Protein AF-0000000078034004 (afdb_homodimer)

Foldseek 3Di:
DDDPDDDDDDDDDDDDDDPDDDDDDDPPVPDVPPDVPPVVPDVPPPPPCPPPPPPPDPPPPPPPQDDDPDPPPDDDVQDDDQFAFGPDQADDPNDGLVRLVPDDFPADLDDQDDQAAQDDDDDPVDAQQEEEEEEDELPPPVLVVLLCPFPCVQQVVQSYQYAYEYEANHDVCRVVSSVVCNHPVRYDYNSVDHGDRQCSFWCRVLVVLVVCCVPPNNSHFKYKYAYSQKDFQSLLCCVPPNVVQWDQDPPGNDIHGNDAQAKEAAWAADPNRRFIFHDRRMMMGGNVLSVVLNVLCVVPVDTYGHRVSSRNSCSVVLAAGEYHHDALLQAAEQDCLQCQPPDLAQEGDPPDDSNFRYTTNHDQNYGMYGPNPDPSSSVRHSVQAGSNGGHDDPDPPPPCSPPPPPDDDGDHGRLVPNDPVQWDAHPVGFIDGSSHYTYDPQADSSRDRPPPD/DDDDDDDDDDDDDYDDDDDDDDDDDDDPVDDPPPDVPPPVPDVPPDPPCPPPPPPPDPPPPPPAQPDDPDPPPDDDVQDDDQFAFGDDQAADPNDTLVRLVPDDFPADLDDQDDQAAQDDDDDPVDAQQEEEEEEDELPPPVLVVLLCPFPCVQQVVQSYQYAYEYEANHDVCRVVSSVVCNHPVRYDYNSVDHGDDQCSFWCRVLVVLVVCCVPPNNSHFKYKYAYSQKDFQSLLCCVPPPVVQWDQDPPGNDIHGNDAQAKEAAWAADPNRRFIFHDNRMMMGGNVLSVVLNVLCVVPVDTYGHRVSSRNSCSVVLAAGEYHHDALLQAAEQDCLQCQPPDLAQEGDPPDDSNFRYTTNHDQNYGMYGPNPDPSSSVRHSVQAGSNGGHDDPDPDPPCSPPPCPPVDGDHGRLVPNDPVQWDAHPVGFIDGSSHYTYDPQQDSSRDRPPPD

Structure (mmCIF, N/CA/C/O backbone):
data_AF-0000000078034004-model_v1
#
loop_
_entity.id
_entity.type
_entity.pdbx_description
1 polymer Hexosyltransferase
#
loop_
_atom_site.group_PDB
_atom_site.id
_atom_site.type_symbol
_atom_site.label_atom_id
_atom_site.label_alt_id
_atom_site.label_comp_id
_atom_site.label_asym_id
_atom_site.label_entity_id
_atom_site.label_seq_id
_atom_site.pdbx_PDB_ins_code
_atom_site.Cartn_x
_atom_site.Cartn_y
_atom_site.Cartn_z
_atom_site.occupancy
_atom_site.B_iso_or_equiv
_atom_site.auth_seq_id
_atom_site.auth_comp_id
_atom_site.auth_asym_id
_atom_site.auth_atom_id
_atom_site.pdbx_PDB_model_num
ATOM 1 N N . MET A 1 1 ? -56.875 74.625 26.047 1 16.17 1 MET A N 1
ATOM 2 C CA . MET A 1 1 ? -58.156 74.75 25.359 1 16.17 1 MET A CA 1
ATOM 3 C C . MET A 1 1 ? -58.094 74.188 23.953 1 16.17 1 MET A C 1
ATOM 5 O O . MET A 1 1 ? -59.125 73.938 23.344 1 16.17 1 MET A O 1
ATOM 9 N N . ALA A 1 2 ? -56.75 73.938 23.219 1 17.09 2 ALA A N 1
ATOM 10 C CA . ALA A 1 2 ? -56.062 74.562 22.109 1 17.09 2 ALA A CA 1
ATOM 11 C C . ALA A 1 2 ? -56.219 73.75 20.828 1 17.09 2 ALA A C 1
ATOM 13 O O . ALA A 1 2 ? -56.125 72.5 20.859 1 17.09 2 ALA A O 1
ATOM 14 N N . ALA A 1 3 ? -56.219 74.312 19.531 1 17.09 3 ALA A N 1
ATOM 15 C CA . ALA A 1 3 ? -57.188 74.5 18.484 1 17.09 3 ALA A CA 1
ATOM 16 C C . ALA A 1 3 ? -57.031 73.5 17.375 1 17.09 3 ALA A C 1
ATOM 18 O O . ALA A 1 3 ? -55.906 73.062 17.094 1 17.09 3 ALA A O 1
ATOM 19 N N . ARG A 1 4 ? -58.125 72.812 16.938 1 17.12 4 ARG A N 1
ATOM 20 C CA . ARG A 1 4 ? -58.812 71.75 16.156 1 17.12 4 ARG A CA 1
ATOM 21 C C . ARG A 1 4 ? -58.469 71.875 14.672 1 17.12 4 ARG A C 1
ATOM 23 O O . ARG A 1 4 ? -59.25 72.5 13.922 1 17.12 4 ARG A O 1
ATOM 30 N N . ARG A 1 5 ? -57.094 72.25 14.477 1 15.8 5 ARG A N 1
ATOM 31 C CA . ARG A 1 5 ? -56.875 73 13.25 1 15.8 5 ARG A CA 1
ATOM 32 C C . ARG A 1 5 ? -57.281 72.188 12.023 1 15.8 5 ARG A C 1
ATOM 34 O O . ARG A 1 5 ? -57 70.938 11.938 1 15.8 5 ARG A O 1
ATOM 41 N N . SER A 1 6 ? -57.938 72.562 11.094 1 15.62 6 SER A N 1
ATOM 42 C CA . SER A 1 6 ? -59.031 72.5 10.148 1 15.62 6 SER A CA 1
ATOM 43 C C . SER A 1 6 ? -58.625 71.75 8.883 1 15.62 6 SER A C 1
ATOM 45 O O . SER A 1 6 ? -59.281 70.812 8.445 1 15.62 6 SER A O 1
ATOM 47 N N . TRP A 1 7 ? -57.688 72.25 8.055 1 15.34 7 TRP A N 1
ATOM 48 C CA . TRP A 1 7 ? -58.25 72.625 6.77 1 15.34 7 TRP A CA 1
ATOM 49 C C . TRP A 1 7 ? -58.312 71.5 5.793 1 15.34 7 TRP A C 1
ATOM 51 O O . TRP A 1 7 ? -57.656 70.438 5.969 1 15.34 7 TRP A O 1
ATOM 61 N N . ILE A 1 8 ? -58.562 71.625 4.379 1 15.52 8 ILE A N 1
ATOM 62 C CA . ILE A 1 8 ? -59.531 71.562 3.305 1 15.52 8 ILE A CA 1
ATOM 63 C C . ILE A 1 8 ? -59.062 70.562 2.262 1 15.52 8 ILE A C 1
ATOM 65 O O . ILE A 1 8 ? -59.844 69.688 1.856 1 15.52 8 ILE A O 1
ATOM 69 N N . TYR A 1 9 ? -57.844 70.688 1.541 1 15.55 9 TYR A N 1
ATOM 70 C CA . TYR A 1 9 ? -58.031 70.812 0.099 1 15.55 9 TYR A CA 1
ATOM 71 C C . TYR A 1 9 ? -58.094 69.438 -0.58 1 15.55 9 TYR A C 1
ATOM 73 O O . TYR A 1 9 ? -57.219 68.625 -0.368 1 15.55 9 TYR A O 1
ATOM 81 N N . GLU A 1 10 ? -59.125 68.938 -1.288 1 16.19 10 GLU A N 1
ATOM 82 C CA . GLU A 1 10 ? -59.969 67.875 -1.851 1 16.19 10 GLU A CA 1
ATOM 83 C C . GLU A 1 10 ? -59.281 67.188 -2.99 1 16.19 10 GLU A C 1
ATOM 85 O O . GLU A 1 10 ? -59.188 65.938 -2.994 1 16.19 10 GLU A O 1
ATOM 90 N N . SER A 1 11 ? -59.406 67.562 -4.359 1 15.32 11 SER A N 1
ATOM 91 C CA . SER A 1 11 ? -60.312 66.938 -5.348 1 15.32 11 SER A CA 1
ATOM 92 C C . SER A 1 11 ? -59.562 66 -6.277 1 15.32 11 SER A C 1
ATOM 94 O O . SER A 1 11 ? -60.031 64.938 -6.578 1 15.32 11 SER A O 1
ATOM 96 N N . MET A 1 12 ? -58.625 66.5 -7.215 1 15.98 12 MET A N 1
ATOM 97 C CA . MET A 1 12 ? -58.812 66.312 -8.656 1 15.98 12 MET A CA 1
ATOM 98 C C . MET A 1 12 ? -58.406 64.938 -9.102 1 15.98 12 MET A C 1
ATOM 100 O O . MET A 1 12 ? -57.25 64.5 -8.898 1 15.98 12 MET A O 1
ATOM 104 N N . ARG A 1 13 ? -59.281 63.969 -9.508 1 16.48 13 ARG A N 1
ATOM 105 C CA . ARG A 1 13 ? -59.719 62.594 -9.766 1 16.48 13 ARG A CA 1
ATOM 106 C C . ARG A 1 13 ? -59 62 -10.961 1 16.48 13 ARG A C 1
ATOM 108 O O . ARG A 1 13 ? -58.438 60.906 -10.867 1 16.48 13 ARG A O 1
ATOM 115 N N . GLY A 1 14 ? -59.469 62.156 -12.289 1 15.4 14 GLY A N 1
ATOM 116 C CA . GLY A 1 14 ? -60.125 61.156 -13.125 1 15.4 14 GLY A CA 1
ATOM 117 C C . GLY A 1 14 ? -59.125 60.438 -14.039 1 15.4 14 GLY A C 1
ATOM 118 O O . GLY A 1 14 ? -59.25 59.219 -14.25 1 15.4 14 GLY A O 1
ATOM 119 N N . ALA A 1 15 ? -58.312 61.156 -14.891 1 15.62 15 ALA A N 1
ATOM 120 C CA . ALA A 1 15 ? -58.469 60.969 -16.328 1 15.62 15 ALA A CA 1
ATOM 121 C C . ALA A 1 15 ? -57.875 59.625 -16.75 1 15.62 15 ALA A C 1
ATOM 123 O O . ALA A 1 15 ? -57.062 59.031 -16.062 1 15.62 15 ALA A O 1
ATOM 124 N N . SER A 1 16 ? -57.812 59.406 -18.141 1 15.95 16 SER A N 1
ATOM 125 C CA . SER A 1 16 ? -58.281 58.594 -19.266 1 15.95 16 SER A CA 1
ATOM 126 C C . SER A 1 16 ? -57.281 57.469 -19.594 1 15.95 16 SER A C 1
ATOM 128 O O . SER A 1 16 ? -57.656 56.312 -19.641 1 15.95 16 SER A O 1
ATOM 130 N N . VAL A 1 17 ? -56.531 57.688 -20.719 1 16.02 17 VAL A N 1
ATOM 131 C CA . VAL A 1 17 ? -56.688 57.094 -22.031 1 16.02 17 VAL A CA 1
ATOM 132 C C . VAL A 1 17 ? -55.75 55.875 -22.156 1 16.02 17 VAL A C 1
ATOM 134 O O . VAL A 1 17 ? -56.156 54.812 -22.594 1 16.02 17 VAL A O 1
ATOM 137 N N . ALA A 1 18 ? -54.344 56.031 -22.281 1 16.61 18 ALA A N 1
ATOM 138 C CA . ALA A 1 18 ? -53.75 55.625 -23.547 1 16.61 18 ALA A CA 1
ATOM 139 C C . ALA A 1 18 ? -53.406 54.156 -23.547 1 16.61 18 ALA A C 1
ATOM 141 O O . ALA A 1 18 ? -52.594 53.688 -22.75 1 16.61 18 ALA A O 1
ATOM 142 N N . ARG A 1 19 ? -54.156 53.219 -24.125 1 17.91 19 ARG A N 1
ATOM 143 C CA . ARG A 1 19 ? -54.375 51.781 -24.203 1 17.91 19 ARG A CA 1
ATOM 144 C C . ARG A 1 19 ? -53.25 51.094 -24.953 1 17.91 19 ARG A C 1
ATOM 146 O O . ARG A 1 19 ? -53.281 49.906 -25.203 1 17.91 19 ARG A O 1
ATOM 153 N N . SER A 1 20 ? -52.188 51.875 -25.531 1 17.2 20 SER A N 1
ATOM 154 C CA . SER A 1 20 ? -51.812 51.281 -26.797 1 17.2 20 SER A CA 1
ATOM 155 C C . SER A 1 20 ? -51.344 49.812 -26.594 1 17.2 20 SER A C 1
ATOM 157 O O . SER A 1 20 ? -50.906 49.469 -25.5 1 17.2 20 SER A O 1
ATOM 159 N N . ARG A 1 21 ? -51.344 48.969 -27.719 1 18.14 21 ARG A N 1
ATOM 160 C CA . ARG A 1 21 ? -51.625 47.688 -28.344 1 18.14 21 ARG A CA 1
ATOM 161 C C . ARG A 1 21 ? -50.5 46.719 -28.109 1 18.14 21 ARG A C 1
ATOM 163 O O . ARG A 1 21 ? -49.344 47.125 -27.859 1 18.14 21 ARG A O 1
ATOM 170 N N . MET A 1 22 ? -50.719 45.375 -28.281 1 18.86 22 MET A N 1
ATOM 171 C CA . MET A 1 22 ? -50.469 43.969 -27.953 1 18.86 22 MET A CA 1
ATOM 172 C C . MET A 1 22 ? -49.281 43.438 -28.734 1 18.86 22 MET A C 1
ATOM 174 O O . MET A 1 22 ? -49 42.25 -28.688 1 18.86 22 MET A O 1
ATOM 178 N N . MET A 1 23 ? -48.531 44.375 -29.484 1 18.19 23 MET A N 1
ATOM 179 C CA . MET A 1 23 ? -48.031 43.625 -30.641 1 18.19 23 MET A CA 1
ATOM 180 C C . MET A 1 23 ? -47.188 42.438 -30.219 1 18.19 23 MET A C 1
ATOM 182 O O . MET A 1 23 ? -46.656 42.406 -29.109 1 18.19 23 MET A O 1
ATOM 186 N N . THR A 1 24 ? -46.938 41.438 -31.188 1 19.59 24 THR A N 1
ATOM 187 C CA . THR A 1 24 ? -46.781 40.031 -31.594 1 19.59 24 THR A CA 1
ATOM 188 C C . THR A 1 24 ? -45.375 39.531 -31.297 1 19.59 24 THR A C 1
ATOM 190 O O . THR A 1 24 ? -44.406 40.25 -31.5 1 19.59 24 THR A O 1
ATOM 193 N N . THR A 1 25 ? -45.219 38.406 -30.438 1 21.31 25 THR A N 1
ATOM 194 C CA . THR A 1 25 ? -44.281 37.594 -29.672 1 21.31 25 THR A CA 1
ATOM 195 C C . THR A 1 25 ? -43.219 37 -30.562 1 21.31 25 THR A C 1
ATOM 197 O O . THR A 1 25 ? -42.156 36.594 -30.094 1 21.31 25 THR A O 1
ATOM 200 N N . ARG A 1 26 ? -43.656 36.625 -31.797 1 20.48 26 ARG A N 1
ATOM 201 C CA . ARG A 1 26 ? -43.188 35.375 -32.406 1 20.48 26 ARG A CA 1
ATOM 202 C C . ARG A 1 26 ? -41.719 35.469 -32.781 1 20.48 26 ARG A C 1
ATOM 204 O O . ARG A 1 26 ? -40.969 34.5 -32.625 1 20.48 26 ARG A O 1
ATOM 211 N N . TYR A 1 27 ? -41.438 36.5 -33.625 1 19.53 27 TYR A N 1
ATOM 212 C CA . TYR A 1 27 ? -40.562 36.219 -34.781 1 19.53 27 TYR A CA 1
ATOM 213 C C . TYR A 1 27 ? -39.125 36.094 -34.344 1 19.53 27 TYR A C 1
ATOM 215 O O . TYR A 1 27 ? -38.344 35.281 -34.906 1 19.53 27 TYR A O 1
ATOM 223 N N . TRP A 1 28 ? -38.688 37.125 -33.531 1 19.95 28 TRP A N 1
ATOM 224 C CA . TRP A 1 28 ? -37.281 37.406 -33.781 1 19.95 28 TRP A CA 1
ATOM 225 C C . TRP A 1 28 ? -36.375 36.312 -33.219 1 19.95 28 TRP A C 1
ATOM 227 O O . TRP A 1 28 ? -35.188 36.531 -33 1 19.95 28 TRP A O 1
ATOM 237 N N . ILE A 1 29 ? -36.906 35.062 -33.062 1 23.2 29 ILE A N 1
ATOM 238 C CA . ILE A 1 29 ? -36.219 33.844 -32.656 1 23.2 29 ILE A CA 1
ATOM 239 C C . ILE A 1 29 ? -34.938 33.688 -33.469 1 23.2 29 ILE A C 1
ATOM 241 O O . ILE A 1 29 ? -33.969 33.031 -33.031 1 23.2 29 ILE A O 1
ATOM 245 N N . MET A 1 30 ? -35 34.125 -34.688 1 20.94 30 MET A N 1
ATOM 246 C CA . MET A 1 30 ? -34.156 33.562 -35.75 1 20.94 30 MET A CA 1
ATOM 247 C C . MET A 1 30 ? -32.688 33.906 -35.531 1 20.94 30 MET A C 1
ATOM 249 O O . MET A 1 30 ? -31.812 33.125 -35.906 1 20.94 30 MET A O 1
ATOM 253 N N . LEU A 1 31 ? -32.469 35.219 -35.344 1 21.98 31 LEU A N 1
ATOM 254 C CA . LEU A 1 31 ? -31.219 35.719 -35.906 1 21.98 31 LEU A CA 1
ATOM 255 C C . LEU A 1 31 ? -30.031 35.25 -35.062 1 21.98 31 LEU A C 1
ATOM 257 O O . LEU A 1 31 ? -28.875 35.344 -35.531 1 21.98 31 LEU A O 1
ATOM 261 N N . SER A 1 32 ? -30.203 35.219 -33.781 1 22.2 32 SER A N 1
ATOM 262 C CA . SER A 1 32 ? -28.984 35.25 -33 1 22.2 32 SER A CA 1
ATOM 263 C C . SER A 1 32 ? -28.141 34 -33.219 1 22.2 32 SER A C 1
ATOM 265 O O . SER A 1 32 ? -27.312 33.656 -32.344 1 22.2 32 SER A O 1
ATOM 267 N N . SER A 1 33 ? -28.391 33.219 -34.219 1 23.48 33 SER A N 1
ATOM 268 C CA . SER A 1 33 ? -27.75 31.953 -34.562 1 23.48 33 SER A CA 1
ATOM 269 C C . SER A 1 33 ? -26.266 32.125 -34.844 1 23.48 33 SER A C 1
ATOM 271 O O . SER A 1 33 ? -25.5 31.156 -34.812 1 23.48 33 SER A O 1
ATOM 273 N N . PHE A 1 34 ? -25.859 33.188 -35.562 1 23.64 34 PHE A N 1
ATOM 274 C CA . PHE A 1 34 ? -24.734 33.094 -36.5 1 23.64 34 PHE A CA 1
ATOM 275 C C . PHE A 1 34 ? -23.406 33.125 -35.75 1 23.64 34 PHE A C 1
ATOM 277 O O . PHE A 1 34 ? -22.453 32.438 -36.156 1 23.64 34 PHE A O 1
ATOM 284 N N . VAL A 1 35 ? -23.266 34.125 -34.938 1 25.06 35 VAL A N 1
ATOM 285 C CA . VAL A 1 35 ? -21.906 34.625 -34.75 1 25.06 35 VAL A CA 1
ATOM 286 C C . VAL A 1 35 ? -21.078 33.625 -33.938 1 25.06 35 VAL A C 1
ATOM 288 O O . VAL A 1 35 ? -19.875 33.812 -33.75 1 25.06 35 VAL A O 1
ATOM 291 N N . ALA A 1 36 ? -21.719 32.688 -33.281 1 23.83 36 ALA A N 1
ATOM 292 C CA . ALA A 1 36 ? -21 31.781 -32.406 1 23.83 36 ALA A CA 1
ATOM 293 C C . ALA A 1 36 ? -19.922 31 -33.156 1 23.83 36 ALA A C 1
ATOM 295 O O . ALA A 1 36 ? -19.141 30.281 -32.531 1 23.83 36 ALA A O 1
ATOM 296 N N . VAL A 1 37 ? -19.953 31.031 -34.438 1 27.08 37 VAL A N 1
ATOM 297 C CA . VAL A 1 37 ? -19.188 30.078 -35.25 1 27.08 37 VAL A CA 1
ATOM 298 C C . VAL A 1 37 ? -17.703 30.438 -35.219 1 27.08 37 VAL A C 1
ATOM 300 O O . VAL A 1 37 ? -16.844 29.562 -35.188 1 27.08 37 VAL A O 1
ATOM 303 N N . THR A 1 38 ? -17.438 31.766 -35.344 1 24.78 38 THR A N 1
ATOM 304 C CA . THR A 1 38 ? -16.156 32.094 -35.938 1 24.78 38 THR A CA 1
ATOM 305 C C . THR A 1 38 ? -15.008 31.781 -34.969 1 24.78 38 THR A C 1
ATOM 307 O O . THR A 1 38 ? -13.945 31.328 -35.406 1 24.78 38 THR A O 1
ATOM 310 N N . LEU A 1 39 ? -15.242 32.312 -33.812 1 26.62 39 LEU A N 1
ATOM 311 C CA . LEU A 1 39 ? -13.992 32.438 -33.094 1 26.62 39 LEU A CA 1
ATOM 312 C C . LEU A 1 39 ? -13.383 31.078 -32.781 1 26.62 39 LEU A C 1
ATOM 314 O O . LEU A 1 39 ? -12.328 30.984 -32.156 1 26.62 39 LEU A O 1
ATOM 318 N N . ILE A 1 40 ? -14.164 30.031 -33.062 1 28.89 40 ILE A N 1
ATOM 319 C CA . ILE A 1 40 ? -13.648 28.688 -32.812 1 28.89 40 ILE A CA 1
ATOM 320 C C . ILE A 1 40 ? -12.398 28.453 -33.656 1 28.89 40 ILE A C 1
ATOM 322 O O . ILE A 1 40 ? -11.586 27.578 -33.344 1 28.89 40 ILE A O 1
ATOM 326 N N . LEU A 1 41 ? -12.242 29.328 -34.656 1 26.14 41 LEU A N 1
ATOM 327 C CA . LEU A 1 41 ? -11.289 28.938 -35.688 1 26.14 41 LEU A CA 1
ATOM 328 C C . LEU A 1 41 ? -9.859 29.031 -35.188 1 26.14 41 LEU A C 1
ATOM 330 O O . LEU A 1 41 ? -9.008 28.219 -35.531 1 26.14 41 LEU A O 1
ATOM 334 N N . LEU A 1 42 ? -9.617 30.188 -34.594 1 28.45 42 LEU A N 1
ATOM 335 C CA . LEU A 1 42 ? -8.203 30.516 -34.688 1 28.45 42 LEU A CA 1
ATOM 336 C C . LEU A 1 42 ? -7.348 29.562 -33.875 1 28.45 42 LEU A C 1
ATOM 338 O O . LEU A 1 42 ? -6.199 29.297 -34.219 1 28.45 42 LEU A O 1
ATOM 342 N N . GLY A 1 43 ? -7.898 29.344 -32.719 1 26.34 43 GLY A N 1
ATOM 343 C CA . GLY A 1 43 ? -6.945 28.828 -31.766 1 26.34 43 GLY A CA 1
ATOM 344 C C . GLY A 1 43 ? -6.379 27.484 -32.125 1 26.34 43 GLY A C 1
ATOM 345 O O . GLY A 1 43 ? -5.688 26.844 -31.344 1 26.34 43 GLY A O 1
ATOM 346 N N . MET A 1 44 ? -6.852 27 -33.281 1 26.08 44 MET A N 1
ATOM 347 C CA . MET A 1 44 ? -6.578 25.609 -33.625 1 26.08 44 MET A CA 1
ATOM 348 C C . MET A 1 44 ? -5.082 25.391 -33.844 1 26.08 44 MET A C 1
ATOM 350 O O . MET A 1 44 ? -4.633 24.25 -33.969 1 26.08 44 MET A O 1
ATOM 354 N N . HIS A 1 45 ? -4.477 26.438 -34.25 1 24.97 45 HIS A N 1
ATOM 355 C CA . HIS A 1 45 ? -3.377 26.031 -35.094 1 24.97 45 HIS A CA 1
ATOM 356 C C . HIS A 1 45 ? -2.26 25.359 -34.312 1 24.97 45 HIS A C 1
ATOM 358 O O . HIS A 1 45 ? -1.495 24.562 -34.844 1 24.97 45 HIS A O 1
ATOM 364 N N . LEU A 1 46 ? -1.982 26.016 -33.188 1 25.77 46 LEU A N 1
ATOM 365 C CA . LEU A 1 46 ? -0.541 25.844 -33.031 1 25.77 46 LEU A CA 1
ATOM 366 C C . LEU A 1 46 ? -0.211 24.438 -32.531 1 25.77 46 LEU A C 1
ATOM 368 O O . LEU A 1 46 ? -0.22 24.172 -31.344 1 25.77 46 LEU A O 1
ATOM 372 N N . HIS A 1 47 ? -1.115 23.484 -32.844 1 24.77 47 HIS A N 1
ATOM 373 C CA . HIS A 1 47 ? -0.845 22.125 -32.375 1 24.77 47 HIS A CA 1
ATOM 374 C C . HIS A 1 47 ? 0.543 21.672 -32.812 1 24.77 47 HIS A C 1
ATOM 376 O O . HIS A 1 47 ? 0.769 21.375 -34 1 24.77 47 HIS A O 1
ATOM 382 N N . SER A 1 48 ? 1.538 22.422 -32.406 1 24.3 48 SER A N 1
ATOM 383 C CA . SER A 1 48 ? 2.818 21.938 -32.906 1 24.3 48 SER A CA 1
ATOM 384 C C . SER A 1 48 ? 2.986 20.453 -32.656 1 24.3 48 SER A C 1
ATOM 386 O O . SER A 1 48 ? 2.553 19.938 -31.625 1 24.3 48 SER A O 1
ATOM 388 N N . SER A 1 49 ? 2.959 19.641 -33.688 1 25.52 49 SER A N 1
ATOM 389 C CA . SER A 1 49 ? 3.221 18.234 -33.969 1 25.52 49 SER A CA 1
ATOM 390 C C . SER A 1 49 ? 4.477 17.75 -33.25 1 25.52 49 SER A C 1
ATOM 392 O O . SER A 1 49 ? 5.594 18 -33.688 1 25.52 49 SER A O 1
ATOM 394 N N . THR A 1 50 ? 4.535 17.984 -31.938 1 24.08 50 THR A N 1
ATOM 395 C CA . THR A 1 50 ? 5.816 17.438 -31.5 1 24.08 50 THR A CA 1
ATOM 396 C C . THR A 1 50 ? 5.93 15.961 -31.891 1 24.08 50 THR A C 1
ATOM 398 O O . THR A 1 50 ? 5.156 15.125 -31.406 1 24.08 50 THR A O 1
ATOM 401 N N . ARG A 1 51 ? 6.25 15.695 -33.062 1 27.27 51 ARG A N 1
ATOM 402 C CA . ARG A 1 51 ? 6.574 14.391 -33.656 1 27.27 51 ARG A CA 1
ATOM 403 C C . ARG A 1 51 ? 7.473 13.586 -32.719 1 27.27 51 ARG A C 1
ATOM 405 O O . ARG A 1 51 ? 8.578 14.023 -32.375 1 27.27 51 ARG A O 1
ATOM 412 N N . LEU A 1 52 ? 6.816 12.953 -31.875 1 25.72 52 LEU A N 1
ATOM 413 C CA . LEU A 1 52 ? 7.637 12 -31.125 1 25.72 52 LEU A CA 1
ATOM 414 C C . LEU A 1 52 ? 8.516 11.18 -32.062 1 25.72 52 LEU A C 1
ATOM 416 O O . LEU A 1 52 ? 8.07 10.781 -33.156 1 25.72 52 LEU A O 1
ATOM 420 N N . PRO A 1 53 ? 9.727 11.328 -32.062 1 26.33 53 PRO A N 1
ATOM 421 C CA . PRO A 1 53 ? 10.5 10.609 -33.094 1 26.33 53 PRO A CA 1
ATOM 422 C C . PRO A 1 53 ? 10.109 9.141 -33.188 1 26.33 53 PRO A C 1
ATOM 424 O O . PRO A 1 53 ? 9.625 8.555 -32.219 1 26.33 53 PRO A O 1
ATOM 427 N N . PRO A 1 54 ? 9.578 8.695 -34.375 1 26.61 54 PRO A N 1
ATOM 428 C CA . PRO A 1 54 ? 9.148 7.305 -34.562 1 26.61 54 PRO A CA 1
ATOM 429 C C . PRO A 1 54 ? 10.117 6.297 -33.969 1 26.61 54 PRO A C 1
ATOM 431 O O . PRO A 1 54 ? 11.32 6.332 -34.25 1 26.61 54 PRO A O 1
ATOM 434 N N . LEU A 1 55 ? 9.914 6.008 -32.719 1 24.7 55 LEU A N 1
ATOM 435 C CA . LEU A 1 55 ? 10.805 5.039 -32.094 1 24.7 55 LEU A CA 1
ATOM 436 C C . LEU A 1 55 ? 10.914 3.771 -32.938 1 24.7 55 LEU A C 1
ATOM 438 O O . LEU A 1 55 ? 11.469 2.77 -32.5 1 24.7 55 LEU A O 1
ATOM 442 N N . TYR A 1 56 ? 10.047 3.791 -34.062 1 26.91 56 TYR A N 1
ATOM 443 C CA . TYR A 1 56 ? 10.141 2.531 -34.781 1 26.91 56 TYR A CA 1
ATOM 444 C C . TYR A 1 56 ? 11.531 2.352 -35.375 1 26.91 56 TYR A C 1
ATOM 446 O O . TYR A 1 56 ? 11.898 3.039 -36.344 1 26.91 56 TYR A O 1
ATOM 454 N N . SER A 1 57 ? 12.453 2.311 -34.656 1 26.41 57 SER A N 1
ATOM 455 C CA . SER A 1 57 ? 13.555 1.903 -35.531 1 26.41 57 SER A CA 1
ATOM 456 C C . SER A 1 57 ? 13.125 0.793 -36.469 1 26.41 57 SER A C 1
ATOM 458 O O . SER A 1 57 ? 12.086 0.154 -36.25 1 26.41 57 SER A O 1
ATOM 460 N N . LYS A 1 58 ? 13.953 0.407 -37.375 1 31.02 58 LYS A N 1
ATOM 461 C CA . LYS A 1 58 ? 13.805 -0.701 -38.312 1 31.02 58 LYS A CA 1
ATOM 462 C C . LYS A 1 58 ? 13.398 -1.982 -37.594 1 31.02 58 LYS A C 1
ATOM 464 O O . LYS A 1 58 ? 14.062 -2.4 -36.656 1 31.02 58 LYS A O 1
ATOM 469 N N . THR A 1 59 ? 12.18 -2.277 -37.562 1 28.98 59 THR A N 1
ATOM 470 C CA . THR A 1 59 ? 11.688 -3.602 -37.188 1 28.98 59 THR A CA 1
ATOM 471 C C . THR A 1 59 ? 12.648 -4.688 -37.656 1 28.98 59 THR A C 1
ATOM 473 O O . THR A 1 59 ? 12.812 -4.895 -38.875 1 28.98 59 THR A O 1
ATOM 476 N N . GLY A 1 60 ? 13.781 -4.699 -37.031 1 30.36 60 GLY A N 1
ATOM 477 C CA . GLY A 1 60 ? 14.492 -5.855 -37.562 1 30.36 60 GLY A CA 1
ATOM 478 C C . GLY A 1 60 ? 13.586 -7.039 -37.844 1 30.36 60 GLY A C 1
ATOM 479 O O . GLY A 1 60 ? 12.477 -7.121 -37.281 1 30.36 60 GLY A O 1
ATOM 480 N N . LYS A 1 61 ? 13.695 -7.633 -38.906 1 34.06 61 LYS A N 1
ATOM 481 C CA . LYS A 1 61 ? 12.969 -8.828 -39.312 1 34.06 61 LYS A CA 1
ATOM 482 C C . LYS A 1 61 ? 12.82 -9.805 -38.156 1 34.06 61 LYS A C 1
ATOM 484 O O . LYS A 1 61 ? 13.812 -10.266 -37.594 1 34.06 61 LYS A O 1
ATOM 489 N N . VAL A 1 62 ? 11.836 -9.633 -37.312 1 33.53 62 VAL A N 1
ATOM 490 C CA . VAL A 1 62 ? 11.547 -10.719 -36.375 1 33.53 62 VAL A CA 1
ATOM 491 C C . VAL A 1 62 ? 11.797 -12.062 -37.062 1 33.53 62 VAL A C 1
ATOM 493 O O . VAL A 1 62 ? 11.195 -12.359 -38.094 1 33.53 62 VAL A O 1
ATOM 496 N N . LYS A 1 63 ? 12.875 -12.594 -36.812 1 39.06 63 LYS A N 1
ATOM 497 C CA . LYS A 1 63 ? 13.086 -13.922 -37.406 1 39.06 63 LYS A CA 1
ATOM 498 C C . LYS A 1 63 ? 11.891 -14.828 -37.125 1 39.06 63 LYS A C 1
ATOM 500 O O . LYS A 1 63 ? 11.273 -14.758 -36.062 1 39.06 63 LYS A O 1
ATOM 505 N N . PRO A 1 64 ? 11.281 -15.391 -38.188 1 38.41 64 PRO A N 1
ATOM 506 C CA . PRO A 1 64 ? 10.195 -16.344 -37.969 1 38.41 64 PRO A CA 1
ATOM 507 C C . PRO A 1 64 ? 10.484 -17.328 -36.812 1 38.41 64 PRO A C 1
ATOM 509 O O . PRO A 1 64 ? 11.656 -17.562 -36.469 1 38.41 64 PRO A O 1
ATOM 512 N N . PRO A 1 65 ? 9.508 -17.578 -35.969 1 43.5 65 PRO A N 1
ATOM 513 C CA . PRO A 1 65 ? 9.758 -18.625 -34.969 1 43.5 65 PRO A CA 1
ATOM 514 C C . PRO A 1 65 ? 10.453 -19.844 -35.562 1 43.5 65 PRO A C 1
ATOM 516 O O . PRO A 1 65 ? 10.32 -20.109 -36.75 1 43.5 65 PRO A O 1
ATOM 519 N N . PRO A 1 66 ? 11.461 -20.359 -34.938 1 44.31 66 PRO A N 1
ATOM 520 C CA . PRO A 1 66 ? 12.094 -21.547 -35.5 1 44.31 6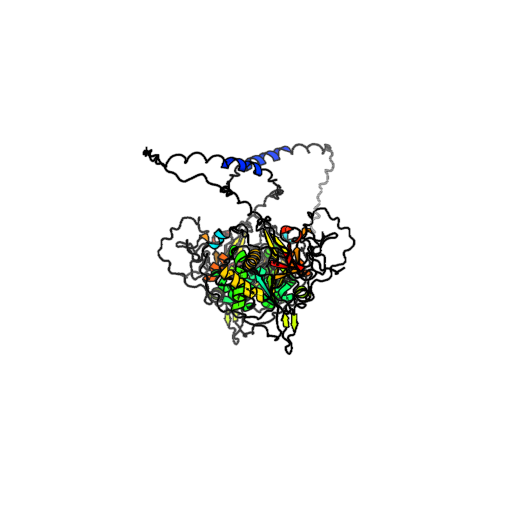6 PRO A CA 1
ATOM 521 C C . PRO A 1 66 ? 11.078 -22.594 -35.938 1 44.31 66 PRO A C 1
ATOM 523 O O . PRO A 1 66 ? 9.969 -22.641 -35.406 1 44.31 66 PRO A O 1
ATOM 526 N N . PRO A 1 67 ? 11.391 -23.172 -37.062 1 46.78 67 PRO A N 1
ATOM 527 C CA . PRO A 1 67 ? 10.523 -24.25 -37.531 1 46.78 67 PRO A CA 1
ATOM 528 C C . PRO A 1 67 ? 10.32 -25.359 -36.5 1 46.78 67 PRO A C 1
ATOM 530 O O . PRO A 1 67 ? 11.117 -25.5 -35.594 1 46.78 67 PRO A O 1
ATOM 533 N N . TYR A 1 68 ? 9.148 -25.938 -36.438 1 52.03 68 TYR A N 1
ATOM 534 C CA . TYR A 1 68 ? 8.852 -27.125 -35.656 1 52.03 68 TYR A CA 1
ATOM 535 C C . TYR A 1 68 ? 9.914 -28.188 -35.844 1 52.03 68 TYR A C 1
ATOM 537 O O . TYR A 1 68 ? 10.594 -28.219 -36.875 1 52.03 68 TYR A O 1
ATOM 545 N N . PRO A 1 69 ? 10.18 -28.969 -34.812 1 48.88 69 PRO A N 1
ATOM 546 C CA . PRO A 1 69 ? 11.094 -30.094 -35.031 1 48.88 69 PRO A CA 1
ATOM 547 C C . PRO A 1 69 ? 10.773 -30.891 -36.312 1 48.88 69 PRO A C 1
ATOM 549 O O . PRO A 1 69 ? 9.617 -30.922 -36.75 1 48.88 69 PRO A O 1
ATOM 552 N N . ASP A 1 70 ? 11.812 -31.281 -36.969 1 47.75 70 ASP A N 1
ATOM 553 C CA . ASP A 1 70 ? 11.758 -32.062 -38.188 1 47.75 70 ASP A CA 1
ATOM 554 C C . ASP A 1 70 ? 10.875 -33.312 -38 1 47.75 70 ASP A C 1
ATOM 556 O O . ASP A 1 70 ? 11.195 -34.188 -37.188 1 47.75 70 ASP A O 1
ATOM 560 N N . THR A 1 71 ? 9.695 -33.219 -38.219 1 49.59 71 THR A N 1
ATOM 561 C CA . THR A 1 71 ? 8.75 -34.344 -38.188 1 49.59 71 THR A CA 1
ATOM 562 C C . THR A 1 71 ? 9.227 -35.469 -39.062 1 49.59 71 THR A C 1
ATOM 564 O O . THR A 1 71 ? 8.539 -36.5 -39.219 1 49.59 71 THR A O 1
ATOM 567 N N . SER A 1 72 ? 10.289 -35.312 -39.719 1 50.03 72 SER A N 1
ATOM 568 C CA . SER A 1 72 ? 10.688 -36.344 -40.656 1 50.03 72 SER A CA 1
ATOM 569 C C . SER A 1 72 ? 11.32 -37.531 -39.938 1 50.03 72 SER A C 1
ATOM 571 O O . SER A 1 72 ? 11.633 -38.562 -40.531 1 50.03 72 SER A O 1
ATOM 573 N N . VAL A 1 73 ? 11.586 -37.312 -38.656 1 53.34 73 VAL A N 1
ATOM 574 C CA . VAL A 1 73 ? 12.227 -38.438 -38 1 53.34 73 VAL A CA 1
ATOM 575 C C . VAL A 1 73 ? 11.211 -39.562 -37.75 1 53.34 73 VAL A C 1
ATOM 577 O O . VAL A 1 73 ? 10.203 -39.344 -37.062 1 53.34 73 VAL A O 1
ATOM 580 N N . VAL A 1 74 ? 11.281 -40.656 -38.562 1 58.81 74 VAL A N 1
ATOM 581 C CA . VAL A 1 74 ? 10.469 -41.844 -38.375 1 58.81 74 VAL A CA 1
ATOM 582 C C . VAL A 1 74 ? 10.859 -42.531 -37.062 1 58.81 74 VAL A C 1
ATOM 584 O O . VAL A 1 74 ? 12.008 -42.969 -36.906 1 58.81 74 VAL A O 1
ATOM 587 N N . LEU A 1 75 ? 10.039 -42.438 -36.031 1 65.81 75 LEU A N 1
ATOM 588 C CA . LEU A 1 75 ? 10.273 -43.062 -34.75 1 65.81 75 LEU A CA 1
ATOM 589 C C . LEU A 1 75 ? 9.867 -44.531 -34.781 1 65.81 75 LEU A C 1
ATOM 591 O O . LEU A 1 75 ? 8.914 -44.906 -35.469 1 65.81 75 LEU A O 1
ATOM 595 N N . ALA A 1 76 ? 10.789 -45.375 -34.312 1 66.5 76 ALA A N 1
ATOM 596 C CA . ALA A 1 76 ? 10.414 -46.781 -34.125 1 66.5 76 ALA A CA 1
ATOM 597 C C . ALA A 1 76 ? 9.195 -46.906 -33.219 1 66.5 76 ALA A C 1
ATOM 599 O O . ALA A 1 76 ? 8.867 -45.969 -32.5 1 66.5 76 ALA A O 1
ATOM 600 N N . GLU A 1 77 ? 8.516 -48.031 -33.375 1 65.31 77 GLU A N 1
ATOM 601 C CA . GLU A 1 77 ? 7.328 -48.281 -32.562 1 65.31 77 GLU A CA 1
ATOM 602 C C . GLU A 1 77 ? 7.637 -48.188 -31.078 1 65.31 77 GLU A C 1
ATOM 604 O O . GLU A 1 77 ? 8.578 -48.844 -30.594 1 65.31 77 GLU A O 1
ATOM 609 N N . GLY A 1 78 ? 7.035 -47.281 -30.328 1 69.31 78 GLY A N 1
ATOM 610 C CA . GLY A 1 78 ? 7.195 -47.125 -28.891 1 69.31 78 GLY A CA 1
ATOM 611 C C . GLY A 1 78 ? 8.242 -46.094 -28.5 1 69.31 78 GLY A C 1
ATOM 612 O O . GLY A 1 78 ? 8.422 -45.781 -27.328 1 69.31 78 GLY A O 1
ATOM 613 N N . GLU A 1 79 ? 8.93 -45.719 -29.469 1 79.75 79 GLU A N 1
ATOM 614 C CA . GLU A 1 79 ? 9.992 -44.75 -29.172 1 79.75 79 GLU A CA 1
ATOM 615 C C . GLU A 1 79 ? 9.43 -43.344 -29.031 1 79.75 79 GLU A C 1
ATOM 617 O O . GLU A 1 79 ? 8.547 -42.938 -29.797 1 79.75 79 GLU A O 1
ATOM 622 N N . LEU A 1 80 ? 9.867 -42.719 -27.984 1 87.06 80 LEU A N 1
ATOM 623 C CA . LEU A 1 80 ? 9.43 -41.344 -27.734 1 87.06 80 LEU A CA 1
ATOM 624 C C . LEU A 1 80 ? 10.359 -40.344 -28.422 1 87.06 80 LEU A C 1
ATOM 626 O O . LEU A 1 80 ? 11.555 -40.625 -28.594 1 87.06 80 LEU A O 1
ATOM 630 N N . ARG A 1 81 ? 9.75 -39.312 -28.859 1 86.56 81 ARG A N 1
ATOM 631 C CA . ARG A 1 81 ? 10.508 -38.25 -29.484 1 86.56 81 ARG A CA 1
ATOM 632 C C . ARG A 1 81 ? 11.414 -37.562 -28.469 1 86.56 81 ARG A C 1
ATOM 634 O O . ARG A 1 81 ? 11.047 -37.406 -27.297 1 86.56 81 ARG A O 1
ATOM 641 N N . GLU A 1 82 ? 12.57 -37.25 -29 1 86.69 82 GLU A N 1
ATOM 642 C CA . GLU A 1 82 ? 13.422 -36.406 -28.188 1 86.69 82 GLU A CA 1
ATOM 643 C C . GLU A 1 82 ? 13.07 -34.938 -28.359 1 86.69 82 GLU A C 1
ATOM 645 O O . GLU A 1 82 ? 13.164 -34.406 -29.469 1 86.69 82 GLU A O 1
ATOM 650 N N . TRP A 1 83 ? 12.664 -34.344 -27.359 1 91.38 83 TRP A N 1
ATOM 651 C CA . TRP A 1 83 ? 12.266 -32.938 -27.391 1 91.38 83 TRP A CA 1
ATOM 652 C C . TRP A 1 83 ? 13.406 -32.031 -26.922 1 91.38 83 TRP A C 1
ATOM 654 O O . TRP A 1 83 ? 14.094 -32.375 -25.938 1 91.38 83 TRP A O 1
ATOM 664 N N . VAL A 1 84 ? 13.672 -30.938 -27.625 1 91.19 84 VAL A N 1
ATOM 665 C CA . VAL A 1 84 ? 14.625 -29.906 -27.234 1 91.19 84 VAL A CA 1
ATOM 666 C C . VAL A 1 84 ? 13.977 -28.531 -27.359 1 91.19 84 VAL A C 1
ATOM 668 O O . VAL A 1 84 ? 13.133 -28.297 -28.219 1 91.19 84 VAL A O 1
ATOM 671 N N . PRO A 1 85 ? 14.375 -27.641 -26.438 1 93.06 85 PRO A N 1
ATOM 672 C CA . PRO A 1 85 ? 13.852 -26.281 -26.594 1 93.06 85 PRO A CA 1
ATOM 673 C C . PRO A 1 85 ? 14.219 -25.672 -27.953 1 93.06 85 PRO A C 1
ATOM 675 O O . PRO A 1 85 ? 15.281 -25.969 -28.5 1 93.06 85 PRO A O 1
ATOM 678 N N . PRO A 1 86 ? 13.344 -24.859 -28.438 1 90.75 86 PRO A N 1
ATOM 679 C CA . PRO A 1 86 ? 13.711 -24.172 -29.672 1 90.75 86 PRO A CA 1
ATOM 680 C C . PRO A 1 86 ? 14.969 -23.312 -29.516 1 90.75 86 PRO A C 1
ATOM 682 O O . PRO A 1 86 ? 15.188 -22.719 -28.453 1 90.75 86 PRO A O 1
ATOM 685 N N . ASP A 1 87 ? 15.758 -23.391 -30.5 1 87.62 87 ASP A N 1
ATOM 686 C CA . ASP A 1 87 ? 16.938 -22.516 -30.516 1 87.62 87 ASP A CA 1
ATOM 687 C C . ASP A 1 87 ? 16.562 -21.078 -30.844 1 87.62 87 ASP A C 1
ATOM 689 O O . ASP A 1 87 ? 16.422 -20.719 -32 1 87.62 87 ASP A O 1
ATOM 693 N N . MET A 1 88 ? 16.359 -20.312 -29.828 1 88 88 MET A N 1
ATOM 694 C CA . MET A 1 88 ? 15.938 -18.938 -30.016 1 88 88 MET A CA 1
ATOM 695 C C . MET A 1 88 ? 16.359 -18.062 -28.828 1 88 88 MET A C 1
ATOM 697 O O . MET A 1 88 ? 16.688 -18.578 -27.766 1 88 88 MET A O 1
ATOM 701 N N . ASP A 1 89 ? 16.422 -16.75 -29.156 1 88.31 89 ASP A N 1
ATOM 702 C CA . ASP A 1 89 ? 16.5 -15.75 -28.094 1 88.31 89 ASP A CA 1
ATOM 703 C C . ASP A 1 89 ? 15.133 -15.438 -27.516 1 88.31 89 ASP A C 1
ATOM 705 O O . ASP A 1 89 ? 14.367 -14.664 -28.094 1 88.31 89 ASP A O 1
ATOM 709 N N . ALA A 1 90 ? 14.875 -16.016 -26.406 1 89.12 90 ALA A N 1
ATOM 710 C CA . ALA A 1 90 ? 13.531 -15.961 -25.828 1 89.12 90 ALA A CA 1
ATOM 711 C C . ALA A 1 90 ? 13.102 -14.516 -25.609 1 89.12 90 ALA A C 1
ATOM 713 O O . ALA A 1 90 ? 13.938 -13.625 -25.422 1 89.12 90 ALA A O 1
ATOM 714 N N . LEU A 1 91 ? 11.828 -14.344 -25.75 1 84.94 91 LEU A N 1
ATOM 715 C CA . LEU A 1 91 ? 11.227 -13.039 -25.484 1 84.94 91 LEU A CA 1
ATOM 716 C C . LEU A 1 91 ? 10.508 -13.023 -24.141 1 84.94 91 LEU A C 1
ATOM 718 O O . LEU A 1 91 ? 9.688 -13.898 -23.875 1 84.94 91 LEU A O 1
ATOM 722 N N . VAL A 1 92 ? 10.906 -12.062 -23.344 1 85.94 92 VAL A N 1
ATOM 723 C CA . VAL A 1 92 ? 10.258 -11.883 -22.047 1 85.94 92 VAL A CA 1
ATOM 724 C C . VAL A 1 92 ? 9.617 -10.5 -21.969 1 85.94 92 VAL A C 1
ATOM 726 O O . VAL A 1 92 ? 10.305 -9.492 -21.812 1 85.94 92 VAL A O 1
ATOM 729 N N . HIS A 1 93 ? 8.352 -10.484 -22.016 1 79.81 93 HIS A N 1
ATOM 730 C CA . HIS A 1 93 ? 7.578 -9.242 -22.031 1 79.81 93 HIS A CA 1
ATOM 731 C C . HIS A 1 93 ? 8.156 -8.25 -23.031 1 79.81 93 HIS A C 1
ATOM 733 O O . HIS A 1 93 ? 8.391 -7.086 -22.688 1 79.81 93 HIS A O 1
ATOM 739 N N . GLY A 1 94 ? 8.492 -8.656 -24.094 1 76.56 94 GLY A N 1
ATOM 740 C CA . GLY A 1 94 ? 8.914 -7.809 -25.188 1 76.56 94 GLY A CA 1
ATOM 741 C C . GLY A 1 94 ? 10.406 -7.559 -25.219 1 76.56 94 GLY A C 1
ATOM 742 O O . GLY A 1 94 ? 10.914 -6.891 -26.125 1 76.56 94 GLY A O 1
ATOM 743 N N . VAL A 1 95 ? 11.156 -8.055 -24.25 1 83.06 95 VAL A N 1
ATOM 744 C CA . VAL A 1 95 ? 12.602 -7.883 -24.172 1 83.06 95 VAL A CA 1
ATOM 745 C C . VAL A 1 95 ? 13.297 -9.203 -24.484 1 83.06 95 VAL A C 1
ATOM 747 O O . VAL A 1 95 ? 12.953 -10.242 -23.906 1 83.06 95 VAL A O 1
ATOM 750 N N . HIS A 1 96 ? 14.188 -9.125 -25.375 1 87.19 96 HIS A N 1
ATOM 751 C CA . HIS A 1 96 ? 14.984 -10.312 -25.672 1 87.19 96 HIS A CA 1
ATOM 752 C C . HIS A 1 96 ? 15.828 -10.711 -24.469 1 87.19 96 HIS A C 1
ATOM 754 O O . HIS A 1 96 ? 16.391 -9.852 -23.781 1 87.19 96 HIS A O 1
ATOM 760 N N . ALA A 1 97 ? 15.859 -12.008 -24.234 1 86.62 97 ALA A N 1
ATOM 761 C CA . ALA A 1 97 ? 16.625 -12.531 -23.109 1 86.62 97 ALA A CA 1
ATOM 762 C C . ALA A 1 97 ? 18.078 -12.055 -23.156 1 86.62 97 ALA A C 1
ATOM 764 O O . ALA A 1 97 ? 18.641 -11.695 -22.125 1 86.62 97 ALA A O 1
ATOM 765 N N . SER A 1 98 ? 18.656 -12 -24.25 1 83.69 98 SER A N 1
ATOM 766 C CA . SER A 1 98 ? 20.047 -11.586 -24.422 1 83.69 98 SER A CA 1
ATOM 767 C C . SER A 1 98 ? 20.25 -10.133 -24 1 83.69 98 SER A C 1
ATOM 769 O O . SER A 1 98 ? 21.297 -9.789 -23.453 1 83.69 98 SER A O 1
ATOM 771 N N . ASP A 1 99 ? 19.25 -9.328 -24.25 1 81.19 99 ASP A N 1
ATOM 772 C CA . ASP A 1 99 ? 19.312 -7.926 -23.859 1 81.19 99 ASP A CA 1
ATOM 773 C C . ASP A 1 99 ? 19.094 -7.77 -22.359 1 81.19 99 ASP A C 1
ATOM 775 O O . ASP A 1 99 ? 19.719 -6.93 -21.719 1 81.19 99 ASP A O 1
ATOM 779 N N . GLY A 1 100 ? 18.312 -8.531 -21.844 1 80.62 100 GLY A N 1
ATOM 780 C CA . GLY A 1 100 ? 17.922 -8.43 -20.438 1 80.62 100 GLY A CA 1
ATOM 781 C C . GLY A 1 100 ? 19.031 -8.836 -19.484 1 80.62 100 GLY A C 1
ATOM 782 O O . GLY A 1 100 ? 19.141 -8.273 -18.391 1 80.62 100 GLY A O 1
ATOM 783 N N . ILE A 1 101 ? 19.812 -9.758 -19.906 1 77.31 101 ILE A N 1
ATOM 784 C CA . ILE A 1 101 ? 20.812 -10.312 -19.016 1 77.31 101 ILE A CA 1
ATOM 785 C C . ILE A 1 101 ? 22.016 -9.375 -18.922 1 77.31 101 ILE A C 1
ATOM 787 O O . ILE A 1 101 ? 22.781 -9.414 -17.953 1 77.31 101 ILE A O 1
ATOM 791 N N . ARG A 1 102 ? 22.203 -8.516 -19.828 1 73.69 102 ARG A N 1
ATOM 792 C CA . ARG A 1 102 ? 23.375 -7.629 -19.859 1 73.69 102 ARG A CA 1
ATOM 793 C C . ARG A 1 102 ? 23.109 -6.363 -19.047 1 73.69 102 ARG A C 1
ATOM 795 O O . ARG A 1 102 ? 23.984 -5.492 -18.953 1 73.69 102 ARG A O 1
ATOM 802 N N . ARG A 1 103 ? 22.156 -6.398 -18.297 1 73.88 103 ARG A N 1
ATOM 803 C CA . ARG A 1 103 ? 21.828 -5.172 -17.578 1 73.88 103 ARG A CA 1
ATOM 804 C C . ARG A 1 103 ? 22.547 -5.125 -16.234 1 73.88 103 ARG A C 1
ATOM 806 O O . ARG A 1 103 ? 22.547 -6.109 -15.492 1 73.88 103 ARG A O 1
ATOM 813 N N . ASP A 1 104 ? 23.312 -4.066 -16.047 1 79.25 104 ASP A N 1
ATOM 814 C CA . ASP A 1 104 ? 23.922 -3.82 -14.75 1 79.25 104 ASP A CA 1
ATOM 815 C C . ASP A 1 104 ? 22.875 -3.406 -13.719 1 79.25 104 ASP A C 1
ATOM 817 O O . ASP A 1 104 ? 21.891 -2.766 -14.055 1 79.25 104 ASP A O 1
ATOM 821 N N . PRO A 1 105 ? 23.25 -3.85 -12.523 1 81.5 105 PRO A N 1
ATOM 822 C CA . PRO A 1 105 ? 22.328 -3.404 -11.477 1 81.5 105 PRO A CA 1
ATOM 823 C C . PRO A 1 105 ? 22.266 -1.885 -11.352 1 81.5 105 PRO A C 1
ATOM 825 O O . PRO A 1 105 ? 23.281 -1.207 -11.5 1 81.5 105 PRO A O 1
ATOM 828 N N . LYS A 1 106 ? 21.125 -1.462 -11.156 1 84.44 106 LYS A N 1
ATOM 829 C CA . LYS A 1 106 ? 20.875 -0.026 -11.055 1 84.44 106 LYS A CA 1
ATOM 830 C C . LYS A 1 106 ? 21.375 0.519 -9.711 1 84.44 106 LYS A C 1
ATOM 832 O O . LYS A 1 106 ? 21.531 1.73 -9.555 1 84.44 106 LYS A O 1
ATOM 837 N N . TYR A 1 107 ? 21.531 -0.359 -8.711 1 89.94 107 TYR A N 1
ATOM 838 C CA . TYR A 1 107 ? 21.984 0.011 -7.379 1 89.94 107 TYR A CA 1
ATOM 839 C C . TYR A 1 107 ? 22.766 -1.128 -6.738 1 89.94 107 TYR A C 1
ATOM 841 O O . TYR A 1 107 ? 22.734 -2.262 -7.219 1 89.94 107 TYR A O 1
ATOM 849 N N . LYS A 1 108 ? 23.516 -0.709 -5.75 1 91.06 108 LYS A N 1
ATOM 850 C CA . LYS A 1 108 ? 24.266 -1.717 -5.008 1 91.06 108 LYS A CA 1
ATOM 851 C C . LYS A 1 108 ? 23.328 -2.68 -4.281 1 91.06 108 LYS A C 1
ATOM 853 O O . LYS A 1 108 ? 22.375 -2.25 -3.625 1 91.06 108 LYS A O 1
ATOM 858 N N . LEU A 1 109 ? 23.547 -3.945 -4.438 1 94.81 109 LEU A N 1
ATOM 859 C CA . LEU A 1 109 ? 22.719 -4.973 -3.807 1 94.81 109 LEU A CA 1
ATOM 860 C C . LEU A 1 109 ? 23.234 -5.293 -2.406 1 94.81 109 LEU A C 1
ATOM 862 O O . LEU A 1 109 ? 24.078 -6.172 -2.236 1 94.81 109 LEU A O 1
ATOM 866 N N . GLU A 1 110 ? 22.688 -4.633 -1.449 1 95.12 110 GLU A N 1
ATOM 867 C CA . GLU A 1 110 ? 23.078 -4.863 -0.059 1 95.12 110 GLU A CA 1
ATOM 868 C C . GLU A 1 110 ? 22.328 -6.059 0.526 1 95.12 110 GLU A C 1
ATOM 870 O O . GLU A 1 110 ? 21.188 -6.324 0.15 1 95.12 110 GLU A O 1
ATOM 875 N N . LYS A 1 111 ? 23 -6.723 1.392 1 96.75 111 LYS A N 1
ATOM 876 C CA . LYS A 1 111 ? 22.344 -7.82 2.096 1 96.75 111 LYS A CA 1
ATOM 877 C C . LYS A 1 111 ? 21.141 -7.32 2.904 1 96.75 111 LYS A C 1
ATOM 879 O O . LYS A 1 111 ? 21.203 -6.25 3.512 1 96.75 111 LYS A O 1
ATOM 884 N N . PHE A 1 112 ? 20.094 -8.07 2.816 1 97.5 112 PHE A N 1
ATOM 885 C CA . PHE A 1 112 ? 18.922 -7.727 3.621 1 97.5 112 PHE A CA 1
ATOM 886 C C . PHE A 1 112 ? 19.203 -7.977 5.102 1 97.5 112 PHE A C 1
ATOM 888 O O . PHE A 1 112 ? 19.547 -9.094 5.492 1 97.5 112 PHE A O 1
ATOM 895 N N . PRO A 1 113 ? 19.016 -7.004 5.945 1 96.38 113 PRO A N 1
ATOM 896 C CA . PRO A 1 113 ? 19.344 -7.176 7.363 1 96.38 113 PRO A CA 1
ATOM 897 C C . PRO A 1 113 ? 18.375 -8.133 8.07 1 96.38 113 PRO A C 1
ATOM 899 O O . PRO A 1 113 ? 17.203 -8.219 7.711 1 96.38 113 PRO A O 1
ATOM 902 N N . TYR A 1 114 ? 18.938 -8.836 9.07 1 95.44 114 TYR A N 1
ATOM 903 C CA . TYR A 1 114 ? 18.094 -9.68 9.906 1 95.44 114 TYR A CA 1
ATOM 904 C C . TYR A 1 114 ? 16.969 -8.875 10.539 1 95.44 114 TYR A C 1
ATOM 906 O O . TYR A 1 114 ? 17.203 -7.891 11.234 1 95.44 114 TYR A O 1
ATOM 914 N N . SER A 1 115 ? 15.766 -9.25 10.227 1 94.62 115 SER A N 1
ATOM 915 C CA . SER A 1 115 ? 14.578 -8.5 10.633 1 94.62 115 SER A CA 1
ATOM 916 C C . SER A 1 115 ? 13.484 -9.43 11.133 1 94.62 115 SER A C 1
ATOM 918 O O . SER A 1 115 ? 12.406 -9.516 10.539 1 94.62 115 SER A O 1
ATOM 920 N N . PRO A 1 116 ? 13.656 -10.023 12.344 1 94.44 116 PRO A N 1
ATOM 921 C CA . PRO A 1 116 ? 12.641 -10.945 12.852 1 94.44 116 PRO A CA 1
ATOM 922 C C . PRO A 1 116 ? 11.336 -10.242 13.234 1 94.44 116 PRO A C 1
ATOM 924 O O . PRO A 1 116 ? 11.352 -9.062 13.586 1 94.44 116 PRO A O 1
ATOM 927 N N . MET A 1 117 ? 10.273 -10.961 13.109 1 94 117 MET A N 1
ATOM 928 C CA . MET A 1 117 ? 8.969 -10.445 13.516 1 94 117 MET A CA 1
ATOM 929 C C . MET A 1 117 ? 8.992 -10 14.977 1 94 117 MET A C 1
ATOM 931 O O . MET A 1 117 ? 9.547 -10.688 15.836 1 94 117 MET A O 1
ATOM 935 N N . ASP A 1 118 ? 8.375 -8.898 15.258 1 91.06 118 ASP A N 1
ATOM 936 C CA . ASP A 1 118 ? 8.367 -8.336 16.609 1 91.06 118 ASP A CA 1
ATOM 937 C C . ASP A 1 118 ? 7.516 -9.188 17.547 1 91.06 118 ASP A C 1
ATOM 939 O O . ASP A 1 118 ? 7.891 -9.414 18.688 1 91.06 118 ASP A O 1
ATOM 943 N N . ASN A 1 119 ? 6.363 -9.633 17.031 1 89.75 119 ASN A N 1
ATOM 944 C CA . ASN A 1 119 ? 5.434 -10.438 17.812 1 89.75 119 ASN A CA 1
ATOM 945 C C . ASN A 1 119 ? 5.062 -11.727 17.078 1 89.75 119 ASN A C 1
ATOM 947 O O . ASN A 1 119 ? 3.953 -11.852 16.547 1 89.75 119 ASN A O 1
ATOM 951 N N . PRO A 1 120 ? 5.93 -12.648 17.109 1 90.25 120 PRO A N 1
ATOM 952 C CA . PRO A 1 120 ? 5.641 -13.891 16.391 1 90.25 120 PRO A CA 1
ATOM 953 C C . PRO A 1 120 ? 4.492 -14.68 17.016 1 90.25 120 PRO A C 1
ATOM 955 O O . PRO A 1 120 ? 4.367 -14.727 18.25 1 90.25 120 PRO A O 1
ATOM 958 N N . PRO A 1 121 ? 3.682 -15.156 16.156 1 85 121 PRO A N 1
ATOM 959 C CA . PRO A 1 121 ? 2.605 -15.977 16.703 1 85 121 PRO A CA 1
ATOM 960 C C . PRO A 1 121 ? 3.119 -17.266 17.344 1 85 121 PRO A C 1
ATOM 962 O O . PRO A 1 121 ? 4.23 -17.719 17.047 1 85 121 PRO A O 1
ATOM 965 N N . HIS A 1 122 ? 2.305 -17.797 18.172 1 85.25 122 HIS A N 1
ATOM 966 C CA . HIS A 1 122 ? 2.631 -19.062 18.797 1 85.25 122 HIS A CA 1
ATOM 967 C C . HIS A 1 122 ? 2.629 -20.203 17.781 1 85.25 122 HIS A C 1
ATOM 969 O O . HIS A 1 122 ? 1.751 -20.266 16.922 1 85.25 122 HIS A O 1
ATOM 975 N N . ASP A 1 123 ? 3.645 -20.953 17.875 1 84.5 123 ASP A N 1
ATOM 976 C CA . ASP A 1 123 ? 3.695 -22.141 17.047 1 84.5 123 ASP A CA 1
ATOM 977 C C . ASP A 1 123 ? 2.721 -23.203 17.547 1 84.5 123 ASP A C 1
ATOM 979 O O . ASP A 1 123 ? 2.859 -23.703 18.672 1 84.5 123 ASP A O 1
ATOM 983 N N . ASP A 1 124 ? 1.754 -23.516 16.766 1 84.25 124 ASP A N 1
ATOM 984 C CA . ASP A 1 124 ? 0.73 -24.469 17.203 1 84.25 124 ASP A CA 1
ATOM 985 C C . ASP A 1 124 ? 1.199 -25.906 17.016 1 84.25 124 ASP A C 1
ATOM 987 O O . ASP A 1 124 ? 0.479 -26.844 17.359 1 84.25 124 ASP A O 1
ATOM 991 N N . GLY A 1 125 ? 2.406 -26.047 16.484 1 82.88 125 GLY A N 1
ATOM 992 C CA . GLY A 1 125 ? 3.006 -27.375 16.375 1 82.88 125 GLY A CA 1
ATOM 993 C C . GLY A 1 125 ? 2.48 -28.172 15.195 1 82.88 125 GLY A C 1
ATOM 994 O O . GLY A 1 125 ? 2.938 -29.281 14.938 1 82.88 125 GLY A O 1
ATOM 995 N N . HIS A 1 126 ? 1.585 -27.594 14.461 1 87.25 126 HIS A N 1
ATOM 996 C CA . HIS A 1 126 ? 1.004 -28.312 13.336 1 87.25 126 HIS A CA 1
ATOM 997 C C . HIS A 1 126 ? 1.88 -28.203 12.094 1 87.25 126 HIS A C 1
ATOM 999 O O . HIS A 1 126 ? 2.473 -27.141 11.844 1 87.25 126 HIS A O 1
ATOM 1005 N N . GLN A 1 127 ? 1.911 -29.344 11.422 1 91.38 127 GLN A N 1
ATOM 1006 C CA . GLN A 1 127 ? 2.652 -29.359 10.164 1 91.38 127 GLN A CA 1
ATOM 1007 C C . GLN A 1 127 ? 1.958 -28.5 9.109 1 91.38 127 GLN A C 1
ATOM 1009 O O . GLN A 1 127 ? 0.732 -28.531 8.984 1 91.38 127 GLN A O 1
ATOM 1014 N N . ARG A 1 128 ? 2.746 -27.797 8.375 1 95 128 ARG A N 1
ATOM 1015 C CA . ARG A 1 128 ? 2.301 -27.078 7.18 1 95 128 ARG A CA 1
ATOM 1016 C C . ARG A 1 128 ? 2.988 -27.625 5.934 1 95 128 ARG A C 1
ATOM 1018 O O . ARG A 1 128 ? 4.016 -27.094 5.504 1 95 128 ARG A O 1
ATOM 1025 N N . PRO A 1 129 ? 2.418 -28.594 5.328 1 97 129 PRO A N 1
ATOM 1026 C CA . PRO A 1 129 ? 3.078 -29.281 4.215 1 97 129 PRO A CA 1
ATOM 1027 C C . PRO A 1 129 ? 3.064 -28.469 2.928 1 97 129 PRO A C 1
ATOM 1029 O O . PRO A 1 129 ? 3.713 -28.828 1.946 1 97 129 PRO A O 1
ATOM 1032 N N . TRP A 1 130 ? 2.342 -27.344 2.934 1 98.31 130 TRP A N 1
ATOM 1033 C CA . TRP A 1 130 ? 2.105 -26.562 1.727 1 98.31 130 TRP A CA 1
ATOM 1034 C C . TRP A 1 130 ? 2.594 -25.125 1.903 1 98.31 130 TRP A C 1
ATOM 1036 O O . TRP A 1 130 ? 2.246 -24.469 2.881 1 98.31 130 TRP A O 1
ATOM 1046 N N . LEU A 1 131 ? 3.492 -24.688 0.986 1 98.5 131 LEU A N 1
ATOM 1047 C CA . LEU A 1 131 ? 3.918 -23.297 0.939 1 98.5 131 LEU A CA 1
ATOM 1048 C C . LEU A 1 131 ? 3.258 -22.562 -0.226 1 98.5 131 LEU A C 1
ATOM 1050 O O . LEU A 1 131 ? 3.35 -23 -1.373 1 98.5 131 LEU A O 1
ATOM 1054 N N . GLY A 1 132 ? 2.48 -21.562 0.088 1 98.62 132 GLY A N 1
ATOM 1055 C CA . GLY A 1 132 ? 2.055 -20.594 -0.917 1 98.62 132 GLY A CA 1
ATOM 1056 C C . GLY A 1 132 ? 2.957 -19.375 -0.998 1 98.62 132 GLY A C 1
ATOM 1057 O O . GLY A 1 132 ? 3.047 -18.609 -0.045 1 98.62 132 GLY A O 1
ATOM 1058 N N . ALA A 1 133 ? 3.664 -19.234 -2.146 1 98.56 133 ALA A N 1
ATOM 1059 C CA . ALA A 1 133 ? 4.617 -18.141 -2.332 1 98.56 133 ALA A CA 1
ATOM 1060 C C . ALA A 1 133 ? 4.129 -17.156 -3.4 1 98.56 133 ALA A C 1
ATOM 1062 O O . ALA A 1 133 ? 4.016 -17.531 -4.574 1 98.56 133 ALA A O 1
ATOM 1063 N N . VAL A 1 134 ? 3.838 -15.938 -2.992 1 98.56 134 VAL A N 1
ATOM 1064 C CA . VAL A 1 134 ? 3.424 -14.891 -3.924 1 98.56 134 VAL A CA 1
ATOM 1065 C C . VAL A 1 134 ? 4.645 -14.109 -4.406 1 98.56 134 VAL A C 1
ATOM 1067 O O . VAL A 1 134 ? 5.332 -13.461 -3.611 1 98.56 134 VAL A O 1
ATOM 1070 N N . ILE A 1 135 ? 4.906 -14.188 -5.688 1 97.5 135 ILE A N 1
ATOM 1071 C CA . ILE A 1 135 ? 6.02 -13.453 -6.285 1 97.5 135 ILE A CA 1
ATOM 1072 C C . ILE A 1 135 ? 5.625 -11.992 -6.488 1 97.5 135 ILE A C 1
ATOM 1074 O O . ILE A 1 135 ? 4.711 -11.688 -7.262 1 97.5 135 ILE A O 1
ATOM 1078 N N . CYS A 1 136 ? 6.367 -11.117 -5.793 1 96.44 136 CYS A N 1
ATOM 1079 C CA . CYS A 1 136 ? 5.902 -9.734 -5.746 1 96.44 136 CYS A CA 1
ATOM 1080 C C . CYS A 1 136 ? 7.062 -8.766 -5.945 1 96.44 136 CYS A C 1
ATOM 1082 O O . CYS A 1 136 ? 8.227 -9.141 -5.773 1 96.44 136 CYS A O 1
ATOM 1084 N N . SER A 1 137 ? 6.695 -7.551 -6.395 1 95.88 137 SER A N 1
ATOM 1085 C CA . SER A 1 137 ? 7.645 -6.445 -6.363 1 95.88 137 SER A CA 1
ATOM 1086 C C . SER A 1 137 ? 7.828 -5.914 -4.945 1 95.88 137 SER A C 1
ATOM 1088 O O . SER A 1 137 ? 6.863 -5.816 -4.184 1 95.88 137 SER A O 1
ATOM 1090 N N . ALA A 1 138 ? 9.055 -5.543 -4.66 1 96.19 138 ALA A N 1
ATOM 1091 C CA . ALA A 1 138 ? 9.336 -4.977 -3.344 1 96.19 138 ALA A CA 1
ATOM 1092 C C . ALA A 1 138 ? 8.602 -3.65 -3.148 1 96.19 138 ALA A C 1
ATOM 1094 O O . ALA A 1 138 ? 8.352 -3.232 -2.014 1 96.19 138 ALA A O 1
ATOM 1095 N N . TRP A 1 139 ? 8.242 -3.018 -4.188 1 96.12 139 TRP A N 1
ATOM 1096 C CA . TRP A 1 139 ? 7.73 -1.653 -4.105 1 96.12 139 TRP A CA 1
ATOM 1097 C C . TRP A 1 139 ? 6.203 -1.646 -4.082 1 96.12 139 TRP A C 1
ATOM 1099 O O . TRP A 1 139 ? 5.586 -0.599 -3.869 1 96.12 139 TRP A O 1
ATOM 1109 N N . ASP A 1 140 ? 5.609 -2.807 -4.281 1 95.62 140 ASP A N 1
ATOM 1110 C CA . ASP A 1 140 ? 4.152 -2.885 -4.285 1 95.62 140 ASP A CA 1
ATOM 1111 C C . ASP A 1 140 ? 3.615 -3.227 -2.898 1 95.62 140 ASP A C 1
ATOM 1113 O O . ASP A 1 140 ? 2.984 -4.27 -2.711 1 95.62 140 ASP A O 1
ATOM 1117 N N . LEU A 1 141 ? 3.775 -2.326 -2.037 1 96.88 141 LEU A N 1
ATOM 1118 C CA . LEU A 1 141 ? 3.387 -2.467 -0.639 1 96.88 141 LEU A CA 1
ATOM 1119 C C . LEU A 1 141 ? 1.874 -2.619 -0.508 1 96.88 141 LEU A C 1
ATOM 1121 O O . LEU A 1 141 ? 1.395 -3.465 0.251 1 96.88 141 LEU A O 1
ATOM 1125 N N . LYS A 1 142 ? 1.15 -1.86 -1.24 1 96.81 142 LYS A N 1
ATOM 1126 C CA . LYS A 1 142 ? -0.307 -1.883 -1.144 1 96.81 142 LYS A CA 1
ATOM 1127 C C . LYS A 1 142 ? -0.859 -3.26 -1.498 1 96.81 142 LYS A C 1
ATOM 1129 O O . LYS A 1 142 ? -1.726 -3.787 -0.796 1 96.81 142 LYS A O 1
ATOM 1134 N N . ARG A 1 143 ? -0.345 -3.775 -2.529 1 97.69 143 ARG A N 1
ATOM 1135 C CA . ARG A 1 143 ? -0.829 -5.074 -2.98 1 97.69 143 ARG A CA 1
ATOM 1136 C C . ARG A 1 143 ? -0.564 -6.152 -1.935 1 97.69 143 ARG A C 1
ATOM 1138 O O . ARG A 1 143 ? -1.421 -7 -1.679 1 97.69 143 ARG A O 1
ATOM 1145 N N . ARG A 1 144 ? 0.587 -6.141 -1.321 1 98.12 144 ARG A N 1
ATOM 1146 C CA . ARG A 1 144 ? 0.879 -7.121 -0.279 1 98.12 144 ARG A CA 1
ATOM 1147 C C . ARG A 1 144 ? -0.062 -6.953 0.909 1 98.12 144 ARG A C 1
ATOM 1149 O O . ARG A 1 144 ? -0.513 -7.938 1.496 1 98.12 144 ARG A O 1
ATOM 1156 N N . MET A 1 145 ? -0.443 -5.738 1.229 1 97.69 145 MET A N 1
ATOM 1157 C CA . MET A 1 145 ? -1.397 -5.527 2.314 1 97.69 145 MET A CA 1
ATOM 1158 C C . MET A 1 145 ? -2.773 -6.07 1.942 1 97.69 145 MET A C 1
ATOM 1160 O O . MET A 1 145 ? -3.432 -6.715 2.76 1 97.69 145 MET A O 1
ATOM 1164 N N . LEU A 1 146 ? -3.176 -5.801 0.711 1 97.56 146 LEU A N 1
ATOM 1165 C CA . LEU A 1 146 ? -4.473 -6.293 0.266 1 97.56 146 LEU A CA 1
ATOM 1166 C C . LEU A 1 146 ? -4.535 -7.816 0.35 1 97.56 146 LEU A C 1
ATOM 1168 O O . LEU A 1 146 ? -5.52 -8.375 0.839 1 97.56 146 LEU A O 1
ATOM 1172 N N . ILE A 1 147 ? -3.494 -8.438 -0.097 1 98.5 147 ILE A N 1
ATOM 1173 C CA . ILE A 1 147 ? -3.445 -9.891 -0.071 1 98.5 147 ILE A CA 1
ATOM 1174 C C . ILE A 1 147 ? -3.471 -10.383 1.375 1 98.5 147 ILE A C 1
ATOM 1176 O O . ILE A 1 147 ? -4.242 -11.281 1.719 1 98.5 147 ILE A O 1
ATOM 1180 N N . ARG A 1 148 ? -2.689 -9.734 2.314 1 97.75 148 ARG A N 1
ATOM 1181 C CA . ARG A 1 148 ? -2.621 -10.086 3.729 1 97.75 148 ARG A CA 1
ATOM 1182 C C . ARG A 1 148 ? -3.998 -10 4.379 1 97.75 148 ARG A C 1
ATOM 1184 O O . ARG A 1 148 ? -4.375 -10.883 5.156 1 97.75 148 ARG A O 1
ATOM 1191 N N . TYR A 1 149 ? -4.715 -8.969 3.953 1 97.19 149 TYR A N 1
ATOM 1192 C CA . TYR A 1 149 ? -5.941 -8.641 4.676 1 97.19 149 TYR A CA 1
ATOM 1193 C C . TYR A 1 149 ? -7.148 -9.312 4.031 1 97.19 149 TYR A C 1
ATOM 1195 O O . TYR A 1 149 ? -8.281 -9.141 4.492 1 97.19 149 TYR A O 1
ATOM 1203 N N . THR A 1 150 ? -6.914 -10.07 3.01 1 97.25 150 THR A N 1
ATOM 1204 C CA . THR A 1 150 ? -8.016 -10.797 2.387 1 97.25 150 THR A CA 1
ATOM 1205 C C . THR A 1 150 ? -7.773 -12.305 2.461 1 97.25 150 THR A C 1
ATOM 1207 O O . THR A 1 150 ? -7.895 -12.898 3.531 1 97.25 150 THR A O 1
ATOM 1210 N N . TRP A 1 151 ? -7.324 -12.953 1.387 1 97.88 151 TRP A N 1
ATOM 1211 C CA . TRP A 1 151 ? -7.375 -14.414 1.404 1 97.88 151 TRP A CA 1
ATOM 1212 C C . TRP A 1 151 ? -6.344 -14.984 2.371 1 97.88 151 TRP A C 1
ATOM 1214 O O . TRP A 1 151 ? -6.559 -16.047 2.963 1 97.88 151 TRP A O 1
ATOM 1224 N N . MET A 1 152 ? -5.164 -14.312 2.623 1 97.88 152 MET A N 1
ATOM 1225 C CA . MET A 1 152 ? -4.203 -14.844 3.584 1 97.88 152 MET A CA 1
ATOM 1226 C C . MET A 1 152 ? -4.801 -14.883 4.988 1 97.88 152 MET A C 1
ATOM 1228 O O . MET A 1 152 ? -4.625 -15.867 5.711 1 97.88 152 MET A O 1
ATOM 1232 N N . LYS A 1 153 ? -5.461 -13.781 5.34 1 95.75 153 LYS A N 1
ATOM 1233 C CA . LYS A 1 153 ? -6.105 -13.742 6.648 1 95.75 153 LYS A CA 1
ATOM 1234 C C . LYS A 1 153 ? -7.273 -14.719 6.715 1 95.75 153 LYS A C 1
ATOM 1236 O O . LYS A 1 153 ? -7.434 -15.438 7.707 1 95.75 153 LYS A O 1
ATOM 1241 N N . LEU A 1 154 ? -8.062 -14.742 5.715 1 96.31 154 LEU A N 1
ATOM 1242 C CA . LEU A 1 154 ? -9.258 -15.586 5.652 1 96.31 154 LEU A CA 1
ATOM 1243 C C . LEU A 1 154 ? -8.891 -17.047 5.844 1 96.31 154 LEU A C 1
ATOM 1245 O O . LEU A 1 154 ? -9.633 -17.797 6.484 1 96.31 154 LEU A O 1
ATOM 1249 N N . TYR A 1 155 ? -7.758 -17.453 5.305 1 97.81 155 TYR A N 1
ATOM 1250 C CA . TYR A 1 155 ? -7.41 -18.875 5.293 1 97.81 155 TYR A CA 1
ATOM 1251 C C . TYR A 1 155 ? -6.18 -19.141 6.152 1 97.81 155 TYR A C 1
ATOM 1253 O O . TYR A 1 155 ? -5.352 -19.984 5.816 1 97.81 155 TYR A O 1
ATOM 1261 N N . LYS A 1 156 ? -6.027 -18.406 7.188 1 94.62 156 LYS A N 1
ATOM 1262 C CA . LYS A 1 156 ? -4.902 -18.547 8.109 1 94.62 156 LYS A CA 1
ATOM 1263 C C . LYS A 1 156 ? -4.883 -19.922 8.75 1 94.62 156 LYS A C 1
ATOM 1265 O O . LYS A 1 156 ? -3.822 -20.406 9.148 1 94.62 156 LYS A O 1
ATOM 1270 N N . ASP A 1 157 ? -6.023 -20.578 8.812 1 95.44 157 ASP A N 1
ATOM 1271 C CA . ASP A 1 157 ? -6.133 -21.875 9.492 1 95.44 157 ASP A CA 1
ATOM 1272 C C . ASP A 1 157 ? -5.793 -23.016 8.539 1 95.44 157 ASP A C 1
ATOM 1274 O O . ASP A 1 157 ? -5.59 -24.156 8.977 1 95.44 157 ASP A O 1
ATOM 1278 N N . VAL A 1 158 ? -5.75 -22.719 7.238 1 97.31 158 VAL A N 1
ATOM 1279 C CA . VAL A 1 158 ? -5.336 -23.734 6.27 1 97.31 158 VAL A CA 1
ATOM 1280 C C . VAL A 1 158 ? -3.875 -24.109 6.504 1 97.31 158 VAL A C 1
ATOM 1282 O O . VAL A 1 158 ? -3.043 -23.234 6.773 1 97.31 158 VAL A O 1
ATOM 1285 N N . PRO A 1 159 ? -3.479 -25.438 6.48 1 96.44 159 PRO A N 1
ATOM 1286 C CA . PRO A 1 159 ? -2.09 -25.828 6.715 1 96.44 159 PRO A CA 1
ATOM 1287 C C . PRO A 1 159 ? -1.151 -25.406 5.594 1 96.44 159 PRO A C 1
ATOM 1289 O O . PRO A 1 159 ? -0.584 -26.25 4.895 1 96.44 159 PRO A O 1
ATOM 1292 N N . MET A 1 160 ? -1.052 -24.172 5.457 1 97.06 160 MET A N 1
ATOM 1293 C CA . MET A 1 160 ? -0.252 -23.516 4.43 1 97.06 160 MET A CA 1
ATOM 1294 C C . MET A 1 160 ? 0.569 -22.375 5.031 1 97.06 160 MET A C 1
ATOM 1296 O O . MET A 1 160 ? 0.033 -21.531 5.75 1 97.06 160 MET A O 1
ATOM 1300 N N . ASP A 1 161 ? 1.85 -22.453 4.809 1 96.88 161 ASP A N 1
ATOM 1301 C CA . ASP A 1 161 ? 2.619 -21.234 5.035 1 96.88 161 ASP A CA 1
ATOM 1302 C C . ASP A 1 161 ? 2.416 -20.234 3.9 1 96.88 161 ASP A C 1
ATOM 1304 O O . ASP A 1 161 ? 2.367 -20.625 2.73 1 96.88 161 ASP A O 1
ATOM 1308 N N . GLN A 1 162 ? 2.143 -19.078 4.18 1 97.75 162 GLN A N 1
ATOM 1309 C CA . GLN A 1 162 ? 1.899 -18.016 3.209 1 97.75 162 GLN A CA 1
ATOM 1310 C C . GLN A 1 162 ? 3.021 -16.984 3.23 1 97.75 162 GLN A C 1
ATOM 1312 O O . GLN A 1 162 ? 3.305 -16.391 4.273 1 97.75 162 GLN A O 1
ATOM 1317 N N . ARG A 1 163 ? 3.732 -16.812 2.109 1 98.25 163 ARG A N 1
ATOM 1318 C CA . ARG A 1 163 ? 4.898 -15.93 2.055 1 98.25 163 ARG A CA 1
ATOM 1319 C C . ARG A 1 163 ? 4.867 -15.055 0.808 1 98.25 163 ARG A C 1
ATOM 1321 O O . ARG A 1 163 ? 4.258 -15.422 -0.199 1 98.25 163 ARG A O 1
ATOM 1328 N N . PHE A 1 164 ? 5.473 -13.898 0.917 1 98.62 164 PHE A N 1
ATOM 1329 C CA . PHE A 1 164 ? 5.797 -13.055 -0.229 1 98.62 164 PHE A CA 1
ATOM 1330 C C . PHE A 1 164 ? 7.27 -13.188 -0.597 1 98.62 164 PHE A C 1
ATOM 1332 O O . PHE A 1 164 ? 8.133 -13.242 0.282 1 98.62 164 PHE A O 1
ATOM 1339 N N . VAL A 1 165 ? 7.551 -13.258 -1.881 1 98.5 165 VAL A N 1
ATOM 1340 C CA . VAL A 1 165 ? 8.922 -13.32 -2.367 1 98.5 165 VAL A CA 1
ATOM 1341 C C . VAL A 1 165 ? 9.266 -12.016 -3.096 1 98.5 165 VAL A C 1
ATOM 1343 O O . VAL A 1 165 ? 8.648 -11.688 -4.109 1 98.5 165 VAL A O 1
ATOM 1346 N N . ILE A 1 166 ? 10.203 -11.312 -2.553 1 97.88 166 ILE A N 1
ATOM 1347 C CA . ILE A 1 166 ? 10.641 -10.07 -3.18 1 97.88 166 ILE A CA 1
ATOM 1348 C C . ILE A 1 166 ? 12.148 -10.125 -3.436 1 97.88 166 ILE A C 1
ATOM 1350 O O . ILE A 1 166 ? 12.852 -10.961 -2.869 1 97.88 166 ILE A O 1
ATOM 1354 N N . SER A 1 167 ? 12.617 -9.32 -4.402 1 97.06 167 SER A N 1
ATOM 1355 C CA . SER A 1 167 ? 14.047 -9.148 -4.613 1 97.06 167 SER A CA 1
ATOM 1356 C C . SER A 1 167 ? 14.586 -7.965 -3.812 1 97.06 167 SER A C 1
ATOM 1358 O O . SER A 1 167 ? 13.891 -7.434 -2.939 1 97.06 167 SER A O 1
ATOM 1360 N N . ASN A 1 168 ? 15.844 -7.676 -4 1 97 168 ASN A N 1
ATOM 1361 C CA . ASN A 1 168 ? 16.469 -6.551 -3.309 1 97 168 ASN A CA 1
ATOM 1362 C C . ASN A 1 168 ? 15.711 -5.246 -3.564 1 97 168 ASN A C 1
ATOM 1364 O O . ASN A 1 168 ? 15.609 -4.805 -4.707 1 97 168 ASN A O 1
ATOM 1368 N N . PRO A 1 169 ? 15.242 -4.645 -2.502 1 95.88 169 PRO A N 1
ATOM 1369 C CA . PRO A 1 169 ? 14.383 -3.479 -2.725 1 95.88 169 PRO A CA 1
ATOM 1370 C C . PRO A 1 169 ? 15.172 -2.221 -3.074 1 95.88 169 PRO A C 1
ATOM 1372 O O . PRO A 1 169 ? 14.586 -1.213 -3.484 1 95.88 169 PRO A O 1
ATOM 1375 N N . GLY A 1 170 ? 16.5 -2.256 -2.971 1 94.12 170 GLY A N 1
ATOM 1376 C CA . GLY A 1 170 ? 17.312 -1.064 -3.123 1 94.12 170 GLY A CA 1
ATOM 1377 C C . GLY A 1 170 ? 17.516 -0.304 -1.826 1 94.12 170 GLY A C 1
ATOM 1378 O O . GLY A 1 170 ? 16.812 -0.549 -0.844 1 94.12 170 GLY A O 1
ATOM 1379 N N . PRO A 1 171 ? 18.406 0.584 -1.835 1 92 171 PRO A N 1
ATOM 1380 C CA . PRO A 1 171 ? 18.812 1.249 -0.591 1 92 171 PRO A CA 1
ATOM 1381 C C . PRO A 1 171 ? 17.688 2.1 0.006 1 92 171 PRO A C 1
ATOM 1383 O O . PRO A 1 171 ? 17.562 2.189 1.229 1 92 171 PRO A O 1
ATOM 1386 N N . ARG A 1 172 ? 16.859 2.691 -0.747 1 91.75 172 ARG A N 1
ATOM 1387 C CA . ARG A 1 172 ? 15.828 3.609 -0.266 1 91.75 172 ARG A CA 1
ATOM 1388 C C . ARG A 1 172 ? 14.695 2.852 0.419 1 91.75 172 ARG A C 1
ATOM 1390 O O . ARG A 1 172 ? 14.102 3.348 1.378 1 91.75 172 ARG A O 1
ATOM 1397 N N . TRP A 1 173 ? 14.477 1.654 -0.077 1 96 173 TRP A N 1
ATOM 1398 C CA . TRP A 1 173 ? 13.312 0.907 0.391 1 96 173 TRP A CA 1
ATOM 1399 C C . TRP A 1 173 ? 13.703 -0.1 1.466 1 96 173 TRP A C 1
ATOM 1401 O O . TRP A 1 173 ? 12.844 -0.713 2.098 1 96 173 TRP A O 1
ATOM 1411 N N . MET A 1 174 ? 14.977 -0.23 1.759 1 95.81 174 MET A N 1
ATOM 1412 C CA . MET A 1 174 ? 15.484 -1.28 2.637 1 95.81 174 MET A CA 1
ATOM 1413 C C . MET A 1 174 ? 14.844 -1.189 4.02 1 95.81 174 MET A C 1
ATOM 1415 O O . MET A 1 174 ? 14.328 -2.184 4.535 1 95.81 174 MET A O 1
ATOM 1419 N N . ASP A 1 175 ? 14.781 -0.036 4.566 1 94.69 175 ASP A N 1
ATOM 1420 C CA . ASP A 1 175 ? 14.25 0.131 5.918 1 94.69 175 ASP A CA 1
ATOM 1421 C C . ASP A 1 175 ? 12.742 -0.093 5.953 1 94.69 175 ASP A C 1
ATOM 1423 O O . ASP A 1 175 ? 12.211 -0.633 6.926 1 94.69 175 ASP A O 1
ATOM 1427 N N . VAL A 1 176 ? 12.039 0.334 4.973 1 97 176 VAL A N 1
ATOM 1428 C CA . VAL A 1 176 ? 10.602 0.132 4.879 1 97 176 VAL A CA 1
ATOM 1429 C C . VAL A 1 176 ? 10.289 -1.362 4.859 1 97 176 VAL A C 1
ATOM 1431 O O . VAL A 1 176 ? 9.422 -1.831 5.598 1 97 176 VAL A O 1
ATOM 1434 N N . ILE A 1 177 ? 11.023 -2.107 4.059 1 97.94 177 ILE A N 1
ATOM 1435 C CA . ILE A 1 177 ? 10.805 -3.541 3.92 1 97.94 177 ILE A CA 1
ATOM 1436 C C . ILE A 1 177 ? 11.18 -4.25 5.219 1 97.94 177 ILE A C 1
ATOM 1438 O O . ILE A 1 177 ? 10.508 -5.203 5.629 1 97.94 177 ILE A O 1
ATOM 1442 N N . ARG A 1 178 ? 12.25 -3.76 5.844 1 97.5 178 ARG A N 1
ATOM 1443 C CA . ARG A 1 178 ? 12.625 -4.32 7.137 1 97.5 178 ARG A CA 1
ATOM 1444 C C . ARG A 1 178 ? 11.484 -4.18 8.141 1 97.5 178 ARG A C 1
ATOM 1446 O O . ARG A 1 178 ? 11.156 -5.133 8.852 1 97.5 178 ARG A O 1
ATOM 1453 N N . GLN A 1 179 ? 10.898 -3.043 8.18 1 96.31 179 GLN A N 1
ATOM 1454 C CA . GLN A 1 179 ? 9.812 -2.797 9.125 1 96.31 179 GLN A CA 1
ATOM 1455 C C . GLN A 1 179 ? 8.594 -3.646 8.781 1 96.31 179 GLN A C 1
ATOM 1457 O O . GLN A 1 179 ? 7.922 -4.164 9.68 1 96.31 179 GLN A O 1
ATOM 1462 N N . GLU A 1 180 ? 8.297 -3.748 7.523 1 97.44 180 GLU A N 1
ATOM 1463 C CA . GLU A 1 180 ? 7.203 -4.621 7.109 1 97.44 180 GLU A CA 1
ATOM 1464 C C . GLU A 1 180 ? 7.422 -6.051 7.594 1 97.44 180 GLU A C 1
ATOM 1466 O O . GLU A 1 180 ? 6.508 -6.676 8.141 1 97.44 180 GLU A O 1
ATOM 1471 N N . ASN A 1 181 ? 8.656 -6.52 7.41 1 98 181 ASN A N 1
ATOM 1472 C CA . ASN A 1 181 ? 8.953 -7.895 7.809 1 98 181 ASN A CA 1
ATOM 1473 C C . ASN A 1 181 ? 8.922 -8.062 9.328 1 98 181 ASN A C 1
ATOM 1475 O O . ASN A 1 181 ? 8.555 -9.125 9.828 1 98 181 ASN A O 1
ATOM 1479 N N . ARG A 1 182 ? 9.297 -7.047 10.039 1 96.5 182 ARG A N 1
ATOM 1480 C CA . ARG A 1 182 ? 9.234 -7.102 11.492 1 96.5 182 ARG A CA 1
ATOM 1481 C C . ARG A 1 182 ? 7.789 -7.172 11.977 1 96.5 182 ARG A C 1
ATOM 1483 O O . ARG A 1 182 ? 7.504 -7.754 13.023 1 96.5 182 ARG A O 1
ATOM 1490 N N . THR A 1 183 ? 6.934 -6.578 11.195 1 95.56 183 THR A N 1
ATOM 1491 C CA . THR A 1 183 ? 5.523 -6.559 11.562 1 95.56 183 THR A CA 1
ATOM 1492 C C . THR A 1 183 ? 4.859 -7.895 11.234 1 95.56 183 THR A C 1
ATOM 1494 O O . THR A 1 183 ? 4.121 -8.445 12.055 1 95.56 183 THR A O 1
ATOM 1497 N N . TYR A 1 184 ? 5.184 -8.445 10.031 1 96.62 184 TYR A N 1
ATOM 1498 C CA . TYR A 1 184 ? 4.379 -9.562 9.555 1 96.62 184 TYR A CA 1
ATOM 1499 C C . TYR A 1 184 ? 5.207 -10.844 9.5 1 96.62 184 TYR A C 1
ATOM 1501 O O . TYR A 1 184 ? 4.66 -11.945 9.578 1 96.62 184 TYR A O 1
ATOM 1509 N N . GLY A 1 185 ? 6.562 -10.75 9.203 1 96.69 185 GLY A N 1
ATOM 1510 C CA . GLY A 1 185 ? 7.461 -11.891 9.203 1 96.69 185 GLY A CA 1
ATOM 1511 C C . GLY A 1 185 ? 7.215 -12.836 8.047 1 96.69 185 GLY A C 1
ATOM 1512 O O . GLY A 1 185 ? 7.523 -14.031 8.133 1 96.69 185 GLY A O 1
ATOM 1513 N N . ASP A 1 186 ? 6.625 -12.328 7 1 97.44 186 ASP A N 1
ATOM 1514 C CA . ASP A 1 186 ? 6.191 -13.242 5.949 1 97.44 186 ASP A CA 1
ATOM 1515 C C . ASP A 1 186 ? 6.926 -12.961 4.641 1 97.44 186 ASP A C 1
ATOM 1517 O O . ASP A 1 186 ? 6.465 -13.359 3.566 1 97.44 186 ASP A O 1
ATOM 1521 N N . LEU A 1 187 ? 8.078 -12.258 4.711 1 98.12 187 LEU A N 1
ATOM 1522 C CA . LEU A 1 187 ? 8.805 -11.922 3.492 1 98.12 187 LEU A CA 1
ATOM 1523 C C . LEU A 1 187 ? 10 -12.852 3.295 1 98.12 187 LEU A C 1
ATOM 1525 O O . LEU A 1 187 ? 10.711 -13.164 4.25 1 98.12 187 LEU A O 1
ATOM 1529 N N . ILE A 1 188 ? 10.148 -13.406 2.154 1 97.75 188 ILE A N 1
ATOM 1530 C CA . ILE A 1 188 ? 11.391 -13.984 1.639 1 97.75 188 ILE A CA 1
ATOM 1531 C C . ILE A 1 188 ? 12.078 -12.992 0.708 1 97.75 188 ILE A C 1
ATOM 1533 O O . ILE A 1 188 ? 11.516 -12.609 -0.323 1 97.75 188 ILE A O 1
ATOM 1537 N N . VAL A 1 189 ? 13.242 -12.562 1.062 1 97.81 189 VAL A N 1
ATOM 1538 C CA . VAL A 1 189 ? 13.93 -11.523 0.293 1 97.81 189 VAL A CA 1
ATOM 1539 C C . VAL A 1 189 ? 15.141 -12.125 -0.417 1 97.81 189 VAL A C 1
ATOM 1541 O O . VAL A 1 189 ? 16.062 -12.617 0.232 1 97.81 189 VAL A O 1
ATOM 1544 N N . LEU A 1 190 ? 15.047 -12.18 -1.685 1 97.69 190 LEU A N 1
ATOM 1545 C CA . LEU A 1 190 ? 16.188 -12.57 -2.508 1 97.69 190 LEU A CA 1
ATOM 1546 C C . LEU A 1 190 ? 17.109 -11.375 -2.766 1 97.69 190 LEU A C 1
ATOM 1548 O O . LEU A 1 190 ? 17.125 -10.828 -3.869 1 97.69 190 LEU A O 1
ATOM 1552 N N . ASP A 1 191 ? 17.938 -11.039 -1.82 1 96.56 191 ASP A N 1
ATOM 1553 C CA . ASP A 1 191 ? 18.641 -9.758 -1.786 1 96.56 191 ASP A CA 1
ATOM 1554 C C . ASP A 1 191 ? 19.797 -9.742 -2.777 1 96.56 191 ASP A C 1
ATOM 1556 O O . ASP A 1 191 ? 20.406 -8.695 -3.002 1 96.56 191 ASP A O 1
ATOM 1560 N N . HIS A 1 192 ? 20.156 -10.898 -3.42 1 94.38 192 HIS A N 1
ATOM 1561 C CA . HIS A 1 192 ? 21.203 -10.953 -4.422 1 94.38 192 HIS A CA 1
ATOM 1562 C C . HIS A 1 192 ? 20.672 -10.602 -5.809 1 94.38 192 HIS A C 1
ATOM 1564 O O . HIS A 1 192 ? 21.438 -10.492 -6.766 1 94.38 192 HIS A O 1
ATOM 1570 N N . LEU A 1 193 ? 19.375 -10.422 -5.938 1 94.19 193 LEU A N 1
ATOM 1571 C CA . LEU A 1 193 ? 18.734 -10.047 -7.195 1 94.19 193 LEU A CA 1
ATOM 1572 C C . LEU A 1 193 ? 18.219 -8.617 -7.133 1 94.19 193 LEU A C 1
ATOM 1574 O O . LEU A 1 193 ? 17.656 -8.195 -6.117 1 94.19 193 LEU A O 1
ATOM 1578 N N . GLN A 1 194 ? 18.422 -7.902 -8.227 1 91.88 194 GLN A N 1
ATOM 1579 C CA . GLN A 1 194 ? 17.812 -6.574 -8.297 1 91.88 194 GLN A CA 1
ATOM 1580 C C . GLN A 1 194 ? 16.312 -6.668 -8.594 1 91.88 194 GLN A C 1
ATOM 1582 O O . GLN A 1 194 ? 15.867 -7.617 -9.234 1 91.88 194 GLN A O 1
ATOM 1587 N N . GLU A 1 195 ? 15.609 -5.66 -8.125 1 90.44 195 GLU A N 1
ATOM 1588 C CA . GLU A 1 195 ? 14.188 -5.578 -8.438 1 90.44 195 GLU A CA 1
ATOM 1589 C C . GLU A 1 195 ? 13.961 -4.867 -9.766 1 90.44 195 GLU A C 1
ATOM 1591 O O . GLU A 1 195 ? 14.266 -3.682 -9.906 1 90.44 195 GLU A O 1
ATOM 1596 N N . ASP A 1 196 ? 13.461 -5.582 -10.766 1 87.12 196 ASP A N 1
ATOM 1597 C CA . ASP A 1 196 ? 13.016 -5.035 -12.047 1 87.12 196 ASP A CA 1
ATOM 1598 C C . ASP A 1 196 ? 12.125 -6.031 -12.789 1 87.12 196 ASP A C 1
ATOM 1600 O O . ASP A 1 196 ? 12.023 -7.191 -12.391 1 87.12 196 ASP A O 1
ATOM 1604 N N . ASP A 1 197 ? 11.531 -5.621 -13.773 1 82.38 197 ASP A N 1
ATOM 1605 C CA . ASP A 1 197 ? 10.539 -6.414 -14.484 1 82.38 197 ASP A CA 1
ATOM 1606 C C . ASP A 1 197 ? 11.18 -7.652 -15.117 1 82.38 197 ASP A C 1
ATOM 1608 O O . ASP A 1 197 ? 10.578 -8.727 -15.133 1 82.38 197 ASP A O 1
ATOM 1612 N N . PHE A 1 198 ? 12.336 -7.512 -15.57 1 84.44 198 PHE A N 1
ATOM 1613 C CA . PHE A 1 198 ? 12.992 -8.625 -16.234 1 84.44 198 PHE A CA 1
ATOM 1614 C C . PHE A 1 198 ? 13.328 -9.734 -15.242 1 84.44 198 PHE A C 1
ATOM 1616 O O . PHE A 1 198 ? 13.039 -10.906 -15.492 1 84.44 198 PHE A O 1
ATOM 1623 N N . THR A 1 199 ? 13.875 -9.328 -14.156 1 84 199 THR A N 1
ATOM 1624 C CA . THR A 1 199 ? 14.227 -10.289 -13.109 1 84 199 THR A CA 1
ATOM 1625 C C . THR A 1 199 ? 12.969 -10.969 -12.57 1 84 199 THR A C 1
ATOM 1627 O O . THR A 1 199 ? 12.961 -12.188 -12.367 1 84 199 THR A O 1
ATOM 1630 N N . ALA A 1 200 ? 11.977 -10.25 -12.43 1 84.12 200 ALA A N 1
ATOM 1631 C CA . ALA A 1 200 ? 10.719 -10.758 -11.867 1 84.12 200 ALA A CA 1
ATOM 1632 C C . ALA A 1 200 ? 10.094 -11.797 -12.789 1 84.12 200 ALA A C 1
ATOM 1634 O O . ALA A 1 200 ? 9.445 -12.742 -12.32 1 84.12 200 ALA A O 1
ATOM 1635 N N . ASN A 1 201 ? 10.367 -11.672 -14.023 1 86.25 201 ASN A N 1
ATOM 1636 C CA . ASN A 1 201 ? 9.656 -12.516 -14.984 1 86.25 201 ASN A CA 1
ATOM 1637 C C . ASN A 1 201 ? 10.57 -13.602 -15.547 1 86.25 201 ASN A C 1
ATOM 1639 O O . ASN A 1 201 ? 10.172 -14.352 -16.438 1 86.25 201 ASN A O 1
ATOM 1643 N N . THR A 1 202 ? 11.758 -13.688 -15.016 1 88.88 202 THR A N 1
ATOM 1644 C CA . THR A 1 202 ? 12.68 -14.695 -15.523 1 88.88 202 THR A CA 1
ATOM 1645 C C . THR A 1 202 ? 13.227 -15.547 -14.383 1 88.88 202 THR A C 1
ATOM 1647 O O . THR A 1 202 ? 12.617 -16.547 -14.008 1 88.88 202 THR A O 1
ATOM 1650 N N . VAL A 1 203 ? 14.133 -15.016 -13.688 1 87.5 203 VAL A N 1
ATOM 1651 C CA . VAL A 1 203 ? 14.977 -15.875 -12.859 1 87.5 203 VAL A CA 1
ATOM 1652 C C . VAL A 1 203 ? 14.461 -15.867 -11.422 1 87.5 203 VAL A C 1
ATOM 1654 O O . VAL A 1 203 ? 14.859 -16.719 -10.609 1 87.5 203 VAL A O 1
ATOM 1657 N N . LYS A 1 204 ? 13.617 -15.023 -11.047 1 92.88 204 LYS A N 1
ATOM 1658 C CA . LYS A 1 204 ? 13.242 -14.828 -9.648 1 92.88 204 LYS A CA 1
ATOM 1659 C C . LYS A 1 204 ? 12.688 -16.109 -9.047 1 92.88 204 LYS A C 1
ATOM 1661 O O . LYS A 1 204 ? 13.023 -16.469 -7.91 1 92.88 204 LYS A O 1
ATOM 1666 N N . THR A 1 205 ? 11.898 -16.859 -9.781 1 96.19 205 THR A N 1
ATOM 1667 C CA . THR A 1 205 ? 11.281 -18.062 -9.258 1 96.19 205 THR A CA 1
ATOM 1668 C C . THR A 1 205 ? 12.32 -19.156 -9.031 1 96.19 205 THR A C 1
ATOM 1670 O O . THR A 1 205 ? 12.297 -19.844 -8.008 1 96.19 205 THR A O 1
ATOM 1673 N N . ILE A 1 206 ? 13.242 -19.328 -9.93 1 96.5 206 ILE A N 1
ATOM 1674 C CA . ILE A 1 206 ? 14.281 -20.344 -9.789 1 96.5 206 ILE A CA 1
ATOM 1675 C C . ILE A 1 206 ? 15.18 -20 -8.602 1 96.5 206 ILE A C 1
ATOM 1677 O O . ILE A 1 206 ? 15.547 -20.875 -7.816 1 96.5 206 ILE A O 1
ATOM 1681 N N . GLU A 1 207 ? 15.5 -18.734 -8.477 1 96.56 207 GLU A N 1
ATOM 1682 C CA . GLU A 1 207 ? 16.328 -18.297 -7.355 1 96.56 207 GLU A CA 1
ATOM 1683 C C . GLU A 1 207 ? 15.578 -18.453 -6.031 1 96.56 207 GLU A C 1
ATOM 1685 O O . GLU A 1 207 ? 16.188 -18.734 -4.996 1 96.56 207 GLU A O 1
ATOM 1690 N N . PHE A 1 208 ? 14.344 -18.281 -6.133 1 98.12 208 PHE A N 1
ATOM 1691 C CA . PHE A 1 208 ? 13.508 -18.547 -4.969 1 98.12 208 PHE A CA 1
ATOM 1692 C C . PHE A 1 208 ? 13.594 -20 -4.562 1 98.12 208 PHE A C 1
ATOM 1694 O O . PHE A 1 208 ? 13.773 -20.328 -3.385 1 98.12 208 PHE A O 1
ATOM 1701 N N . TYR A 1 209 ? 13.469 -20.938 -5.512 1 97.94 209 TYR A N 1
ATOM 1702 C CA . TYR A 1 209 ? 13.594 -22.359 -5.223 1 97.94 209 TYR A CA 1
ATOM 1703 C C . TYR A 1 209 ? 14.969 -22.672 -4.641 1 97.94 209 TYR A C 1
ATOM 1705 O O . TYR A 1 209 ? 15.078 -23.453 -3.691 1 97.94 209 TYR A O 1
ATOM 1713 N N . ARG A 1 210 ? 15.945 -22.016 -5.195 1 97 210 ARG A N 1
ATOM 1714 C CA . ARG A 1 210 ? 17.297 -22.203 -4.652 1 97 210 ARG A CA 1
ATOM 1715 C C . ARG A 1 210 ? 17.359 -21.766 -3.193 1 97 210 ARG A C 1
ATOM 1717 O O . ARG A 1 210 ? 17.922 -22.469 -2.355 1 97 210 ARG A O 1
ATOM 1724 N N . TRP A 1 211 ? 16.797 -20.562 -2.959 1 97.12 211 TRP A N 1
ATOM 1725 C CA . TRP A 1 211 ? 16.734 -20.031 -1.603 1 97.12 211 TRP A CA 1
ATOM 1726 C C . TRP A 1 211 ? 16.047 -21.016 -0.665 1 97.12 211 TRP A C 1
ATOM 1728 O O . TRP A 1 211 ? 16.5 -21.25 0.453 1 97.12 211 TRP A O 1
ATOM 1738 N N . LEU A 1 212 ? 14.945 -21.609 -1.089 1 97.25 212 LEU A N 1
ATOM 1739 C CA . LEU A 1 212 ? 14.172 -22.547 -0.281 1 97.25 212 LEU A CA 1
ATOM 1740 C C . LEU A 1 212 ? 15 -23.766 0.073 1 97.25 212 LEU A C 1
ATOM 1742 O O . LEU A 1 212 ? 15.008 -24.203 1.225 1 97.25 212 LEU A O 1
ATOM 1746 N N . VAL A 1 213 ? 15.68 -24.328 -0.886 1 96.69 213 VAL A N 1
ATOM 1747 C CA . VAL A 1 213 ? 16.469 -25.531 -0.69 1 96.69 213 VAL A CA 1
ATOM 1748 C C . VAL A 1 213 ? 17.594 -25.266 0.309 1 96.69 213 VAL A C 1
ATOM 1750 O O . VAL A 1 213 ? 17.906 -26.125 1.143 1 96.69 213 VAL A O 1
ATOM 1753 N N . GLU A 1 214 ? 18.125 -24.109 0.27 1 94.75 214 GLU A N 1
ATOM 1754 C CA . GLU A 1 214 ? 19.234 -23.75 1.131 1 94.75 214 GLU A CA 1
ATOM 1755 C C . GLU A 1 214 ? 18.766 -23.438 2.549 1 94.75 214 GLU A C 1
ATOM 1757 O O . GLU A 1 214 ? 19.406 -23.844 3.523 1 94.75 214 GLU A O 1
ATOM 1762 N N . LYS A 1 215 ? 17.641 -22.719 2.668 1 90.94 215 LYS A N 1
ATOM 1763 C CA . LYS A 1 215 ? 17.281 -22.125 3.949 1 90.94 215 LYS A CA 1
ATOM 1764 C C . LYS A 1 215 ? 16.234 -22.984 4.672 1 90.94 215 LYS A C 1
ATOM 1766 O O . LYS A 1 215 ? 16.078 -22.875 5.891 1 90.94 215 LYS A O 1
ATOM 1771 N N . SER A 1 216 ? 15.453 -23.703 3.971 1 83.5 216 SER A N 1
ATOM 1772 C CA . SER A 1 216 ? 14.391 -24.5 4.562 1 83.5 216 SER A CA 1
ATOM 1773 C C . SER A 1 216 ? 14.344 -25.891 3.961 1 83.5 216 SER A C 1
ATOM 1775 O O . SER A 1 216 ? 13.328 -26.297 3.393 1 83.5 216 SER A O 1
ATOM 1777 N N . PRO A 1 217 ? 15.406 -26.641 4.34 1 74.19 217 PRO A N 1
ATOM 1778 C CA . PRO A 1 217 ? 15.414 -27.938 3.639 1 74.19 217 PRO A CA 1
ATOM 1779 C C . PRO A 1 217 ? 14.273 -28.844 4.078 1 74.19 217 PRO A C 1
ATOM 1781 O O . PRO A 1 217 ? 14.023 -29 5.277 1 74.19 217 PRO A O 1
ATOM 1784 N N . ARG A 1 218 ? 13.484 -29.297 3.152 1 77.81 218 ARG A N 1
ATOM 1785 C CA . ARG A 1 218 ? 12.406 -30.281 3.09 1 77.81 218 ARG A CA 1
ATOM 1786 C C . ARG A 1 218 ? 11.328 -29.969 4.129 1 77.81 218 ARG A C 1
ATOM 1788 O O . ARG A 1 218 ? 10.805 -30.875 4.773 1 77.81 218 ARG A O 1
ATOM 1795 N N . LYS A 1 219 ? 11.055 -28.766 4.254 1 88.69 219 LYS A N 1
ATOM 1796 C CA . LYS A 1 219 ? 9.977 -28.359 5.148 1 88.69 219 LYS A CA 1
ATOM 1797 C C . LYS A 1 219 ? 8.609 -28.562 4.508 1 88.69 219 LYS A C 1
ATOM 1799 O O . LYS A 1 219 ? 7.641 -28.891 5.195 1 88.69 219 LYS A O 1
ATOM 1804 N N . TYR A 1 220 ? 8.531 -28.531 3.201 1 96.88 220 TYR A N 1
ATOM 1805 C CA . TYR A 1 220 ? 7.25 -28.562 2.51 1 96.88 220 TYR A CA 1
ATOM 1806 C C . TYR A 1 220 ? 7.156 -29.781 1.593 1 96.88 220 TYR A C 1
ATOM 1808 O O . TYR A 1 220 ? 8.18 -30.312 1.153 1 96.88 220 TYR A O 1
ATOM 1816 N N . GLU A 1 221 ? 5.965 -30.25 1.446 1 97.75 221 GLU A N 1
ATOM 1817 C CA . GLU A 1 221 ? 5.68 -31.281 0.448 1 97.75 221 GLU A CA 1
ATOM 1818 C C . GLU A 1 221 ? 5.301 -30.656 -0.892 1 97.75 221 GLU A C 1
ATOM 1820 O O . GLU A 1 221 ? 5.641 -31.188 -1.949 1 97.75 221 GLU A O 1
ATOM 1825 N N . PHE A 1 222 ? 4.598 -29.531 -0.831 1 98.62 222 PHE A N 1
ATOM 1826 C CA . PHE A 1 222 ? 4.133 -28.812 -2.004 1 98.62 222 PHE A CA 1
ATOM 1827 C C . PHE A 1 222 ? 4.488 -27.328 -1.902 1 98.62 222 PHE A C 1
ATOM 1829 O O . PHE A 1 222 ? 4.453 -26.75 -0.815 1 98.62 222 PHE A O 1
ATOM 1836 N N . VAL A 1 223 ? 4.848 -26.719 -3.049 1 98.69 223 VAL A N 1
ATOM 1837 C CA . VAL A 1 223 ? 5.133 -25.297 -3.135 1 98.69 223 VAL A CA 1
ATOM 1838 C C . VAL A 1 223 ? 4.348 -24.672 -4.293 1 98.69 223 VAL A C 1
ATOM 1840 O O . VAL A 1 223 ? 4.457 -25.125 -5.434 1 98.69 223 VAL A O 1
ATOM 1843 N N . SER A 1 224 ? 3.537 -23.703 -3.998 1 98.75 224 SER A N 1
ATOM 1844 C CA . SER A 1 224 ? 2.809 -22.969 -5.023 1 98.75 224 SER A CA 1
ATOM 1845 C C . SER A 1 224 ? 3.475 -21.625 -5.316 1 98.75 224 SER A C 1
ATOM 1847 O O . SER A 1 224 ? 3.746 -20.844 -4.398 1 98.75 224 SER A O 1
ATOM 1849 N N . LYS A 1 225 ? 3.791 -21.391 -6.562 1 98.38 225 LYS A N 1
ATOM 1850 C CA . LYS A 1 225 ? 4.121 -20.062 -7.07 1 98.38 225 LYS A CA 1
ATOM 1851 C C . LYS A 1 225 ? 2.863 -19.312 -7.5 1 98.38 225 LYS A C 1
ATOM 1853 O O . LYS A 1 225 ? 2.062 -19.828 -8.281 1 98.38 225 LYS A O 1
ATOM 1858 N N . MET A 1 226 ? 2.695 -18.094 -7.016 1 98.31 226 MET A N 1
ATOM 1859 C CA . MET A 1 226 ? 1.482 -17.328 -7.297 1 98.31 226 MET A CA 1
ATOM 1860 C C . MET A 1 226 ? 1.818 -15.898 -7.707 1 98.31 226 MET A C 1
ATOM 1862 O O . MET A 1 226 ? 2.744 -15.297 -7.16 1 98.31 226 MET A O 1
ATOM 1866 N N . ASP A 1 227 ? 1.02 -15.328 -8.609 1 97.12 227 ASP A N 1
ATOM 1867 C CA . ASP A 1 227 ? 1.123 -13.914 -8.969 1 97.12 227 ASP A CA 1
ATOM 1868 C C . ASP A 1 227 ? 0.378 -13.039 -7.961 1 97.12 227 ASP A C 1
ATOM 1870 O O . ASP A 1 227 ? -0.45 -13.539 -7.191 1 97.12 227 ASP A O 1
ATOM 1874 N N . THR A 1 228 ? 0.627 -11.773 -8.055 1 97.44 228 THR A N 1
ATOM 1875 C CA . THR A 1 228 ? 0.043 -10.844 -7.098 1 97.44 228 THR A CA 1
ATOM 1876 C C . THR A 1 228 ? -1.411 -10.547 -7.449 1 97.44 228 THR A C 1
ATOM 1878 O O . THR A 1 228 ? -2.186 -10.102 -6.598 1 97.44 228 THR A O 1
ATOM 1881 N N . ASP A 1 229 ? -1.781 -10.703 -8.703 1 98.19 229 ASP A N 1
ATOM 1882 C CA . ASP A 1 229 ? -3.152 -10.398 -9.102 1 98.19 229 ASP A CA 1
ATOM 1883 C C . ASP A 1 229 ? -4.004 -11.664 -9.156 1 98.19 229 ASP A C 1
ATOM 1885 O O . ASP A 1 229 ? -4.984 -11.727 -9.898 1 98.19 229 ASP A O 1
ATOM 1889 N N . LEU A 1 230 ? -3.6 -12.648 -8.375 1 98.62 230 LEU A N 1
ATOM 1890 C CA . LEU A 1 230 ? -4.305 -13.922 -8.266 1 98.62 230 LEU A CA 1
ATOM 1891 C C . LEU A 1 230 ? -5.012 -14.039 -6.918 1 98.62 230 LEU A C 1
ATOM 1893 O O . LEU A 1 230 ? -4.367 -13.969 -5.871 1 98.62 230 LEU A O 1
ATOM 1897 N N . TRP A 1 231 ? -6.352 -14.227 -6.914 1 98.62 231 TRP A N 1
ATOM 1898 C CA . TRP A 1 231 ? -7.086 -14.656 -5.727 1 98.62 231 TRP A CA 1
ATOM 1899 C C . TRP A 1 231 ? -7.066 -16.172 -5.594 1 98.62 231 TRP A C 1
ATOM 1901 O O . TRP A 1 231 ? -7.414 -16.891 -6.535 1 98.62 231 TRP A O 1
ATOM 1911 N N . VAL A 1 232 ? -6.707 -16.672 -4.461 1 98.56 232 VAL A N 1
ATOM 1912 C CA . VAL A 1 232 ? -6.664 -18.109 -4.273 1 98.56 232 VAL A CA 1
ATOM 1913 C C . VAL A 1 232 ? -7.652 -18.516 -3.184 1 98.56 232 VAL A C 1
ATOM 1915 O O . VAL A 1 232 ? -7.617 -17.984 -2.072 1 98.56 232 VAL A O 1
ATOM 1918 N N . ASN A 1 233 ? -8.586 -19.375 -3.496 1 98.5 233 ASN A N 1
ATOM 1919 C CA . ASN A 1 233 ? -9.383 -20.125 -2.527 1 98.5 233 ASN A CA 1
ATOM 1920 C C . ASN A 1 233 ? -8.562 -21.219 -1.852 1 98.5 233 ASN A C 1
ATOM 1922 O O . ASN A 1 233 ? -8.695 -22.391 -2.189 1 98.5 233 ASN A O 1
ATOM 1926 N N . ALA A 1 234 ? -7.777 -20.812 -0.885 1 98.62 234 ALA A N 1
ATOM 1927 C CA . ALA A 1 234 ? -6.789 -21.719 -0.297 1 98.62 234 ALA A CA 1
ATOM 1928 C C . ALA A 1 234 ? -7.465 -22.922 0.352 1 98.62 234 ALA A C 1
ATOM 1930 O O . ALA A 1 234 ? -6.918 -24.031 0.339 1 98.62 234 ALA A O 1
ATOM 1931 N N . ARG A 1 235 ? -8.633 -22.719 0.938 1 98 235 ARG A N 1
ATOM 1932 C CA . ARG A 1 235 ? -9.375 -23.828 1.524 1 98 235 ARG A CA 1
ATOM 1933 C C . ARG A 1 235 ? -9.734 -24.875 0.466 1 98 235 ARG A C 1
ATOM 1935 O O . ARG A 1 235 ? -9.43 -26.062 0.62 1 98 235 ARG A O 1
ATOM 1942 N N . GLY A 1 236 ? -10.359 -24.375 -0.557 1 98.06 236 GLY A N 1
ATOM 1943 C CA . GLY A 1 236 ? -10.719 -25.266 -1.641 1 98.06 236 GLY A CA 1
ATOM 1944 C C . GLY A 1 236 ? -9.523 -25.922 -2.297 1 98.06 236 GLY A C 1
ATOM 1945 O O . GLY A 1 236 ? -9.547 -27.125 -2.6 1 98.06 236 GLY A O 1
ATOM 1946 N N . TYR A 1 237 ? -8.484 -25.172 -2.521 1 98.69 237 TYR A N 1
ATOM 1947 C CA . TYR A 1 237 ? -7.273 -25.688 -3.154 1 98.69 237 TYR A CA 1
ATOM 1948 C C . TYR A 1 237 ? -6.629 -26.781 -2.307 1 98.69 237 TYR A C 1
ATOM 1950 O O . TYR A 1 237 ? -6.223 -27.812 -2.828 1 98.69 237 TYR A O 1
ATOM 1958 N N . TYR A 1 238 ? -6.547 -26.547 -0.999 1 98.5 238 TYR A N 1
ATOM 1959 C CA . TYR A 1 238 ? -5.984 -27.531 -0.083 1 98.5 238 TYR A CA 1
ATOM 1960 C C . TYR A 1 238 ? -6.805 -28.828 -0.092 1 98.5 238 TYR A C 1
ATOM 1962 O O . TYR A 1 238 ? -6.254 -29.922 -0.252 1 98.5 238 TYR A O 1
ATOM 1970 N N . ASP A 1 239 ? -8.109 -28.688 0.033 1 97.81 239 ASP A N 1
ATOM 1971 C CA . ASP A 1 239 ? -9 -29.844 0.175 1 97.81 239 ASP A CA 1
ATOM 1972 C C . ASP A 1 239 ? -9.039 -30.672 -1.107 1 97.81 239 ASP A C 1
ATOM 1974 O O . ASP A 1 239 ? -9.117 -31.891 -1.059 1 97.81 239 ASP A O 1
ATOM 1978 N N . ARG A 1 240 ? -8.891 -30.031 -2.238 1 97.56 240 ARG A N 1
ATOM 1979 C CA . ARG A 1 240 ? -9.156 -30.734 -3.49 1 97.56 240 ARG A CA 1
ATOM 1980 C C . ARG A 1 240 ? -7.863 -31.109 -4.199 1 97.56 240 ARG A C 1
ATOM 1982 O O . ARG A 1 240 ? -7.824 -32.062 -4.965 1 97.56 240 ARG A O 1
ATOM 1989 N N . GLN A 1 241 ? -6.809 -30.297 -3.951 1 98.12 241 GLN A N 1
ATOM 1990 C CA . GLN A 1 241 ? -5.613 -30.516 -4.758 1 98.12 241 GLN A CA 1
ATOM 1991 C C . GLN A 1 241 ? -4.445 -30.984 -3.898 1 98.12 241 GLN A C 1
ATOM 1993 O O . GLN A 1 241 ? -3.621 -31.781 -4.344 1 98.12 241 GLN A O 1
ATOM 1998 N N . ILE A 1 242 ? -4.367 -30.562 -2.623 1 98.62 242 ILE A N 1
ATOM 1999 C CA . ILE A 1 242 ? -3.199 -30.859 -1.798 1 98.62 242 ILE A CA 1
ATOM 2000 C C . ILE A 1 242 ? -3.479 -32.062 -0.918 1 98.62 242 ILE A C 1
ATOM 2002 O O . ILE A 1 242 ? -2.787 -33.094 -1.014 1 98.62 242 ILE A O 1
ATOM 2006 N N . LEU A 1 243 ? -4.52 -32.062 -0.185 1 97.75 243 LEU A N 1
ATOM 2007 C CA . LEU A 1 243 ? -4.84 -33.031 0.833 1 97.75 243 LEU A CA 1
ATOM 2008 C C . LEU A 1 243 ? -4.938 -34.438 0.219 1 97.75 243 LEU A C 1
ATOM 2010 O O . LEU A 1 243 ? -4.434 -35.406 0.786 1 97.75 243 LEU A O 1
ATOM 2014 N N . PRO A 1 244 ? -5.59 -34.594 -0.96 1 97.56 244 PRO A N 1
ATOM 2015 C CA . PRO A 1 244 ? -5.707 -35.938 -1.55 1 97.56 244 PRO A CA 1
ATOM 2016 C C . PRO A 1 244 ? -4.352 -36.531 -1.926 1 97.56 244 PRO A C 1
ATOM 2018 O O . PRO A 1 244 ? -4.254 -37.75 -2.189 1 97.56 244 PRO A O 1
ATOM 2021 N N . ARG A 1 245 ? -3.342 -35.719 -1.938 1 97.81 245 ARG A N 1
ATOM 2022 C CA . ARG A 1 245 ? -2.018 -36.188 -2.35 1 97.81 245 ARG A CA 1
ATOM 2023 C C . ARG A 1 245 ? -1.079 -36.281 -1.153 1 97.81 245 ARG A C 1
ATOM 2025 O O . ARG A 1 245 ? 0.143 -36.281 -1.314 1 97.81 245 ARG A O 1
ATOM 2032 N N . LEU A 1 246 ? -1.659 -36.25 0.019 1 97.06 246 LEU A N 1
ATOM 2033 C CA . LEU A 1 246 ? -0.921 -36.406 1.267 1 97.06 246 LEU A CA 1
ATOM 2034 C C . LEU A 1 246 ? -1.376 -37.656 2.012 1 97.06 246 LEU A C 1
ATOM 2036 O O . LEU A 1 246 ? -2.553 -38.031 1.956 1 97.06 246 LEU A O 1
ATOM 2040 N N . GLU A 1 247 ? -0.399 -38.312 2.68 1 95.44 247 GLU A N 1
ATOM 2041 C CA . GLU A 1 247 ? -0.699 -39.469 3.547 1 95.44 247 GLU A CA 1
ATOM 2042 C C . GLU A 1 247 ? 0.173 -39.438 4.797 1 95.44 247 GLU A C 1
ATOM 2044 O O . GLU A 1 247 ? 1.325 -39 4.754 1 95.44 247 GLU A O 1
ATOM 2049 N N . ALA A 1 248 ? -0.429 -39.875 5.844 1 91.38 248 ALA A N 1
ATOM 2050 C CA . ALA A 1 248 ? 0.324 -39.969 7.09 1 91.38 248 ALA A CA 1
ATOM 2051 C C . ALA A 1 248 ? 1.401 -41.062 6.992 1 91.38 248 ALA A C 1
ATOM 2053 O O . ALA A 1 248 ? 1.162 -42.125 6.445 1 91.38 248 ALA A O 1
ATOM 2054 N N . GLN A 1 249 ? 2.49 -40.656 7.375 1 85.38 249 GLN A N 1
ATOM 2055 C CA . GLN A 1 249 ? 3.578 -41.625 7.41 1 85.38 249 GLN A CA 1
ATOM 2056 C C . GLN A 1 249 ? 3.408 -42.625 8.57 1 85.38 249 GLN A C 1
ATOM 2058 O O . GLN A 1 249 ? 2.863 -42.25 9.617 1 85.38 249 GLN A O 1
ATOM 2063 N N . ALA A 1 250 ? 3.758 -43.844 8.188 1 77.12 250 ALA A N 1
ATOM 2064 C CA . ALA A 1 250 ? 3.625 -44.906 9.188 1 77.12 250 ALA A CA 1
ATOM 2065 C C . ALA A 1 250 ? 4.289 -44.5 10.5 1 77.12 250 ALA A C 1
ATOM 2067 O O . ALA A 1 250 ? 5.449 -44.062 10.516 1 77.12 250 ALA A O 1
ATOM 2068 N N . GLY A 1 251 ? 3.555 -44.656 11.672 1 70.62 251 GLY A N 1
ATOM 2069 C CA . GLY A 1 251 ? 4.074 -44.469 13.016 1 70.62 251 GLY A CA 1
ATOM 2070 C C . GLY A 1 251 ? 4.172 -43 13.406 1 70.62 251 GLY A C 1
ATOM 2071 O O . GLY A 1 251 ? 4.496 -42.656 14.555 1 70.62 251 GLY A O 1
ATOM 2072 N N . ASN A 1 252 ? 4.07 -42.125 12.258 1 66.94 252 ASN A N 1
ATOM 2073 C CA . ASN A 1 252 ? 4.207 -40.719 12.578 1 66.94 252 ASN A CA 1
ATOM 2074 C C . ASN A 1 252 ? 3.004 -39.906 12.102 1 66.94 252 ASN A C 1
ATOM 2076 O O . ASN A 1 252 ? 2.246 -40.344 11.242 1 66.94 252 ASN A O 1
ATOM 2080 N N . THR A 1 253 ? 2.629 -38.906 12.766 1 79.69 253 THR A N 1
ATOM 2081 C CA . THR A 1 253 ? 1.538 -37.969 12.453 1 79.69 253 THR A CA 1
ATOM 2082 C C . THR A 1 253 ? 1.959 -37 11.375 1 79.69 253 THR A C 1
ATOM 2084 O O . THR A 1 253 ? 1.162 -36.156 10.953 1 79.69 253 THR A O 1
ATOM 2087 N N . THR A 1 254 ? 3.143 -37.25 10.766 1 88.81 254 THR A N 1
ATOM 2088 C CA . THR A 1 254 ? 3.617 -36.312 9.766 1 88.81 254 THR A CA 1
ATOM 2089 C C . THR A 1 254 ? 3.09 -36.688 8.383 1 88.81 254 THR A C 1
ATOM 2091 O O . THR A 1 254 ? 3.145 -37.844 7.98 1 88.81 254 THR A O 1
ATOM 2094 N N . LEU A 1 255 ? 2.508 -35.75 7.691 1 93.19 255 LEU A N 1
ATOM 2095 C CA . LEU A 1 255 ? 1.98 -35.938 6.344 1 93.19 255 LEU A CA 1
ATOM 2096 C C . LEU A 1 255 ? 3.092 -35.844 5.305 1 93.19 255 LEU A C 1
ATOM 2098 O O . LEU A 1 255 ? 3.953 -34.969 5.395 1 93.19 255 LEU A O 1
ATOM 2102 N N . ALA A 1 256 ? 3.027 -36.781 4.414 1 94.88 256 ALA A N 1
ATOM 2103 C CA . ALA A 1 256 ? 3.973 -36.781 3.301 1 94.88 256 ALA A CA 1
ATOM 2104 C C . ALA A 1 256 ? 3.244 -36.875 1.965 1 94.88 256 ALA A C 1
ATOM 2106 O O . ALA A 1 256 ? 2.164 -37.469 1.89 1 94.88 256 ALA A O 1
ATOM 2107 N N . SER A 1 257 ? 3.869 -36.312 0.929 1 96.31 257 SER A N 1
ATOM 2108 C CA . SER A 1 257 ? 3.291 -36.406 -0.408 1 96.31 257 SER A CA 1
ATOM 2109 C C . SER A 1 257 ? 3.266 -37.844 -0.914 1 96.31 257 SER A C 1
ATOM 2111 O O . SER A 1 257 ? 4.219 -38.594 -0.708 1 96.31 257 SER A O 1
ATOM 2113 N N . THR A 1 258 ? 2.225 -38.25 -1.619 1 96.75 258 THR A N 1
ATOM 2114 C CA . THR A 1 258 ? 2.107 -39.562 -2.219 1 96.75 258 THR A CA 1
ATOM 2115 C C . THR A 1 258 ? 2.518 -39.531 -3.689 1 96.75 258 THR A C 1
ATOM 2117 O O . THR A 1 258 ? 2.502 -40.562 -4.367 1 96.75 258 THR A O 1
ATOM 2120 N N . VAL A 1 259 ? 2.854 -38.375 -4.176 1 97.44 259 VAL A N 1
ATOM 2121 C CA . VAL A 1 259 ? 3.236 -38.188 -5.574 1 97.44 259 VAL A CA 1
ATOM 2122 C C . VAL A 1 259 ? 4.621 -37.562 -5.656 1 97.44 259 VAL A C 1
ATOM 2124 O O . VAL A 1 259 ? 5.059 -36.875 -4.727 1 97.44 259 VAL A O 1
ATOM 2127 N N . ASP A 1 260 ? 5.309 -37.812 -6.711 1 96.75 260 ASP A N 1
ATOM 2128 C CA . ASP A 1 260 ? 6.605 -37.219 -7.012 1 96.75 260 ASP A CA 1
ATOM 2129 C C . ASP A 1 260 ? 6.609 -36.594 -8.398 1 96.75 260 ASP A C 1
ATOM 2131 O O . ASP A 1 260 ? 5.773 -36.938 -9.242 1 96.75 260 ASP A O 1
ATOM 2135 N N . TYR A 1 261 ? 7.488 -35.594 -8.547 1 97.88 261 TYR A N 1
ATOM 2136 C CA . TYR A 1 261 ? 7.648 -34.938 -9.836 1 97.88 261 TYR A CA 1
ATOM 2137 C C . TYR A 1 261 ? 6.293 -34.625 -10.453 1 97.88 261 TYR A C 1
ATOM 2139 O O . TYR A 1 261 ? 6 -35.031 -11.57 1 97.88 261 TYR A O 1
ATOM 2147 N N . THR A 1 262 ? 5.52 -33.844 -9.68 1 98.56 262 THR A N 1
ATOM 2148 C CA . THR A 1 262 ? 4.16 -33.469 -10.07 1 98.56 262 THR A CA 1
ATOM 2149 C C . THR A 1 262 ? 3.98 -31.969 -10.047 1 98.56 262 THR A C 1
ATOM 2151 O O . THR A 1 262 ? 4.484 -31.281 -9.156 1 98.56 262 THR A O 1
ATOM 2154 N N . VAL A 1 263 ? 3.295 -31.453 -11.055 1 98.44 263 VAL A N 1
ATOM 2155 C CA . VAL A 1 263 ? 2.904 -30.047 -11.133 1 98.44 263 VAL A CA 1
ATOM 2156 C C . VAL A 1 263 ? 1.384 -29.938 -11.234 1 98.44 263 VAL A C 1
ATOM 2158 O O . VAL A 1 263 ? 0.752 -30.672 -12.008 1 98.44 263 VAL A O 1
ATOM 2161 N N . ILE A 1 264 ? 0.795 -29.141 -10.383 1 98.56 264 ILE A N 1
ATOM 2162 C CA . ILE A 1 264 ? -0.625 -28.828 -10.438 1 98.56 264 ILE A CA 1
ATOM 2163 C C . ILE A 1 264 ? -0.815 -27.438 -11.062 1 98.56 264 ILE A C 1
ATOM 2165 O O . ILE A 1 264 ? -0.233 -26.453 -10.602 1 98.56 264 ILE A O 1
ATOM 2169 N N . GLY A 1 265 ? -1.555 -27.344 -12.117 1 97.31 265 GLY A N 1
ATOM 2170 C CA . GLY A 1 265 ? -1.777 -26.047 -12.742 1 97.31 265 GLY A CA 1
ATOM 2171 C C . GLY A 1 265 ? -2.66 -26.125 -13.969 1 97.31 265 GLY A C 1
ATOM 2172 O O . GLY A 1 265 ? -3.176 -27.188 -14.305 1 97.31 265 GLY A O 1
ATOM 2173 N N . GLN A 1 266 ? -2.904 -25.016 -14.586 1 96.56 266 GLN A N 1
ATOM 2174 C CA . GLN A 1 266 ? -3.641 -24.938 -15.844 1 96.56 266 GLN A CA 1
ATOM 2175 C C . GLN A 1 266 ? -2.699 -25.031 -17.047 1 96.56 266 GLN A C 1
ATOM 2177 O O . GLN A 1 266 ? -1.701 -24.312 -17.109 1 96.56 266 GLN A O 1
ATOM 2182 N N . PHE A 1 267 ? -3.018 -25.969 -17.859 1 95.31 267 PHE A N 1
ATOM 2183 C CA . PHE A 1 267 ? -2.125 -26.25 -18.984 1 95.31 267 PHE A CA 1
ATOM 2184 C C . PHE A 1 267 ? -2.234 -25.156 -20.047 1 95.31 267 PHE A C 1
ATOM 2186 O O . PHE A 1 267 ? -3.336 -24.719 -20.375 1 95.31 267 PHE A O 1
ATOM 2193 N N . TYR A 1 268 ? -1.101 -24.641 -20.547 1 94.69 268 TYR A N 1
ATOM 2194 C CA . TYR A 1 268 ? -1.019 -23.516 -21.469 1 94.69 268 TYR A CA 1
ATOM 2195 C C . TYR A 1 268 ? -0.039 -23.812 -22.594 1 94.69 268 TYR A C 1
ATOM 2197 O O . TYR A 1 268 ? 0.812 -24.688 -22.469 1 94.69 268 TYR A O 1
ATOM 2205 N N . TYR A 1 269 ? -0.262 -23.188 -23.719 1 94.88 269 TYR A N 1
ATOM 2206 C CA . TYR A 1 269 ? 0.629 -23.266 -24.875 1 94.88 269 TYR A CA 1
ATOM 2207 C C . TYR A 1 269 ? 1.027 -21.875 -25.359 1 94.88 269 TYR A C 1
ATOM 2209 O O . TYR A 1 269 ? 0.166 -21.047 -25.641 1 94.88 269 TYR A O 1
ATOM 2217 N N . ASP A 1 270 ? 2.291 -21.672 -25.406 1 93.88 270 ASP A N 1
ATOM 2218 C CA . ASP A 1 270 ? 2.857 -20.453 -25.969 1 93.88 270 ASP A CA 1
ATOM 2219 C C . ASP A 1 270 ? 3.283 -20.656 -27.422 1 93.88 270 ASP A C 1
ATOM 2221 O O . ASP A 1 270 ? 4.305 -21.297 -27.688 1 93.88 270 ASP A O 1
ATOM 2225 N N . SER A 1 271 ? 2.639 -20.016 -28.344 1 91.25 271 SER A N 1
ATOM 2226 C CA . SER A 1 271 ? 2.885 -20.234 -29.75 1 91.25 271 SER A CA 1
ATOM 2227 C C . SER A 1 271 ? 4.195 -19.594 -30.203 1 91.25 271 SER A C 1
ATOM 2229 O O . SER A 1 271 ? 4.816 -20.031 -31.172 1 91.25 271 SER A O 1
ATOM 2231 N N . HIS A 1 272 ? 4.574 -18.578 -29.484 1 90.12 272 HIS A N 1
ATOM 2232 C CA . HIS A 1 272 ? 5.812 -17.906 -29.844 1 90.12 272 HIS A CA 1
ATOM 2233 C C . HIS A 1 272 ? 7.027 -18.766 -29.531 1 90.12 272 HIS A C 1
ATOM 2235 O O . HIS A 1 272 ? 7.93 -18.906 -30.359 1 90.12 272 HIS A O 1
ATOM 2241 N N . HIS A 1 273 ? 7.039 -19.391 -28.391 1 92.69 273 HIS A N 1
ATOM 2242 C CA . HIS A 1 273 ? 8.172 -20.219 -27.969 1 92.69 273 HIS A CA 1
ATOM 2243 C C . HIS A 1 273 ? 7.93 -21.688 -28.281 1 92.69 273 HIS A C 1
ATOM 2245 O O . HIS A 1 273 ? 8.789 -22.531 -28.016 1 92.69 273 HIS A O 1
ATOM 2251 N N . LYS A 1 274 ? 6.738 -22 -28.828 1 92.62 274 LYS A N 1
ATOM 2252 C CA . LYS A 1 274 ? 6.363 -23.359 -29.203 1 92.62 274 LYS A CA 1
ATOM 2253 C C . LYS A 1 274 ? 6.578 -24.328 -28.047 1 92.62 274 LYS A C 1
ATOM 2255 O O . LYS A 1 274 ? 7.258 -25.344 -28.188 1 92.62 274 LYS A O 1
ATOM 2260 N N . THR A 1 275 ? 5.996 -23.969 -26.969 1 95.56 275 THR A N 1
ATOM 2261 C CA . THR A 1 275 ? 6.227 -24.703 -25.719 1 95.56 275 THR A CA 1
ATOM 2262 C C . THR A 1 275 ? 4.965 -24.734 -24.875 1 95.56 275 THR A C 1
ATOM 2264 O O . THR A 1 275 ? 4.266 -23.734 -24.75 1 95.56 275 THR A O 1
ATOM 2267 N N . SER A 1 276 ? 4.645 -25.906 -24.375 1 95.88 276 SER A N 1
ATOM 2268 C CA . SER A 1 276 ? 3.551 -26.047 -23.422 1 95.88 276 SER A CA 1
ATOM 2269 C C . SER A 1 276 ? 4.07 -26.062 -21.984 1 95.88 276 SER A C 1
ATOM 2271 O O . SER A 1 276 ? 5.145 -26.609 -21.703 1 95.88 276 SER A O 1
ATOM 2273 N N . PHE A 1 277 ? 3.373 -25.469 -21.125 1 96.56 277 PHE A N 1
ATOM 2274 C CA . PHE A 1 277 ? 3.762 -25.375 -19.719 1 96.56 277 PHE A CA 1
ATOM 2275 C C . PHE A 1 277 ? 2.572 -24.969 -18.844 1 96.56 277 PHE A C 1
ATOM 2277 O O . PHE A 1 277 ? 1.518 -24.609 -19.359 1 96.56 277 PHE A O 1
ATOM 2284 N N . PRO A 1 278 ? 2.643 -25.219 -17.484 1 96.44 278 PRO A N 1
ATOM 2285 C CA . PRO A 1 278 ? 1.602 -24.688 -16.609 1 96.44 278 PRO A CA 1
ATOM 2286 C C . PRO A 1 278 ? 1.564 -23.156 -16.594 1 96.44 278 PRO A C 1
ATOM 2288 O O . PRO A 1 278 ? 2.611 -22.516 -16.516 1 96.44 278 PRO A O 1
ATOM 2291 N N . HIS A 1 279 ? 0.391 -22.625 -16.688 1 95.75 279 HIS A N 1
ATOM 2292 C CA . HIS A 1 279 ? 0.217 -21.172 -16.734 1 95.75 279 HIS A CA 1
ATOM 2293 C C . HIS A 1 279 ? 0.851 -20.5 -15.516 1 95.75 279 HIS A C 1
ATOM 2295 O O . HIS A 1 279 ? 0.723 -21 -14.398 1 95.75 279 HIS A O 1
ATOM 2301 N N . GLY A 1 280 ? 1.4 -19.375 -15.68 1 95.56 280 GLY A N 1
ATOM 2302 C CA . GLY A 1 280 ? 2.301 -18.766 -14.711 1 95.56 280 GLY A CA 1
ATOM 2303 C C . G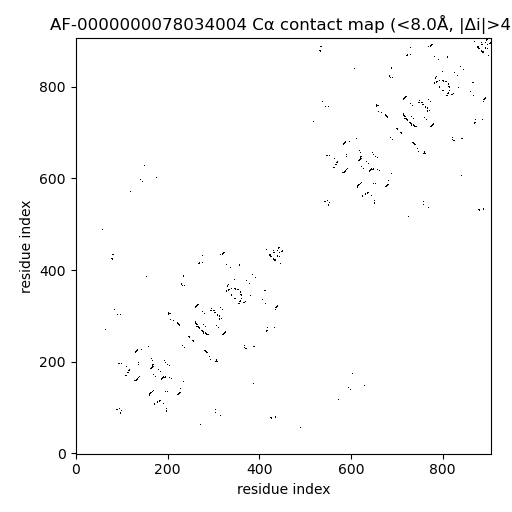LY A 1 280 ? 1.577 -18.094 -13.562 1 95.56 280 GLY A C 1
ATOM 2304 O O . GLY A 1 280 ? 2.184 -17.781 -12.531 1 95.56 280 GLY A O 1
ATOM 2305 N N . ALA A 1 281 ? 0.268 -17.938 -13.703 1 97.06 281 ALA A N 1
ATOM 2306 C CA . ALA A 1 281 ? -0.461 -17.25 -12.633 1 97.06 281 ALA A CA 1
ATOM 2307 C C . ALA A 1 281 ? -0.383 -18.031 -11.328 1 97.06 281 ALA A C 1
ATOM 2309 O O . ALA A 1 281 ? -0.288 -17.453 -10.25 1 97.06 281 ALA A O 1
ATOM 2310 N N . ILE A 1 282 ? -0.438 -19.328 -11.477 1 98.38 282 ILE A N 1
ATOM 2311 C CA . ILE A 1 282 ? -0.255 -20.219 -10.344 1 98.38 282 ILE A CA 1
ATOM 2312 C C . ILE A 1 282 ? 0.105 -21.625 -10.852 1 98.38 282 ILE A C 1
ATOM 2314 O O . ILE A 1 282 ? -0.479 -22.109 -11.82 1 98.38 282 ILE A O 1
ATOM 2318 N N . TYR A 1 283 ? 1.021 -22.188 -10.227 1 98.5 283 TYR A N 1
ATOM 2319 C CA . TYR A 1 283 ? 1.241 -23.625 -10.297 1 98.5 283 TYR A CA 1
ATOM 2320 C C . TYR A 1 283 ? 1.863 -24.156 -9.008 1 98.5 283 TYR A C 1
ATOM 2322 O O . TYR A 1 283 ? 2.498 -23.391 -8.273 1 98.5 283 TYR A O 1
ATOM 2330 N N . THR A 1 284 ? 1.606 -25.359 -8.711 1 98.81 284 THR A N 1
ATOM 2331 C CA . THR A 1 284 ? 2.111 -26.047 -7.52 1 98.81 284 THR A CA 1
ATOM 2332 C C . THR A 1 284 ? 3.025 -27.203 -7.91 1 98.81 284 THR A C 1
ATOM 2334 O O . THR A 1 284 ? 2.699 -27.984 -8.812 1 98.81 284 THR A O 1
ATOM 2337 N N . VAL A 1 285 ? 4.141 -27.234 -7.27 1 98.69 285 VAL A N 1
ATOM 2338 C CA . VAL A 1 285 ? 5.082 -28.297 -7.578 1 98.69 285 VAL A CA 1
ATOM 2339 C C . VAL A 1 285 ? 5.402 -29.094 -6.316 1 98.69 285 VAL A C 1
ATOM 2341 O O . VAL A 1 285 ? 5.32 -28.562 -5.203 1 98.69 285 VAL A O 1
ATOM 2344 N N . THR A 1 286 ? 5.723 -30.344 -6.508 1 98.44 286 THR A N 1
ATOM 2345 C CA . THR A 1 286 ? 6.246 -31.141 -5.398 1 98.44 286 THR A CA 1
ATOM 2346 C C . THR A 1 286 ? 7.668 -30.703 -5.051 1 98.44 286 THR A C 1
ATOM 2348 O O . THR A 1 286 ? 8.359 -30.109 -5.875 1 98.44 286 THR A O 1
ATOM 2351 N N . TRP A 1 287 ? 8.133 -31.031 -3.893 1 97.75 287 TRP A N 1
ATOM 2352 C CA . TRP A 1 287 ? 9.414 -30.594 -3.365 1 97.75 287 TRP A CA 1
ATOM 2353 C C . TRP A 1 287 ? 10.562 -31.062 -4.266 1 97.75 287 TRP A C 1
ATOM 2355 O O . TRP A 1 287 ? 11.547 -30.344 -4.438 1 97.75 287 TRP A O 1
ATOM 2365 N N . ASP A 1 288 ? 10.453 -32.25 -4.824 1 97.62 288 ASP A N 1
ATOM 2366 C CA . ASP A 1 288 ? 11.516 -32.781 -5.672 1 97.62 288 ASP A CA 1
ATOM 2367 C C . ASP A 1 288 ? 11.758 -31.875 -6.879 1 97.62 288 ASP A C 1
ATOM 2369 O O . ASP A 1 288 ? 12.891 -31.734 -7.34 1 97.62 288 ASP A O 1
ATOM 2373 N N . ILE A 1 289 ? 10.711 -31.266 -7.363 1 98 289 ILE A N 1
ATOM 2374 C CA . ILE A 1 289 ? 10.867 -30.328 -8.469 1 98 289 ILE A CA 1
ATOM 2375 C C . ILE A 1 289 ? 11.547 -29.062 -7.977 1 98 289 ILE A C 1
ATOM 2377 O O . ILE A 1 289 ? 12.383 -28.484 -8.68 1 98 289 ILE A O 1
ATOM 2381 N N . VAL A 1 290 ? 11.211 -28.594 -6.77 1 98.06 290 VAL A N 1
ATOM 2382 C CA . VAL A 1 290 ? 11.859 -27.438 -6.145 1 98.06 290 VAL A CA 1
ATOM 2383 C C . VAL A 1 290 ? 13.367 -27.672 -6.07 1 98.06 290 VAL A C 1
ATOM 2385 O O . VAL A 1 290 ? 14.156 -26.766 -6.34 1 98.06 290 VAL A O 1
ATOM 2388 N N . GLU A 1 291 ? 13.781 -28.859 -5.793 1 97.62 291 GLU A N 1
ATOM 2389 C CA . GLU A 1 291 ? 15.195 -29.203 -5.672 1 97.62 291 GLU A CA 1
ATOM 2390 C C . GLU A 1 291 ? 15.852 -29.328 -7.047 1 97.62 291 GLU A C 1
ATOM 2392 O O . GLU A 1 291 ? 17.016 -28.953 -7.227 1 97.62 291 GLU A O 1
ATOM 2397 N N . LEU A 1 292 ? 15.133 -29.797 -7.996 1 98.06 292 LEU A N 1
ATOM 2398 C CA . LEU A 1 292 ? 15.664 -30.172 -9.297 1 98.06 292 LEU A CA 1
ATOM 2399 C C . LEU A 1 292 ? 15.945 -28.953 -10.156 1 98.06 292 LEU A C 1
ATOM 2401 O O . LEU A 1 292 ? 16.984 -28.875 -10.82 1 98.06 292 LEU A O 1
ATOM 2405 N N . LEU A 1 293 ? 15.062 -28 -10.172 1 97.88 293 LEU A N 1
ATOM 2406 C CA . LEU A 1 293 ? 15.102 -26.922 -11.148 1 97.88 293 LEU A CA 1
ATOM 2407 C C . LEU A 1 293 ? 16.359 -26.078 -10.977 1 97.88 293 LEU A C 1
ATOM 2409 O O . LEU A 1 293 ? 17.016 -25.734 -11.953 1 97.88 293 LEU A O 1
ATOM 2413 N N . PRO A 1 294 ? 16.734 -25.719 -9.711 1 97.12 294 PRO A N 1
ATOM 2414 C CA . PRO A 1 294 ? 17.984 -24.984 -9.57 1 97.12 294 PRO A CA 1
ATOM 2415 C C . PRO A 1 294 ? 19.188 -25.766 -10.094 1 97.12 294 PRO A C 1
ATOM 2417 O O . PRO A 1 294 ? 20.125 -25.172 -10.664 1 97.12 294 PRO A O 1
ATOM 2420 N N . VAL A 1 295 ? 19.219 -27.031 -9.93 1 97.81 295 VAL A N 1
ATOM 2421 C CA . VAL A 1 295 ? 20.312 -27.875 -10.414 1 97.81 295 VAL A CA 1
ATOM 2422 C C . VAL A 1 295 ? 20.359 -27.828 -11.938 1 97.81 295 VAL A C 1
ATOM 2424 O O . VAL A 1 295 ? 21.438 -27.641 -12.523 1 97.81 295 VAL A O 1
ATOM 2427 N N . LEU A 1 296 ? 19.219 -28 -12.562 1 97.88 296 LEU A N 1
ATOM 2428 C CA . LEU A 1 296 ? 19.156 -27.938 -14.023 1 97.88 296 LEU A CA 1
ATOM 2429 C C . LEU A 1 296 ? 19.531 -26.547 -14.523 1 97.88 296 LEU A C 1
ATOM 2431 O O . LEU A 1 296 ? 20.172 -26.422 -15.57 1 97.88 296 LEU A O 1
ATOM 2435 N N . GLN A 1 297 ? 19.094 -25.531 -13.797 1 96.5 297 GLN A N 1
ATOM 2436 C CA . GLN A 1 297 ? 19.453 -24.172 -14.18 1 96.5 297 GLN A CA 1
ATOM 2437 C C . GLN A 1 297 ? 20.969 -23.984 -14.156 1 96.5 297 GLN A C 1
ATOM 2439 O O . GLN A 1 297 ? 21.531 -23.312 -15.031 1 96.5 297 GLN A O 1
ATOM 2444 N N . ASP A 1 298 ? 21.672 -24.516 -13.203 1 96.44 298 ASP A N 1
ATOM 2445 C CA . ASP A 1 298 ? 23.125 -24.422 -13.109 1 96.44 298 ASP A CA 1
ATOM 2446 C C . ASP A 1 298 ? 23.797 -25.125 -14.297 1 96.44 298 ASP A C 1
ATOM 2448 O O . ASP A 1 298 ? 24.859 -24.703 -14.75 1 96.44 298 ASP A O 1
ATOM 2452 N N . GLU A 1 299 ? 23.172 -26.109 -14.766 1 96.88 299 GLU A N 1
ATOM 2453 C CA . GLU A 1 299 ? 23.75 -26.906 -15.852 1 96.88 299 GLU A CA 1
ATOM 2454 C C . GLU A 1 299 ? 23.469 -26.266 -17.203 1 96.88 299 GLU A C 1
ATOM 2456 O O . GLU A 1 299 ? 24.344 -26.188 -18.062 1 96.88 299 GLU A O 1
ATOM 2461 N N . PHE A 1 300 ? 22.203 -25.719 -17.375 1 95.62 300 PHE A N 1
ATOM 2462 C CA . PHE A 1 300 ? 21.766 -25.391 -18.734 1 95.62 300 PHE A CA 1
ATOM 2463 C C . PHE A 1 300 ? 21.641 -23.891 -18.922 1 95.62 300 PHE A C 1
ATOM 2465 O O . PHE A 1 300 ? 21.516 -23.391 -20.047 1 95.62 300 PHE A O 1
ATOM 2472 N N . HIS A 1 301 ? 21.531 -23.062 -17.922 1 92.5 301 HIS A N 1
ATOM 2473 C CA . HIS A 1 301 ? 21.516 -21.594 -17.938 1 92.5 301 HIS A CA 1
ATOM 2474 C C . HIS A 1 301 ? 20.469 -21.062 -18.891 1 92.5 301 HIS A C 1
ATOM 2476 O O . HIS A 1 301 ? 20.766 -20.219 -19.75 1 92.5 301 HIS A O 1
ATOM 2482 N N . VAL A 1 302 ? 19.25 -21.469 -18.672 1 92.75 302 VAL A N 1
ATOM 2483 C CA . VAL A 1 302 ? 18.125 -21.047 -19.516 1 92.75 302 VAL A CA 1
ATOM 2484 C C . VAL A 1 302 ? 17.672 -19.656 -19.094 1 92.75 302 VAL A C 1
ATOM 2486 O O . VAL A 1 302 ? 17.531 -19.375 -17.891 1 92.75 302 VAL A O 1
ATOM 2489 N N . ILE A 1 303 ? 17.453 -18.734 -20.078 1 90 303 ILE A N 1
ATOM 2490 C CA . ILE A 1 303 ? 16.875 -17.422 -19.812 1 90 303 ILE A CA 1
ATOM 2491 C C . ILE A 1 303 ? 15.625 -17.234 -20.688 1 90 303 ILE A C 1
ATOM 2493 O O . ILE A 1 303 ? 15.734 -17.047 -21.891 1 90 303 ILE A O 1
ATOM 2497 N N . ALA A 1 304 ? 14.5 -17.281 -20.125 1 92.56 304 ALA A N 1
ATOM 2498 C CA . ALA A 1 304 ? 13.18 -17.109 -20.734 1 92.56 304 ALA A CA 1
ATOM 2499 C C . ALA A 1 304 ? 12.141 -16.734 -19.672 1 92.56 304 ALA A C 1
ATOM 2501 O O . ALA A 1 304 ? 12.477 -16.484 -18.516 1 92.56 304 ALA A O 1
ATOM 2502 N N . GLY A 1 305 ? 10.938 -16.531 -20.109 1 93 305 GLY A N 1
ATOM 2503 C CA . GLY A 1 305 ? 9.891 -16.359 -19.109 1 93 305 GLY A CA 1
ATOM 2504 C C . GLY A 1 305 ? 9.859 -17.469 -18.078 1 93 305 GLY A C 1
ATOM 2505 O O . GLY A 1 305 ? 10.156 -18.625 -18.391 1 93 305 GLY A O 1
ATOM 2506 N N . GLU A 1 306 ? 9.516 -17.141 -16.922 1 91.75 306 GLU A N 1
ATOM 2507 C CA . GLU A 1 306 ? 9.633 -18.062 -15.789 1 91.75 306 GLU A CA 1
ATOM 2508 C C . GLU A 1 306 ? 8.93 -19.391 -16.078 1 91.75 306 GLU A C 1
ATOM 2510 O O . GLU A 1 306 ? 9.461 -20.453 -15.781 1 91.75 306 GLU A O 1
ATOM 2515 N N . ASP A 1 307 ? 7.723 -19.344 -16.641 1 92 307 ASP A N 1
ATOM 2516 C CA . ASP A 1 307 ? 6.98 -20.562 -16.938 1 92 307 ASP A CA 1
ATOM 2517 C C . ASP A 1 307 ? 7.629 -21.344 -18.078 1 92 307 ASP A C 1
ATOM 2519 O O . ASP A 1 307 ? 7.738 -22.562 -18.016 1 92 307 ASP A O 1
ATOM 2523 N N . VAL A 1 308 ? 8.133 -20.641 -19.062 1 94.56 308 VAL A N 1
ATOM 2524 C CA . VAL A 1 308 ? 8.844 -21.25 -20.172 1 94.56 308 VAL A CA 1
ATOM 2525 C C . VAL A 1 308 ? 10.164 -21.844 -19.688 1 94.56 308 VAL A C 1
ATOM 2527 O O . VAL A 1 308 ? 10.562 -22.938 -20.109 1 94.56 308 VAL A O 1
ATOM 2530 N N . THR A 1 309 ? 10.812 -21.156 -18.828 1 95.38 309 THR A N 1
ATOM 2531 C CA . THR A 1 309 ? 12.078 -21.609 -18.266 1 95.38 309 THR A CA 1
ATOM 2532 C C . THR A 1 309 ? 11.922 -22.969 -17.594 1 95.38 309 THR A C 1
ATOM 2534 O O . THR A 1 309 ? 12.75 -23.859 -17.797 1 95.38 309 THR A O 1
ATOM 2537 N N . MET A 1 310 ? 10.891 -23.141 -16.844 1 96.38 310 MET A N 1
ATOM 2538 C CA . MET A 1 310 ? 10.664 -24.438 -16.203 1 96.38 310 MET A CA 1
ATOM 2539 C C . MET A 1 310 ? 10.547 -25.547 -17.25 1 96.38 310 MET A C 1
ATOM 2541 O O . MET A 1 310 ? 11.18 -26.594 -17.125 1 96.38 310 MET A O 1
ATOM 2545 N N . ALA A 1 311 ? 9.734 -25.328 -18.266 1 97.12 311 ALA A N 1
ATOM 2546 C CA . ALA A 1 311 ? 9.523 -26.312 -19.312 1 97.12 311 ALA A CA 1
ATOM 2547 C C . ALA A 1 311 ? 10.836 -26.656 -20.016 1 97.12 311 ALA A C 1
ATOM 2549 O O . ALA A 1 311 ? 11.156 -27.844 -20.219 1 97.12 311 ALA A O 1
ATOM 2550 N N . TRP A 1 312 ? 11.578 -25.609 -20.312 1 97.06 312 TRP A N 1
ATOM 2551 C CA . TRP A 1 312 ? 12.82 -25.812 -21.062 1 97.06 312 TRP A CA 1
ATOM 2552 C C . TRP A 1 312 ? 13.859 -26.531 -20.203 1 97.06 312 TRP A C 1
ATOM 2554 O O . TRP A 1 312 ? 14.602 -27.391 -20.703 1 97.06 312 TRP A O 1
ATOM 2564 N N . LEU A 1 313 ? 13.961 -26.203 -18.969 1 97.12 313 LEU A N 1
ATOM 2565 C CA . LEU A 1 313 ? 14.891 -26.875 -18.078 1 97.12 313 LEU A CA 1
ATOM 2566 C C . LEU A 1 313 ? 14.547 -28.359 -17.953 1 97.12 313 LEU A C 1
ATOM 2568 O O . LEU A 1 313 ? 15.43 -29.219 -18.016 1 97.12 313 LEU A O 1
ATOM 2572 N N . LEU A 1 314 ? 13.297 -28.672 -17.812 1 97.69 314 LEU A N 1
ATOM 2573 C CA . LEU A 1 314 ? 12.867 -30.062 -17.688 1 97.69 314 LEU A CA 1
ATOM 2574 C C . LEU A 1 314 ? 13.102 -30.828 -18.984 1 97.69 314 LEU A C 1
ATOM 2576 O O . LEU A 1 314 ? 13.492 -32 -18.969 1 97.69 314 LEU A O 1
ATOM 2580 N N . MET A 1 315 ? 12.883 -30.156 -20.094 1 96.38 315 MET A N 1
ATOM 2581 C CA . MET A 1 315 ? 13.141 -30.75 -21.391 1 96.38 315 MET A CA 1
ATOM 2582 C C . MET A 1 315 ? 14.617 -31.109 -21.547 1 96.38 315 MET A C 1
ATOM 2584 O O . MET A 1 315 ? 14.953 -32.25 -21.922 1 96.38 315 MET A O 1
ATOM 2588 N N . LYS A 1 316 ? 15.438 -30.203 -21.203 1 96.06 316 LYS A N 1
ATOM 2589 C CA . LYS A 1 316 ? 16.875 -30.406 -21.312 1 96.06 316 LYS A CA 1
ATOM 2590 C C . LYS A 1 316 ? 17.359 -31.469 -20.344 1 96.06 316 LYS A C 1
ATOM 2592 O O . LYS A 1 316 ? 18.281 -32.219 -20.641 1 96.06 316 LYS A O 1
ATOM 2597 N N . GLY A 1 317 ? 16.781 -31.484 -19.25 1 96.31 317 GLY A N 1
ATOM 2598 C CA . GLY A 1 317 ? 17.125 -32.5 -18.25 1 96.31 317 GLY A CA 1
ATOM 2599 C C . GLY A 1 317 ? 16.484 -33.844 -18.516 1 96.31 317 GLY A C 1
ATOM 2600 O O . GLY A 1 317 ? 16.734 -34.812 -17.797 1 96.31 317 GLY A O 1
ATOM 2601 N N . LYS A 1 318 ? 15.648 -33.938 -19.516 1 94.69 318 LYS A N 1
ATOM 2602 C CA . LYS A 1 318 ? 14.945 -35.156 -19.891 1 94.69 318 LYS A CA 1
ATOM 2603 C C . LYS A 1 318 ? 14.133 -35.688 -18.734 1 94.69 318 LYS A C 1
ATOM 2605 O O . LYS A 1 318 ? 14.172 -36.906 -18.438 1 94.69 318 LYS A O 1
ATOM 2610 N N . GLN A 1 319 ? 13.57 -34.781 -18.047 1 95.75 319 GLN A N 1
ATOM 2611 C CA . GLN A 1 319 ? 12.734 -35.125 -16.906 1 95.75 319 GLN A CA 1
ATOM 2612 C C . GLN A 1 319 ? 11.258 -35.031 -17.25 1 95.75 319 GLN A C 1
ATOM 2614 O O . GLN A 1 319 ? 10.758 -34 -17.672 1 95.75 319 GLN A O 1
ATOM 2619 N N . LYS A 1 320 ? 10.555 -36.156 -17.078 1 96.06 320 LYS A N 1
ATOM 2620 C CA . LYS A 1 320 ? 9.102 -36.156 -17.203 1 96.06 320 LYS A CA 1
ATOM 2621 C C . LYS A 1 320 ? 8.438 -35.812 -15.875 1 96.06 320 LYS A C 1
ATOM 2623 O O . LYS A 1 320 ? 8.922 -36.188 -14.812 1 96.06 320 LYS A O 1
ATOM 2628 N N . VAL A 1 321 ? 7.395 -35.062 -15.969 1 97.62 321 VAL A N 1
ATOM 2629 C CA . VAL A 1 321 ? 6.652 -34.594 -14.805 1 97.62 321 VAL A CA 1
ATOM 2630 C C . VAL A 1 321 ? 5.164 -34.875 -15 1 97.62 321 VAL A C 1
ATOM 2632 O O . VAL A 1 321 ? 4.629 -34.688 -16.094 1 97.62 321 VAL A O 1
ATOM 2635 N N . THR A 1 322 ? 4.555 -35.375 -13.93 1 97.75 322 THR A N 1
ATOM 2636 C CA . THR A 1 322 ? 3.109 -35.562 -13.969 1 97.75 322 THR A CA 1
ATOM 2637 C C . THR A 1 322 ? 2.385 -34.219 -13.883 1 97.75 322 THR A C 1
ATOM 2639 O O . THR A 1 322 ? 2.68 -33.406 -13.008 1 97.75 322 THR A O 1
ATOM 2642 N N . MET A 1 323 ? 1.495 -34 -14.789 1 96.88 323 MET A N 1
ATOM 2643 C CA . MET A 1 323 ? 0.688 -32.781 -14.82 1 96.88 323 MET A CA 1
ATOM 2644 C C . MET A 1 323 ? -0.718 -33.062 -14.297 1 96.88 323 MET A C 1
ATOM 2646 O O . MET A 1 323 ? -1.499 -33.75 -14.93 1 96.88 323 MET A O 1
ATOM 2650 N N . ALA A 1 324 ? -1 -32.531 -13.094 1 97.06 324 ALA A N 1
ATOM 2651 C CA . ALA A 1 324 ? -2.367 -32.5 -12.578 1 97.06 324 ALA A CA 1
ATOM 2652 C C . ALA A 1 324 ? -3.074 -31.219 -13.016 1 97.06 324 ALA A C 1
ATOM 2654 O O . ALA A 1 324 ? -2.793 -30.141 -12.484 1 97.06 324 ALA A O 1
ATOM 2655 N N . VAL A 1 325 ? -4.062 -31.359 -13.852 1 95.94 325 VAL A N 1
ATOM 2656 C CA . VAL A 1 325 ? -4.574 -30.219 -14.586 1 95.94 325 VAL A CA 1
ATOM 2657 C C . VAL A 1 325 ? -5.727 -29.578 -13.82 1 95.94 325 VAL A C 1
ATOM 2659 O O . VAL A 1 325 ? -6.605 -30.281 -13.312 1 95.94 325 VAL A O 1
ATOM 2662 N N . LEU A 1 326 ? -5.66 -28.234 -13.75 1 96.31 326 LEU A N 1
ATOM 2663 C CA . LEU A 1 326 ? -6.812 -27.453 -13.328 1 96.31 326 LEU A CA 1
ATOM 2664 C C . LEU A 1 326 ? -7.66 -27.047 -14.523 1 96.31 326 LEU A C 1
ATOM 2666 O O . LEU A 1 326 ? -7.141 -26.484 -15.5 1 96.31 326 LEU A O 1
ATOM 2670 N N . ASN A 1 327 ? -8.906 -27.312 -14.477 1 93.44 327 ASN A N 1
ATOM 2671 C CA . ASN A 1 327 ? -9.758 -26.922 -15.594 1 93.44 327 ASN A CA 1
ATOM 2672 C C . ASN A 1 327 ? -10.133 -25.453 -15.531 1 93.44 327 ASN A C 1
ATOM 2674 O O . ASN A 1 327 ? -9.727 -24.75 -14.609 1 93.44 327 ASN A O 1
ATOM 2678 N N . GLU A 1 328 ? -10.938 -25 -16.484 1 93.69 328 GLU A N 1
ATOM 2679 C CA . GLU A 1 328 ? -11.234 -23.594 -16.656 1 93.69 328 GLU A CA 1
ATOM 2680 C C . GLU A 1 328 ? -12.227 -23.094 -15.617 1 93.69 328 GLU A C 1
ATOM 2682 O O . GLU A 1 328 ? -12.391 -21.891 -15.438 1 93.69 328 GLU A O 1
ATOM 2687 N N . GLN A 1 329 ? -12.852 -23.953 -14.891 1 94.12 329 GLN A N 1
ATOM 2688 C CA . GLN A 1 329 ? -13.727 -23.531 -13.797 1 94.12 329 GLN A CA 1
ATOM 2689 C C . GLN A 1 329 ? -12.938 -23.375 -12.5 1 94.12 329 GLN A C 1
ATOM 2691 O O . GLN A 1 329 ? -13.297 -22.547 -11.656 1 94.12 329 GLN A O 1
ATOM 2696 N N . GLU A 1 330 ? -11.906 -24.203 -12.383 1 96.62 330 GLU A N 1
ATOM 2697 C CA . GLU A 1 330 ? -11.062 -24.156 -11.195 1 96.62 330 GLU A CA 1
ATOM 2698 C C . GLU A 1 330 ? -10.102 -22.984 -11.242 1 96.62 330 GLU A C 1
ATOM 2700 O O . GLU A 1 330 ? -9.859 -22.328 -10.219 1 96.62 330 GLU A O 1
ATOM 2705 N N . LYS A 1 331 ? -9.539 -22.734 -12.336 1 97.62 331 LYS A N 1
ATOM 2706 C CA . LYS A 1 331 ? -8.617 -21.625 -12.57 1 97.62 331 LYS A CA 1
ATOM 2707 C C . LYS A 1 331 ? -8.984 -20.859 -13.836 1 97.62 331 LYS A C 1
ATOM 2709 O O . LYS A 1 331 ? -9.07 -21.438 -14.922 1 97.62 331 LYS A O 1
ATOM 2714 N N . PHE A 1 332 ? -9.25 -19.516 -13.742 1 96.88 332 PHE A N 1
ATOM 2715 C CA . PHE A 1 332 ? -9.641 -18.719 -14.906 1 96.88 332 PHE A CA 1
ATOM 2716 C C . PHE A 1 332 ? -9.195 -17.266 -14.75 1 96.88 332 PHE A C 1
ATOM 2718 O O . PHE A 1 332 ? -8.719 -16.875 -13.688 1 96.88 332 PHE A O 1
ATOM 2725 N N . GLU A 1 333 ? -9.211 -16.562 -15.852 1 97.12 333 GLU A N 1
ATOM 2726 C CA . GLU A 1 333 ? -8.992 -15.117 -15.906 1 97.12 333 GLU A CA 1
ATOM 2727 C C . GLU A 1 333 ? -10.297 -14.352 -15.711 1 97.12 333 GLU A C 1
ATOM 2729 O O . GLU A 1 333 ? -11.234 -14.508 -16.5 1 97.12 333 GLU A O 1
ATOM 2734 N N . PHE A 1 334 ? -10.352 -13.562 -14.719 1 97.5 334 PHE A N 1
ATOM 2735 C CA . PHE A 1 334 ? -11.586 -12.844 -14.406 1 97.5 334 PHE A CA 1
ATOM 2736 C C . PHE A 1 334 ? -11.914 -11.828 -15.5 1 97.5 334 PHE A C 1
ATOM 2738 O O . PHE A 1 334 ? -11.07 -11 -15.852 1 97.5 334 PHE A O 1
ATOM 2745 N N . ASP A 1 335 ? -13.086 -11.891 -15.969 1 94.94 335 ASP A N 1
ATOM 2746 C CA . ASP A 1 335 ? -13.594 -10.945 -16.953 1 94.94 335 ASP A CA 1
ATOM 2747 C C . ASP A 1 335 ? -14.773 -10.148 -16.406 1 94.94 335 ASP A C 1
ATOM 2749 O O . ASP A 1 335 ? -15.906 -10.641 -16.391 1 94.94 335 ASP A O 1
ATOM 2753 N N . LYS A 1 336 ? -14.492 -8.984 -16.062 1 93 336 LYS A N 1
ATOM 2754 C CA . LYS A 1 336 ? -15.508 -8.117 -15.469 1 93 336 LYS A CA 1
ATOM 2755 C C . LYS A 1 336 ? -16.688 -7.93 -16.422 1 93 336 LYS A C 1
ATOM 2757 O O . LYS A 1 336 ? -17.828 -7.797 -15.977 1 93 336 LYS A O 1
ATOM 2762 N N . LYS A 1 337 ? -16.5 -7.941 -17.703 1 91.19 337 LYS A N 1
ATOM 2763 C CA . LYS A 1 337 ? -17.547 -7.734 -18.703 1 91.19 337 LYS A CA 1
ATOM 2764 C C . LYS A 1 337 ? -18.531 -8.898 -18.719 1 91.19 337 LYS A C 1
ATOM 2766 O O . LYS A 1 337 ? -19.609 -8.797 -19.297 1 91.19 337 LYS A O 1
ATOM 2771 N N . ASP A 1 338 ? -18.125 -10.016 -18.109 1 92.31 338 ASP A N 1
ATOM 2772 C CA . ASP A 1 338 ? -18.969 -11.211 -18.094 1 92.31 338 ASP A CA 1
ATOM 2773 C C . ASP A 1 338 ? -19.828 -11.273 -16.828 1 92.31 338 ASP A C 1
ATOM 2775 O O . ASP A 1 338 ? -20.469 -12.289 -16.562 1 92.31 338 ASP A O 1
ATOM 2779 N N . THR A 1 339 ? -19.766 -10.234 -16 1 92.38 339 THR A N 1
ATOM 2780 C CA . THR A 1 339 ? -20.531 -10.219 -14.758 1 92.38 339 THR A CA 1
ATOM 2781 C C . THR A 1 339 ? -21.984 -9.852 -15.023 1 92.38 339 THR A C 1
ATOM 2783 O O . THR A 1 339 ? -22.328 -9.336 -16.094 1 92.38 339 THR A O 1
ATOM 2786 N N . ARG A 1 340 ? -22.797 -10.094 -14.008 1 87.69 340 ARG A N 1
ATOM 2787 C CA . ARG A 1 340 ? -24.203 -9.727 -14.078 1 87.69 340 ARG A CA 1
ATOM 2788 C C . ARG A 1 340 ? -24.359 -8.211 -14.18 1 87.69 340 ARG A C 1
ATOM 2790 O O . ARG A 1 340 ? -23.828 -7.465 -13.359 1 87.69 340 ARG A O 1
ATOM 2797 N N . ARG A 1 341 ? -25.062 -7.809 -15.039 1 82.19 341 ARG A N 1
ATOM 2798 C CA . ARG A 1 341 ? -25.234 -6.379 -15.266 1 82.19 341 ARG A CA 1
ATOM 2799 C C . ARG A 1 341 ? -26.062 -5.75 -14.141 1 82.19 341 ARG A C 1
ATOM 2801 O O . ARG A 1 341 ? -27.031 -6.34 -13.672 1 82.19 341 ARG A O 1
ATOM 2808 N N . GLY A 1 342 ? -25.703 -4.559 -13.812 1 78.38 342 GLY A N 1
ATOM 2809 C CA . GLY A 1 342 ? -26.438 -3.809 -12.812 1 78.38 342 GLY A CA 1
ATOM 2810 C C . GLY A 1 342 ? -26.125 -4.23 -11.391 1 78.38 342 GLY A C 1
ATOM 2811 O O . GLY A 1 342 ? -26.547 -3.58 -10.438 1 78.38 342 GLY A O 1
ATOM 2812 N N . GLU A 1 343 ? -25.484 -5.402 -11.352 1 82.56 343 GLU A N 1
ATOM 2813 C CA . GLU A 1 343 ? -25.078 -5.863 -10.031 1 82.56 343 GLU A CA 1
ATOM 2814 C C . GLU A 1 343 ? -23.609 -5.559 -9.773 1 82.56 343 GLU A C 1
ATOM 2816 O O . GLU A 1 343 ? -22.781 -5.664 -10.68 1 82.56 343 GLU A O 1
ATOM 2821 N N . ASP A 1 344 ? -23.359 -5.113 -8.664 1 86.38 344 ASP A N 1
ATOM 2822 C CA . ASP A 1 344 ? -21.969 -4.902 -8.266 1 86.38 344 ASP A CA 1
ATOM 2823 C C . ASP A 1 344 ? -21.391 -6.148 -7.582 1 86.38 344 ASP A C 1
ATOM 2825 O O . ASP A 1 344 ? -21.094 -6.125 -6.387 1 86.38 344 ASP A O 1
ATOM 2829 N N . SER A 1 345 ? -21.281 -7.18 -8.359 1 91.38 345 SER A N 1
ATOM 2830 C CA . SER A 1 345 ? -20.797 -8.469 -7.867 1 91.38 345 SER A CA 1
ATOM 2831 C C . SER A 1 345 ? -19.953 -9.188 -8.914 1 91.38 345 SER A C 1
ATOM 2833 O O . SER A 1 345 ? -20 -8.836 -10.094 1 91.38 345 SER A O 1
ATOM 2835 N N . PRO A 1 346 ? -19.188 -10.133 -8.5 1 95.62 346 PRO A N 1
ATOM 2836 C CA . PRO A 1 346 ? -18.328 -10.836 -9.453 1 95.62 346 PRO A CA 1
ATOM 2837 C C . PRO A 1 346 ? -19.016 -12.008 -10.125 1 95.62 346 PRO A C 1
ATOM 2839 O O . PRO A 1 346 ? -18.406 -12.742 -10.898 1 95.62 346 PRO A O 1
ATOM 2842 N N . TRP A 1 347 ? -20.25 -12.211 -9.875 1 94.25 347 TRP A N 1
ATOM 2843 C CA . TRP A 1 347 ? -20.984 -13.367 -10.383 1 94.25 347 TRP A CA 1
ATOM 2844 C C . TRP A 1 347 ? -21.188 -13.258 -11.891 1 94.25 347 TRP A C 1
ATOM 2846 O O . TRP A 1 347 ? -21.484 -12.18 -12.406 1 94.25 347 TRP A O 1
ATOM 2856 N N . ALA A 1 348 ? -21.062 -14.391 -12.5 1 92.44 348 ALA A N 1
ATOM 2857 C CA . ALA A 1 348 ? -21.188 -14.461 -13.953 1 92.44 348 ALA A CA 1
ATOM 2858 C C . ALA A 1 348 ? -22.656 -14.297 -14.383 1 92.44 348 ALA A C 1
ATOM 2860 O O . ALA A 1 348 ? -23.562 -14.711 -13.672 1 92.44 348 ALA A O 1
ATOM 2861 N N . ARG A 1 349 ? -22.75 -13.773 -15.523 1 88.06 349 ARG A N 1
ATOM 2862 C CA . ARG A 1 349 ? -24.062 -13.648 -16.125 1 88.06 349 ARG A CA 1
ATOM 2863 C C . ARG A 1 349 ? -24.594 -15.008 -16.562 1 88.06 349 ARG A C 1
ATOM 2865 O O . ARG A 1 349 ? -23.859 -15.984 -16.609 1 88.06 349 ARG A O 1
ATOM 2872 N N . ASN A 1 350 ? -25.844 -14.992 -16.953 1 83.5 350 ASN A N 1
ATOM 2873 C CA . ASN A 1 350 ? -26.422 -16.203 -17.516 1 83.5 350 ASN A CA 1
ATOM 2874 C C . ASN A 1 350 ? -25.828 -16.531 -18.875 1 83.5 350 ASN A C 1
ATOM 2876 O O . ASN A 1 350 ? -25.609 -15.648 -19.703 1 83.5 350 ASN A O 1
ATOM 2880 N N . GLY A 1 351 ? -25.594 -17.797 -19.078 1 83.31 351 GLY A N 1
ATOM 2881 C CA . GLY A 1 351 ? -25.078 -18.203 -20.375 1 83.31 351 GLY A CA 1
ATOM 2882 C C . GLY A 1 351 ? -23.562 -18.188 -20.453 1 83.31 351 GLY A C 1
ATOM 2883 O O . GLY A 1 351 ? -22.984 -18.453 -21.5 1 83.31 351 GLY A O 1
ATOM 2884 N N . THR A 1 352 ? -22.922 -17.844 -19.359 1 89.81 352 THR A N 1
ATOM 2885 C CA . THR A 1 352 ? -21.469 -17.859 -19.328 1 89.81 352 THR A CA 1
ATOM 2886 C C . THR A 1 352 ? -20.938 -19.234 -19.688 1 89.81 352 THR A C 1
ATOM 2888 O O . THR A 1 352 ? -21.469 -20.25 -19.25 1 89.81 352 THR A O 1
ATOM 2891 N N . ASP A 1 353 ? -19.922 -19.188 -20.562 1 91.81 353 ASP A N 1
ATOM 2892 C CA . ASP A 1 353 ? -19.234 -20.422 -20.906 1 91.81 353 ASP A CA 1
ATOM 2893 C C . ASP A 1 353 ? -18.062 -20.703 -19.953 1 91.81 353 ASP A C 1
ATOM 2895 O O . ASP A 1 353 ? -16.984 -20.141 -20.125 1 91.81 353 ASP A O 1
ATOM 2899 N N . VAL A 1 354 ? -18.203 -21.609 -19.062 1 91.69 354 VAL A N 1
ATOM 2900 C CA . VAL A 1 354 ? -17.219 -21.875 -18.016 1 91.69 354 VAL A CA 1
ATOM 2901 C C . VAL A 1 354 ? -16.094 -22.75 -18.562 1 91.69 354 VAL A C 1
ATOM 2903 O O . VAL A 1 354 ? -15.133 -23.047 -17.859 1 91.69 354 VAL A O 1
ATOM 2906 N N . THR A 1 355 ? -16.203 -23.172 -19.797 1 91.38 355 THR A N 1
ATOM 2907 C CA . THR A 1 355 ? -15.109 -23.922 -20.422 1 91.38 355 THR A CA 1
ATOM 2908 C C . THR A 1 355 ? -14.055 -22.969 -20.969 1 91.38 355 THR A C 1
ATOM 2910 O O . THR A 1 355 ? -12.953 -23.391 -21.312 1 91.38 355 THR A O 1
ATOM 2913 N N . SER A 1 356 ? -14.477 -21.703 -21 1 93.12 356 SER A N 1
ATOM 2914 C CA . SER A 1 356 ? -13.523 -20.672 -21.406 1 93.12 356 SER A CA 1
ATOM 2915 C C . SER A 1 356 ? -12.609 -20.281 -20.25 1 93.12 356 SER A C 1
ATOM 2917 O O . SER A 1 356 ? -13.047 -20.25 -19.094 1 93.12 356 SER A O 1
ATOM 2919 N N . PRO A 1 357 ? -11.344 -19.969 -20.594 1 94.44 357 PRO A N 1
ATOM 2920 C CA . PRO A 1 357 ? -10.461 -19.5 -19.531 1 94.44 357 PRO A CA 1
ATOM 2921 C C . PRO A 1 357 ? -10.766 -18.078 -19.094 1 94.44 357 PRO A C 1
ATOM 2923 O O . PRO A 1 357 ? -10.164 -17.578 -18.125 1 94.44 357 PRO A O 1
ATOM 2926 N N . TRP A 1 358 ? -11.672 -17.375 -19.797 1 95.38 358 TRP A N 1
ATOM 2927 C CA . TRP A 1 358 ? -12.031 -16 -19.5 1 95.38 358 TRP A CA 1
ATOM 2928 C C . TRP A 1 358 ? -13.508 -15.883 -19.156 1 95.38 358 TRP A C 1
ATOM 2930 O O . TRP A 1 358 ? -14.367 -15.961 -20.047 1 95.38 358 TRP A O 1
ATOM 2940 N N . HIS A 1 359 ? -13.805 -15.719 -17.984 1 94.81 359 HIS A N 1
ATOM 2941 C CA . HIS A 1 359 ? -15.195 -15.555 -17.562 1 94.81 359 HIS A CA 1
ATOM 2942 C C . HIS A 1 359 ? -15.273 -15.016 -16.141 1 94.81 359 HIS A C 1
ATOM 2944 O O . HIS A 1 359 ? -14.25 -14.867 -15.461 1 94.81 359 HIS A O 1
ATOM 2950 N N . ALA A 1 360 ? -16.438 -14.641 -15.727 1 95.19 360 ALA A N 1
ATOM 2951 C CA . ALA A 1 360 ? -16.688 -14.227 -14.352 1 95.19 360 ALA A CA 1
ATOM 2952 C C . ALA A 1 360 ? -16.984 -15.43 -13.453 1 95.19 360 ALA A C 1
ATOM 2954 O O . ALA A 1 360 ? -16.797 -16.578 -13.875 1 95.19 360 ALA A O 1
ATOM 2955 N N . LEU A 1 361 ? -17.266 -15.188 -12.234 1 95.38 361 LEU A N 1
ATOM 2956 C CA . LEU A 1 361 ? -17.406 -16.25 -11.242 1 95.38 361 LEU A CA 1
ATOM 2957 C C . LEU A 1 361 ? -18.734 -16.984 -11.414 1 95.38 361 LEU A C 1
ATOM 2959 O O . LEU A 1 361 ? -19.797 -16.406 -11.156 1 95.38 361 LEU A O 1
ATOM 2963 N N . ALA A 1 362 ? -18.875 -18.219 -11.914 1 88.25 362 ALA A N 1
ATOM 2964 C CA . ALA A 1 362 ? -20.094 -18.922 -12.25 1 88.25 362 ALA A CA 1
ATOM 2965 C C . ALA A 1 362 ? -20.281 -20.156 -11.359 1 88.25 362 ALA A C 1
ATOM 2967 O O . ALA A 1 362 ? -21.391 -20.688 -11.258 1 88.25 362 ALA A O 1
ATOM 2968 N N . GLY A 1 363 ? -19.234 -20.656 -10.672 1 75.38 363 GLY A N 1
ATOM 2969 C CA . GLY A 1 363 ? -19.438 -21.938 -10.008 1 75.38 363 GLY A CA 1
ATOM 2970 C C . GLY A 1 363 ? -18.672 -22.062 -8.703 1 75.38 363 GLY A C 1
ATOM 2971 O O . GLY A 1 363 ? -17.938 -21.156 -8.32 1 75.38 363 GLY A O 1
ATOM 2972 N N . LYS A 1 364 ? -19.062 -23.172 -8.086 1 83.06 364 LYS A N 1
ATOM 2973 C CA . LYS A 1 364 ? -18.484 -23.469 -6.777 1 83.06 364 LYS A CA 1
ATOM 2974 C C . LYS A 1 364 ? -17.094 -24.062 -6.91 1 83.06 364 LYS A C 1
ATOM 2976 O O . LYS A 1 364 ? -16.391 -24.25 -5.91 1 83.06 364 LYS A O 1
ATOM 2981 N N . GLU A 1 365 ? -16.641 -24.188 -8.141 1 92.31 365 GLU A N 1
ATOM 2982 C CA . GLU A 1 365 ? -15.391 -24.922 -8.359 1 92.31 365 GLU A CA 1
ATOM 2983 C C . GLU A 1 365 ? -14.188 -23.984 -8.32 1 92.31 365 GLU A C 1
ATOM 2985 O O . GLU A 1 365 ? -13.039 -24.438 -8.352 1 92.31 365 GLU A O 1
ATOM 2990 N N . ALA A 1 366 ? -14.406 -22.734 -8.195 1 97 366 ALA A N 1
ATOM 2991 C CA . ALA A 1 366 ? -13.336 -21.75 -8.352 1 97 366 ALA A CA 1
ATOM 2992 C C . ALA A 1 366 ? -12.266 -21.922 -7.289 1 97 366 ALA A C 1
ATOM 2994 O O . ALA A 1 366 ? -12.562 -21.922 -6.09 1 97 366 ALA A O 1
ATOM 2995 N N . LEU A 1 367 ? -11.016 -22.125 -7.734 1 98.12 367 LEU A N 1
ATOM 2996 C CA . LEU A 1 367 ? -9.867 -22.281 -6.848 1 98.12 367 LEU A CA 1
ATOM 2997 C C . LEU A 1 367 ? -8.906 -21.094 -6.992 1 98.12 367 LEU A C 1
ATOM 2999 O O . LEU A 1 367 ? -8.281 -20.688 -6.016 1 98.12 367 LEU A O 1
ATOM 3003 N N . ALA A 1 368 ? -8.727 -20.625 -8.195 1 98.5 368 ALA A N 1
ATOM 3004 C CA . ALA A 1 368 ? -7.773 -19.562 -8.508 1 98.5 368 ALA A CA 1
ATOM 3005 C C . ALA A 1 368 ? -8.344 -18.594 -9.539 1 98.5 368 ALA A C 1
ATOM 3007 O O . ALA A 1 368 ? -8.727 -19 -10.641 1 98.5 368 ALA A O 1
ATOM 3008 N N . ILE A 1 369 ? -8.438 -17.375 -9.172 1 98.56 369 ILE A N 1
ATOM 3009 C CA . ILE A 1 369 ? -8.992 -16.328 -10.039 1 98.56 369 ILE A CA 1
ATOM 3010 C C . ILE A 1 369 ? -7.914 -15.289 -10.344 1 98.56 369 ILE A C 1
ATOM 3012 O O . ILE A 1 369 ? -7.414 -14.625 -9.438 1 98.56 369 ILE A O 1
ATOM 3016 N N . HIS A 1 370 ? -7.59 -15.164 -11.617 1 98.5 370 HIS A N 1
ATOM 3017 C CA . HIS A 1 370 ? -6.461 -14.344 -12.039 1 98.5 370 HIS A CA 1
ATOM 3018 C C . HIS A 1 370 ? -6.938 -13.078 -12.75 1 98.5 370 HIS A C 1
ATOM 3020 O O . HIS A 1 370 ? -8.125 -12.938 -13.055 1 98.5 370 HIS A O 1
ATOM 3026 N N . GLN A 1 371 ? -6.07 -12.062 -12.961 1 98 371 GLN A N 1
ATOM 3027 C CA . GLN A 1 371 ? -6.266 -10.789 -13.656 1 98 371 GLN A CA 1
ATOM 3028 C C . GLN A 1 371 ? -7.012 -9.789 -12.781 1 98 371 GLN A C 1
ATOM 3030 O O . GLN A 1 371 ? -7.824 -9.008 -13.281 1 98 371 GLN A O 1
ATOM 3035 N N . LEU A 1 372 ? -6.816 -9.953 -11.492 1 98.44 372 LEU A N 1
ATOM 3036 C CA . LEU A 1 372 ? -7.395 -9 -10.562 1 98.44 372 LEU A CA 1
ATOM 3037 C C . LEU A 1 372 ? -6.402 -7.887 -10.234 1 98.44 372 LEU A C 1
ATOM 3039 O O . LEU A 1 372 ? -5.98 -7.738 -9.086 1 98.44 372 LEU A O 1
ATOM 3043 N N . LYS A 1 373 ? -6.176 -7.078 -11.156 1 97.06 373 LYS A N 1
ATOM 3044 C CA . LYS A 1 373 ? -5.16 -6.035 -11.055 1 97.06 373 LYS A CA 1
ATOM 3045 C C . LYS A 1 373 ? -5.707 -4.801 -10.344 1 97.06 373 LYS A C 1
ATOM 3047 O O . LYS A 1 373 ? -4.984 -4.137 -9.602 1 97.06 373 LYS A O 1
ATOM 3052 N N . LYS A 1 374 ? -6.977 -4.559 -10.539 1 96.81 374 LYS A N 1
ATOM 3053 C CA . LYS A 1 374 ? -7.609 -3.389 -9.938 1 96.81 374 LYS A CA 1
ATOM 3054 C C . LYS A 1 374 ? -8.125 -3.707 -8.539 1 96.81 374 LYS A C 1
ATOM 3056 O O . LYS A 1 374 ? -8.688 -4.781 -8.305 1 96.81 374 LYS A O 1
ATOM 3061 N N . ASP A 1 375 ? -8.016 -2.736 -7.641 1 96.44 375 ASP A N 1
ATOM 3062 C CA . ASP A 1 375 ? -8.445 -2.928 -6.262 1 96.44 375 ASP A CA 1
ATOM 3063 C C . ASP A 1 375 ? -9.938 -3.25 -6.195 1 96.44 375 ASP A C 1
ATOM 3065 O O . ASP A 1 375 ? -10.359 -4.117 -5.426 1 96.44 375 ASP A O 1
ATOM 3069 N N . ASP A 1 376 ? -10.68 -2.512 -7.008 1 94 376 ASP A N 1
ATOM 3070 C CA . ASP A 1 376 ? -12.133 -2.689 -6.977 1 94 376 ASP A CA 1
ATOM 3071 C C . ASP A 1 376 ? -12.516 -4.117 -7.359 1 94 376 ASP A C 1
ATOM 3073 O O . ASP A 1 376 ? -13.383 -4.723 -6.723 1 94 376 ASP A O 1
ATOM 3077 N N . GLU A 1 377 ? -11.914 -4.652 -8.383 1 96.94 377 GLU A N 1
ATOM 3078 C CA . GLU A 1 377 ? -12.203 -6.016 -8.812 1 96.94 377 GLU A CA 1
ATOM 3079 C C . GLU A 1 377 ? -11.719 -7.031 -7.781 1 96.94 377 GLU A C 1
ATOM 3081 O O . GLU A 1 377 ? -12.398 -8.023 -7.516 1 96.94 377 GLU A O 1
ATOM 3086 N N . TRP A 1 378 ? -10.531 -6.777 -7.223 1 98.19 378 TRP A N 1
ATOM 3087 C CA . TRP A 1 378 ? -10 -7.641 -6.172 1 98.19 378 TRP A CA 1
ATOM 3088 C C . TRP A 1 378 ? -10.977 -7.754 -5.008 1 98.19 378 TRP A C 1
ATOM 3090 O O . TRP A 1 378 ? -11.312 -8.859 -4.574 1 98.19 378 TRP A O 1
ATOM 3100 N N . LEU A 1 379 ? -11.492 -6.641 -4.57 1 97.31 379 LEU A N 1
ATOM 3101 C CA . LEU A 1 379 ? -12.328 -6.609 -3.379 1 97.31 379 LEU A CA 1
ATOM 3102 C C . LEU A 1 379 ? -13.727 -7.133 -3.689 1 97.31 379 LEU A C 1
ATOM 3104 O O . LEU A 1 379 ? -14.383 -7.715 -2.822 1 97.31 379 LEU A O 1
ATOM 3108 N N . MET A 1 380 ? -14.117 -6.902 -4.953 1 95.94 380 MET A N 1
ATOM 3109 C CA . MET A 1 380 ? -15.375 -7.488 -5.402 1 95.94 380 MET A CA 1
ATOM 3110 C C . MET A 1 380 ? -15.336 -9.008 -5.289 1 95.94 380 MET A C 1
ATOM 3112 O O . MET A 1 380 ? -16.281 -9.625 -4.805 1 95.94 380 MET A O 1
ATOM 3116 N N . VAL A 1 381 ? -14.258 -9.617 -5.699 1 97.62 381 VAL A N 1
ATOM 3117 C CA . VAL A 1 381 ? -14.086 -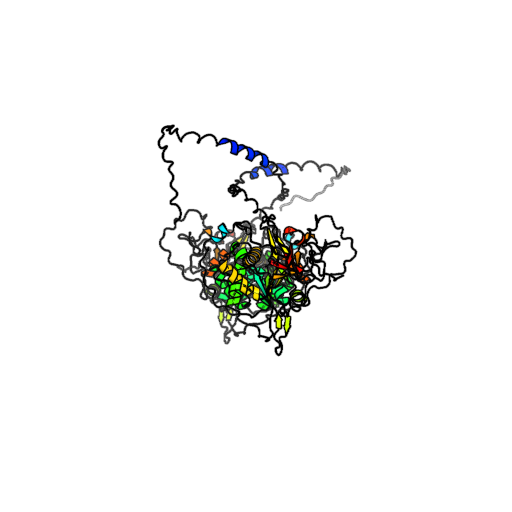11.062 -5.633 1 97.62 381 VAL A CA 1
ATOM 3118 C C . VAL A 1 381 ? -13.922 -11.5 -4.176 1 97.62 381 VAL A C 1
ATOM 3120 O O . VAL A 1 381 ? -14.523 -12.484 -3.742 1 97.62 381 VAL A O 1
ATOM 3123 N N . ALA A 1 382 ? -13.18 -10.773 -3.4 1 97.5 382 ALA A N 1
ATOM 3124 C CA . ALA A 1 382 ? -12.945 -11.094 -1.993 1 97.5 382 ALA A CA 1
ATOM 3125 C C . ALA A 1 382 ? -14.266 -11.164 -1.226 1 97.5 382 ALA A C 1
ATOM 3127 O O . ALA A 1 382 ? -14.414 -11.992 -0.318 1 97.5 382 ALA A O 1
ATOM 3128 N N . ALA A 1 383 ? -15.227 -10.398 -1.616 1 95.38 383 ALA A N 1
ATOM 3129 C CA . ALA A 1 383 ? -16.469 -10.227 -0.875 1 95.38 383 ALA A CA 1
ATOM 3130 C C . ALA A 1 383 ? -17.328 -11.484 -0.93 1 95.38 383 ALA A C 1
ATOM 3132 O O . ALA A 1 383 ? -18.281 -11.633 -0.159 1 95.38 383 ALA A O 1
ATOM 3133 N N . VAL A 1 384 ? -17 -12.352 -1.819 1 96.19 384 VAL A N 1
ATOM 3134 C CA . VAL A 1 384 ? -17.891 -13.5 -1.979 1 96.19 384 VAL A CA 1
ATOM 3135 C C . VAL A 1 384 ? -17.188 -14.766 -1.488 1 96.19 384 VAL A C 1
ATOM 3137 O O . VAL A 1 384 ? -17.578 -15.883 -1.856 1 96.19 384 VAL A O 1
ATOM 3140 N N . PHE A 1 385 ? -16.188 -14.656 -0.7 1 96.81 385 PHE A N 1
ATOM 3141 C CA . PHE A 1 385 ? -15.5 -15.766 -0.05 1 96.81 385 PHE A CA 1
ATOM 3142 C C . PHE A 1 385 ? -15.531 -15.609 1.466 1 96.81 385 PHE A C 1
ATOM 3144 O O . PHE A 1 385 ? -15.43 -14.5 1.981 1 96.81 385 PHE A O 1
ATOM 3151 N N . ASP A 1 386 ? -15.648 -16.672 2.188 1 95.81 386 ASP A N 1
ATOM 3152 C CA . ASP A 1 386 ? -15.492 -16.719 3.637 1 95.81 386 ASP A CA 1
ATOM 3153 C C . ASP A 1 386 ? -14.508 -17.812 4.051 1 95.81 386 ASP A C 1
ATOM 3155 O O . ASP A 1 386 ? -13.75 -18.312 3.221 1 95.81 386 ASP A O 1
ATOM 3159 N N . LYS A 1 387 ? -14.383 -18.156 5.281 1 95.62 387 LYS A N 1
ATOM 3160 C CA . LYS A 1 387 ? -13.375 -19.078 5.793 1 95.62 387 LYS A CA 1
ATOM 3161 C C . LYS A 1 387 ? -13.555 -20.469 5.203 1 95.62 387 LYS A C 1
ATOM 3163 O O . LYS A 1 387 ? -12.609 -21.266 5.188 1 95.62 387 LYS A O 1
ATOM 3168 N N . ASN A 1 388 ? -14.781 -20.703 4.684 1 95.31 388 ASN A N 1
ATOM 3169 C CA . ASN A 1 388 ? -15.078 -22.016 4.137 1 95.31 388 ASN A CA 1
ATOM 3170 C C . ASN A 1 388 ? -14.953 -22.031 2.615 1 95.31 388 ASN A C 1
ATOM 3172 O O . ASN A 1 388 ? -15.172 -23.062 1.98 1 95.31 388 ASN A O 1
ATOM 3176 N N . GLY A 1 389 ? -14.555 -20.938 2.07 1 95.56 389 GLY A N 1
ATOM 3177 C CA . GLY A 1 389 ? -14.414 -20.844 0.625 1 95.56 389 GLY A CA 1
ATOM 3178 C C . GLY A 1 389 ? -15.484 -19.984 -0.023 1 95.56 389 GLY A C 1
ATOM 3179 O O . GLY A 1 389 ? -15.898 -18.969 0.541 1 95.56 389 GLY A O 1
ATOM 3180 N N . LEU A 1 390 ? -15.805 -20.281 -1.241 1 95.81 390 LEU A N 1
ATOM 3181 C CA . LEU A 1 390 ? -16.766 -19.531 -2.029 1 95.81 390 LEU A CA 1
ATOM 3182 C C . LEU A 1 390 ? -18.172 -19.672 -1.45 1 95.81 390 LEU A C 1
ATOM 3184 O O . LEU A 1 390 ? -18.609 -20.781 -1.145 1 95.81 390 LEU A O 1
ATOM 3188 N N . ILE A 1 391 ? -18.812 -18.578 -1.235 1 94.19 391 ILE A N 1
ATOM 3189 C CA . ILE A 1 391 ? -20.172 -18.609 -0.727 1 94.19 391 ILE A CA 1
ATOM 3190 C C . ILE A 1 391 ? -21.141 -18.938 -1.865 1 94.19 391 ILE A C 1
ATOM 3192 O O . ILE A 1 391 ? -20.766 -18.859 -3.039 1 94.19 391 ILE A O 1
ATOM 3196 N N . ASP A 1 392 ? -22.344 -19.25 -1.527 1 90 392 ASP A N 1
ATOM 3197 C CA . ASP A 1 392 ? -23.359 -19.547 -2.539 1 90 392 ASP A CA 1
ATOM 3198 C C . ASP A 1 392 ? -23.781 -18.281 -3.279 1 90 392 ASP A C 1
ATOM 3200 O O . ASP A 1 392 ? -23.969 -17.234 -2.664 1 90 392 ASP A O 1
ATOM 3204 N N . ALA A 1 393 ? -23.859 -18.453 -4.527 1 84.06 393 ALA A N 1
ATOM 3205 C CA . ALA A 1 393 ? -24.344 -17.312 -5.32 1 84.06 393 ALA A CA 1
ATOM 3206 C C . ALA A 1 393 ? -25.812 -17.031 -5 1 84.06 393 ALA A C 1
ATOM 3208 O O . ALA A 1 393 ? -26.594 -17.953 -4.77 1 84.06 393 ALA A O 1
ATOM 3209 N N . PRO A 1 394 ? -26.094 -15.711 -4.949 1 80.06 394 PRO A N 1
ATOM 3210 C CA . PRO A 1 394 ? -27.516 -15.398 -4.785 1 80.06 394 PRO A CA 1
ATOM 3211 C C . PRO A 1 394 ? -28.375 -15.93 -5.934 1 80.06 394 PRO A C 1
ATOM 3213 O O . PRO A 1 394 ? -27.891 -16.031 -7.07 1 80.06 394 PRO A O 1
ATOM 3216 N N . LEU A 1 395 ? -29.562 -16.469 -5.535 1 71.44 395 LEU A N 1
ATOM 3217 C CA . LE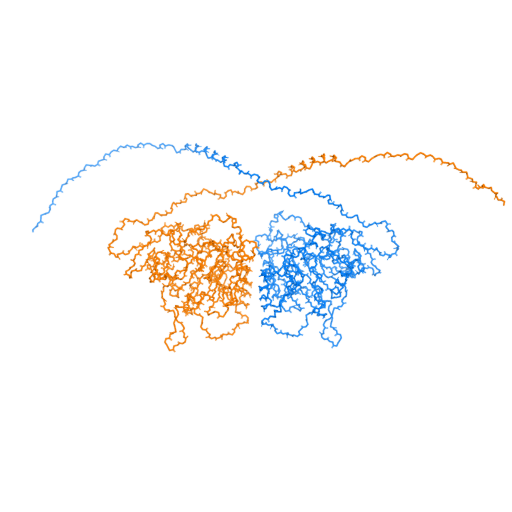U A 1 395 ? -30.484 -16.984 -6.531 1 71.44 395 LEU A CA 1
ATOM 3218 C C . LEU A 1 395 ? -30.781 -15.945 -7.602 1 71.44 395 LEU A C 1
ATOM 3220 O O . LEU A 1 395 ? -30.859 -14.75 -7.309 1 71.44 395 LEU A O 1
ATOM 3224 N N . ILE A 1 396 ? -30.406 -16.266 -8.797 1 62.41 396 ILE A N 1
ATOM 3225 C CA . ILE A 1 396 ? -30.656 -15.367 -9.922 1 62.41 396 ILE A CA 1
ATOM 3226 C C . ILE A 1 396 ? -32.156 -15.156 -10.07 1 62.41 396 ILE A C 1
ATOM 3228 O O . ILE A 1 396 ? -32.938 -16.125 -10.117 1 62.41 396 ILE A O 1
ATOM 3232 N N . ASP A 1 397 ? -32.625 -14.039 -9.664 1 54.81 397 ASP A N 1
ATOM 3233 C CA . ASP A 1 397 ? -33.969 -13.828 -10.172 1 54.81 397 ASP A CA 1
ATOM 3234 C C . ASP A 1 397 ? -34 -13.898 -11.703 1 54.81 397 ASP A C 1
ATOM 3236 O O . ASP A 1 397 ? -33.031 -13.531 -12.359 1 54.81 397 ASP A O 1
ATOM 3240 N N . ASN A 1 398 ? -34.719 -14.891 -12.273 1 50.88 398 ASN A N 1
ATOM 3241 C CA . ASN A 1 398 ? -34.969 -15.102 -13.695 1 50.88 398 ASN A CA 1
ATOM 3242 C C . ASN A 1 398 ? -35 -13.781 -14.461 1 50.88 398 ASN A C 1
ATOM 3244 O O . ASN A 1 398 ? -35.844 -13.602 -15.352 1 50.88 398 ASN A O 1
ATOM 3248 N N . HIS A 1 399 ? -34.531 -12.758 -13.875 1 49.31 399 HIS A N 1
ATOM 3249 C CA . HIS A 1 399 ? -34.688 -11.594 -14.742 1 49.31 399 HIS A CA 1
ATOM 3250 C C . HIS A 1 399 ? -33.75 -11.688 -15.945 1 49.31 399 HIS A C 1
ATOM 3252 O O . HIS A 1 399 ? -32.594 -12.07 -15.805 1 49.31 399 HIS A O 1
ATOM 3258 N N . ASP A 1 400 ? -34.344 -11.906 -17.094 1 47.69 400 ASP A N 1
ATOM 3259 C CA . ASP A 1 400 ? -33.719 -11.852 -18.406 1 47.69 400 ASP A CA 1
ATOM 3260 C C . ASP A 1 400 ? -32.719 -10.68 -18.484 1 47.69 400 ASP A C 1
ATOM 3262 O O . ASP A 1 400 ? -33.125 -9.547 -18.734 1 47.69 400 ASP A O 1
ATOM 3266 N N . PHE A 1 401 ? -31.844 -10.695 -17.609 1 49.81 401 PHE A N 1
ATOM 3267 C CA . PHE A 1 401 ? -30.906 -9.609 -17.906 1 49.81 401 PHE A CA 1
ATOM 3268 C C . PHE A 1 401 ? -30.531 -9.609 -19.391 1 49.81 401 PHE A C 1
ATOM 3270 O O . PHE A 1 401 ? -30.078 -10.625 -19.922 1 49.81 401 PHE A O 1
ATOM 3277 N N . ARG A 1 402 ? -31.281 -8.766 -20.125 1 43.94 402 ARG A N 1
ATOM 3278 C CA . ARG A 1 402 ? -30.938 -8.625 -21.531 1 43.94 402 ARG A CA 1
ATOM 3279 C C . ARG A 1 402 ? -29.438 -8.672 -21.75 1 43.94 402 ARG A C 1
ATOM 3281 O O . ARG A 1 402 ? -28.688 -7.918 -21.109 1 43.94 402 ARG A O 1
ATOM 3288 N N . ASP A 1 403 ? -28.812 -9.812 -21.984 1 48.78 403 ASP A N 1
ATOM 3289 C CA . ASP A 1 403 ? -27.453 -9.984 -22.484 1 48.78 403 ASP A CA 1
ATOM 3290 C C . ASP A 1 403 ? -27.141 -8.969 -23.578 1 48.78 403 ASP A C 1
ATOM 3292 O O . ASP A 1 403 ? -27.5 -9.164 -24.75 1 48.78 403 ASP A O 1
ATOM 3296 N N . ASP A 1 404 ? -27.219 -7.734 -23.312 1 48.44 404 ASP A N 1
ATOM 3297 C CA . ASP A 1 404 ? -26.688 -7.008 -24.453 1 48.44 404 ASP A CA 1
ATOM 3298 C C . ASP A 1 404 ? -25.328 -7.562 -24.875 1 48.44 404 ASP A C 1
ATOM 3300 O O . ASP A 1 404 ? -24.578 -8.055 -24.047 1 48.44 404 ASP A O 1
ATOM 3304 N N . ASN A 1 405 ? -25.141 -8.016 -26.094 1 49.41 405 ASN A N 1
ATOM 3305 C CA . ASN A 1 405 ? -24.094 -8.555 -26.953 1 49.41 405 ASN A CA 1
ATOM 3306 C C . ASN A 1 405 ? -22.719 -7.988 -26.578 1 49.41 405 ASN A C 1
ATOM 3308 O O . ASN A 1 405 ? -21.844 -7.883 -27.438 1 49.41 405 ASN A O 1
ATOM 3312 N N . ASP A 1 406 ? -22.594 -7.441 -25.375 1 56.84 406 ASP A N 1
ATOM 3313 C CA . ASP A 1 406 ? -21.375 -6.641 -25.359 1 56.84 406 ASP A CA 1
ATOM 3314 C C . ASP A 1 406 ? -20.172 -7.492 -24.969 1 56.84 406 ASP A C 1
ATOM 3316 O O . ASP A 1 406 ? -19.047 -6.996 -24.922 1 56.84 406 ASP A O 1
ATOM 3320 N N . LYS A 1 407 ? -20.344 -8.711 -24.391 1 62.44 407 LYS A N 1
ATOM 3321 C CA . LYS A 1 407 ? -19.078 -9.414 -24.203 1 62.44 407 LYS A CA 1
ATOM 3322 C C . LYS A 1 407 ? -18.656 -10.125 -25.484 1 62.44 407 LYS A C 1
ATOM 3324 O O . LYS A 1 407 ? -19.438 -10.867 -26.078 1 62.44 407 LYS A O 1
ATOM 3329 N N . PRO A 1 408 ? -17.516 -9.656 -26.016 1 62.19 408 PRO A N 1
ATOM 3330 C CA . PRO A 1 408 ? -17.016 -10.453 -27.125 1 62.19 408 PRO A CA 1
ATOM 3331 C C . PRO A 1 408 ? -16.859 -11.938 -26.781 1 62.19 408 PRO A C 1
ATOM 3333 O O . PRO A 1 408 ? -16.703 -12.281 -25.609 1 62.19 408 PRO A O 1
ATOM 3336 N N . GLY A 1 409 ? -17.062 -12.938 -27.594 1 79.25 409 GLY A N 1
ATOM 3337 C CA . GLY A 1 409 ? -16.969 -14.391 -27.672 1 79.25 409 GLY A CA 1
ATOM 3338 C C . GLY A 1 409 ? -16.062 -14.984 -26.609 1 79.25 409 GLY A C 1
ATOM 3339 O O . GLY A 1 409 ? -15.383 -14.25 -25.875 1 79.25 409 GLY A O 1
ATOM 3340 N N . TYR A 1 410 ? -16.266 -16.219 -26.172 1 87.56 410 TYR A N 1
ATOM 3341 C CA . TYR A 1 410 ? -15.484 -17 -25.219 1 87.56 410 TYR A CA 1
ATOM 3342 C C . TYR A 1 410 ? -14.383 -17.766 -25.922 1 87.56 410 TYR A C 1
ATOM 3344 O O . TYR A 1 410 ? -14.656 -18.641 -26.75 1 87.56 410 TYR A O 1
ATOM 3352 N N . PRO A 1 411 ? -13.133 -17.359 -25.578 1 89.69 411 PRO A N 1
ATOM 3353 C CA . PRO A 1 411 ? -12.055 -18.172 -26.141 1 89.69 411 PRO A CA 1
ATOM 3354 C C . PRO A 1 411 ? -12.133 -19.641 -25.719 1 89.69 411 PRO A C 1
ATOM 3356 O O . PRO A 1 411 ? -12.641 -19.938 -24.641 1 89.69 411 PRO A O 1
ATOM 3359 N N . ARG A 1 412 ? -11.633 -20.484 -26.578 1 90.5 412 ARG A N 1
ATOM 3360 C CA . ARG A 1 412 ? -11.539 -21.906 -26.25 1 90.5 412 ARG A CA 1
ATOM 3361 C C . ARG A 1 412 ? -10.5 -22.156 -25.172 1 90.5 412 ARG A C 1
ATOM 3363 O O . ARG A 1 412 ? -9.625 -21.312 -24.938 1 90.5 412 ARG A O 1
ATOM 3370 N N . PRO A 1 413 ? -10.602 -23.359 -24.562 1 91 413 PRO A N 1
ATOM 3371 C CA . PRO A 1 413 ? -9.602 -23.688 -23.531 1 91 413 PRO A CA 1
ATOM 3372 C C . PRO A 1 413 ? -8.172 -23.609 -24.062 1 91 413 PRO A C 1
ATOM 3374 O O . PRO A 1 413 ? -7.926 -23.969 -25.219 1 91 413 PRO A O 1
ATOM 3377 N N . HIS A 1 414 ? -7.258 -23.297 -23.219 1 88.38 414 HIS A N 1
ATOM 3378 C CA . HIS A 1 414 ? -5.863 -23.109 -23.609 1 88.38 414 HIS A CA 1
ATOM 3379 C C . HIS A 1 414 ? -5.281 -24.375 -24.203 1 88.38 414 HIS A C 1
ATOM 3381 O O . HIS A 1 414 ? -4.539 -24.328 -25.188 1 88.38 414 HIS A O 1
ATOM 3387 N N . TYR A 1 415 ? -5.633 -25.516 -23.641 1 88.06 415 TYR A N 1
ATOM 3388 C CA . TYR A 1 415 ? -5.012 -26.781 -24.031 1 88.06 415 TYR A CA 1
ATOM 3389 C C . TYR A 1 415 ? -5.395 -27.141 -25.469 1 88.06 415 TYR A C 1
ATOM 3391 O O . TYR A 1 415 ? -4.719 -27.953 -26.109 1 88.06 415 TYR A O 1
ATOM 3399 N N . THR A 1 416 ? -6.469 -26.562 -26 1 91.69 416 THR A N 1
ATOM 3400 C CA . THR A 1 416 ? -6.922 -26.875 -27.344 1 91.69 416 THR A CA 1
ATOM 3401 C C . THR A 1 416 ? -5.984 -26.266 -28.391 1 91.69 416 THR A C 1
ATOM 3403 O O . THR A 1 416 ? -6.02 -26.656 -29.562 1 91.69 416 THR A O 1
ATOM 3406 N N . THR A 1 417 ? -5.215 -25.359 -27.938 1 91.81 417 THR A N 1
ATOM 3407 C CA . THR A 1 417 ? -4.32 -24.688 -28.859 1 91.81 417 THR A CA 1
ATOM 3408 C C . THR A 1 417 ? -3.018 -25.469 -29.031 1 91.81 417 THR A C 1
ATOM 3410 O O . THR A 1 417 ? -2.199 -25.141 -29.891 1 91.81 417 THR A O 1
ATOM 3413 N N . ILE A 1 418 ? -2.805 -26.5 -28.219 1 93.81 418 ILE A N 1
ATOM 3414 C CA . ILE A 1 418 ? -1.602 -27.328 -28.328 1 93.81 418 ILE A CA 1
ATOM 3415 C C . ILE A 1 418 ? -1.662 -28.172 -29.594 1 93.81 418 ILE A C 1
ATOM 3417 O O . ILE A 1 418 ? -2.588 -28.969 -29.766 1 93.81 418 ILE A O 1
ATOM 3421 N N . PRO A 1 419 ? -0.675 -28.094 -30.438 1 93.69 419 PRO A N 1
ATOM 3422 C CA . PRO A 1 419 ? -0.702 -28.859 -31.672 1 93.69 419 PRO A CA 1
ATOM 3423 C C . PRO A 1 419 ? -0.663 -30.359 -31.453 1 93.69 419 PRO A C 1
ATOM 3425 O O . PRO A 1 419 ? -0.011 -30.828 -30.516 1 93.69 419 PRO A O 1
ATOM 3428 N N . ASP A 1 420 ? -1.216 -31.109 -32.375 1 92.62 420 ASP A N 1
ATOM 3429 C CA . ASP A 1 420 ? -1.304 -32.562 -32.281 1 92.62 420 ASP A CA 1
ATOM 3430 C C . ASP A 1 420 ? 0.085 -33.188 -32.219 1 92.62 420 ASP A C 1
ATOM 3432 O O . ASP A 1 420 ? 0.287 -34.156 -31.484 1 92.62 420 ASP A O 1
ATOM 3436 N N . ILE A 1 421 ? 0.964 -32.562 -32.844 1 90.38 421 ILE A N 1
ATOM 3437 C CA . ILE A 1 421 ? 2.301 -33.156 -32.969 1 90.38 421 ILE A CA 1
ATOM 3438 C C . ILE A 1 421 ? 3.01 -33.094 -31.625 1 90.38 421 ILE A C 1
ATOM 3440 O O . ILE A 1 421 ? 4.027 -33.781 -31.422 1 90.38 421 ILE A O 1
ATOM 3444 N N . PHE A 1 422 ? 2.475 -32.375 -30.625 1 94.12 422 PHE A N 1
ATOM 3445 C CA . PHE A 1 422 ? 3.098 -32.25 -29.312 1 94.12 422 PHE A CA 1
ATOM 3446 C C . PHE A 1 422 ? 2.736 -33.438 -28.422 1 94.12 422 PHE A C 1
ATOM 3448 O O . PHE A 1 422 ? 3.33 -33.625 -27.359 1 94.12 422 PHE A O 1
ATOM 3455 N N . TRP A 1 423 ? 1.842 -34.188 -28.875 1 93.94 423 TRP A N 1
ATOM 3456 C CA . TRP A 1 423 ? 1.3 -35.25 -28.016 1 93.94 423 TRP A CA 1
ATOM 3457 C C . TRP A 1 423 ? 1.832 -36.625 -28.453 1 93.94 423 TRP A C 1
ATOM 3459 O O . TRP A 1 423 ? 1.916 -36.906 -29.641 1 93.94 423 TRP A O 1
ATOM 3469 N N . GLU A 1 424 ? 2.189 -37.375 -27.406 1 93.44 424 GLU A N 1
ATOM 3470 C CA . GLU A 1 424 ? 2.604 -38.781 -27.562 1 93.44 424 GLU A CA 1
ATOM 3471 C C . GLU A 1 424 ? 2.049 -39.656 -26.438 1 93.44 424 GLU A C 1
ATOM 3473 O O . GLU A 1 424 ? 1.496 -39.125 -25.453 1 93.44 424 GLU A O 1
ATOM 3478 N N . THR A 1 425 ? 2.113 -40.906 -26.656 1 92.62 425 THR A N 1
ATOM 3479 C CA . THR A 1 425 ? 1.741 -41.844 -25.609 1 92.62 425 THR A CA 1
ATOM 3480 C C . THR A 1 425 ? 2.982 -42.469 -24.969 1 92.62 425 THR A C 1
ATOM 3482 O O . THR A 1 425 ? 3.801 -43.094 -25.656 1 92.62 425 THR A O 1
ATOM 3485 N N . ASP A 1 426 ? 3.094 -42.312 -23.734 1 91.69 426 ASP A N 1
ATOM 3486 C CA . ASP A 1 426 ? 4.23 -42.844 -23.016 1 91.69 426 ASP A CA 1
ATOM 3487 C C . ASP A 1 426 ? 4.113 -44.375 -22.875 1 91.69 426 ASP A C 1
ATOM 3489 O O . ASP A 1 426 ? 3.104 -44.969 -23.266 1 91.69 426 ASP A O 1
ATOM 3493 N N . LYS A 1 427 ? 5.129 -45 -22.344 1 87.5 427 LYS A N 1
ATOM 3494 C CA . LYS A 1 427 ? 5.227 -46.469 -22.25 1 87.5 427 LYS A CA 1
ATOM 3495 C C . LYS A 1 427 ? 4.121 -47.031 -21.359 1 87.5 427 LYS A C 1
ATOM 3497 O O . LYS A 1 427 ? 3.68 -48.156 -21.562 1 87.5 427 LYS A O 1
ATOM 3502 N N . ASP A 1 428 ? 3.693 -46.281 -20.469 1 90.81 428 ASP A N 1
ATOM 3503 C CA . ASP A 1 428 ? 2.668 -46.75 -19.547 1 90.81 428 ASP A CA 1
ATOM 3504 C C . ASP A 1 428 ? 1.27 -46.406 -20.047 1 90.81 428 ASP A C 1
ATOM 3506 O O . ASP A 1 428 ? 0.285 -46.562 -19.328 1 90.81 428 ASP A O 1
ATOM 3510 N N . GLY A 1 429 ? 1.212 -45.844 -21.219 1 90.56 429 GLY A N 1
ATOM 3511 C CA . GLY A 1 429 ? -0.077 -45.594 -21.844 1 90.56 429 GLY A CA 1
ATOM 3512 C C . GLY A 1 429 ? -0.618 -44.188 -21.562 1 90.56 429 GLY A C 1
ATOM 3513 O O . GLY A 1 429 ? -1.66 -43.812 -22.094 1 90.56 429 GLY A O 1
ATOM 3514 N N . ARG A 1 430 ? 0.062 -43.438 -20.812 1 94.25 430 ARG A N 1
ATOM 3515 C CA . ARG A 1 430 ? -0.388 -42.062 -20.484 1 94.25 430 ARG A CA 1
ATOM 3516 C C . ARG A 1 430 ? 0.029 -41.094 -21.578 1 94.25 430 ARG A C 1
ATOM 3518 O O . ARG A 1 430 ? 1.023 -41.312 -22.266 1 94.25 430 ARG A O 1
ATOM 3525 N N . LEU A 1 431 ? -0.766 -40.062 -21.656 1 95.12 431 LEU A N 1
ATOM 3526 C CA . LEU A 1 431 ? -0.451 -39.031 -22.625 1 95.12 431 LEU A CA 1
ATOM 3527 C C . LEU A 1 431 ? 0.717 -38.188 -22.141 1 95.12 431 LEU A C 1
ATOM 3529 O O . LEU A 1 431 ? 0.797 -37.844 -20.953 1 95.12 431 LEU A O 1
ATOM 3533 N N . LEU A 1 432 ? 1.619 -37.969 -23.047 1 96 432 LEU A N 1
ATOM 3534 C CA . LEU A 1 432 ? 2.809 -37.156 -22.828 1 96 432 LEU A CA 1
ATOM 3535 C C . LEU A 1 432 ? 2.863 -35.969 -23.797 1 96 432 LEU A C 1
ATOM 3537 O O . LEU A 1 432 ? 2.76 -36.156 -25.016 1 96 432 LEU A O 1
ATOM 3541 N N . CYS A 1 433 ? 2.969 -34.812 -23.281 1 95.81 433 CYS A N 1
ATOM 3542 C CA . CYS A 1 433 ? 2.984 -33.594 -24.094 1 95.81 433 CYS A CA 1
ATOM 3543 C C . CYS A 1 433 ? 4.363 -32.938 -24.094 1 95.81 433 CYS A C 1
ATOM 3545 O O . CYS A 1 433 ? 4.934 -32.719 -23.016 1 95.81 433 CYS A O 1
ATOM 3547 N N . ASN A 1 434 ? 4.836 -32.594 -25.266 1 93.88 434 ASN A N 1
ATOM 3548 C CA . ASN A 1 434 ? 6.059 -31.828 -25.422 1 93.88 434 ASN A CA 1
ATOM 3549 C C . ASN A 1 434 ? 7.242 -32.5 -24.719 1 93.88 434 ASN A C 1
ATOM 3551 O O . ASN A 1 434 ? 8.156 -31.812 -24.266 1 93.88 434 ASN A O 1
ATOM 3555 N N . GLY A 1 435 ? 7.141 -33.812 -24.469 1 93.94 435 GLY A N 1
ATOM 3556 C CA . GLY A 1 435 ? 8.211 -34.625 -23.922 1 93.94 435 GLY A CA 1
ATOM 3557 C C . GLY A 1 435 ? 8.398 -34.438 -22.422 1 93.94 435 GLY A C 1
ATOM 3558 O O . GLY A 1 435 ? 9.289 -35.031 -21.828 1 93.94 435 GLY A O 1
ATOM 3559 N N . VAL A 1 436 ? 7.621 -33.656 -21.766 1 96.81 436 VAL A N 1
ATOM 3560 C CA . VAL A 1 436 ? 7.832 -33.312 -20.359 1 96.81 436 VAL A CA 1
ATOM 3561 C C . VAL A 1 436 ? 6.578 -33.656 -19.547 1 96.81 436 VAL A C 1
ATOM 3563 O O . VAL A 1 436 ? 6.656 -34.344 -18.531 1 96.81 436 VAL A O 1
ATOM 3566 N N . TRP A 1 437 ? 5.453 -33.281 -20.031 1 97.38 437 TRP A N 1
ATOM 3567 C CA . TRP A 1 437 ? 4.234 -33.25 -19.234 1 97.38 437 TRP A CA 1
ATOM 3568 C C . TRP A 1 437 ? 3.398 -34.5 -19.438 1 97.38 437 TRP A C 1
ATOM 3570 O O . TRP A 1 437 ? 2.682 -34.625 -20.438 1 97.38 437 TRP A O 1
ATOM 3580 N N . LYS A 1 438 ? 3.438 -35.344 -18.5 1 96.88 438 LYS A N 1
ATOM 3581 C CA . LYS A 1 438 ? 2.639 -36.562 -18.516 1 96.88 438 LYS A CA 1
ATOM 3582 C C . LYS A 1 438 ? 1.311 -36.375 -17.797 1 96.88 438 LYS A C 1
ATOM 3584 O O . LYS A 1 438 ? 1.287 -36 -16.625 1 96.88 438 LYS A O 1
ATOM 3589 N N . LEU A 1 439 ? 0.221 -36.562 -18.5 1 96.69 439 LEU A N 1
ATOM 3590 C CA . LEU A 1 439 ? -1.082 -36.375 -17.859 1 96.69 439 LEU A CA 1
ATOM 3591 C C . LEU A 1 439 ? -1.331 -37.469 -16.828 1 96.69 439 LEU A C 1
ATOM 3593 O O . LEU A 1 439 ? -0.711 -38.531 -16.891 1 96.69 439 LEU A O 1
ATOM 3597 N N . GLU A 1 440 ? -2.16 -37.219 -15.844 1 94.75 440 GLU A N 1
ATOM 3598 C CA . GLU A 1 440 ? -2.525 -38.219 -14.844 1 94.75 440 GLU A CA 1
ATOM 3599 C C . GLU A 1 440 ? -3.221 -39.406 -15.5 1 94.75 440 GLU A C 1
ATOM 3601 O O . GLU A 1 440 ? -3.777 -39.281 -16.594 1 94.75 440 GLU A O 1
ATOM 3606 N N . ALA A 1 441 ? -3.178 -40.469 -14.773 1 91.56 441 ALA A N 1
ATOM 3607 C CA . ALA A 1 441 ? -3.791 -41.688 -15.297 1 91.56 441 ALA A CA 1
ATOM 3608 C C . ALA A 1 441 ? -5.277 -41.469 -15.578 1 91.56 441 ALA A C 1
ATOM 3610 O O . ALA A 1 441 ? -6 -40.938 -14.742 1 91.56 441 ALA A O 1
ATOM 3611 N N . GLY A 1 442 ? -5.668 -41.812 -16.781 1 89.44 442 GLY A N 1
ATOM 3612 C CA . GLY A 1 442 ? -7.074 -41.75 -17.125 1 89.44 442 GLY A CA 1
ATOM 3613 C C . GLY A 1 442 ? -7.492 -40.406 -17.719 1 89.44 442 GLY A C 1
ATOM 3614 O O . GLY A 1 442 ? -8.641 -40.25 -18.125 1 89.44 442 GLY A O 1
ATOM 3615 N N . VAL A 1 443 ? -6.578 -39.5 -17.734 1 91.69 443 VAL A N 1
ATOM 3616 C CA . VAL A 1 443 ? -6.895 -38.188 -18.281 1 91.69 443 VAL A CA 1
ATOM 3617 C C . VAL A 1 443 ? -6.578 -38.156 -19.766 1 91.69 443 VAL A C 1
ATOM 3619 O O . VAL A 1 443 ? -5.484 -38.562 -20.188 1 91.69 443 VAL A O 1
ATOM 3622 N N . GLY A 1 444 ? -7.57 -37.688 -20.562 1 89.25 444 GLY A N 1
ATOM 3623 C CA . GLY A 1 444 ? -7.402 -37.625 -22 1 89.25 444 GLY A CA 1
ATOM 3624 C C . GLY A 1 444 ? -7.012 -36.25 -22.5 1 89.25 444 GLY A C 1
ATOM 3625 O O . GLY A 1 444 ? -6.68 -35.375 -21.703 1 89.25 444 GLY A O 1
ATOM 3626 N N . ARG A 1 445 ? -7.078 -36.062 -23.781 1 88.31 445 ARG A N 1
ATOM 3627 C CA . ARG A 1 445 ? -6.668 -34.844 -24.438 1 88.31 445 ARG A CA 1
ATOM 3628 C C . ARG A 1 445 ? -7.621 -33.688 -24.078 1 88.31 445 ARG A C 1
ATOM 3630 O O . ARG A 1 445 ? -7.27 -32.531 -24.219 1 88.31 445 ARG A O 1
ATOM 3637 N N . ASP A 1 446 ? -8.75 -34.062 -23.688 1 86.44 446 ASP A N 1
ATOM 3638 C CA . ASP A 1 446 ? -9.727 -33.031 -23.297 1 86.44 446 ASP A CA 1
ATOM 3639 C C . ASP A 1 446 ? -9.562 -32.656 -21.828 1 86.44 446 ASP A C 1
ATOM 3641 O O . ASP A 1 446 ? -10.375 -31.906 -21.281 1 86.44 446 ASP A O 1
ATOM 3645 N N . MET A 1 447 ? -8.531 -33.219 -21.172 1 87.5 447 MET A N 1
ATOM 3646 C CA . MET A 1 447 ? -8.141 -32.938 -19.797 1 87.5 447 MET A CA 1
ATOM 3647 C C . MET A 1 447 ? -9.172 -33.469 -18.812 1 87.5 447 MET A C 1
ATOM 3649 O O . MET A 1 447 ? -9.25 -33 -17.672 1 87.5 447 MET A O 1
ATOM 3653 N N . LYS A 1 448 ? -9.984 -34.344 -19.234 1 85.94 448 LYS A N 1
ATOM 3654 C CA . LYS A 1 448 ? -10.984 -34.969 -18.375 1 85.94 448 LYS A CA 1
ATOM 3655 C C . LYS A 1 448 ? -10.633 -36.438 -18.078 1 85.94 448 LYS A C 1
ATOM 3657 O O . LYS A 1 448 ? -9.977 -37.094 -18.891 1 85.94 448 LYS A O 1
ATOM 3662 N N . LYS A 1 449 ? -10.922 -36.844 -16.828 1 79.31 449 LYS A N 1
ATOM 3663 C CA . LYS A 1 449 ? -10.695 -38.219 -16.469 1 79.31 449 LYS A CA 1
ATOM 3664 C C . LYS A 1 449 ? -11.734 -39.156 -17.109 1 79.31 449 LYS A C 1
ATOM 3666 O O . LYS A 1 449 ? -12.914 -38.781 -17.188 1 79.31 449 LYS A O 1
ATOM 3671 N N . ALA A 1 450 ? -11.133 -40.25 -17.734 1 63.66 450 ALA A N 1
ATOM 3672 C CA . ALA A 1 450 ? -12.023 -41.25 -18.297 1 63.66 450 ALA A CA 1
ATOM 3673 C C . ALA A 1 450 ? -12.922 -41.844 -17.219 1 63.66 450 ALA A C 1
ATOM 3675 O O . ALA A 1 450 ? -12.461 -42.156 -16.109 1 63.66 450 ALA A O 1
ATOM 3676 N N . GLY A 1 451 ? -14.367 -41.844 -17.359 1 53 451 GLY A N 1
ATOM 3677 C CA . GLY A 1 451 ? -15.375 -42.406 -16.484 1 53 451 GLY A CA 1
ATOM 3678 C C . GLY A 1 451 ? -16.047 -41.375 -15.602 1 53 451 GLY A C 1
ATOM 3679 O O . GLY A 1 451 ? -16.906 -41.719 -14.789 1 53 451 GLY A O 1
ATOM 3680 N N . GLY A 1 452 ? -15.641 -40.25 -15.398 1 41.97 452 GLY A N 1
ATOM 3681 C CA . GLY A 1 452 ? -16.391 -39.219 -14.664 1 41.97 452 GLY A CA 1
ATOM 3682 C C . GLY A 1 452 ? -17.625 -38.75 -15.391 1 41.97 452 GLY A C 1
ATOM 3683 O O . GLY A 1 452 ? -17.562 -37.812 -16.172 1 41.97 452 GLY A O 1
ATOM 3684 N N . GLU A 1 453 ? -18.422 -39.469 -15.852 1 35.47 453 GLU A N 1
ATOM 3685 C CA . GLU A 1 453 ? -19.797 -39.031 -16.125 1 35.47 453 GLU A CA 1
ATOM 3686 C C . GLU A 1 453 ? -20.422 -38.406 -14.898 1 35.47 453 GLU A C 1
ATOM 3688 O O . GLU A 1 453 ? -20.219 -38.875 -13.773 1 35.47 453 GLU A O 1
ATOM 3693 N N . MET B 1 1 ? 38.562 -65.938 -65.5 1 14.46 1 MET B N 1
ATOM 3694 C CA . MET B 1 1 ? 38.781 -65.375 -66.812 1 14.46 1 MET B CA 1
ATOM 3695 C C . MET B 1 1 ? 38.875 -63.812 -66.688 1 14.46 1 MET B C 1
ATOM 3697 O O . MET B 1 1 ? 39.688 -63.219 -67.438 1 14.46 1 MET B O 1
ATOM 3701 N N . ALA B 1 2 ? 37.938 -63.062 -66.312 1 15.97 2 ALA B N 1
ATOM 3702 C CA . ALA B 1 2 ? 37.875 -61.844 -67.125 1 15.97 2 ALA B CA 1
ATOM 3703 C C . ALA B 1 2 ? 39 -60.875 -66.75 1 15.97 2 ALA B C 1
ATOM 3705 O O . ALA B 1 2 ? 39.312 -60.656 -65.625 1 15.97 2 ALA B O 1
ATOM 3706 N N . ALA B 1 3 ? 39.688 -60.188 -67.688 1 16.25 3 ALA B N 1
ATOM 3707 C CA . ALA B 1 3 ? 41.031 -59.781 -68.125 1 16.25 3 ALA B CA 1
ATOM 3708 C C . ALA B 1 3 ? 41.375 -58.406 -67.562 1 16.25 3 ALA B C 1
ATOM 3710 O O . ALA B 1 3 ? 42.469 -58.156 -67.062 1 16.25 3 ALA B O 1
ATOM 3711 N N . ARG B 1 4 ? 40.469 -57.312 -67.938 1 14.61 4 ARG B N 1
ATOM 3712 C CA . ARG B 1 4 ? 40.969 -56.25 -68.812 1 14.61 4 ARG B CA 1
ATOM 3713 C C . ARG B 1 4 ? 41.688 -55.188 -68 1 14.61 4 ARG B C 1
ATOM 3715 O O . ARG B 1 4 ? 42.812 -54.812 -68.312 1 14.61 4 ARG B O 1
ATOM 3722 N N . ARG B 1 5 ? 40.938 -53.844 -67.75 1 15.15 5 ARG B N 1
ATOM 3723 C CA . ARG B 1 5 ? 41.344 -52.562 -68.312 1 15.15 5 ARG B CA 1
ATOM 3724 C C . ARG B 1 5 ? 42.219 -51.781 -67.375 1 15.15 5 ARG B C 1
ATOM 3726 O O . ARG B 1 5 ? 41.781 -51.5 -66.25 1 15.15 5 ARG B O 1
ATOM 3733 N N . SER B 1 6 ? 43.344 -51.656 -67.438 1 16.14 6 SER B N 1
ATOM 3734 C CA . SER B 1 6 ? 44.594 -51.312 -66.688 1 16.14 6 SER B CA 1
ATOM 3735 C C . SER B 1 6 ? 44.594 -49.844 -66.312 1 16.14 6 SER B C 1
ATOM 3737 O O . SER B 1 6 ? 43.781 -49.031 -66.812 1 16.14 6 SER B O 1
ATOM 3739 N N . TRP B 1 7 ? 45.75 -49.125 -66.062 1 15.87 7 TRP B N 1
ATOM 3740 C CA . TRP B 1 7 ? 46.688 -48.5 -65.125 1 15.87 7 TRP B CA 1
ATOM 3741 C C . TRP B 1 7 ? 46.75 -47 -65.375 1 15.87 7 TRP B C 1
ATOM 3743 O O . TRP B 1 7 ? 46.812 -46.219 -64.375 1 15.87 7 TRP B O 1
ATOM 3753 N N . ILE B 1 8 ? 46.906 -46.438 -66.688 1 15.28 8 ILE B N 1
ATOM 3754 C CA . ILE B 1 8 ? 48.188 -45.719 -66.875 1 15.28 8 ILE B CA 1
ATOM 3755 C C . ILE B 1 8 ? 48.031 -44.281 -66.375 1 15.28 8 ILE B C 1
ATOM 3757 O O . ILE B 1 8 ? 46.906 -43.781 -66.25 1 15.28 8 ILE B O 1
ATOM 3761 N N . TYR B 1 9 ? 48.719 -43.25 -67.062 1 15.04 9 TYR B N 1
ATOM 3762 C CA . TYR B 1 9 ? 49.906 -42.375 -66.938 1 15.04 9 TYR B CA 1
ATOM 3763 C C . TYR B 1 9 ? 49.469 -40.938 -66.688 1 15.04 9 TYR B C 1
ATOM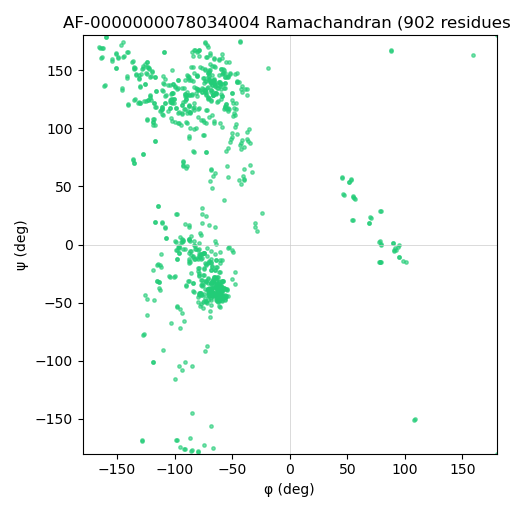 3765 O O . TYR B 1 9 ? 49.938 -40.312 -65.75 1 15.04 9 TYR B O 1
ATOM 3773 N N . GLU B 1 10 ? 49.25 -40.031 -67.75 1 15.29 10 GLU B N 1
ATOM 3774 C CA . GLU B 1 10 ? 50.219 -39 -68.125 1 15.29 10 GLU B CA 1
ATOM 3775 C C . GLU B 1 10 ? 49.875 -37.656 -67.438 1 15.29 10 GLU B C 1
ATOM 3777 O O . GLU B 1 10 ? 48.719 -37.438 -67.062 1 15.29 10 GLU B O 1
ATOM 3782 N N . SER B 1 11 ? 50.625 -36.406 -67.75 1 15.38 11 SER B N 1
ATOM 3783 C CA . SER B 1 11 ? 51.562 -35.375 -67.375 1 15.38 11 SER B CA 1
ATOM 3784 C C . SER B 1 11 ? 50.906 -34 -67.375 1 15.38 11 SER B C 1
ATOM 3786 O O . SER B 1 11 ? 51.5 -33.031 -66.938 1 15.38 11 SER B O 1
ATOM 3788 N N . MET B 1 12 ? 49.812 -33.719 -68.062 1 15.22 12 MET B N 1
ATOM 3789 C CA . MET B 1 12 ? 50 -32.438 -68.75 1 15.22 12 MET B CA 1
ATOM 3790 C C . MET B 1 12 ? 50 -31.312 -67.688 1 15.22 12 MET B C 1
ATOM 3792 O O . MET B 1 12 ? 49.156 -31.281 -66.812 1 15.22 12 MET B O 1
ATOM 3796 N N . ARG B 1 13 ? 50.781 -30.219 -67.812 1 16.09 13 ARG B N 1
ATOM 3797 C CA . ARG B 1 13 ? 51.719 -29.188 -67.438 1 16.09 13 ARG B CA 1
ATOM 3798 C C . ARG B 1 13 ? 51 -27.969 -66.875 1 16.09 13 ARG B C 1
ATOM 3800 O O . ARG B 1 13 ? 51.281 -27.516 -65.75 1 16.09 13 ARG B O 1
ATOM 3807 N N . GLY B 1 14 ? 50.812 -26.844 -67.688 1 15.33 14 GLY B N 1
ATOM 3808 C CA . GLY B 1 14 ? 51.562 -25.609 -67.5 1 15.33 14 GLY B CA 1
ATOM 3809 C C . GLY B 1 14 ? 50.844 -24.609 -66.625 1 15.33 14 GLY B C 1
ATOM 3810 O O . GLY B 1 14 ? 51.219 -24.438 -65.438 1 15.33 14 GLY B O 1
ATOM 3811 N N . ALA B 1 15 ? 50.25 -23.406 -67.188 1 15.73 15 ALA B N 1
ATOM 3812 C CA . ALA B 1 15 ? 50.812 -22.062 -67.125 1 15.73 15 ALA B CA 1
ATOM 3813 C C . ALA B 1 15 ? 50.188 -21.234 -66.062 1 15.73 15 ALA B C 1
ATOM 3815 O O . ALA B 1 15 ? 50.906 -20.719 -65.188 1 15.73 15 ALA B O 1
ATOM 3816 N N . SER B 1 16 ? 49.406 -20.031 -66.438 1 16.05 16 SER B N 1
ATOM 3817 C CA . SER B 1 16 ? 49.781 -18.641 -66.25 1 16.05 16 SER B CA 1
ATOM 3818 C C . SER B 1 16 ? 49.031 -18.031 -65.062 1 16.05 16 SER B C 1
ATOM 3820 O O . SER B 1 16 ? 47.844 -18.281 -64.875 1 16.05 16 SER B O 1
ATOM 3822 N N . VAL B 1 17 ? 49.562 -17.359 -64.062 1 16.84 17 VAL B N 1
ATOM 3823 C CA . VAL B 1 17 ? 49.594 -16.906 -62.656 1 16.84 17 VAL B CA 1
ATOM 3824 C C . VAL B 1 17 ? 48.719 -15.656 -62.531 1 16.84 17 VAL B C 1
ATOM 3826 O O . VAL B 1 17 ? 48.312 -15.305 -61.438 1 16.84 17 VAL B O 1
ATOM 3829 N N . ALA B 1 18 ? 48.406 -14.773 -63.531 1 16.62 18 ALA B N 1
ATOM 3830 C CA . ALA B 1 18 ? 48.719 -13.391 -63.219 1 16.62 18 ALA B CA 1
ATOM 3831 C C . ALA B 1 18 ? 47.844 -12.852 -62.094 1 16.62 18 ALA B C 1
ATOM 3833 O O . ALA B 1 18 ? 46.75 -13.383 -61.844 1 16.62 18 ALA B O 1
ATOM 3834 N N . ARG B 1 19 ? 47.938 -11.406 -61.688 1 17.52 19 ARG B N 1
ATOM 3835 C CA . ARG B 1 19 ? 48.219 -10.406 -60.656 1 17.52 19 ARG B CA 1
ATOM 3836 C C . ARG B 1 19 ? 46.938 -9.672 -60.25 1 17.52 19 ARG B C 1
ATOM 3838 O O . ARG B 1 19 ? 46.969 -8.805 -59.375 1 17.52 19 ARG B O 1
ATOM 3845 N N . SER B 1 20 ? 45.688 -9.812 -60.906 1 16.44 20 SER B N 1
ATOM 3846 C CA . SER B 1 20 ? 44.969 -8.547 -61 1 16.44 20 SER B CA 1
ATOM 3847 C C . SER B 1 20 ? 44.531 -8.078 -59.594 1 16.44 20 SER B C 1
ATOM 3849 O O . SER B 1 20 ? 44.125 -8.891 -58.781 1 16.44 20 SER B O 1
ATOM 3851 N N . ARG B 1 21 ? 44.5 -6.684 -59.281 1 18.16 21 ARG B N 1
ATOM 3852 C CA . ARG B 1 21 ? 44.688 -5.574 -58.344 1 18.16 21 ARG B CA 1
ATOM 3853 C C . ARG B 1 21 ? 43.469 -5.371 -57.5 1 18.16 21 ARG B C 1
ATOM 3855 O O . ARG B 1 21 ? 42.344 -5.762 -57.875 1 18.16 21 ARG B O 1
ATOM 3862 N N . MET B 1 22 ? 43.531 -4.52 -56.281 1 18.73 22 MET B N 1
ATOM 3863 C CA . MET B 1 22 ? 43.156 -4.195 -54.906 1 18.73 22 MET B CA 1
ATOM 3864 C C . MET B 1 22 ? 41.938 -3.291 -54.875 1 18.73 22 MET B C 1
ATOM 3866 O O . MET B 1 22 ? 41.594 -2.721 -53.844 1 18.73 22 MET B O 1
ATOM 3870 N N . MET B 1 23 ? 41.094 -3.143 -55.938 1 17.89 23 MET B N 1
ATOM 3871 C CA . MET B 1 23 ? 40.438 -1.851 -55.906 1 17.89 23 MET B CA 1
ATOM 3872 C C . MET B 1 23 ? 39.594 -1.701 -54.656 1 17.89 23 MET B C 1
ATOM 3874 O O . MET B 1 23 ? 39.031 -2.68 -54.156 1 17.89 23 MET B O 1
ATOM 3878 N N . THR B 1 24 ? 39.438 -0.394 -53.969 1 19.62 24 THR B N 1
ATOM 3879 C CA . THR B 1 24 ? 39.25 0.456 -52.781 1 19.62 24 THR B CA 1
ATOM 3880 C C . THR B 1 24 ? 37.812 0.478 -52.344 1 19.62 24 THR B C 1
ATOM 3882 O O . THR B 1 24 ? 36.906 0.202 -53.125 1 19.62 24 THR B O 1
ATOM 3885 N N . THR B 1 25 ? 37.469 0.94 -50.969 1 21.36 25 THR B N 1
ATOM 3886 C CA . THR B 1 25 ? 36.719 0.958 -49.719 1 21.36 25 THR B CA 1
ATOM 3887 C C . THR B 1 25 ? 35.406 1.731 -49.875 1 21.36 25 THR B C 1
ATOM 3889 O O . THR B 1 25 ? 34.438 1.468 -49.188 1 21.36 25 THR B O 1
ATOM 3892 N N . ARG B 1 26 ? 35.438 2.957 -50.531 1 19.58 26 ARG B N 1
ATOM 3893 C CA . ARG B 1 26 ? 34.781 4.191 -50.094 1 19.58 26 ARG B CA 1
ATOM 3894 C C . ARG B 1 26 ? 33.281 4.129 -50.344 1 19.58 26 ARG B C 1
ATOM 3896 O O . ARG B 1 26 ? 32.5 4.641 -49.531 1 19.58 26 ARG B O 1
ATOM 3903 N N . TYR B 1 27 ? 32.812 3.867 -51.562 1 18.78 27 TYR B N 1
ATOM 3904 C CA . TYR B 1 27 ? 31.734 4.703 -52.125 1 18.78 27 TYR B CA 1
ATOM 3905 C C . TYR B 1 27 ? 30.375 4.277 -51.562 1 18.78 27 TYR B C 1
ATOM 3907 O O . TYR B 1 27 ? 29.5 5.113 -51.375 1 18.78 27 TYR B O 1
ATOM 3915 N N . TRP B 1 28 ? 30.078 2.957 -51.594 1 19.92 28 TRP B N 1
ATOM 3916 C CA . TRP B 1 28 ? 28.672 2.703 -51.875 1 19.92 28 TRP B CA 1
ATOM 3917 C C . TRP B 1 28 ? 27.812 2.969 -50.656 1 19.92 28 TRP B C 1
ATOM 3919 O O . TRP B 1 28 ? 27.031 2.117 -50.219 1 19.92 28 TRP B O 1
ATOM 3929 N N . ILE B 1 29 ? 28.172 3.969 -49.719 1 23.41 29 ILE B N 1
ATOM 3930 C CA . ILE B 1 29 ? 27.5 4.547 -48.562 1 23.41 29 ILE B CA 1
ATOM 3931 C C . ILE B 1 29 ? 26.078 4.973 -48.938 1 23.41 29 ILE B C 1
ATOM 3933 O O . ILE B 1 29 ? 25.219 5.113 -48.094 1 23.41 29 ILE B O 1
ATOM 3937 N N . MET B 1 30 ? 25.875 5.336 -50.188 1 20.52 30 MET B N 1
ATOM 3938 C CA . MET B 1 30 ? 24.844 6.309 -50.531 1 20.52 30 MET B CA 1
ATOM 3939 C C . MET B 1 30 ? 23.453 5.723 -50.312 1 20.52 30 MET B C 1
ATOM 3941 O O . MET B 1 30 ? 22.547 6.414 -49.844 1 20.52 30 MET B O 1
ATOM 3945 N N . LEU B 1 31 ? 23.141 4.617 -51.094 1 22.25 31 LEU B N 1
ATOM 3946 C CA . LEU B 1 31 ? 21.812 4.586 -51.688 1 22.25 31 LEU B CA 1
ATOM 3947 C C . LEU B 1 31 ? 20.766 4.152 -50.656 1 22.25 31 LEU B C 1
ATOM 3949 O O . LEU B 1 31 ? 19.578 4.398 -50.812 1 22.25 31 LEU B O 1
ATOM 3953 N N . SER B 1 32 ? 21.109 3.139 -49.844 1 21.98 32 SER B N 1
ATOM 3954 C CA . SER B 1 32 ? 19.984 2.377 -49.344 1 21.98 32 SER B CA 1
ATOM 3955 C C . SER B 1 32 ? 19.156 3.197 -48.344 1 21.98 32 SER B C 1
ATOM 3957 O O . SER B 1 32 ? 18.5 2.637 -47.469 1 21.98 32 SER B O 1
ATOM 3959 N N . SER B 1 33 ? 19.281 4.516 -48.281 1 23.11 33 SER B N 1
ATOM 3960 C CA . SER B 1 33 ? 18.625 5.445 -47.375 1 23.11 33 SER B CA 1
ATOM 3961 C C . SER B 1 33 ? 17.109 5.438 -47.531 1 23.11 33 SER B C 1
ATOM 3963 O O . SER B 1 33 ? 16.391 6.086 -46.781 1 23.11 33 SER B O 1
ATOM 3965 N N . PHE B 1 34 ? 16.562 5.188 -48.75 1 23.95 34 PHE B N 1
ATOM 3966 C CA . PHE B 1 34 ? 15.32 5.824 -49.156 1 23.95 34 PHE B CA 1
ATOM 3967 C C . PHE B 1 34 ? 14.125 5.16 -48.5 1 23.95 34 PHE B C 1
ATOM 3969 O O . PHE B 1 34 ? 13.117 5.816 -48.219 1 23.95 34 PHE B O 1
ATOM 3976 N N . VAL B 1 35 ? 14.055 3.824 -48.625 1 25.84 35 VAL B N 1
ATOM 3977 C CA . VAL B 1 35 ? 12.734 3.225 -48.719 1 25.84 35 VAL B CA 1
ATOM 3978 C C . VAL B 1 35 ? 12.039 3.275 -47.375 1 25.84 35 VAL B C 1
ATOM 3980 O O . VAL B 1 35 ? 10.867 2.906 -47.25 1 25.84 35 VAL B O 1
ATOM 3983 N N . ALA B 1 36 ? 12.797 3.475 -46.312 1 23.16 36 ALA B N 1
ATOM 3984 C CA . ALA B 1 36 ? 12.219 3.35 -44.969 1 23.16 36 ALA B CA 1
ATOM 3985 C C . ALA B 1 36 ? 11.086 4.352 -44.75 1 23.16 36 ALA B C 1
ATOM 3987 O O . ALA B 1 36 ? 10.469 4.387 -43.688 1 23.16 36 ALA B O 1
ATOM 3988 N N . VAL B 1 37 ? 10.867 5.254 -45.688 1 27.06 37 VAL B N 1
ATOM 3989 C CA . VAL B 1 37 ? 10.023 6.414 -45.438 1 27.06 37 VAL B CA 1
ATOM 3990 C C . VAL B 1 37 ? 8.555 5.988 -45.406 1 27.06 37 VAL B C 1
ATOM 3992 O O . VAL B 1 37 ? 7.766 6.488 -44.625 1 27.06 37 VAL B O 1
ATOM 3995 N N . THR B 1 38 ? 8.156 5.145 -46.438 1 24.95 38 THR B N 1
ATOM 3996 C CA . THR B 1 38 ? 6.781 5.289 -46.875 1 24.95 38 THR B CA 1
ATOM 3997 C C . THR B 1 38 ? 5.801 4.723 -45.875 1 24.95 38 THR B C 1
ATOM 3999 O O . THR B 1 38 ? 4.723 5.281 -45.656 1 24.95 38 THR B O 1
ATOM 4002 N N . LEU B 1 39 ? 6.152 3.504 -45.5 1 26.22 39 LEU B N 1
ATOM 4003 C CA . LEU B 1 39 ? 4.984 2.773 -45.031 1 26.22 39 LEU B CA 1
ATOM 4004 C C . LEU B 1 39 ? 4.469 3.375 -43.719 1 26.22 39 LEU B C 1
ATOM 4006 O O . LEU B 1 39 ? 3.521 2.859 -43.125 1 26.22 39 LEU B O 1
ATOM 4010 N N . ILE B 1 40 ? 5.203 4.328 -43.188 1 28.11 40 ILE B N 1
ATOM 4011 C CA . ILE B 1 40 ? 4.785 4.945 -41.938 1 28.11 40 ILE B CA 1
ATOM 4012 C C . ILE B 1 40 ? 3.42 5.609 -42.125 1 28.11 40 ILE B C 1
ATOM 4014 O O . ILE B 1 40 ? 2.734 5.914 -41.156 1 28.11 40 ILE B O 1
ATOM 4018 N N . LEU B 1 41 ? 3.006 5.762 -43.406 1 26.84 41 LEU B N 1
ATOM 4019 C CA . LEU B 1 41 ? 1.944 6.742 -43.594 1 26.84 41 LEU B CA 1
ATOM 4020 C C . LEU B 1 41 ? 0.607 6.199 -43.094 1 26.84 41 LEU B C 1
ATOM 4022 O O . LEU B 1 41 ? -0.224 6.953 -42.594 1 26.84 41 LEU B O 1
ATOM 4026 N N . LEU B 1 42 ? 0.317 4.977 -43.531 1 28.72 42 LEU B N 1
ATOM 4027 C CA . LEU B 1 42 ? -1.123 4.781 -43.656 1 28.72 42 LEU B CA 1
ATOM 4028 C C . LEU B 1 42 ? -1.79 4.73 -42.281 1 28.72 42 LEU B C 1
ATOM 4030 O O . LEU B 1 42 ? -2.941 5.148 -42.156 1 28.72 42 LEU B O 1
ATOM 4034 N N . GLY B 1 43 ? -1.099 4.074 -41.469 1 25.36 43 GLY B N 1
ATOM 4035 C CA . GLY B 1 43 ? -1.905 3.609 -40.344 1 25.36 43 GLY B CA 1
ATOM 4036 C C . GLY B 1 43 ? -2.445 4.738 -39.5 1 25.36 43 GLY B C 1
ATOM 4037 O O . GLY B 1 43 ? -2.979 4.5 -38.406 1 25.36 43 GLY B O 1
ATOM 4038 N N . MET B 1 44 ? -2.17 5.938 -39.938 1 26.66 44 MET B N 1
ATOM 4039 C CA . MET B 1 44 ? -2.42 7.078 -39.062 1 26.66 44 MET B CA 1
ATOM 4040 C C . MET B 1 44 ? -3.91 7.227 -38.75 1 26.66 44 MET B C 1
ATOM 4042 O O . MET B 1 44 ? -4.305 8.008 -37.906 1 26.66 44 MET B O 1
ATOM 4046 N N . HIS B 1 45 ? -4.684 6.773 -39.719 1 25.77 45 HIS B N 1
ATOM 4047 C CA . HIS B 1 45 ? -5.867 7.625 -39.781 1 25.77 45 HIS B CA 1
ATOM 4048 C C . HIS B 1 45 ? -6.777 7.391 -38.562 1 25.77 45 HIS B C 1
ATOM 4050 O O . HIS B 1 45 ? -7.484 8.305 -38.125 1 25.77 45 HIS B O 1
ATOM 4056 N N . LEU B 1 46 ? -7.004 6.105 -38.312 1 25.92 46 LEU B N 1
ATOM 4057 C CA . LEU B 1 46 ? -8.398 6.039 -37.875 1 25.92 46 LEU B CA 1
ATOM 4058 C C . LEU B 1 46 ? -8.539 6.543 -36.438 1 25.92 46 LEU B C 1
ATOM 4060 O O . LEU B 1 46 ? -8.578 5.746 -35.5 1 25.92 46 LEU B O 1
ATOM 4064 N N . HIS B 1 47 ? -7.531 7.27 -36 1 24.38 47 HIS B N 1
ATOM 4065 C CA . HIS B 1 47 ? -7.691 7.676 -34.625 1 24.38 47 HIS B CA 1
ATOM 4066 C C . HIS B 1 47 ? -9.016 8.398 -34.406 1 24.38 47 HIS B C 1
ATOM 4068 O O . HIS B 1 47 ? -9.211 9.516 -34.906 1 24.38 47 HIS B O 1
ATOM 4074 N N . SER B 1 48 ? -10.07 7.676 -34.531 1 24.17 48 SER B N 1
ATOM 4075 C CA . SER B 1 48 ? -11.344 8.344 -34.281 1 24.17 48 SER B CA 1
ATOM 4076 C C . SER B 1 48 ? -11.305 9.164 -33 1 24.17 48 SER B C 1
ATOM 4078 O O . SER B 1 48 ? -10.742 8.727 -32 1 24.17 48 SER B O 1
ATOM 4080 N N . SER B 1 49 ? -11.195 10.469 -33.125 1 26.47 49 SER B N 1
ATOM 4081 C CA . SER B 1 49 ? -11.281 11.594 -32.188 1 26.47 49 SER B CA 1
ATOM 4082 C C . SER B 1 49 ? -12.461 11.43 -31.25 1 26.47 49 SER B C 1
ATOM 4084 O O . SER B 1 49 ? -13.609 11.703 -31.609 1 26.47 49 SER B O 1
ATOM 4086 N N . THR B 1 50 ? -12.523 10.32 -30.547 1 24.98 50 THR B N 1
ATOM 4087 C CA . THR B 1 50 ? -13.711 10.445 -29.719 1 24.98 50 THR B CA 1
ATOM 4088 C C . THR B 1 50 ? -13.68 11.742 -28.922 1 24.98 50 THR B C 1
ATOM 4090 O O . THR B 1 50 ? -12.789 11.953 -28.094 1 24.98 50 THR B O 1
ATOM 4093 N N . ARG B 1 51 ? -14.062 12.75 -29.484 1 25.98 51 ARG B N 1
ATOM 4094 C CA . ARG B 1 51 ? -14.266 14.094 -28.938 1 25.98 51 ARG B CA 1
ATOM 4095 C C . ARG B 1 51 ? -14.93 14.031 -27.578 1 25.98 51 ARG B C 1
ATOM 4097 O O . ARG B 1 51 ? -16.047 13.531 -27.438 1 25.98 51 ARG B O 1
ATOM 4104 N N . LEU B 1 52 ? -14.094 13.805 -26.656 1 24.75 52 LEU B N 1
ATOM 4105 C CA . LEU B 1 52 ? -14.711 13.961 -25.344 1 24.75 52 LEU B CA 1
ATOM 4106 C C . LEU B 1 52 ? -15.492 15.266 -25.266 1 24.75 52 LEU B C 1
ATOM 4108 O O . LEU B 1 52 ? -15.055 16.297 -25.781 1 24.75 52 LEU B O 1
ATOM 4112 N N . PRO B 1 53 ? -16.719 15.211 -25.156 1 25.97 53 PRO B N 1
ATOM 4113 C CA . PRO B 1 53 ? -17.469 16.469 -25.188 1 25.97 53 PRO B CA 1
ATOM 4114 C C . PRO B 1 53 ? -16.844 17.547 -24.281 1 25.97 53 PRO B C 1
ATOM 4116 O O . PRO B 1 53 ? -16.172 17.219 -23.297 1 25.97 53 PRO B O 1
ATOM 4119 N N . PRO B 1 54 ? -16.391 18.656 -24.906 1 26.72 54 PRO B N 1
ATOM 4120 C CA . PRO B 1 54 ? -15.781 19.75 -24.141 1 26.72 54 PRO B CA 1
ATOM 4121 C C . PRO B 1 54 ? -16.531 20.047 -22.844 1 26.72 54 PRO B C 1
ATOM 4123 O O . PRO B 1 54 ? -17.75 20.234 -22.859 1 26.72 54 PRO B O 1
ATOM 4126 N N . LEU B 1 55 ? -16.141 19.391 -21.844 1 25.16 55 LEU B N 1
ATOM 4127 C CA . LEU B 1 55 ? -16.797 19.656 -20.578 1 25.16 55 LEU B CA 1
ATOM 4128 C C . LEU B 1 55 ? -16.859 21.156 -20.297 1 25.16 55 LEU B C 1
ATOM 4130 O O . LEU B 1 55 ? -17.234 21.578 -19.188 1 25.16 55 LEU B O 1
ATOM 4134 N N . TYR B 1 56 ? -16.141 21.891 -21.266 1 26.52 56 TYR B N 1
ATOM 4135 C CA . TYR B 1 56 ? -16.156 23.297 -20.875 1 26.52 56 TYR B CA 1
ATOM 4136 C C . TYR B 1 56 ? -17.578 23.859 -20.953 1 26.52 56 TYR B C 1
ATOM 4138 O O . TYR B 1 56 ? -18.094 24.094 -22.031 1 26.52 56 TYR B O 1
ATOM 4146 N N . SER B 1 57 ? -18.406 23.359 -20.312 1 25.88 57 SER B N 1
ATOM 4147 C CA . SER B 1 57 ? -19.531 24.266 -20.453 1 25.88 57 SER B CA 1
ATOM 4148 C C . SER B 1 57 ? -19.094 25.719 -20.344 1 25.88 57 SER B C 1
ATOM 4150 O O . SER B 1 57 ? -17.984 26 -19.891 1 25.88 57 SER B O 1
ATOM 4152 N N . LYS B 1 58 ? -20 26.656 -20.547 1 28.66 58 LYS B N 1
ATOM 4153 C CA . LYS B 1 58 ? -19.906 28.109 -20.438 1 28.66 58 LYS B CA 1
ATOM 4154 C C . LYS B 1 58 ? -19.234 28.516 -19.125 1 28.66 58 LYS B C 1
ATOM 4156 O O . LYS B 1 58 ? -19.609 28.047 -18.047 1 28.66 58 LYS B O 1
ATOM 4161 N N . THR B 1 59 ? -18.016 28.844 -19.188 1 28.91 59 THR B N 1
ATOM 4162 C CA . THR B 1 59 ? -17.312 29.562 -18.141 1 28.91 59 THR B CA 1
ATOM 4163 C C . THR B 1 59 ? -18.25 30.531 -17.422 1 28.91 59 THR B C 1
ATOM 4165 O O . THR B 1 59 ? -18.688 31.531 -18 1 28.91 59 THR B O 1
ATOM 4168 N N . GLY B 1 60 ? -19.203 29.969 -16.828 1 29.62 60 GLY B N 1
ATOM 4169 C CA . GLY B 1 60 ? -19.891 31.062 -16.156 1 29.62 60 GLY B CA 1
ATOM 4170 C C . GLY B 1 60 ? -18.938 32.125 -15.625 1 29.62 60 GLY B C 1
ATOM 4171 O O . GLY B 1 60 ? -17.75 31.844 -15.406 1 29.62 60 GLY B O 1
ATOM 4172 N N . LYS B 1 61 ? -19.141 33.312 -15.906 1 32.19 61 LYS B N 1
ATOM 4173 C CA . LYS B 1 61 ? -18.391 34.469 -15.398 1 32.19 61 LYS B CA 1
ATOM 4174 C C . LYS B 1 61 ? -17.953 34.219 -13.953 1 32.19 61 LYS B C 1
ATOM 4176 O O . LYS B 1 61 ? -18.797 34 -13.07 1 32.19 61 LYS B O 1
ATOM 4181 N N . VAL B 1 62 ? -16.875 33.625 -13.734 1 31.73 62 VAL B N 1
ATOM 4182 C CA . VAL B 1 62 ? -16.375 33.656 -12.367 1 31.73 62 VAL B CA 1
ATOM 4183 C C . VAL B 1 62 ? -16.672 35.031 -11.734 1 31.73 62 VAL B C 1
ATOM 4185 O O . VAL B 1 62 ? -16.234 36.062 -12.25 1 31.73 62 VAL B O 1
ATOM 4188 N N . LYS B 1 63 ? -17.672 35.062 -11.055 1 37.72 63 LYS B N 1
ATOM 4189 C CA . LYS B 1 63 ? -17.922 36.344 -10.391 1 37.72 63 LYS B CA 1
ATOM 4190 C C . LYS B 1 63 ? -16.641 36.844 -9.727 1 37.72 63 LYS B C 1
ATOM 4192 O O . LYS B 1 63 ? -15.852 36.094 -9.188 1 37.72 63 LYS B O 1
ATOM 4197 N N . PRO B 1 64 ? -16.188 38.062 -10.125 1 37.38 64 PRO B N 1
ATOM 4198 C CA . PRO B 1 64 ? -15.031 38.656 -9.438 1 37.38 64 PRO B CA 1
ATOM 4199 C C . PRO B 1 64 ? -15.055 38.406 -7.926 1 37.38 64 PRO B C 1
ATOM 4201 O O . PRO B 1 64 ? -16.125 38.188 -7.352 1 37.38 64 PRO B O 1
ATOM 4204 N N . PRO B 1 65 ? -13.922 38 -7.367 1 42.75 65 PRO B N 1
ATOM 4205 C CA . PRO B 1 65 ? -13.922 37.906 -5.906 1 42.75 65 PRO B CA 1
ATOM 4206 C C . PRO B 1 65 ? -14.633 39.094 -5.246 1 42.75 65 PRO B C 1
ATOM 4208 O O . PRO B 1 65 ? -14.688 40.188 -5.816 1 42.75 65 PRO B O 1
ATOM 4211 N N . PRO B 1 66 ? -15.5 38.844 -4.34 1 42.91 66 PRO B N 1
ATOM 4212 C CA . PRO B 1 66 ? -16.156 40 -3.707 1 42.91 66 PRO B CA 1
ATOM 4213 C C . PRO B 1 66 ? -15.164 41.125 -3.346 1 42.91 66 PRO B C 1
ATOM 4215 O O . PRO B 1 66 ? -13.977 40.844 -3.15 1 42.91 66 PRO B O 1
ATOM 4218 N N . PRO B 1 67 ? -15.633 42.312 -3.58 1 45.5 67 PRO B N 1
ATOM 4219 C CA . PRO B 1 67 ? -14.797 43.469 -3.217 1 45.5 67 PRO B CA 1
ATOM 4220 C C . PRO B 1 67 ? -14.344 43.438 -1.759 1 45.5 67 PRO B C 1
ATOM 4222 O O . PRO B 1 67 ? -14.961 42.75 -0.936 1 45.5 67 PRO B O 1
ATOM 4225 N N . TYR B 1 68 ? -13.156 43.875 -1.474 1 50.72 68 TYR B N 1
ATOM 4226 C CA . TYR B 1 68 ? -12.633 44.062 -0.124 1 50.72 68 TYR B CA 1
ATOM 4227 C C . TYR B 1 68 ? -13.633 44.812 0.744 1 50.72 68 TYR B C 1
ATOM 4229 O O . TYR B 1 68 ? -14.469 45.562 0.231 1 50.72 68 TYR B O 1
ATOM 4237 N N . PRO B 1 69 ? -13.664 44.5 2.02 1 48.31 69 PRO B N 1
ATOM 4238 C CA . PRO B 1 69 ? -14.516 45.312 2.896 1 48.31 69 PRO B CA 1
ATOM 4239 C C . PRO B 1 69 ? -14.352 46.812 2.658 1 48.31 69 PRO B C 1
ATOM 4241 O O . PRO B 1 69 ? -13.297 47.25 2.217 1 48.31 69 PRO B O 1
ATOM 4244 N N . ASP B 1 70 ? -15.461 47.469 2.707 1 47.06 70 ASP B N 1
ATOM 4245 C CA . ASP B 1 70 ? -15.57 48.906 2.535 1 47.06 70 ASP B CA 1
ATOM 4246 C C . ASP B 1 70 ? -14.586 49.656 3.441 1 47.06 70 ASP B C 1
ATOM 4248 O O . ASP B 1 70 ? -14.688 49.594 4.668 1 47.06 70 ASP B O 1
ATOM 4252 N N . THR B 1 71 ? -13.492 49.906 3.012 1 49.19 71 THR B N 1
ATOM 4253 C CA . THR B 1 71 ? -12.477 50.688 3.713 1 49.19 71 THR B CA 1
ATOM 4254 C C . THR B 1 71 ? -13.039 52.031 4.129 1 49.19 71 THR B C 1
ATOM 4256 O O . THR B 1 71 ? -12.32 52.875 4.695 1 49.19 71 THR B O 1
ATOM 4259 N N . SER B 1 72 ? -14.203 52.281 3.785 1 49.53 72 SER B N 1
ATOM 4260 C CA . SER B 1 72 ? -14.695 53.625 4.07 1 49.53 72 SER B CA 1
ATOM 4261 C C . SER B 1 72 ? -15.094 53.781 5.535 1 49.53 72 SER B C 1
ATOM 4263 O O . SER B 1 72 ? -15.453 54.875 5.984 1 49.53 72 SER B O 1
ATOM 4265 N N . VAL B 1 73 ? -15.125 52.656 6.215 1 52.66 73 VAL B N 1
ATOM 4266 C CA . VAL B 1 73 ? -15.547 52.812 7.605 1 52.66 73 VAL B CA 1
ATOM 4267 C C . VAL B 1 73 ? -14.43 53.469 8.414 1 52.66 73 VAL B C 1
ATOM 4269 O O . VAL B 1 73 ? -13.328 52.938 8.516 1 52.66 73 VAL B O 1
ATOM 4272 N N . VAL B 1 74 ? -14.57 54.781 8.742 1 58.19 74 VAL B N 1
ATOM 4273 C CA . VAL B 1 74 ? -13.656 55.5 9.625 1 58.19 74 VAL B CA 1
ATOM 4274 C C . VAL B 1 74 ? -13.734 54.938 11.031 1 58.19 74 VAL B C 1
ATOM 4276 O O . VAL B 1 74 ? -14.797 54.938 11.664 1 58.19 74 VAL B O 1
ATOM 4279 N N . LEU B 1 75 ? -12.734 54.156 11.453 1 65.06 75 LEU B N 1
ATOM 4280 C CA . LEU B 1 75 ? -12.672 53.562 12.781 1 65.06 75 LEU B CA 1
ATOM 4281 C C . LEU B 1 75 ? -12.164 54.562 13.805 1 65.06 75 LEU B C 1
ATOM 4283 O O . LEU B 1 75 ? -11.336 55.406 13.477 1 65.06 75 LEU B O 1
ATOM 4287 N N . ALA B 1 76 ? -12.914 54.719 14.891 1 66.12 76 ALA B N 1
ATOM 4288 C CA . ALA B 1 76 ? -12.406 55.5 15.992 1 66.12 76 ALA B CA 1
ATOM 4289 C C . ALA B 1 76 ? -11.031 55.031 16.438 1 66.12 76 ALA B C 1
ATOM 4291 O O . ALA B 1 76 ? -10.648 53.875 16.156 1 66.12 76 ALA B O 1
ATOM 4292 N N . GLU B 1 77 ? -10.289 55.906 17.078 1 65 77 GLU B N 1
ATOM 4293 C CA . GLU B 1 77 ? -8.961 55.562 17.578 1 65 77 GLU B CA 1
ATOM 4294 C C . GLU B 1 77 ? -8.992 54.375 18.5 1 65 77 GLU B C 1
ATOM 4296 O O . GLU B 1 77 ? -9.766 54.344 19.453 1 65 77 GLU B O 1
ATOM 4301 N N . GLY B 1 78 ? -8.328 53.25 18.172 1 69.31 78 GLY B N 1
ATOM 4302 C CA . GLY B 1 78 ? -8.227 52.062 18.984 1 69.31 78 GLY B CA 1
ATOM 4303 C C . GLY B 1 78 ? -9.266 51 18.641 1 69.31 78 GLY B C 1
ATOM 4304 O O . GLY B 1 78 ? -9.242 49.875 19.188 1 69.31 78 GLY B O 1
ATOM 4305 N N . GLU B 1 79 ? -10.148 51.406 17.875 1 79.62 79 GLU B N 1
ATOM 4306 C CA . GLU B 1 79 ? -11.195 50.469 17.531 1 79.62 79 GLU B CA 1
ATOM 4307 C C . GLU B 1 79 ? -10.734 49.5 16.438 1 79.62 79 GLU B C 1
ATOM 4309 O O . GLU B 1 79 ? -10.047 49.906 15.508 1 79.62 79 GLU B O 1
ATOM 4314 N N . LEU B 1 80 ? -11.023 48.25 16.703 1 87.06 80 LEU B N 1
ATOM 4315 C CA . LEU B 1 80 ? -10.656 47.219 15.734 1 87.06 80 LEU B CA 1
ATOM 4316 C C . LEU B 1 80 ? -11.766 47 14.711 1 87.06 80 LEU B C 1
ATOM 4318 O O . LEU B 1 80 ? -12.945 47.219 15.016 1 87.06 80 LEU B O 1
ATOM 4322 N N . ARG B 1 81 ? -11.336 46.719 13.562 1 86.69 81 ARG B N 1
ATOM 4323 C CA . ARG B 1 81 ? -12.266 46.438 12.484 1 86.69 81 ARG B CA 1
ATOM 4324 C C . ARG B 1 81 ? -13.031 45.156 12.75 1 86.69 81 ARG B C 1
ATOM 4326 O O . ARG B 1 81 ? -12.469 44.188 13.297 1 86.69 81 ARG B O 1
ATOM 4333 N N . GLU B 1 82 ? -14.281 45.281 12.398 1 86.44 82 GLU B N 1
ATOM 4334 C CA . GLU B 1 82 ? -15.039 44.031 12.406 1 86.44 82 GLU B CA 1
ATOM 4335 C C . GLU B 1 82 ? -14.836 43.25 11.109 1 86.44 82 GLU B C 1
ATOM 4337 O O . GLU B 1 82 ? -15.148 43.75 10.031 1 86.44 82 GLU B O 1
ATOM 4342 N N . TRP B 1 83 ? -14.312 42.125 11.234 1 91.31 83 TRP B N 1
ATOM 4343 C CA . TRP B 1 83 ? -14.047 41.281 10.07 1 91.31 83 TRP B CA 1
ATOM 4344 C C . TRP B 1 83 ? -15.148 40.25 9.891 1 91.31 83 TRP B C 1
ATOM 4346 O O . TRP B 1 83 ? -15.617 39.656 10.859 1 91.31 83 TRP B O 1
ATOM 4356 N N . VAL B 1 84 ? -15.625 40.094 8.641 1 91.31 84 VAL B N 1
ATOM 4357 C CA . VAL B 1 84 ? -16.562 39.031 8.273 1 91.31 84 VAL B CA 1
ATOM 4358 C C . VAL B 1 84 ? -16.062 38.281 7.035 1 91.31 84 VAL B C 1
ATOM 4360 O O . VAL B 1 84 ? -15.414 38.875 6.176 1 91.31 84 VAL B O 1
ATOM 4363 N N . PRO B 1 85 ? -16.375 37 7.016 1 93.12 85 PRO B N 1
ATOM 4364 C CA . PRO B 1 85 ? -16 36.281 5.789 1 93.12 85 PRO B CA 1
ATOM 4365 C C . PRO B 1 85 ? -16.641 36.875 4.543 1 93.12 85 PRO B C 1
ATOM 4367 O O . PRO B 1 85 ? -17.766 37.406 4.609 1 93.12 85 PRO B O 1
ATOM 4370 N N . PRO B 1 86 ? -15.93 36.812 3.467 1 90.75 86 PRO B N 1
ATOM 4371 C CA . PRO B 1 86 ? -16.562 37.25 2.229 1 90.75 86 PRO B CA 1
ATOM 4372 C C . PRO B 1 86 ? -17.828 36.5 1.896 1 90.75 86 PRO B C 1
ATOM 4374 O O . PRO B 1 86 ? -17.906 35.281 2.139 1 90.75 86 PRO B O 1
ATOM 4377 N N . ASP B 1 87 ? -18.766 37.219 1.458 1 87.62 87 ASP B N 1
ATOM 4378 C CA . ASP B 1 87 ? -20 36.562 0.996 1 87.62 87 ASP B CA 1
ATOM 4379 C C . ASP B 1 87 ? -19.797 35.906 -0.369 1 87.62 87 ASP B C 1
ATOM 4381 O O . ASP B 1 87 ? -19.906 36.562 -1.402 1 87.62 87 ASP B O 1
ATOM 4385 N N . MET B 1 88 ? -19.484 34.656 -0.339 1 88.19 88 MET B N 1
ATOM 4386 C CA . MET B 1 88 ? -19.219 33.969 -1.59 1 88.19 88 MET B CA 1
ATOM 4387 C C . MET B 1 88 ? -19.484 32.469 -1.438 1 88.19 88 MET B C 1
ATOM 4389 O O . MET B 1 88 ? -19.562 31.953 -0.32 1 88.19 88 MET B O 1
ATOM 4393 N N . ASP B 1 89 ? -19.688 31.859 -2.631 1 88.62 89 ASP B N 1
ATOM 4394 C CA . ASP B 1 89 ? -19.672 30.406 -2.717 1 88.62 89 ASP B CA 1
ATOM 4395 C C . ASP B 1 89 ? -18.25 29.875 -2.828 1 88.62 89 ASP B C 1
ATOM 4397 O O . ASP B 1 89 ? -17.656 29.891 -3.912 1 88.62 89 ASP B O 1
ATOM 4401 N N . ALA B 1 90 ? -17.75 29.438 -1.736 1 89.31 90 ALA B N 1
ATOM 4402 C CA . ALA B 1 90 ? -16.344 29.062 -1.656 1 89.31 90 ALA B CA 1
ATOM 4403 C C . ALA B 1 90 ? -15.992 28 -2.693 1 89.31 90 ALA B C 1
ATOM 4405 O O . ALA B 1 90 ? -16.844 27.219 -3.105 1 89.31 90 ALA B O 1
ATOM 4406 N N . LEU B 1 91 ? -14.781 28.094 -3.127 1 85.44 91 LEU B N 1
ATOM 4407 C CA . LEU B 1 91 ? -14.25 27.109 -4.059 1 85.44 91 LEU B CA 1
ATOM 4408 C C . LEU B 1 91 ? -13.312 26.141 -3.348 1 85.44 91 LEU B C 1
ATOM 4410 O O . LEU B 1 91 ? -12.383 26.562 -2.658 1 85.44 91 LEU B O 1
ATOM 4414 N N . VAL B 1 92 ? -13.641 24.875 -3.492 1 86.06 92 VAL B N 1
ATOM 4415 C CA . VAL B 1 92 ? -12.797 23.828 -2.922 1 86.06 92 VAL B CA 1
ATOM 4416 C C . VAL B 1 92 ? -12.258 22.938 -4.035 1 86.06 92 VAL B C 1
ATOM 4418 O O . VAL B 1 92 ? -12.992 22.109 -4.574 1 86.06 92 VAL B O 1
ATOM 4421 N N . HIS B 1 93 ? -11.031 23.062 -4.289 1 80 93 HIS B N 1
ATOM 4422 C CA . HIS B 1 93 ? -10.375 22.328 -5.367 1 80 93 HIS B CA 1
ATOM 4423 C C . HIS B 1 93 ? -11.188 22.406 -6.652 1 80 93 HIS B C 1
ATOM 4425 O O . HIS B 1 93 ? -11.461 21.375 -7.281 1 80 93 HIS B O 1
ATOM 4431 N N . GLY B 1 94 ? -11.672 23.438 -6.957 1 76.69 94 GLY B N 1
ATOM 4432 C CA . GLY B 1 94 ? -12.336 23.688 -8.227 1 76.69 94 GLY B CA 1
ATOM 4433 C C . GLY B 1 94 ? -13.836 23.438 -8.172 1 76.69 94 GLY B C 1
ATOM 4434 O O . GLY B 1 94 ? -14.539 23.641 -9.164 1 76.69 94 GLY B O 1
ATOM 4435 N N . VAL B 1 95 ? -14.359 22.953 -7.07 1 83.25 95 VAL B N 1
ATOM 4436 C CA . VAL B 1 95 ? -15.773 22.672 -6.906 1 83.25 95 VAL B CA 1
ATOM 4437 C C . VAL B 1 95 ? -16.406 23.703 -5.969 1 83.25 95 VAL B C 1
ATOM 4439 O O . VAL B 1 95 ? -15.883 23.953 -4.883 1 83.25 95 VAL B O 1
ATOM 4442 N N . HIS B 1 96 ? -17.453 24.25 -6.438 1 87.44 96 HIS B N 1
ATOM 4443 C CA . HIS B 1 96 ? -18.188 25.172 -5.582 1 87.44 96 HIS B CA 1
ATOM 4444 C C . HIS B 1 96 ? -18.781 24.453 -4.375 1 87.44 96 HIS B C 1
ATOM 4446 O O . HIS B 1 96 ? -19.281 23.328 -4.5 1 87.44 96 HIS B O 1
ATOM 4452 N N . ALA B 1 97 ? -18.672 25.109 -3.24 1 86.81 97 ALA B N 1
ATOM 4453 C CA . ALA B 1 97 ? -19.172 24.531 -1.999 1 86.81 97 ALA B CA 1
ATOM 4454 C C . ALA B 1 97 ? -20.641 24.141 -2.137 1 86.81 97 ALA B C 1
ATOM 4456 O O . ALA B 1 97 ? -21.047 23.078 -1.662 1 86.81 97 ALA B O 1
ATOM 4457 N N . SER B 1 98 ? -21.406 24.875 -2.783 1 83.81 98 SER B N 1
ATOM 4458 C CA . SER B 1 98 ? -22.844 24.625 -2.963 1 83.81 98 SER B CA 1
ATOM 4459 C C . SER B 1 98 ? -23.078 23.344 -3.76 1 83.81 98 SER B C 1
ATOM 4461 O O . SER B 1 98 ? -24.031 22.625 -3.494 1 83.81 98 SER B O 1
ATOM 4463 N N . ASP B 1 99 ? -22.219 23.109 -4.703 1 81.31 99 ASP B N 1
ATOM 4464 C CA . ASP B 1 99 ? -22.312 21.906 -5.508 1 81.31 99 ASP B CA 1
ATOM 4465 C C . ASP B 1 99 ? -21.844 20.688 -4.73 1 81.31 99 ASP B C 1
ATOM 4467 O O . ASP B 1 99 ? -22.406 19.594 -4.852 1 81.31 99 ASP B O 1
ATOM 4471 N N . GLY B 1 100 ? -20.938 20.859 -3.955 1 80.62 100 GLY B N 1
ATOM 4472 C CA . GLY B 1 100 ? -20.328 19.766 -3.227 1 80.62 100 GLY B CA 1
ATOM 4473 C C . GLY B 1 100 ? -21.203 19.203 -2.119 1 80.62 100 GLY B C 1
ATOM 4474 O O . GLY B 1 100 ? -21.172 18.016 -1.832 1 80.62 100 GLY B O 1
ATOM 4475 N N . ILE B 1 101 ? -21.984 20.062 -1.552 1 77.25 101 ILE B N 1
ATOM 4476 C CA . ILE B 1 101 ? -22.766 19.656 -0.385 1 77.25 101 ILE B CA 1
ATOM 4477 C C . ILE B 1 101 ? -24 18.875 -0.831 1 77.25 101 ILE B C 1
ATOM 4479 O O . ILE B 1 101 ? -24.562 18.109 -0.056 1 77.25 101 ILE B O 1
ATOM 4483 N N . ARG B 1 102 ? -24.422 18.984 -2.006 1 73.44 102 ARG B N 1
ATOM 4484 C CA . ARG B 1 102 ? -25.641 18.344 -2.498 1 73.44 102 ARG B CA 1
ATOM 4485 C C . ARG B 1 102 ? -25.359 16.938 -2.994 1 73.44 102 ARG B C 1
ATOM 4487 O O . ARG B 1 102 ? -26.266 16.25 -3.473 1 73.44 102 ARG B O 1
ATOM 4494 N N . ARG B 1 103 ? -24.297 16.453 -2.635 1 73.62 103 ARG B N 1
ATOM 4495 C CA . ARG B 1 103 ? -23.953 15.133 -3.17 1 73.62 103 ARG B CA 1
ATOM 4496 C C . ARG B 1 103 ? -24.422 14.023 -2.234 1 73.62 103 ARG B C 1
ATOM 4498 O O . ARG B 1 103 ? -24.219 14.094 -1.022 1 73.62 103 ARG B O 1
ATOM 4505 N N . ASP B 1 104 ? -25.234 13.148 -2.795 1 79 104 ASP B N 1
ATOM 4506 C CA . ASP B 1 104 ? -25.641 11.953 -2.059 1 79 104 ASP B CA 1
ATOM 4507 C C . ASP B 1 104 ? -24.469 10.984 -1.915 1 79 104 ASP B C 1
ATOM 4509 O O . ASP B 1 104 ? -23.594 10.906 -2.793 1 79 104 ASP B O 1
ATOM 4513 N N . PRO B 1 105 ? -24.578 10.336 -0.762 1 81.44 105 PRO B N 1
ATOM 4514 C CA . PRO B 1 105 ? -23.531 9.336 -0.618 1 81.44 105 PRO B CA 1
ATOM 4515 C C . PRO B 1 105 ? -23.578 8.266 -1.706 1 81.44 105 PRO B C 1
ATOM 4517 O O . PRO B 1 105 ? -24.656 7.859 -2.127 1 81.44 105 PRO B O 1
ATOM 4520 N N . LYS B 1 106 ? -22.469 7.934 -2.111 1 84.56 106 LYS B N 1
ATOM 4521 C CA . LYS B 1 106 ? -22.328 6.949 -3.182 1 84.56 106 LYS B CA 1
ATOM 4522 C C . LYS B 1 106 ? -22.609 5.535 -2.668 1 84.56 106 LYS B C 1
ATOM 4524 O O . LYS B 1 106 ? -22.828 4.617 -3.457 1 84.56 106 LYS B O 1
ATOM 4529 N N . TYR B 1 107 ? -22.516 5.324 -1.349 1 89.94 107 TYR B N 1
ATOM 4530 C CA . TYR B 1 107 ? -22.75 4.035 -0.711 1 89.94 107 TYR B CA 1
ATOM 4531 C C . TYR B 1 107 ? -23.312 4.215 0.695 1 89.94 107 TYR B C 1
ATOM 4533 O O . TYR B 1 107 ? -23.266 5.316 1.248 1 89.94 107 TYR B O 1
ATOM 4541 N N . LYS B 1 108 ? -23.891 3.127 1.127 1 90.94 108 LYS B N 1
ATOM 4542 C CA . LYS B 1 108 ? -24.422 3.15 2.49 1 90.94 108 LYS B CA 1
ATOM 4543 C C . LYS B 1 108 ? -23.281 3.299 3.51 1 90.94 108 LYS B C 1
ATOM 4545 O O . LYS B 1 108 ? -22.266 2.604 3.426 1 90.94 108 LYS B O 1
ATOM 4550 N N . LEU B 1 109 ? -23.422 4.211 4.414 1 94.94 109 LEU B N 1
ATOM 4551 C CA . LEU B 1 109 ? -22.422 4.465 5.445 1 94.94 109 LEU B CA 1
ATOM 4552 C C . LEU B 1 109 ? -22.656 3.566 6.656 1 94.94 109 LEU B C 1
ATOM 4554 O O . LEU B 1 109 ? -23.359 3.945 7.59 1 94.94 109 LEU B O 1
ATOM 4558 N N . GLU B 1 110 ? -22.031 2.457 6.641 1 95.19 110 GLU B N 1
ATOM 4559 C CA . GLU B 1 110 ? -22.125 1.521 7.754 1 95.19 110 GLU B CA 1
ATOM 4560 C C . GLU B 1 110 ? -21.203 1.914 8.898 1 95.19 110 GLU B C 1
ATOM 4562 O O . GLU B 1 110 ? -20.125 2.465 8.664 1 95.19 110 GLU B O 1
ATOM 4567 N N . LYS B 1 111 ? -21.656 1.639 10.062 1 96.75 111 LYS B N 1
ATOM 4568 C CA . LYS B 1 111 ? -20.797 1.874 11.219 1 96.75 111 LYS B CA 1
ATOM 4569 C C . LYS B 1 111 ? -19.531 1.038 11.141 1 96.75 111 LYS B C 1
ATOM 4571 O O . LYS B 1 111 ? -19.562 -0.12 10.727 1 96.75 111 LYS B O 1
ATOM 4576 N N . PHE B 1 112 ? -18.453 1.675 11.484 1 97.5 112 PHE B N 1
ATOM 4577 C CA . PHE B 1 112 ? -17.203 0.938 11.523 1 97.5 112 PHE B CA 1
ATOM 4578 C C . PHE B 1 112 ? -17.188 -0.041 12.695 1 97.5 112 PHE B C 1
ATOM 4580 O O . PHE B 1 112 ? -17.375 0.354 13.844 1 97.5 112 PHE B O 1
ATOM 4587 N N . PRO B 1 113 ? -16.922 -1.285 12.453 1 96.31 113 PRO B N 1
ATOM 4588 C CA . PRO B 1 113 ? -16.969 -2.279 13.531 1 96.31 113 PRO B CA 1
ATOM 4589 C C . PRO B 1 113 ? -15.836 -2.117 14.539 1 96.31 113 PRO B C 1
ATOM 4591 O O . PRO B 1 113 ? -14.742 -1.686 14.18 1 96.31 113 PRO B O 1
ATOM 4594 N N . TYR B 1 114 ? -16.156 -2.477 15.789 1 95.38 114 TYR B N 1
ATOM 4595 C CA . TYR B 1 114 ? -15.125 -2.5 16.812 1 95.38 114 TYR B CA 1
ATOM 4596 C C . TYR B 1 114 ? -13.969 -3.404 16.406 1 95.38 114 TYR B C 1
ATOM 4598 O O . TYR B 1 114 ? -14.164 -4.594 16.141 1 95.38 114 TYR B O 1
ATOM 4606 N N . SER B 1 115 ? -12.805 -2.826 16.281 1 94.56 115 SER B N 1
ATOM 4607 C CA . SER B 1 115 ? -11.633 -3.529 15.773 1 94.56 115 SER B CA 1
ATOM 4608 C C . SER B 1 115 ? -10.391 -3.217 16.609 1 94.56 115 SER B C 1
ATOM 4610 O O . SER B 1 115 ? -9.438 -2.623 16.094 1 94.56 115 SER B O 1
ATOM 4612 N N . PRO B 1 116 ? -10.305 -3.766 17.828 1 94.5 116 PRO B N 1
ATOM 4613 C CA . PRO B 1 116 ? -9.148 -3.471 18.672 1 94.5 116 PRO B CA 1
ATOM 4614 C C . PRO B 1 116 ? -7.859 -4.105 18.156 1 94.5 116 PRO B C 1
ATOM 4616 O O . PRO B 1 116 ? -7.906 -5.137 17.484 1 94.5 116 PRO B O 1
ATOM 4619 N N . MET B 1 117 ? -6.77 -3.463 18.438 1 94.06 117 MET B N 1
ATOM 4620 C CA . MET B 1 117 ? -5.465 -3.996 18.062 1 94.06 117 MET B CA 1
ATOM 4621 C C . MET B 1 117 ? -5.262 -5.395 18.641 1 94.06 117 MET B C 1
ATOM 4623 O O . MET B 1 117 ? -5.594 -5.645 19.797 1 94.06 117 MET B O 1
ATOM 4627 N N . ASP B 1 118 ? -4.711 -6.254 17.875 1 91.31 118 ASP B N 1
ATOM 4628 C CA . ASP B 1 118 ? -4.508 -7.641 18.297 1 91.31 118 ASP B CA 1
ATOM 4629 C C . ASP B 1 118 ? -3.436 -7.738 19.375 1 91.31 118 ASP B C 1
ATOM 4631 O O . ASP B 1 118 ? -3.584 -8.492 20.328 1 91.31 118 ASP B O 1
ATOM 4635 N N . ASN B 1 119 ? -2.359 -6.973 19.188 1 89.81 119 ASN B N 1
ATOM 4636 C CA . ASN B 1 119 ? -1.24 -6.973 20.125 1 89.81 119 ASN B CA 1
ATOM 4637 C C . ASN B 1 119 ? -0.894 -5.559 20.578 1 89.81 119 ASN B C 1
ATOM 4639 O O . ASN B 1 119 ? 0.117 -4.996 20.156 1 89.81 119 ASN B O 1
ATOM 4643 N N . PRO B 1 120 ? -1.665 -5.066 21.453 1 90.25 120 PRO B N 1
ATOM 4644 C CA . PRO B 1 120 ? -1.398 -3.697 21.906 1 90.25 120 PRO B CA 1
ATOM 4645 C C . PRO B 1 120 ? -0.098 -3.58 22.688 1 90.25 120 PRO B C 1
ATOM 4647 O O . PRO B 1 120 ? 0.239 -4.477 23.469 1 90.25 120 PRO B O 1
ATOM 4650 N N . PRO B 1 121 ? 0.59 -2.539 22.375 1 85 121 PRO B N 1
ATOM 4651 C CA . PRO B 1 121 ? 1.809 -2.34 23.156 1 85 121 PRO B CA 1
ATOM 4652 C C . PRO B 1 121 ? 1.52 -2.047 24.625 1 85 121 PRO B C 1
ATOM 4654 O O . PRO B 1 121 ? 0.412 -1.625 24.969 1 85 121 PRO B O 1
ATOM 4657 N N . HIS B 1 122 ? 2.506 -2.254 25.406 1 84.81 122 HIS B N 1
ATOM 4658 C CA . HIS B 1 122 ? 2.396 -1.94 26.828 1 84.81 122 HIS B CA 1
ATOM 4659 C C . HIS B 1 122 ? 2.305 -0.435 27.047 1 84.81 122 HIS B C 1
ATOM 4661 O O . HIS B 1 122 ? 3.018 0.338 26.406 1 84.81 122 HIS B O 1
ATOM 4667 N N . ASP B 1 123 ? 1.371 -0.114 27.844 1 84.44 123 ASP B N 1
ATOM 4668 C CA . ASP B 1 123 ? 1.267 1.286 28.234 1 84.44 123 ASP B CA 1
ATOM 4669 C C . ASP B 1 123 ? 2.398 1.672 29.188 1 84.44 123 ASP B C 1
ATOM 4671 O O . ASP B 1 123 ? 2.498 1.134 30.297 1 84.44 123 ASP B O 1
ATOM 4675 N N . ASP B 1 124 ? 3.23 2.549 28.781 1 84.31 124 ASP B N 1
ATOM 4676 C CA . ASP B 1 124 ? 4.387 2.912 29.594 1 84.31 124 ASP B CA 1
ATOM 4677 C C . ASP B 1 124 ? 4.012 3.945 30.641 1 84.31 124 ASP B C 1
ATOM 4679 O O . ASP B 1 124 ? 4.855 4.359 31.438 1 84.31 124 ASP B O 1
ATOM 4683 N N . GLY B 1 125 ? 2.746 4.34 30.641 1 83 125 GLY B N 1
ATOM 4684 C CA . GLY B 1 125 ? 2.244 5.23 31.672 1 83 125 GLY B CA 1
ATOM 4685 C C . GLY B 1 125 ? 2.621 6.68 31.438 1 83 125 GLY B C 1
ATOM 4686 O O . GLY B 1 125 ? 2.221 7.559 32.219 1 83 125 GLY B O 1
ATOM 4687 N N . HIS B 1 126 ? 3.314 6.938 30.375 1 87.19 126 HIS B N 1
ATOM 4688 C CA . HIS B 1 126 ? 3.752 8.305 30.125 1 87.19 126 HIS B CA 1
ATOM 4689 C C . HIS B 1 126 ? 2.666 9.102 29.406 1 87.19 126 HIS B C 1
ATOM 4691 O O . HIS B 1 126 ? 1.949 8.562 28.562 1 87.19 126 HIS B O 1
ATOM 4697 N N . GLN B 1 127 ? 2.617 10.344 29.859 1 91.38 127 GLN B N 1
ATOM 4698 C CA . GLN B 1 127 ? 1.673 11.25 29.219 1 91.38 127 GLN B CA 1
ATOM 4699 C C . GLN B 1 127 ? 2.098 11.562 27.781 1 91.38 127 GLN B C 1
ATOM 4701 O O . GLN B 1 127 ? 3.283 11.766 27.516 1 91.38 127 GLN B O 1
ATOM 4706 N N . ARG B 1 128 ? 1.132 11.602 26.922 1 95.12 128 ARG B N 1
ATOM 4707 C CA . ARG B 1 128 ? 1.306 12.086 25.562 1 95.12 128 ARG B CA 1
ATOM 4708 C C . ARG B 1 128 ? 0.461 13.336 25.312 1 95.12 128 ARG B C 1
ATOM 4710 O O . ARG B 1 128 ? -0.663 13.242 24.812 1 95.12 128 ARG B O 1
ATOM 4717 N N . PRO B 1 129 ? 1.004 14.477 25.578 1 97.06 129 PRO B N 1
ATOM 4718 C CA . PRO B 1 129 ? 0.221 15.711 25.5 1 97.06 129 PRO B CA 1
ATOM 4719 C C . PRO B 1 129 ? -0.058 16.156 24.078 1 97.06 129 PRO B C 1
ATOM 4721 O O . PRO B 1 129 ? -0.833 17.094 23.859 1 97.06 129 PRO B O 1
ATOM 4724 N N . TRP B 1 130 ? 0.555 15.484 23.109 1 98.38 130 TRP B N 1
ATOM 4725 C CA . TRP B 1 130 ? 0.509 15.914 21.719 1 98.38 130 TRP B CA 1
ATOM 4726 C C . TRP B 1 130 ? -0.059 14.812 20.828 1 98.38 130 TRP B C 1
ATOM 4728 O O . TRP B 1 130 ? 0.399 13.672 20.875 1 98.38 130 TRP B O 1
ATOM 4738 N N . LEU B 1 131 ? -1.139 15.156 20.078 1 98.5 131 LEU B N 1
ATOM 4739 C CA . LEU B 1 131 ? -1.677 14.258 19.062 1 98.5 131 LEU B CA 1
ATOM 4740 C C . LEU B 1 131 ? -1.289 14.719 17.656 1 98.5 131 LEU B C 1
ATOM 4742 O O . LEU B 1 131 ? -1.542 15.875 17.297 1 98.5 131 LEU B O 1
ATOM 4746 N N . GLY B 1 132 ? -0.544 13.898 16.953 1 98.62 132 GLY B N 1
ATOM 4747 C CA . GLY B 1 132 ? -0.374 14.078 15.523 1 98.62 132 GLY B CA 1
ATOM 4748 C C . GLY B 1 132 ? -1.368 13.281 14.695 1 98.62 132 GLY B C 1
ATOM 4749 O O . GLY B 1 132 ? -1.341 12.047 14.703 1 98.62 132 GLY B O 1
ATOM 4750 N N . ALA B 1 133 ? -2.281 14 14 1 98.56 133 ALA B N 1
ATOM 4751 C CA . ALA B 1 133 ? -3.336 13.359 13.211 1 98.56 133 ALA B CA 1
ATOM 4752 C C . ALA B 1 133 ? -3.121 13.578 11.719 1 98.56 133 ALA B C 1
ATOM 4754 O O . ALA B 1 133 ? -3.168 14.719 11.242 1 98.56 133 ALA B O 1
ATOM 4755 N N . VAL B 1 134 ? -2.881 12.5 10.992 1 98.62 134 VAL B N 1
ATOM 4756 C CA . VAL B 1 134 ? -2.721 12.562 9.539 1 98.62 134 VAL B CA 1
ATOM 4757 C C . VAL B 1 134 ? -4.066 12.328 8.859 1 98.62 134 VAL B C 1
ATOM 4759 O O . VAL B 1 134 ? -4.648 11.25 8.984 1 98.62 134 VAL B O 1
ATOM 4762 N N . ILE B 1 135 ? -4.543 13.328 8.156 1 97.56 135 ILE B N 1
ATOM 4763 C CA . ILE B 1 135 ? -5.797 13.219 7.422 1 97.56 135 ILE B CA 1
ATOM 4764 C C . ILE B 1 135 ? -5.566 12.469 6.117 1 97.56 135 ILE B C 1
ATOM 4766 O O . ILE B 1 135 ? -4.84 12.938 5.238 1 97.56 135 ILE B O 1
ATOM 4770 N N . CYS B 1 136 ? -6.238 11.305 6.027 1 96.5 136 CYS B N 1
ATOM 4771 C CA . CYS B 1 136 ? -5.887 10.422 4.922 1 96.5 136 CYS B CA 1
ATOM 4772 C C . CYS B 1 136 ? -7.137 9.852 4.262 1 96.5 136 CYS B C 1
ATOM 4774 O O . CYS B 1 136 ? -8.219 9.875 4.848 1 96.5 136 CYS B O 1
ATOM 4776 N N . SER B 1 137 ? -6.938 9.438 3 1 95.88 137 SER B N 1
ATOM 4777 C CA . SER B 1 137 ? -7.957 8.617 2.342 1 95.88 137 SER B CA 1
ATOM 4778 C C . SER B 1 137 ? -7.93 7.184 2.855 1 95.88 137 SER B C 1
ATOM 4780 O O . SER B 1 137 ? -6.859 6.621 3.086 1 95.88 137 SER B O 1
ATOM 4782 N N . ALA B 1 138 ? -9.117 6.621 2.961 1 96.25 138 ALA B N 1
ATOM 4783 C CA . ALA B 1 138 ? -9.211 5.23 3.402 1 96.25 138 ALA B CA 1
ATOM 4784 C C . ALA B 1 138 ? -8.562 4.289 2.391 1 96.25 138 ALA B C 1
ATOM 4786 O O . ALA B 1 138 ? -8.148 3.182 2.742 1 96.25 138 ALA B O 1
ATOM 4787 N N . TRP B 1 139 ? -8.438 4.703 1.199 1 96.19 139 TRP B N 1
ATOM 4788 C CA . TRP B 1 139 ? -8.031 3.803 0.125 1 96.19 139 TRP B CA 1
ATOM 4789 C C . TRP B 1 139 ? -6.531 3.904 -0.13 1 96.19 139 TRP B C 1
ATOM 4791 O O . TRP B 1 139 ? -5.973 3.117 -0.896 1 96.19 139 TRP B O 1
ATOM 4801 N N . ASP B 1 140 ? -5.895 4.855 0.521 1 95.69 140 ASP B N 1
ATOM 4802 C CA . ASP B 1 140 ? -4.457 5.031 0.326 1 95.69 140 ASP B CA 1
ATOM 4803 C C . ASP B 1 140 ? -3.662 4.238 1.36 1 95.69 140 ASP B C 1
ATOM 4805 O O . ASP B 1 140 ? -2.926 4.82 2.16 1 95.69 140 ASP B O 1
ATOM 4809 N N . LEU B 1 141 ? -3.734 2.986 1.236 1 96.88 141 LEU B N 1
ATOM 4810 C CA . LEU B 1 141 ? -3.1 2.045 2.152 1 96.88 141 LEU B CA 1
ATOM 4811 C C . LEU B 1 141 ? -1.581 2.166 2.09 1 96.88 141 LEU B C 1
ATOM 4813 O O . LEU B 1 141 ? -0.912 2.174 3.127 1 96.88 141 LEU B O 1
ATOM 4817 N N . LYS B 1 142 ? -1.057 2.279 0.927 1 96.81 142 LYS B N 1
ATOM 4818 C CA . LYS B 1 142 ? 0.392 2.34 0.755 1 96.81 142 LYS B CA 1
ATOM 4819 C C . LYS B 1 142 ? 0.983 3.543 1.483 1 96.81 142 LYS B C 1
ATOM 4821 O O . LYS B 1 142 ? 1.998 3.42 2.172 1 96.81 142 LYS B O 1
ATOM 4826 N N . ARG B 1 143 ? 0.338 4.625 1.321 1 97.69 143 ARG B N 1
ATOM 4827 C CA . ARG B 1 143 ? 0.839 5.848 1.94 1 97.69 143 ARG B CA 1
ATOM 4828 C C . ARG B 1 143 ? 0.849 5.727 3.461 1 97.69 143 ARG B C 1
ATOM 4830 O O . ARG B 1 143 ? 1.803 6.152 4.117 1 97.69 143 ARG B O 1
ATOM 4837 N N . ARG B 1 144 ? -0.179 5.16 4.035 1 98.12 144 ARG B N 1
ATOM 4838 C CA . ARG B 1 144 ? -0.205 4.977 5.48 1 98.12 144 ARG B CA 1
ATOM 4839 C C . ARG B 1 144 ? 0.913 4.043 5.934 1 98.12 144 ARG B C 1
ATOM 4841 O O . ARG B 1 144 ? 1.535 4.273 6.977 1 98.12 144 ARG B O 1
ATOM 4848 N N . MET B 1 145 ? 1.248 3.053 5.152 1 97.62 145 MET B N 1
ATOM 4849 C CA . MET B 1 145 ? 2.355 2.17 5.504 1 97.62 145 MET B CA 1
ATOM 4850 C C . MET B 1 145 ? 3.686 2.914 5.441 1 97.62 145 MET B C 1
ATOM 4852 O O . MET B 1 145 ? 4.527 2.762 6.328 1 97.62 145 MET B O 1
ATOM 4856 N N . LEU B 1 146 ? 3.842 3.709 4.391 1 97.62 146 LEU B N 1
ATOM 4857 C CA . LEU B 1 146 ? 5.078 4.473 4.262 1 97.62 146 LEU B CA 1
ATOM 4858 C C . LEU B 1 146 ? 5.273 5.398 5.461 1 97.62 146 LEU B C 1
ATOM 4860 O O . LEU B 1 146 ? 6.367 5.465 6.023 1 97.62 146 LEU B O 1
ATOM 4864 N N . ILE B 1 147 ? 4.223 6.051 5.824 1 98.5 147 ILE B N 1
ATOM 4865 C CA . ILE B 1 147 ? 4.297 6.969 6.957 1 98.5 147 ILE B CA 1
ATOM 4866 C C . ILE B 1 147 ? 4.609 6.191 8.234 1 98.5 147 ILE B C 1
ATOM 4868 O O . ILE B 1 147 ? 5.5 6.574 9 1 98.5 147 ILE B O 1
ATOM 4872 N N . ARG B 1 148 ? 3.955 4.992 8.469 1 97.75 148 ARG B N 1
ATOM 4873 C CA . ARG B 1 148 ? 4.16 4.141 9.633 1 97.75 148 ARG B CA 1
ATOM 4874 C C . ARG B 1 148 ? 5.617 3.705 9.742 1 97.75 148 ARG B C 1
ATOM 4876 O O . ARG B 1 148 ? 6.195 3.717 10.828 1 97.75 148 ARG B O 1
ATOM 4883 N N . TYR B 1 149 ? 6.168 3.422 8.562 1 97.19 149 TYR B N 1
ATOM 4884 C CA . TYR B 1 149 ? 7.465 2.758 8.555 1 97.19 149 TYR B CA 1
ATOM 4885 C C . TYR B 1 149 ? 8.594 3.773 8.445 1 97.19 149 TYR B C 1
ATOM 4887 O O . TYR B 1 149 ? 9.773 3.402 8.398 1 97.19 149 TYR B O 1
ATOM 4895 N N . THR B 1 150 ? 8.25 5.02 8.422 1 97.19 150 THR B N 1
ATOM 4896 C CA . THR B 1 150 ? 9.281 6.051 8.398 1 97.19 150 THR B CA 1
ATOM 4897 C C . THR B 1 150 ? 9.18 6.949 9.625 1 97.19 150 THR B C 1
ATOM 4899 O O . THR B 1 150 ? 9.531 6.535 10.734 1 97.19 150 THR B O 1
ATOM 4902 N N . TRP B 1 151 ? 8.602 8.156 9.523 1 97.88 151 TRP B N 1
ATOM 4903 C CA . TRP B 1 151 ? 8.773 9.086 10.633 1 97.88 151 TRP B CA 1
ATOM 4904 C C . TRP B 1 151 ? 7.977 8.641 11.852 1 97.88 151 TRP B C 1
ATOM 4906 O O . TRP B 1 151 ? 8.375 8.891 12.984 1 97.88 151 TRP B O 1
ATOM 4916 N N . MET B 1 152 ? 6.812 7.91 11.703 1 97.88 152 MET B N 1
ATOM 4917 C CA . MET B 1 152 ? 6.078 7.449 12.875 1 97.88 152 MET B CA 1
ATOM 4918 C C . MET B 1 152 ? 6.914 6.461 13.68 1 97.88 152 MET B C 1
ATOM 4920 O O . MET B 1 152 ? 6.949 6.527 14.914 1 97.88 152 MET B O 1
ATOM 4924 N N . LYS B 1 153 ? 7.52 5.527 12.961 1 95.75 153 LYS B N 1
ATOM 4925 C CA . LYS B 1 153 ? 8.375 4.562 13.633 1 95.75 153 LYS B CA 1
ATOM 4926 C C . LYS B 1 153 ? 9.617 5.238 14.211 1 95.75 153 LYS B C 1
ATOM 4928 O O . LYS B 1 153 ? 10.008 4.961 15.352 1 95.75 153 LYS B O 1
ATOM 4933 N N . LEU B 1 154 ? 10.219 6.074 13.469 1 96.31 154 LEU B N 1
ATOM 4934 C CA . LEU B 1 154 ? 11.445 6.77 13.859 1 96.31 154 LEU B CA 1
ATOM 4935 C C . LEU B 1 154 ? 11.242 7.539 15.156 1 96.31 154 LEU B C 1
ATOM 4937 O O . LEU B 1 154 ? 12.148 7.598 15.992 1 96.31 154 LEU B O 1
ATOM 4941 N N . TYR B 1 155 ? 10.07 8.117 15.32 1 97.81 155 TYR B N 1
ATOM 4942 C CA . TYR B 1 155 ? 9.844 9.008 16.453 1 97.81 155 TYR B CA 1
ATOM 4943 C C . TYR B 1 155 ? 8.805 8.43 17.406 1 97.81 155 TYR B C 1
ATOM 4945 O O . TYR B 1 155 ? 8.008 9.164 17.984 1 97.81 155 TYR B O 1
ATOM 4953 N N . LYS B 1 156 ? 8.781 7.152 17.516 1 94.62 156 LYS B N 1
ATOM 4954 C CA . LYS B 1 156 ? 7.848 6.453 18.406 1 94.62 156 LYS B CA 1
ATOM 4955 C C . LYS B 1 156 ? 8.055 6.855 19.859 1 94.62 156 LYS B C 1
ATOM 4957 O O . LYS B 1 156 ? 7.129 6.785 20.672 1 94.62 156 LYS B O 1
ATOM 4962 N N . ASP B 1 157 ? 9.242 7.328 20.203 1 95.44 157 ASP B N 1
ATOM 4963 C CA . ASP B 1 157 ? 9.578 7.656 21.578 1 95.44 157 ASP B CA 1
ATOM 4964 C C . ASP B 1 157 ? 9.164 9.094 21.922 1 95.44 157 ASP B C 1
ATOM 4966 O O . ASP B 1 157 ? 9.141 9.477 23.094 1 95.44 157 ASP B O 1
ATOM 4970 N N . VAL B 1 158 ? 8.867 9.891 20.891 1 97.31 158 VAL B N 1
ATOM 4971 C CA . VAL B 1 158 ? 8.375 11.242 21.125 1 97.31 158 VAL B CA 1
ATOM 4972 C C . VAL B 1 158 ? 7.012 11.188 21.812 1 97.31 158 VAL B C 1
ATOM 4974 O O . VAL B 1 158 ? 6.172 10.352 21.453 1 97.31 158 VAL B O 1
ATOM 4977 N N . PRO B 1 159 ? 6.734 12.023 22.859 1 96.44 159 PRO B N 1
ATOM 4978 C CA . PRO B 1 159 ? 5.445 11.984 23.562 1 96.44 159 PRO B CA 1
ATOM 4979 C C . PRO B 1 159 ? 4.293 12.484 22.688 1 96.44 159 PRO B C 1
ATOM 4981 O O . PRO B 1 159 ? 3.676 13.508 23 1 96.44 159 PRO B O 1
ATOM 4984 N N . MET B 1 160 ? 4.062 11.789 21.703 1 97.12 160 MET B N 1
ATOM 4985 C CA . MET B 1 160 ? 3.041 12.078 20.688 1 97.12 160 MET B CA 1
ATOM 4986 C C . MET B 1 160 ? 2.25 10.82 20.344 1 97.12 160 MET B C 1
ATOM 4988 O O . MET B 1 160 ? 2.832 9.766 20.062 1 97.12 160 MET B O 1
ATOM 4992 N N . ASP B 1 161 ? 0.96 10.938 20.484 1 96.88 161 ASP B N 1
ATOM 4993 C CA . ASP B 1 161 ? 0.146 9.914 19.844 1 96.88 161 ASP B CA 1
ATOM 4994 C C . ASP B 1 161 ? 0.067 10.156 18.328 1 96.88 161 ASP B C 1
ATOM 4996 O O . ASP B 1 161 ? -0.059 11.297 17.891 1 96.88 161 ASP B O 1
ATOM 5000 N N . GLN B 1 162 ? 0.283 9.211 17.578 1 97.75 162 GLN B N 1
ATOM 5001 C CA . GLN B 1 162 ? 0.265 9.281 16.125 1 97.75 162 GLN B CA 1
ATOM 5002 C C . GLN B 1 162 ? -0.917 8.508 15.547 1 97.75 162 GLN B C 1
ATOM 5004 O O . GLN B 1 162 ? -1.062 7.309 15.797 1 97.75 162 GLN B O 1
ATOM 5009 N N . ARG B 1 163 ? -1.814 9.188 14.844 1 98.25 163 ARG B N 1
ATOM 5010 C CA . ARG B 1 163 ? -3.041 8.57 14.344 1 98.25 163 ARG B CA 1
ATOM 5011 C C . ARG B 1 163 ? -3.297 8.961 12.891 1 98.25 163 ARG B C 1
ATOM 5013 O O . ARG B 1 163 ? -2.857 10.016 12.438 1 98.25 163 ARG B O 1
ATOM 5020 N N . PHE B 1 164 ? -3.961 8.078 12.188 1 98.62 164 PHE B N 1
ATOM 5021 C CA . PHE B 1 164 ? -4.547 8.375 10.883 1 98.62 164 PHE B CA 1
ATOM 5022 C C . PHE B 1 164 ? -6.047 8.625 11.008 1 98.62 164 PHE B C 1
ATOM 5024 O O . PHE B 1 164 ? -6.734 7.914 11.75 1 98.62 164 PHE B O 1
ATOM 5031 N N . VAL B 1 165 ? -6.539 9.617 10.305 1 98.5 165 VAL B N 1
ATOM 5032 C CA . VAL B 1 165 ? -7.969 9.914 10.281 1 98.5 165 VAL B CA 1
ATOM 5033 C C . VAL B 1 165 ? -8.539 9.602 8.898 1 98.5 165 VAL B C 1
ATOM 5035 O O . VAL B 1 165 ? -8.141 10.211 7.902 1 98.5 165 VAL B O 1
ATOM 5038 N N . ILE B 1 166 ? -9.422 8.656 8.875 1 97.88 166 ILE B N 1
ATOM 5039 C CA . ILE B 1 166 ? -10.062 8.297 7.609 1 97.88 166 ILE B CA 1
ATOM 5040 C C . ILE B 1 166 ? -11.578 8.398 7.754 1 97.88 166 ILE B C 1
ATOM 5042 O O . ILE B 1 166 ? -12.102 8.453 8.867 1 97.88 166 ILE B O 1
ATOM 5046 N N . SER B 1 167 ? -12.273 8.578 6.625 1 97.12 167 SER B N 1
ATOM 5047 C CA . SER B 1 167 ? -13.727 8.508 6.609 1 97.12 167 SER B CA 1
ATOM 5048 C C . SER B 1 167 ? -14.211 7.094 6.305 1 97.12 167 SER B C 1
ATOM 5050 O O . SER B 1 167 ? -13.43 6.145 6.34 1 97.12 167 SER B O 1
ATOM 5052 N N . ASN B 1 168 ? -15.492 6.953 6.188 1 97.06 168 ASN B N 1
ATOM 5053 C CA . ASN B 1 168 ? -16.078 5.656 5.875 1 97.06 168 ASN B CA 1
ATOM 5054 C C . ASN B 1 168 ? -15.492 5.07 4.594 1 97.06 168 ASN B C 1
ATOM 5056 O O . ASN B 1 168 ? -15.617 5.66 3.52 1 97.06 168 ASN B O 1
ATOM 5060 N N . PRO B 1 169 ? -14.898 3.9 4.723 1 95.88 169 PRO B N 1
ATOM 5061 C CA . PRO B 1 169 ? -14.188 3.385 3.551 1 95.88 169 PRO B CA 1
ATOM 5062 C C . PRO B 1 169 ? -15.125 2.773 2.512 1 95.88 169 PRO B C 1
ATOM 5064 O O . PRO B 1 169 ? -14.703 2.484 1.389 1 95.88 169 PRO B O 1
ATOM 5067 N N . GLY B 1 170 ? -16.406 2.611 2.832 1 94.19 170 GLY B N 1
ATOM 5068 C CA . GLY B 1 170 ? -17.328 1.89 1.973 1 94.19 170 GLY B CA 1
ATOM 5069 C C . GLY B 1 170 ? -17.359 0.397 2.242 1 94.19 170 GLY B C 1
ATOM 5070 O O . GLY B 1 170 ? -16.469 -0.133 2.914 1 94.19 170 GLY B O 1
ATOM 5071 N N . PRO B 1 171 ? -18.312 -0.243 1.72 1 92.12 171 PRO B N 1
ATOM 5072 C CA . PRO B 1 171 ? -18.531 -1.648 2.064 1 92.12 171 PRO B CA 1
ATOM 5073 C C . PRO B 1 171 ? -17.406 -2.561 1.596 1 92.12 171 PRO B C 1
ATOM 5075 O O . PRO B 1 171 ? -17.078 -3.535 2.273 1 92.12 171 PRO B O 1
ATOM 5078 N N . ARG B 1 172 ? -16.781 -2.307 0.524 1 91.75 172 ARG B N 1
ATOM 5079 C CA . ARG B 1 172 ? -15.758 -3.178 -0.052 1 91.75 172 ARG B CA 1
ATOM 5080 C C . ARG B 1 172 ? -14.469 -3.119 0.758 1 91.75 172 ARG B C 1
ATOM 5082 O O . ARG B 1 172 ? -13.75 -4.117 0.872 1 91.75 172 ARG B O 1
ATOM 5089 N N . TRP B 1 173 ? -14.234 -1.948 1.317 1 96.06 173 TRP B N 1
ATOM 5090 C CA . TRP B 1 173 ? -12.945 -1.726 1.976 1 96.06 173 TRP B CA 1
ATOM 5091 C C . TRP B 1 173 ? -13.062 -1.929 3.482 1 96.06 173 TRP B C 1
ATOM 5093 O O . TRP B 1 173 ? -12.055 -1.948 4.191 1 96.06 173 TRP B O 1
ATOM 5103 N N . MET B 1 174 ? -14.25 -2.172 3.986 1 95.81 174 MET B N 1
ATOM 5104 C CA . MET B 1 174 ? -14.508 -2.203 5.422 1 95.81 174 MET B CA 1
ATOM 5105 C C . MET B 1 174 ? -13.648 -3.26 6.105 1 95.81 174 MET B C 1
ATOM 5107 O O . MET B 1 174 ? -12.977 -2.969 7.098 1 95.81 174 MET B O 1
ATOM 5111 N N . ASP B 1 175 ? -13.586 -4.414 5.562 1 94.81 175 ASP B N 1
ATOM 5112 C CA . ASP B 1 175 ? -12.844 -5.508 6.188 1 94.81 175 ASP B CA 1
ATOM 5113 C C . ASP B 1 175 ? -11.336 -5.262 6.117 1 94.81 175 ASP B C 1
ATOM 5115 O O . ASP B 1 175 ? -10.602 -5.605 7.047 1 94.81 175 ASP B O 1
ATOM 5119 N N . VAL B 1 176 ? -10.859 -4.73 5.059 1 97.06 176 VAL B N 1
ATOM 5120 C CA . VAL B 1 176 ? -9.445 -4.41 4.902 1 97.06 176 VAL B CA 1
ATOM 5121 C C . VAL B 1 176 ? -9.023 -3.406 5.973 1 97.06 176 VAL B C 1
ATOM 5123 O O . VAL B 1 176 ? -8 -3.594 6.641 1 97.06 176 VAL B O 1
ATOM 5126 N N . ILE B 1 177 ? -9.828 -2.383 6.168 1 97.88 177 ILE B N 1
ATOM 5127 C CA . ILE B 1 177 ? -9.516 -1.331 7.129 1 97.88 177 ILE B CA 1
ATOM 5128 C C . ILE B 1 177 ? -9.602 -1.889 8.547 1 97.88 177 ILE B C 1
ATOM 5130 O O . ILE B 1 177 ? -8.797 -1.534 9.414 1 97.88 177 ILE B O 1
ATOM 5134 N N . ARG B 1 178 ? -10.586 -2.764 8.75 1 97.5 178 ARG B N 1
ATOM 5135 C CA . ARG B 1 178 ? -10.68 -3.416 10.047 1 97.5 178 ARG B CA 1
ATOM 5136 C C . ARG B 1 178 ? -9.398 -4.18 10.375 1 97.5 178 ARG B C 1
ATOM 5138 O O . ARG B 1 178 ? -8.875 -4.074 11.484 1 97.5 178 ARG B O 1
ATOM 5145 N N . GLN B 1 179 ? -8.914 -4.887 9.438 1 96.31 179 GLN B N 1
ATOM 5146 C CA . GLN B 1 179 ? -7.703 -5.672 9.656 1 96.31 179 GLN B CA 1
ATOM 5147 C C . GLN B 1 179 ? -6.492 -4.77 9.875 1 96.31 179 GLN B C 1
ATOM 5149 O O . GLN B 1 179 ? -5.637 -5.059 10.711 1 96.31 179 GLN B O 1
ATOM 5154 N N . GLU B 1 180 ? -6.41 -3.729 9.109 1 97.5 180 GLU B N 1
ATOM 5155 C CA . GLU B 1 180 ? -5.34 -2.76 9.32 1 97.5 180 GLU B CA 1
ATOM 5156 C C . GLU B 1 180 ? -5.355 -2.223 10.75 1 97.5 180 GLU B C 1
ATOM 5158 O O . GLU B 1 180 ? -4.312 -2.154 11.406 1 97.5 180 GLU B O 1
ATOM 5163 N N . ASN B 1 181 ? -6.559 -1.879 11.211 1 98 181 ASN B N 1
ATOM 5164 C CA . ASN B 1 181 ? -6.668 -1.316 12.555 1 98 181 ASN B CA 1
ATOM 5165 C C . ASN B 1 181 ? -6.355 -2.357 13.625 1 98 181 ASN B C 1
ATOM 5167 O O . ASN B 1 181 ? -5.82 -2.023 14.68 1 98 181 ASN B O 1
ATOM 5171 N N . ARG B 1 182 ? -6.684 -3.584 13.367 1 96.5 182 ARG B N 1
ATOM 5172 C CA . ARG B 1 182 ? -6.359 -4.648 14.312 1 96.5 182 ARG B CA 1
ATOM 5173 C C . ARG B 1 182 ? -4.852 -4.848 14.414 1 96.5 182 ARG B C 1
ATOM 5175 O O . ARG B 1 182 ? -4.34 -5.238 15.469 1 96.5 182 ARG B O 1
ATOM 5182 N N . THR B 1 183 ? -4.199 -4.566 13.32 1 95.56 183 THR B N 1
ATOM 5183 C CA . THR B 1 183 ? -2.752 -4.746 13.281 1 95.56 183 THR B CA 1
ATOM 5184 C C . THR B 1 183 ? -2.047 -3.586 13.977 1 95.56 183 THR B C 1
ATOM 5186 O O . THR B 1 183 ? -1.128 -3.799 14.773 1 95.56 183 THR B O 1
ATOM 5189 N N . TYR B 1 184 ? -2.527 -2.342 13.695 1 96.62 184 TYR B N 1
ATOM 5190 C CA . TYR B 1 184 ? -1.727 -1.195 14.102 1 96.62 184 TYR B CA 1
ATOM 5191 C C . TYR B 1 184 ? -2.439 -0.392 15.188 1 96.62 184 TYR B C 1
ATOM 5193 O O . TYR B 1 184 ? -1.797 0.297 15.984 1 96.62 184 TYR B O 1
ATOM 5201 N N . GLY B 1 185 ? -3.836 -0.345 15.18 1 96.69 185 GLY B N 1
ATOM 5202 C CA . GLY B 1 185 ? -4.625 0.325 16.203 1 96.69 185 GLY B CA 1
ATOM 5203 C C . GLY B 1 185 ? -4.504 1.836 16.156 1 96.69 185 GLY B C 1
ATOM 5204 O O . GLY B 1 185 ? -4.688 2.512 17.156 1 96.69 185 GLY B O 1
ATOM 5205 N N . ASP B 1 186 ? -4.156 2.344 15 1 97.44 186 ASP B N 1
ATOM 5206 C CA . ASP B 1 186 ? -3.836 3.768 14.953 1 97.44 186 ASP B CA 1
ATOM 5207 C C . ASP B 1 186 ? -4.809 4.52 14.047 1 97.44 186 ASP B C 1
ATOM 5209 O O . ASP B 1 186 ? -4.508 5.625 13.594 1 97.44 186 ASP B O 1
ATOM 5213 N N . LEU B 1 187 ? -5.992 3.93 13.773 1 98.12 187 LEU B N 1
ATOM 5214 C CA . LEU B 1 187 ? -6.945 4.574 12.875 1 98.12 187 LEU B CA 1
ATOM 5215 C C . LEU B 1 187 ? -8.07 5.23 13.672 1 98.12 187 LEU B C 1
ATOM 5217 O O . LEU B 1 187 ? -8.578 4.648 14.633 1 98.12 187 LEU B O 1
ATOM 5221 N N . ILE B 1 188 ? -8.367 6.445 13.398 1 97.75 188 ILE B N 1
ATOM 5222 C CA . ILE B 1 188 ? -9.625 7.105 13.727 1 97.75 188 ILE B CA 1
ATOM 5223 C C . ILE B 1 188 ? -10.539 7.109 12.508 1 97.75 188 ILE B C 1
ATOM 5225 O O . ILE B 1 188 ? -10.195 7.688 11.469 1 97.75 188 ILE B O 1
ATOM 5229 N N . VAL B 1 189 ? -11.672 6.469 12.609 1 97.88 189 VAL B N 1
ATOM 5230 C CA . VAL B 1 189 ? -12.562 6.328 11.461 1 97.88 189 VAL B CA 1
ATOM 5231 C C . VAL B 1 189 ? -13.828 7.156 11.688 1 97.88 189 VAL B C 1
ATOM 5233 O O . VAL B 1 189 ? -14.586 6.902 12.625 1 97.88 189 VAL B O 1
ATOM 5236 N N . LEU B 1 190 ? -13.945 8.156 10.906 1 97.69 190 LEU B N 1
ATOM 5237 C CA . LEU B 1 190 ? -15.18 8.938 10.883 1 97.69 190 LEU B CA 1
ATOM 5238 C C . LEU B 1 190 ? -16.219 8.289 9.977 1 97.69 190 LEU B C 1
ATOM 5240 O O . LEU B 1 190 ? -16.469 8.773 8.875 1 97.69 190 LEU B O 1
ATOM 5244 N N . ASP B 1 191 ? -16.906 7.293 10.461 1 96.56 191 ASP B N 1
ATOM 5245 C CA . ASP B 1 191 ? -17.688 6.383 9.633 1 96.56 191 ASP B CA 1
ATOM 5246 C C . ASP B 1 191 ? -19 7.023 9.195 1 96.56 191 ASP B C 1
ATOM 5248 O O . ASP B 1 191 ? -19.734 6.469 8.367 1 96.56 191 ASP B O 1
ATOM 5252 N N . HIS B 1 192 ? -19.359 8.234 9.734 1 94.31 192 HIS B N 1
ATOM 5253 C CA . HIS B 1 192 ? -20.578 8.945 9.32 1 94.31 192 HIS B CA 1
ATOM 5254 C C . HIS B 1 192 ? -20.312 9.812 8.094 1 94.31 192 HIS B C 1
ATOM 5256 O O . HIS B 1 192 ? -21.234 10.398 7.539 1 94.31 192 HIS B O 1
ATOM 5262 N N . LEU B 1 193 ? -19.078 9.898 7.652 1 94.19 193 LEU B N 1
ATOM 5263 C CA . LEU B 1 193 ? -18.703 10.664 6.469 1 94.19 193 LEU B CA 1
ATOM 5264 C C . LEU B 1 193 ? -18.297 9.734 5.332 1 94.19 193 LEU B C 1
ATOM 5266 O O . LEU B 1 193 ? -17.594 8.75 5.555 1 94.19 193 LEU B O 1
ATOM 5270 N N . GLN B 1 194 ? -18.734 10.086 4.148 1 91.81 194 GLN B N 1
ATOM 5271 C CA . GLN B 1 194 ? -18.266 9.328 2.994 1 91.81 194 GLN B CA 1
ATOM 5272 C C . GLN B 1 194 ? -16.844 9.742 2.611 1 91.81 194 GLN B C 1
ATOM 5274 O O . GLN B 1 194 ? -16.438 10.883 2.854 1 91.81 194 GLN B O 1
ATOM 5279 N N . GLU B 1 195 ? -16.156 8.797 2.02 1 90.38 195 GLU B N 1
ATOM 5280 C CA . GLU B 1 195 ? -14.82 9.102 1.507 1 90.38 195 GLU B CA 1
ATOM 5281 C C . GLU B 1 195 ? -14.891 9.672 0.095 1 90.38 195 GLU B C 1
ATOM 5283 O O . GLU B 1 195 ? -15.312 8.984 -0.839 1 90.38 195 GLU B O 1
ATOM 5288 N N . ASP B 1 196 ? -14.516 10.938 -0.069 1 87.06 196 ASP B N 1
ATOM 5289 C CA . ASP B 1 196 ? -14.344 11.594 -1.363 1 87.06 196 ASP B CA 1
ATOM 5290 C C . ASP B 1 196 ? -13.516 12.867 -1.229 1 87.06 196 ASP B C 1
ATOM 5292 O O . ASP B 1 196 ? -13.25 13.328 -0.116 1 87.06 196 ASP B O 1
ATOM 5296 N N . ASP B 1 197 ? -13.133 13.383 -2.266 1 82.56 197 ASP B N 1
ATOM 5297 C CA . ASP B 1 197 ? -12.219 14.516 -2.285 1 82.56 197 ASP B CA 1
ATOM 5298 C C . ASP B 1 197 ? -12.852 15.742 -1.634 1 82.56 197 ASP B C 1
ATOM 5300 O O . ASP B 1 197 ? -12.18 16.5 -0.932 1 82.56 197 ASP B O 1
ATOM 5304 N N . PHE B 1 198 ? -14.07 15.922 -1.821 1 84.56 198 PHE B N 1
ATOM 5305 C CA . PHE B 1 198 ? -14.75 17.094 -1.282 1 84.56 198 PHE B CA 1
ATOM 5306 C C . PHE B 1 198 ? -14.812 17.031 0.239 1 84.56 198 PHE B C 1
ATOM 5308 O O . PHE B 1 198 ? -14.477 18 0.923 1 84.56 198 PHE B O 1
ATOM 5315 N N . THR B 1 199 ? -15.211 15.898 0.702 1 84.19 199 THR B N 1
ATOM 5316 C CA . THR B 1 199 ? -15.289 15.695 2.145 1 84.19 199 THR B CA 1
ATOM 5317 C C . THR B 1 199 ? -13.914 15.828 2.787 1 84.19 199 THR B C 1
ATOM 5319 O O . THR B 1 199 ? -13.766 16.453 3.838 1 84.19 199 THR B O 1
ATOM 5322 N N . ALA B 1 200 ? -12.969 15.328 2.16 1 84.12 200 ALA B N 1
ATOM 5323 C CA . ALA B 1 200 ? -11.602 15.328 2.674 1 84.12 200 ALA B CA 1
ATOM 5324 C C . ALA B 1 200 ? -11.055 16.75 2.783 1 84.12 200 ALA B C 1
ATOM 5326 O O . ALA B 1 200 ? -10.258 17.047 3.68 1 84.12 200 ALA B O 1
ATOM 5327 N N . ASN B 1 201 ? -11.547 17.594 1.97 1 86.19 201 ASN B N 1
ATOM 5328 C CA . ASN B 1 201 ? -10.953 18.922 1.892 1 86.19 201 ASN B CA 1
ATOM 5329 C C . ASN B 1 201 ? -11.852 19.969 2.525 1 86.19 201 ASN B C 1
ATOM 5331 O O . ASN B 1 201 ? -11.547 21.172 2.473 1 86.19 201 ASN B O 1
ATOM 5335 N N . THR B 1 202 ? -12.922 19.516 3.115 1 88.69 202 THR B N 1
ATOM 5336 C CA . THR B 1 202 ? -13.828 20.484 3.723 1 88.69 202 THR B CA 1
ATOM 5337 C C . THR B 1 202 ? -14.102 20.125 5.184 1 88.69 202 THR B C 1
ATOM 5339 O O . THR B 1 202 ? -13.352 20.531 6.074 1 88.69 202 THR B O 1
ATOM 5342 N N . VAL B 1 203 ? -14.914 19.188 5.375 1 87.5 203 VAL B N 1
ATOM 5343 C CA . VAL B 1 203 ? -15.531 19.047 6.691 1 87.5 203 VAL B CA 1
ATOM 5344 C C . VAL B 1 203 ? -14.773 17.984 7.496 1 87.5 203 VAL B C 1
ATOM 5346 O O . VAL B 1 203 ? -14.953 17.875 8.711 1 87.5 203 VAL B O 1
ATOM 5349 N N . LYS B 1 204 ? -13.945 17.219 6.938 1 92.69 204 LYS B N 1
ATOM 5350 C CA . LYS B 1 204 ? -13.352 16.062 7.602 1 92.69 204 LYS B CA 1
ATOM 5351 C C . LYS B 1 204 ? -12.602 16.484 8.859 1 92.69 204 LYS B C 1
ATOM 5353 O O . LYS B 1 204 ? -12.703 15.82 9.898 1 92.69 204 LYS B O 1
ATOM 5358 N N . THR B 1 205 ? -11.891 17.594 8.836 1 96.12 205 THR B N 1
ATOM 5359 C CA . THR B 1 205 ? -11.086 18.031 9.977 1 96.12 205 THR B CA 1
ATOM 5360 C C . THR B 1 205 ? -11.984 18.469 11.125 1 96.12 205 THR B C 1
ATOM 5362 O O . THR B 1 205 ? -11.727 18.141 12.281 1 96.12 205 THR B O 1
ATOM 5365 N N . ILE B 1 206 ? -13.031 19.188 10.844 1 96.5 206 ILE B N 1
ATOM 5366 C CA . ILE B 1 206 ? -13.945 19.641 11.883 1 96.5 206 ILE B CA 1
ATOM 5367 C C . ILE B 1 206 ? -14.648 18.453 12.523 1 96.5 206 ILE B C 1
ATOM 5369 O O . ILE B 1 206 ? -14.797 18.391 13.75 1 96.5 206 ILE B O 1
ATOM 5373 N N . GLU B 1 207 ? -15.047 17.516 11.703 1 96.62 207 GLU B N 1
ATOM 5374 C CA . GLU B 1 207 ? -15.688 16.312 12.219 1 96.62 207 GLU B CA 1
ATOM 5375 C C . GLU B 1 207 ? -14.719 15.461 13.031 1 96.62 207 GLU B C 1
ATOM 5377 O O . GLU B 1 207 ? -15.109 14.812 14 1 96.62 207 GLU B O 1
ATOM 5382 N N . PHE B 1 208 ? -13.531 15.531 12.625 1 98.12 208 PHE B N 1
ATOM 5383 C CA . PHE B 1 208 ? -12.484 14.883 13.406 1 98.12 208 PHE B CA 1
ATOM 5384 C C . PHE B 1 208 ? -12.383 15.523 14.789 1 98.12 208 PHE B C 1
ATOM 5386 O O . PHE B 1 208 ? -12.328 14.812 15.797 1 98.12 208 PHE B O 1
ATOM 5393 N N . TYR B 1 209 ? -12.352 16.844 14.875 1 97.94 209 TYR B N 1
ATOM 5394 C CA . TYR B 1 209 ? -12.312 17.531 16.156 1 97.94 209 TYR B CA 1
ATOM 5395 C C . TYR B 1 209 ? -13.539 17.188 17 1 97.94 209 TYR B C 1
ATOM 5397 O O . TYR B 1 209 ? -13.422 16.953 18.219 1 97.94 209 TYR B O 1
ATOM 5405 N N . ARG B 1 210 ? -14.648 17.109 16.328 1 97.06 210 ARG B N 1
ATOM 5406 C CA . ARG B 1 210 ? -15.859 16.703 17.031 1 97.06 210 ARG B CA 1
ATOM 5407 C C . ARG B 1 210 ? -15.703 15.305 17.625 1 97.06 210 ARG B C 1
ATOM 5409 O O . ARG B 1 210 ? -16.062 15.078 18.781 1 97.06 210 ARG B O 1
ATOM 5416 N N . TRP B 1 211 ? -15.211 14.406 16.781 1 97.19 211 TRP B N 1
ATOM 5417 C CA . TRP B 1 211 ? -14.953 13.039 17.219 1 97.19 211 TRP B CA 1
ATOM 5418 C C . TRP B 1 211 ? -14.023 13.016 18.422 1 97.19 211 TRP B C 1
ATOM 5420 O O . TRP B 1 211 ? -14.266 12.281 19.391 1 97.19 211 TRP B O 1
ATOM 5430 N N . LEU B 1 212 ? -12.977 13.805 18.422 1 97.38 212 LEU B N 1
ATOM 5431 C CA . LEU B 1 212 ? -12 13.859 19.516 1 97.38 212 LEU B CA 1
ATOM 5432 C C . LEU B 1 212 ? -12.664 14.32 20.812 1 97.38 212 LEU B C 1
ATOM 5434 O O . LEU B 1 212 ? -12.438 13.734 21.859 1 97.38 212 LEU B O 1
ATOM 5438 N N . VAL B 1 213 ? -13.453 15.344 20.734 1 96.75 213 VAL B N 1
ATOM 5439 C CA . VAL B 1 213 ? -14.102 15.914 21.922 1 96.75 213 VAL B CA 1
ATOM 5440 C C . VAL B 1 213 ? -15.047 14.891 22.531 1 96.75 213 VAL B C 1
ATOM 5442 O O . VAL B 1 213 ? -15.148 14.781 23.766 1 96.75 213 VAL B O 1
ATOM 5445 N N . GLU B 1 214 ? -15.656 14.125 21.719 1 94.88 214 GLU B N 1
ATOM 5446 C CA . GLU B 1 214 ? -16.641 13.141 22.172 1 94.88 214 GLU B CA 1
ATOM 5447 C C . GLU B 1 214 ? -15.953 11.906 22.75 1 94.88 214 GLU B C 1
ATOM 5449 O O . GLU B 1 214 ? -16.359 11.383 23.797 1 94.88 214 GLU B O 1
ATOM 5454 N N . LYS B 1 215 ? -14.883 11.453 22.094 1 91 215 LYS B N 1
ATOM 5455 C CA . LYS B 1 215 ? -14.352 10.125 22.375 1 91 215 LYS B CA 1
ATOM 5456 C C . LYS B 1 215 ? -13.133 10.211 23.297 1 91 215 LYS B C 1
ATOM 5458 O O . LYS B 1 215 ? -12.773 9.234 23.969 1 91 215 LYS B O 1
ATOM 5463 N N . SER B 1 216 ? -12.43 11.258 23.266 1 83.62 216 SER B N 1
ATOM 5464 C CA . SER B 1 216 ? -11.219 11.414 24.062 1 83.62 216 SER B CA 1
ATOM 5465 C C . SER B 1 216 ? -11.164 12.773 24.734 1 83.62 216 SER B C 1
ATOM 5467 O O . SER B 1 216 ? -10.234 13.547 24.516 1 83.62 216 SER B O 1
ATOM 5469 N N . PRO B 1 217 ? -12.094 12.898 25.734 1 74.56 217 PRO B N 1
ATOM 5470 C CA . PRO B 1 217 ? -12.125 14.258 26.266 1 74.56 217 PRO B CA 1
ATOM 5471 C C . PRO B 1 217 ? -10.859 14.617 27.031 1 74.56 217 PRO B C 1
ATOM 5473 O O . PRO B 1 217 ? -10.398 13.828 27.875 1 74.56 217 PRO B O 1
ATOM 5476 N N . ARG B 1 218 ? -10.195 15.664 26.641 1 78.62 218 ARG B N 1
ATOM 5477 C CA . ARG B 1 218 ? -9.07 16.438 27.141 1 78.62 218 ARG B CA 1
ATOM 5478 C C . ARG B 1 218 ? -7.855 15.547 27.391 1 78.62 218 ARG B C 1
ATOM 5480 O O . ARG B 1 218 ? -7.152 15.695 28.391 1 78.62 218 ARG B O 1
ATOM 5487 N N . LYS B 1 219 ? -7.66 14.695 26.516 1 89.06 219 LYS B N 1
ATOM 5488 C CA . LYS B 1 219 ? -6.484 13.836 26.594 1 89.06 219 LYS B CA 1
ATOM 5489 C C . LYS B 1 219 ? -5.234 14.578 26.109 1 89.06 219 LYS B C 1
ATOM 5491 O O . LYS B 1 219 ? -4.137 14.336 26.625 1 89.06 219 LYS B O 1
ATOM 5496 N N . TYR B 1 220 ? -5.391 15.539 25.25 1 96.94 220 TYR B N 1
ATOM 5497 C CA . TYR B 1 220 ? -4.246 16.188 24.625 1 96.94 220 TYR B CA 1
ATOM 5498 C C . TYR B 1 220 ? -4.215 17.688 24.953 1 96.94 220 TYR B C 1
ATOM 5500 O O . TYR B 1 220 ? -5.25 18.281 25.25 1 96.94 220 TYR B O 1
ATOM 5508 N N . GLU B 1 221 ? -3.023 18.203 25 1 97.75 221 GLU B N 1
ATOM 5509 C CA . GLU B 1 221 ? -2.838 19.641 25.109 1 97.75 221 GLU B CA 1
ATOM 5510 C C . GLU B 1 221 ? -2.744 20.297 23.734 1 97.75 221 GLU B C 1
ATOM 5512 O O . GLU B 1 221 ? -3.215 21.422 23.531 1 97.75 221 GLU B O 1
ATOM 5517 N N . PHE B 1 222 ? -2.146 19.578 22.797 1 98.69 222 PHE B N 1
ATOM 5518 C CA . PHE B 1 222 ? -1.951 20.031 21.438 1 98.69 222 PHE B CA 1
ATOM 5519 C C . PHE B 1 222 ? -2.404 18.969 20.438 1 98.69 222 PHE B C 1
ATOM 5521 O O . PHE B 1 222 ? -2.225 17.781 20.672 1 98.69 222 PHE B O 1
ATOM 5528 N N . VAL B 1 223 ? -3.006 19.422 19.328 1 98.75 223 VAL B N 1
ATOM 5529 C CA . VAL B 1 223 ? -3.418 18.547 18.234 1 98.75 223 VAL B CA 1
ATOM 5530 C C . VAL B 1 223 ? -2.902 19.094 16.906 1 98.75 223 VAL B C 1
ATOM 5532 O O . VAL B 1 223 ? -3.172 20.234 16.547 1 98.75 223 VAL B O 1
ATOM 5535 N N . SER B 1 224 ? -2.129 18.297 16.203 1 98.81 224 SER B N 1
ATOM 5536 C CA . SER B 1 224 ? -1.655 18.656 14.875 1 98.81 224 SER B CA 1
ATOM 5537 C C . SER B 1 224 ? -2.473 17.969 13.789 1 98.81 224 SER B C 1
ATOM 5539 O O . SER B 1 224 ? -2.648 16.75 13.828 1 98.81 224 SER B O 1
ATOM 5541 N N . LYS B 1 225 ? -3.012 18.75 12.883 1 98.38 225 LYS B N 1
ATOM 5542 C CA . LYS B 1 225 ? -3.529 18.25 11.609 1 98.38 225 LYS B CA 1
ATOM 5543 C C . LYS B 1 225 ? -2.43 18.203 10.555 1 98.38 225 LYS B C 1
ATOM 5545 O O . LYS B 1 225 ? -1.736 19.188 10.32 1 98.38 225 LYS B O 1
ATOM 5550 N N . MET B 1 226 ? -2.281 17.047 9.914 1 98.31 226 MET B N 1
ATOM 5551 C CA . MET B 1 226 ? -1.2 16.875 8.945 1 98.31 226 MET B CA 1
ATOM 5552 C C . MET B 1 226 ? -1.717 16.234 7.664 1 98.31 226 MET B C 1
ATOM 5554 O O . MET B 1 226 ? -2.586 15.359 7.707 1 98.31 226 MET B O 1
ATOM 5558 N N . ASP B 1 227 ? -1.13 16.609 6.523 1 97.12 227 ASP B N 1
ATOM 5559 C CA . ASP B 1 227 ? -1.411 15.961 5.246 1 97.12 227 ASP B CA 1
ATOM 5560 C C . ASP B 1 227 ? -0.583 14.688 5.082 1 97.12 227 ASP B C 1
ATOM 5562 O O . ASP B 1 227 ? 0.404 14.492 5.793 1 97.12 227 ASP B O 1
ATOM 5566 N N . THR B 1 228 ? -0.949 13.93 4.105 1 97.38 228 THR B N 1
ATOM 5567 C CA . THR B 1 228 ? -0.291 12.641 3.898 1 97.38 228 THR B CA 1
ATOM 5568 C C . THR B 1 228 ? 1.049 12.828 3.191 1 97.38 228 THR B C 1
ATOM 5570 O O . THR B 1 228 ? 1.913 11.953 3.248 1 97.38 228 THR B O 1
ATOM 5573 N N . A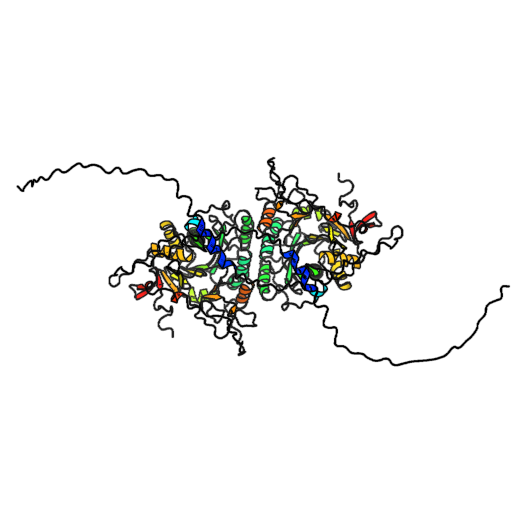SP B 1 229 ? 1.221 13.93 2.469 1 98.19 229 ASP B N 1
ATOM 5574 C CA . ASP B 1 229 ? 2.473 14.141 1.747 1 98.19 229 ASP B CA 1
ATOM 5575 C C . ASP B 1 229 ? 3.408 15.062 2.525 1 98.19 229 ASP B C 1
ATOM 5577 O O . ASP B 1 229 ? 4.246 15.75 1.936 1 98.19 229 ASP B O 1
ATOM 5581 N N . LEU B 1 230 ? 3.234 15.07 3.83 1 98.62 230 LEU B N 1
ATOM 5582 C CA . LEU B 1 230 ? 4.047 15.867 4.742 1 98.62 230 LEU B CA 1
ATOM 5583 C C . LEU B 1 230 ? 4.984 14.977 5.551 1 98.62 230 LEU B C 1
ATOM 5585 O O . LEU B 1 230 ? 4.535 14.078 6.266 1 98.62 230 LEU B O 1
ATOM 5589 N N . TRP B 1 231 ? 6.312 15.211 5.465 1 98.62 231 TRP B N 1
ATOM 5590 C CA . TRP B 1 231 ? 7.277 14.648 6.402 1 98.62 231 TRP B CA 1
ATOM 5591 C C . TRP B 1 231 ? 7.406 15.523 7.645 1 98.62 231 TRP B C 1
ATOM 5593 O O . TRP B 1 231 ? 7.648 16.734 7.539 1 98.62 231 TRP B O 1
ATOM 5603 N N . VAL B 1 232 ? 7.293 14.945 8.789 1 98.56 232 VAL B N 1
ATOM 5604 C CA . VAL B 1 232 ? 7.395 15.734 10.016 1 98.56 232 VAL B CA 1
ATOM 5605 C C . VAL B 1 232 ? 8.586 15.25 10.844 1 98.56 232 VAL B C 1
ATOM 5607 O O . VAL B 1 232 ? 8.703 14.062 11.148 1 98.56 232 VAL B O 1
ATOM 5610 N N . ASN B 1 233 ? 9.516 16.125 11.125 1 98.5 233 ASN B N 1
ATOM 5611 C CA . ASN B 1 233 ? 10.531 15.93 12.156 1 98.5 233 ASN B CA 1
ATOM 5612 C C . ASN B 1 233 ? 9.938 16.047 13.555 1 98.5 233 ASN B C 1
ATOM 5614 O O . ASN B 1 233 ? 10.102 17.078 14.219 1 98.5 233 ASN B O 1
ATOM 5618 N N . ALA B 1 234 ? 9.297 14.992 13.992 1 98.62 234 ALA B N 1
ATOM 5619 C CA . ALA B 1 234 ? 8.508 15.039 15.219 1 98.62 234 ALA B CA 1
ATOM 5620 C C . ALA B 1 234 ? 9.375 15.383 16.422 1 98.62 234 ALA B C 1
ATOM 5622 O O . ALA B 1 234 ? 8.93 16.062 17.344 1 98.62 234 ALA B O 1
ATOM 5623 N N . ARG B 1 235 ? 10.609 14.906 16.438 1 98 235 ARG B N 1
ATOM 5624 C CA . ARG B 1 235 ? 11.531 15.234 17.516 1 98 235 ARG B CA 1
ATOM 5625 C C . ARG B 1 235 ? 11.789 16.734 17.578 1 98 235 ARG B C 1
ATOM 5627 O O . ARG B 1 235 ? 11.609 17.359 18.625 1 98 235 ARG B O 1
ATOM 5634 N N . GLY B 1 236 ? 12.164 17.266 16.453 1 98.06 236 GLY B N 1
ATOM 5635 C CA . GLY B 1 236 ? 12.398 18.688 16.391 1 98.06 236 GLY B CA 1
ATOM 5636 C C . GLY B 1 236 ? 11.164 19.516 16.688 1 98.06 236 GLY B C 1
ATOM 5637 O O . GLY B 1 236 ? 11.234 20.516 17.391 1 98.06 236 GLY B O 1
ATOM 5638 N N . TYR B 1 237 ? 10.047 19.109 16.156 1 98.69 237 TYR B N 1
ATOM 5639 C CA . TYR B 1 237 ? 8.789 19.812 16.344 1 98.69 237 TYR B CA 1
ATOM 5640 C C . TYR B 1 237 ? 8.391 19.828 17.828 1 98.69 237 TYR B C 1
ATOM 5642 O O . TYR B 1 237 ? 7.984 20.859 18.359 1 98.69 237 TYR B O 1
ATOM 5650 N N . TYR B 1 238 ? 8.523 18.688 18.484 1 98.5 238 TYR B N 1
ATOM 5651 C CA . TYR B 1 238 ? 8.211 18.578 19.906 1 98.5 238 TYR B CA 1
ATOM 5652 C C . TYR B 1 238 ? 9.117 19.484 20.734 1 98.5 238 TYR B C 1
ATOM 5654 O O . TYR B 1 238 ? 8.641 20.266 21.562 1 98.5 238 TYR B O 1
ATOM 5662 N N . ASP B 1 239 ? 10.414 19.406 20.484 1 97.88 239 ASP B N 1
ATOM 5663 C CA . ASP B 1 239 ? 11.406 20.109 21.297 1 97.88 239 ASP B CA 1
ATOM 5664 C C . ASP B 1 239 ? 11.289 21.625 21.109 1 97.88 239 ASP B C 1
ATOM 5666 O O . ASP B 1 239 ? 11.469 22.391 22.062 1 97.88 239 ASP B O 1
ATOM 5670 N N . ARG B 1 240 ? 10.891 22.062 19.938 1 97.62 240 ARG B N 1
ATOM 5671 C CA . ARG B 1 240 ? 11 23.484 19.641 1 97.62 240 ARG B CA 1
ATOM 5672 C C . ARG B 1 240 ? 9.633 24.156 19.703 1 97.62 240 ARG B C 1
ATOM 5674 O O . ARG B 1 240 ? 9.539 25.359 19.969 1 97.62 240 ARG B O 1
ATOM 5681 N N . GLN B 1 241 ? 8.578 23.359 19.438 1 98.12 241 GLN B N 1
ATOM 5682 C CA . GLN B 1 241 ? 7.285 24.016 19.297 1 98.12 241 GLN B CA 1
ATOM 5683 C C . GLN B 1 241 ? 6.328 23.578 20.406 1 98.12 241 GLN B C 1
ATOM 5685 O O . GLN B 1 241 ? 5.504 24.359 20.875 1 98.12 241 GLN B O 1
ATOM 5690 N N . ILE B 1 242 ? 6.434 22.328 20.906 1 98.62 242 ILE B N 1
ATOM 5691 C CA . ILE B 1 242 ? 5.457 21.797 21.859 1 98.62 242 ILE B CA 1
ATOM 5692 C C . ILE B 1 242 ? 5.988 21.938 23.281 1 98.62 242 ILE B C 1
ATOM 5694 O O . ILE B 1 242 ? 5.375 22.609 24.109 1 98.62 242 ILE B O 1
ATOM 5698 N N . LEU B 1 243 ? 7.129 21.453 23.531 1 97.81 243 LEU B N 1
ATOM 5699 C CA . LEU B 1 243 ? 7.699 21.344 24.859 1 97.81 243 LEU B CA 1
ATOM 5700 C C . LEU B 1 243 ? 7.805 22.719 25.516 1 97.81 243 LEU B C 1
ATOM 5702 O O . LEU B 1 243 ? 7.488 22.875 26.703 1 97.81 243 LEU B O 1
ATOM 5706 N N . PRO B 1 244 ? 8.242 23.781 24.797 1 97.56 244 PRO B N 1
ATOM 5707 C CA . PRO B 1 244 ? 8.359 25.094 25.406 1 97.56 244 PRO B CA 1
ATOM 5708 C C . PRO B 1 244 ? 7.012 25.656 25.859 1 97.56 244 PRO B C 1
ATOM 5710 O O . PRO B 1 244 ? 6.969 26.625 26.625 1 97.56 244 PRO B O 1
ATOM 5713 N N . ARG B 1 245 ? 5.965 25.047 25.422 1 97.81 245 ARG B N 1
ATOM 5714 C CA . ARG B 1 245 ? 4.629 25.547 25.734 1 97.81 245 ARG B CA 1
ATOM 5715 C C . ARG B 1 245 ? 3.928 24.625 26.734 1 97.81 245 ARG B C 1
ATOM 5717 O O . ARG B 1 245 ? 2.699 24.641 26.844 1 97.81 245 ARG B O 1
ATOM 5724 N N . LEU B 1 246 ? 4.703 23.766 27.344 1 97.06 246 LEU B N 1
ATOM 5725 C CA . LEU B 1 246 ? 4.215 22.859 28.375 1 97.06 246 LEU B CA 1
ATOM 5726 C C . LEU B 1 246 ? 4.891 23.141 29.719 1 97.06 246 LEU B C 1
ATOM 5728 O O . LEU B 1 246 ? 6.062 23.531 29.75 1 97.06 246 LEU B O 1
ATOM 5732 N N . GLU B 1 247 ? 4.094 22.984 30.797 1 95.44 247 GLU B N 1
ATOM 5733 C CA . GLU B 1 247 ? 4.633 23.078 32.156 1 95.44 247 GLU B CA 1
ATOM 5734 C C . GLU B 1 247 ? 3.996 22.047 33.094 1 95.44 247 GLU B C 1
ATOM 5736 O O . GLU B 1 247 ? 2.82 21.719 32.938 1 95.44 247 GLU B O 1
ATOM 5741 N N . ALA B 1 248 ? 4.816 21.578 33.938 1 91.38 248 ALA B N 1
ATOM 5742 C CA . ALA B 1 248 ? 4.305 20.641 34.938 1 91.38 248 ALA B CA 1
ATOM 5743 C C . ALA B 1 248 ? 3.322 21.328 35.906 1 91.38 248 ALA B C 1
ATOM 5745 O O . ALA B 1 248 ? 3.553 22.453 36.312 1 91.38 248 ALA B O 1
ATOM 5746 N N . GLN B 1 249 ? 2.287 20.688 36.031 1 85.38 249 GLN B N 1
ATOM 5747 C CA . GLN B 1 249 ? 1.309 21.203 36.969 1 85.38 249 GLN B CA 1
ATOM 5748 C C . GLN B 1 249 ? 1.763 20.969 38.406 1 85.38 249 GLN B C 1
ATOM 5750 O O . GLN B 1 249 ? 2.443 19.984 38.719 1 85.38 249 GLN B O 1
ATOM 5755 N N . ALA B 1 250 ? 1.452 22.031 39.156 1 77 250 ALA B N 1
ATOM 5756 C CA . ALA B 1 250 ? 1.847 21.969 40.562 1 77 250 ALA B CA 1
ATOM 5757 C C . ALA B 1 250 ? 1.392 20.672 41.219 1 77 250 ALA B C 1
ATOM 5759 O O . ALA B 1 250 ? 0.22 20.297 41.094 1 77 250 ALA B O 1
ATOM 5760 N N . GLY B 1 251 ? 2.338 19.938 41.938 1 70.81 251 GLY B N 1
ATOM 5761 C CA . GLY B 1 251 ? 2.049 18.75 42.719 1 70.81 251 GLY B CA 1
ATOM 5762 C C . GLY B 1 251 ? 1.899 17.5 41.875 1 70.81 251 GLY B C 1
ATOM 5763 O O . GLY B 1 251 ? 1.753 16.406 42.406 1 70.81 251 GLY B O 1
ATOM 5764 N N . ASN B 1 252 ? 1.732 17.812 40.469 1 67.56 252 ASN B N 1
ATOM 5765 C CA . ASN B 1 252 ? 1.539 16.625 39.625 1 67.56 252 ASN B CA 1
ATOM 5766 C C . ASN B 1 252 ? 2.564 16.578 38.5 1 67.56 252 ASN B C 1
ATOM 5768 O O . ASN B 1 252 ? 3.193 17.578 38.156 1 67.56 252 ASN B O 1
ATOM 5772 N N . THR B 1 253 ? 2.961 15.461 38.094 1 79.81 253 THR B N 1
ATOM 5773 C CA . THR B 1 253 ? 3.898 15.195 37 1 79.81 253 THR B CA 1
ATOM 5774 C C . THR B 1 253 ? 3.213 15.336 35.656 1 79.81 253 THR B C 1
ATOM 5776 O O . THR B 1 253 ? 3.852 15.18 34.594 1 79.81 253 THR B O 1
ATOM 5779 N N . THR B 1 254 ? 1.962 15.867 35.688 1 88.75 254 THR B N 1
ATOM 5780 C CA . THR B 1 254 ? 1.24 15.977 34.406 1 88.75 254 THR B CA 1
ATOM 5781 C C . THR B 1 254 ? 1.546 17.312 33.75 1 88.75 254 THR B C 1
ATOM 5783 O O . THR B 1 254 ? 1.521 18.359 34.375 1 88.75 254 THR B O 1
ATOM 5786 N N . LEU B 1 255 ? 1.905 17.281 32.469 1 93.12 255 LEU B N 1
ATOM 5787 C CA . LEU B 1 255 ? 2.203 18.469 31.703 1 93.12 255 LEU B CA 1
ATOM 5788 C C . LEU B 1 255 ? 0.921 19.109 31.172 1 93.12 255 LEU B C 1
ATOM 5790 O O . LEU B 1 255 ? 0.014 18.406 30.719 1 93.12 255 LEU B O 1
ATOM 5794 N N . ALA B 1 256 ? 0.909 20.375 31.312 1 94.94 256 ALA B N 1
ATOM 5795 C CA . ALA B 1 256 ? -0.213 21.156 30.781 1 94.94 256 ALA B CA 1
ATOM 5796 C C . ALA B 1 256 ? 0.274 22.297 29.906 1 94.94 256 ALA B C 1
ATOM 5798 O O . ALA B 1 256 ? 1.371 22.828 30.109 1 94.94 256 ALA B O 1
ATOM 5799 N N . SER B 1 257 ? -0.578 22.672 28.938 1 96.25 257 SER B N 1
ATOM 5800 C CA . SER B 1 257 ? -0.24 23.797 28.062 1 96.25 257 SER B CA 1
ATOM 5801 C C . SER B 1 257 ? -0.179 25.109 28.828 1 96.25 257 SER B C 1
ATOM 5803 O O . SER B 1 257 ? -1.013 25.359 29.703 1 96.25 257 SER B O 1
ATOM 5805 N N . THR B 1 258 ? 0.765 25.984 28.516 1 96.69 258 THR B N 1
ATOM 5806 C CA . THR B 1 258 ? 0.887 27.297 29.125 1 96.69 258 THR B CA 1
ATOM 5807 C C . THR B 1 258 ? 0.223 28.359 28.25 1 96.69 258 THR B C 1
ATOM 5809 O O . THR B 1 258 ? 0.195 29.531 28.609 1 96.69 258 THR B O 1
ATOM 5812 N N . VAL B 1 259 ? -0.285 27.953 27.109 1 97.38 259 VAL B N 1
ATOM 5813 C CA . VAL B 1 259 ? -0.919 28.875 26.172 1 97.38 259 VAL B CA 1
ATOM 5814 C C . VAL B 1 259 ? -2.344 28.406 25.875 1 97.38 259 VAL B C 1
ATOM 5816 O O . VAL B 1 259 ? -2.662 27.219 26.016 1 97.38 259 VAL B O 1
ATOM 5819 N N . ASP B 1 260 ? -3.186 29.328 25.547 1 96.75 260 ASP B N 1
ATOM 5820 C CA . ASP B 1 260 ? -4.559 29.062 25.125 1 96.75 260 ASP B CA 1
ATOM 5821 C C . ASP B 1 260 ? -4.855 29.703 23.766 1 96.75 260 ASP B C 1
ATOM 5823 O O . ASP B 1 260 ? -4.16 30.625 23.344 1 96.75 260 ASP B O 1
ATOM 5827 N N . TYR B 1 261 ? -5.824 29.109 23.094 1 97.88 261 TYR B N 1
ATOM 5828 C CA . TYR B 1 261 ? -6.266 29.656 21.812 1 97.88 261 TYR B CA 1
ATOM 5829 C C . TYR B 1 261 ? -5.074 30.016 20.938 1 97.88 261 TYR B C 1
ATOM 5831 O O . TYR B 1 261 ? -4.953 31.172 20.5 1 97.88 261 TYR B O 1
ATOM 5839 N N . THR B 1 262 ? -4.238 29 20.688 1 98.56 262 THR B N 1
ATOM 5840 C CA . THR B 1 262 ? -3.006 29.172 19.938 1 98.56 262 THR B CA 1
ATOM 5841 C C . THR B 1 262 ? -2.945 28.188 18.766 1 98.56 262 THR B C 1
ATOM 5843 O O . THR B 1 262 ? -3.336 27.031 18.906 1 98.56 262 THR B O 1
ATOM 5846 N N . VAL B 1 263 ? -2.49 28.672 17.625 1 98.5 263 VAL B N 1
ATOM 5847 C CA . VAL B 1 263 ? -2.234 27.859 16.438 1 98.5 263 VAL B CA 1
ATOM 5848 C C . VAL B 1 263 ? -0.767 28 16.031 1 98.5 263 VAL B C 1
ATOM 5850 O O . VAL B 1 263 ? -0.223 29.094 15.992 1 98.5 263 VAL B O 1
ATOM 5853 N N . ILE B 1 264 ? -0.108 26.891 15.867 1 98.56 264 ILE B N 1
ATOM 5854 C CA . ILE B 1 264 ? 1.25 26.828 15.336 1 98.56 264 ILE B CA 1
ATOM 5855 C C . ILE B 1 264 ? 1.215 26.438 13.867 1 98.56 264 ILE B C 1
ATOM 5857 O O . ILE B 1 264 ? 0.645 25.391 13.508 1 98.56 264 ILE B O 1
ATOM 5861 N N . GLY B 1 265 ? 1.751 27.234 13 1 97.38 265 GLY B N 1
ATOM 5862 C CA . GLY B 1 265 ? 1.753 26.891 11.586 1 97.38 265 GLY B CA 1
ATOM 5863 C C . GLY B 1 265 ? 2.416 27.938 10.719 1 97.38 265 GLY B C 1
ATOM 5864 O O . GLY B 1 265 ? 2.955 28.922 11.227 1 97.38 265 GLY B O 1
ATOM 5865 N N . GLN B 1 266 ? 2.457 27.703 9.445 1 96.56 266 GLN B N 1
ATOM 5866 C CA . GLN B 1 266 ? 2.953 28.672 8.477 1 96.56 266 GLN B CA 1
ATOM 5867 C C . GLN B 1 266 ? 1.826 29.562 7.965 1 96.56 266 GLN B C 1
ATOM 5869 O O . GLN B 1 266 ? 0.777 29.078 7.543 1 96.56 266 GLN B O 1
ATOM 5874 N N . PHE B 1 267 ? 2.076 30.812 8.109 1 95.31 267 PHE B N 1
ATOM 5875 C CA . PHE B 1 267 ? 1.028 31.781 7.773 1 95.31 267 PHE B CA 1
ATOM 5876 C C . PHE B 1 267 ? 0.863 31.891 6.262 1 95.31 267 PHE B C 1
ATOM 5878 O O . PHE B 1 267 ? 1.852 31.938 5.527 1 95.31 267 PHE B O 1
ATOM 5885 N N . TYR B 1 268 ? -0.378 31.844 5.746 1 94.56 268 TYR B N 1
ATOM 5886 C CA . TYR B 1 268 ? -0.708 31.812 4.328 1 94.56 268 TYR B CA 1
ATOM 5887 C C . TYR B 1 268 ? -1.847 32.781 4.012 1 94.56 268 TYR B C 1
ATOM 5889 O O . TYR B 1 268 ? -2.604 33.188 4.902 1 94.56 268 TYR B O 1
ATOM 5897 N N . TYR B 1 269 ? -1.858 33.281 2.795 1 94.81 269 TYR B N 1
ATOM 5898 C CA . TYR B 1 269 ? -2.93 34.125 2.299 1 94.81 269 TYR B CA 1
ATOM 5899 C C . TYR B 1 269 ? -3.518 33.562 1.008 1 94.81 269 TYR B C 1
ATOM 5901 O O . TYR B 1 269 ? -2.791 33.312 0.043 1 94.81 269 TYR B O 1
ATOM 5909 N N . ASP B 1 270 ? -4.793 33.344 1.039 1 93.88 270 ASP B N 1
ATOM 5910 C CA . ASP B 1 270 ? -5.547 32.938 -0.141 1 93.88 270 ASP B CA 1
ATOM 5911 C C . ASP B 1 270 ? -6.203 34.156 -0.816 1 93.88 270 ASP B C 1
ATOM 5913 O O . ASP B 1 270 ? -7.203 34.688 -0.324 1 93.88 270 ASP B O 1
ATOM 5917 N N . SER B 1 271 ? -5.773 34.469 -1.99 1 91.31 271 SER B N 1
ATOM 5918 C CA . SER B 1 271 ? -6.246 35.688 -2.668 1 91.31 271 SER B CA 1
ATOM 5919 C C . SER B 1 271 ? -7.66 35.5 -3.211 1 91.31 271 SER B C 1
ATOM 5921 O O . SER B 1 271 ? -8.406 36.469 -3.373 1 91.31 271 SER B O 1
ATOM 5923 N N . HIS B 1 272 ? -7.969 34.281 -3.469 1 90.19 272 HIS B N 1
ATOM 5924 C CA . HIS B 1 272 ? -9.297 34 -4 1 90.19 272 HIS B CA 1
ATOM 5925 C C . HIS B 1 272 ? -10.367 34.219 -2.936 1 90.19 272 HIS B C 1
ATOM 5927 O O . HIS B 1 272 ? -11.391 34.844 -3.197 1 90.19 272 HIS B O 1
ATOM 5933 N N . HIS B 1 273 ? -10.141 33.75 -1.749 1 92.69 273 HIS B N 1
ATOM 5934 C CA . HIS B 1 273 ? -11.109 33.875 -0.67 1 92.69 273 HIS B CA 1
ATOM 5935 C C . HIS B 1 273 ? -10.82 35.062 0.215 1 92.69 273 HIS B C 1
ATOM 5937 O O . HIS B 1 273 ? -11.547 35.344 1.174 1 92.69 273 HIS B O 1
ATOM 5943 N N . LYS B 1 274 ? -9.734 35.781 -0.099 1 92.69 274 LYS B N 1
ATOM 5944 C CA . LYS B 1 274 ? -9.328 36.969 0.636 1 92.69 274 LYS B CA 1
ATOM 5945 C C . LYS B 1 274 ? -9.258 36.688 2.135 1 92.69 274 LYS B C 1
ATOM 5947 O O . LYS B 1 274 ? -9.867 37.406 2.932 1 92.69 274 LYS B O 1
ATOM 5952 N N . THR B 1 275 ? -8.523 35.688 2.441 1 95.56 275 THR B N 1
ATOM 5953 C CA . THR B 1 275 ? -8.477 35.219 3.818 1 95.56 275 THR B CA 1
ATOM 5954 C C . THR B 1 275 ? -7.082 34.688 4.16 1 95.56 275 THR B C 1
ATOM 5956 O O . THR B 1 275 ? -6.449 34 3.348 1 95.56 275 THR B O 1
ATOM 5959 N N . SER B 1 276 ? -6.586 35.094 5.32 1 95.88 276 SER B N 1
ATOM 5960 C CA . SER B 1 276 ? -5.336 34.562 5.836 1 95.88 276 SER B CA 1
ATOM 5961 C C . SER B 1 276 ? -5.59 33.438 6.832 1 95.88 276 SER B C 1
ATOM 5963 O O . SER B 1 276 ? -6.551 33.5 7.609 1 95.88 276 SER B O 1
ATOM 5965 N N . PHE B 1 277 ? -4.801 32.438 6.801 1 96.5 277 PHE B N 1
ATOM 5966 C CA . PHE B 1 277 ? -4.945 31.281 7.676 1 96.5 277 PHE B CA 1
ATOM 5967 C C . PHE B 1 277 ? -3.662 30.469 7.711 1 96.5 277 PHE B C 1
ATOM 5969 O O . PHE B 1 277 ? -2.742 30.703 6.926 1 96.5 277 PHE B O 1
ATOM 5976 N N . PRO B 1 278 ? -3.479 29.594 8.766 1 96.44 278 PRO B N 1
ATOM 5977 C CA . PRO B 1 278 ? -2.348 28.656 8.727 1 96.44 278 PRO B CA 1
ATOM 5978 C C . PRO B 1 278 ? -2.432 27.672 7.566 1 96.44 278 PRO B C 1
ATOM 5980 O O . PRO B 1 278 ? -3.494 27.094 7.312 1 96.44 278 PRO B O 1
ATOM 5983 N N . HIS B 1 279 ? -1.331 27.5 6.902 1 95.75 279 HIS B N 1
ATOM 5984 C CA . HIS B 1 279 ? -1.285 26.609 5.738 1 95.75 279 HIS B CA 1
ATOM 5985 C C . HIS B 1 279 ? -1.754 25.203 6.094 1 95.75 279 HIS B C 1
ATOM 5987 O O . HIS B 1 279 ? -1.399 24.672 7.152 1 95.75 279 HIS B O 1
ATOM 5993 N N . GLY B 1 280 ? -2.408 24.562 5.223 1 95.62 280 GLY B N 1
ATOM 5994 C CA . GLY B 1 280 ? -3.176 23.359 5.508 1 95.62 280 GLY B CA 1
ATOM 5995 C C . GLY B 1 280 ? -2.318 22.109 5.598 1 95.62 280 GLY B C 1
ATOM 5996 O O . GLY B 1 280 ? -2.762 21.094 6.117 1 95.62 280 GLY B O 1
ATOM 5997 N N . ALA B 1 281 ? -1.074 22.219 5.172 1 97.06 281 ALA B N 1
ATOM 5998 C CA . ALA B 1 281 ? -0.225 21.031 5.199 1 97.06 281 ALA B CA 1
ATOM 5999 C C . ALA B 1 281 ? -0.019 20.531 6.629 1 97.06 281 ALA B C 1
ATOM 6001 O O . ALA B 1 281 ? 0.022 19.328 6.875 1 97.06 281 ALA B O 1
ATOM 6002 N N . ILE B 1 282 ? 0.12 21.5 7.5 1 98.38 282 ILE B N 1
ATOM 6003 C CA . ILE B 1 282 ? 0.204 21.188 8.93 1 98.38 282 ILE B CA 1
ATOM 6004 C C . ILE B 1 282 ? -0.12 22.453 9.734 1 98.38 282 ILE B C 1
ATOM 6006 O O . ILE B 1 282 ? 0.327 23.547 9.391 1 98.38 282 ILE B O 1
ATOM 6010 N N . TYR B 1 283 ? -0.867 22.266 10.711 1 98.5 283 TYR B N 1
ATOM 6011 C CA . TYR B 1 283 ? -0.974 23.234 11.805 1 98.5 283 TYR B CA 1
ATOM 6012 C C . TYR B 1 283 ? -1.319 22.531 13.117 1 98.5 283 TYR B C 1
ATOM 6014 O O . TYR B 1 283 ? -1.882 21.438 13.117 1 98.5 283 TYR B O 1
ATOM 6022 N N . THR B 1 284 ? -0.917 23.094 14.164 1 98.81 284 THR B N 1
ATOM 6023 C CA . THR B 1 284 ? -1.149 22.594 15.516 1 98.81 284 THR B CA 1
ATOM 6024 C C . THR B 1 284 ? -2.018 23.562 16.312 1 98.81 284 THR B C 1
ATOM 6026 O O . THR B 1 284 ? -1.787 24.781 16.281 1 98.81 284 THR B O 1
ATOM 6029 N N . VAL B 1 285 ? -2.996 23.016 16.938 1 98.69 285 VAL B N 1
ATOM 6030 C CA . VAL B 1 285 ? -3.887 23.859 17.719 1 98.69 285 VAL B CA 1
ATOM 6031 C C . VAL B 1 285 ? -3.912 23.391 19.172 1 98.69 285 VAL B C 1
ATOM 6033 O O . VAL B 1 285 ? -3.68 22.203 19.453 1 98.69 285 VAL B O 1
ATOM 6036 N N . THR B 1 286 ? -4.172 24.312 20.062 1 98.5 286 THR B N 1
ATOM 6037 C CA . THR B 1 286 ? -4.43 23.938 21.438 1 98.5 286 THR B CA 1
ATOM 6038 C C . THR B 1 286 ? -5.797 23.281 21.578 1 98.5 286 THR B C 1
ATOM 6040 O O . THR B 1 286 ? -6.668 23.469 20.734 1 98.5 286 THR B O 1
ATOM 6043 N N . TRP B 1 287 ? -6.02 22.578 22.641 1 97.81 287 TRP B N 1
ATOM 6044 C CA . TRP B 1 287 ? -7.227 21.797 22.859 1 97.81 287 TRP B CA 1
ATOM 6045 C C . TRP B 1 287 ? -8.469 22.688 22.844 1 97.81 287 TRP B C 1
ATOM 6047 O O . TRP B 1 287 ? -9.523 22.281 22.359 1 97.81 287 TRP B O 1
ATOM 6057 N N . ASP B 1 288 ? -8.367 23.875 23.375 1 97.62 288 ASP B N 1
ATOM 6058 C CA . ASP B 1 288 ? -9.523 24.781 23.438 1 97.62 288 ASP B CA 1
ATOM 6059 C C . ASP B 1 288 ? -10.039 25.078 22.031 1 97.62 288 ASP B C 1
ATOM 6061 O O . ASP B 1 288 ? -11.25 25.25 21.828 1 97.62 288 ASP B O 1
ATOM 6065 N N . ILE B 1 289 ? -9.148 25.156 21.078 1 98 289 ILE B N 1
ATOM 6066 C CA . ILE B 1 289 ? -9.57 25.375 19.703 1 98 289 ILE B CA 1
ATOM 6067 C C . ILE B 1 289 ? -10.258 24.125 19.156 1 98 289 ILE B C 1
ATOM 6069 O O . ILE B 1 289 ? -11.242 24.219 18.422 1 98 289 ILE B O 1
ATOM 6073 N N . VAL B 1 290 ? -9.75 22.922 19.516 1 98.06 290 VAL B N 1
ATOM 6074 C CA . VAL B 1 290 ? -10.367 21.656 19.141 1 98.06 290 VAL B CA 1
ATOM 6075 C C . VAL B 1 290 ? -11.82 21.625 19.625 1 98.06 290 VAL B C 1
ATOM 6077 O O . VAL B 1 290 ? -12.711 21.172 18.906 1 98.06 290 VAL B O 1
ATOM 6080 N N . GLU B 1 291 ? -12.078 22.141 20.766 1 97.56 291 GLU B N 1
ATOM 6081 C CA . GLU B 1 291 ? -13.422 22.172 21.344 1 97.56 291 GLU B CA 1
ATOM 6082 C C . GLU B 1 291 ? -14.289 23.234 20.703 1 97.56 291 GLU B C 1
ATOM 6084 O O . GLU B 1 291 ? -15.492 23.031 20.5 1 97.56 291 GLU B O 1
ATOM 6089 N N . LEU B 1 292 ? -13.711 24.312 20.328 1 98.06 292 LEU B N 1
ATOM 6090 C CA . LEU B 1 292 ? -14.43 25.516 19.891 1 98.06 292 LEU B CA 1
ATOM 6091 C C . LEU B 1 292 ? -14.945 25.344 18.469 1 98.06 292 LEU B C 1
ATOM 6093 O O . LEU B 1 292 ? -16.078 25.719 18.172 1 98.06 292 LEU B O 1
ATOM 6097 N N . LEU B 1 293 ? -14.172 24.812 17.594 1 97.88 293 LEU B N 1
ATOM 6098 C CA . LEU B 1 293 ? -14.461 24.844 16.156 1 97.88 293 LEU B CA 1
ATOM 6099 C C . LEU B 1 293 ? -15.734 24.078 15.844 1 97.88 293 LEU B C 1
ATOM 6101 O O . LEU B 1 293 ? -16.578 24.547 15.078 1 97.88 293 LEU B O 1
ATOM 6105 N N . PRO B 1 294 ? -15.914 22.859 16.438 1 97.12 294 PRO B N 1
ATOM 6106 C CA . PRO B 1 294 ? -17.188 22.172 16.188 1 97.12 294 PRO B CA 1
ATOM 6107 C C . PRO B 1 294 ? -18.391 22.984 16.656 1 97.12 294 PRO B C 1
ATOM 6109 O O . PRO B 1 294 ? -19.438 22.953 16.016 1 97.12 294 PRO B O 1
ATOM 6112 N N . VAL B 1 295 ? -18.297 23.656 17.719 1 97.75 295 VAL B N 1
ATOM 6113 C CA . VAL B 1 295 ? -19.375 24.484 18.25 1 97.75 295 VAL B CA 1
ATOM 6114 C C . VAL B 1 295 ? -19.703 25.609 17.266 1 97.75 295 VAL B C 1
ATOM 6116 O O . VAL B 1 295 ? -20.859 25.844 16.938 1 97.75 295 VAL B O 1
ATOM 6119 N N . LEU B 1 296 ? -18.672 26.297 16.812 1 97.88 296 LEU B N 1
ATOM 6120 C CA . LEU B 1 296 ? -18.859 27.359 15.836 1 97.88 296 LEU B CA 1
ATOM 6121 C C . LEU B 1 296 ? -19.438 26.828 14.531 1 97.88 296 LEU B C 1
ATOM 6123 O O . LEU B 1 296 ? -20.25 27.484 13.883 1 97.88 296 LEU B O 1
ATOM 6127 N N . GLN B 1 297 ? -18.969 25.641 14.148 1 96.5 297 GLN B N 1
ATOM 6128 C CA . GLN B 1 297 ? -19.5 25.031 12.938 1 96.5 297 GLN B CA 1
ATOM 6129 C C . GLN B 1 297 ? -21 24.766 13.062 1 96.5 297 GLN B C 1
ATOM 6131 O O . GLN B 1 297 ? -21.75 24.953 12.102 1 96.5 297 GLN B O 1
ATOM 6136 N N . ASP B 1 298 ? -21.469 24.328 14.18 1 96.5 298 ASP B N 1
ATOM 6137 C CA . ASP B 1 298 ? -22.891 24.078 14.422 1 96.5 298 ASP B CA 1
ATOM 6138 C C . ASP B 1 298 ? -23.703 25.375 14.32 1 96.5 298 ASP B C 1
ATOM 6140 O O . ASP B 1 298 ? -24.859 25.359 13.898 1 96.5 298 ASP B O 1
ATOM 6144 N N . GLU B 1 299 ? -23.078 26.422 14.672 1 96.88 299 GLU B N 1
ATOM 6145 C CA . GLU B 1 299 ? -23.766 27.703 14.688 1 96.88 299 GLU B CA 1
ATOM 6146 C C . GLU B 1 299 ? -23.781 28.344 13.297 1 96.88 299 GLU B C 1
ATOM 6148 O O . GLU B 1 299 ? -24.797 28.891 12.867 1 96.88 299 GLU B O 1
ATOM 6153 N N . PHE B 1 300 ? -22.609 28.234 12.562 1 95.69 300 PHE B N 1
ATOM 6154 C CA . PHE B 1 300 ? -22.453 29.094 11.398 1 95.69 300 PHE B CA 1
ATOM 6155 C C . PHE B 1 300 ? -22.469 28.266 10.117 1 95.69 300 PHE B C 1
ATOM 6157 O O . PHE B 1 300 ? -22.594 28.812 9.016 1 95.69 300 PHE B O 1
ATOM 6164 N N . HIS B 1 301 ? -22.266 26.984 10.086 1 92.5 301 HIS B N 1
ATOM 6165 C CA . HIS B 1 301 ? -22.375 26.047 8.969 1 92.5 301 HIS B CA 1
ATOM 6166 C C . HIS B 1 301 ? -21.547 26.516 7.777 1 92.5 301 HIS B C 1
ATOM 6168 O O . HIS B 1 301 ? -22.062 26.609 6.656 1 92.5 301 HIS B O 1
ATOM 6174 N N . VAL B 1 302 ? -20.281 26.734 8.016 1 92.75 302 VAL B N 1
ATOM 6175 C CA . VAL B 1 302 ? -19.37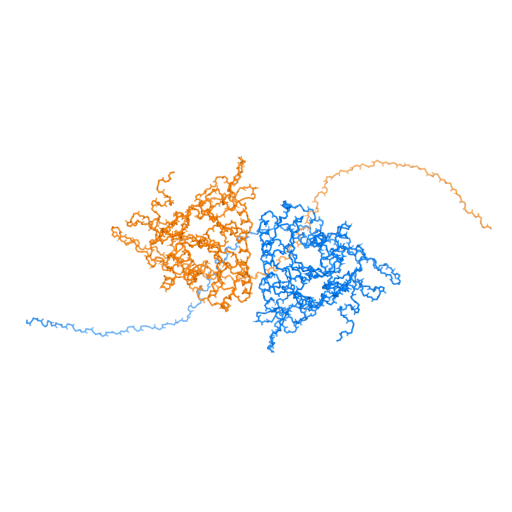5 27.188 6.973 1 92.75 302 VAL B CA 1
ATOM 6176 C C . VAL B 1 302 ? -18.953 26 6.102 1 92.75 302 VAL B C 1
ATOM 6178 O O . VAL B 1 302 ? -18.625 24.922 6.613 1 92.75 302 VAL B O 1
ATOM 6181 N N . ILE B 1 303 ? -18.984 26.172 4.754 1 90 303 ILE B N 1
ATOM 6182 C CA . ILE B 1 303 ? -18.469 25.172 3.82 1 90 303 ILE B CA 1
ATOM 6183 C C . ILE B 1 303 ? -17.422 25.812 2.916 1 90 303 ILE B C 1
ATOM 6185 O O . ILE B 1 303 ? -17.75 26.609 2.035 1 90 303 ILE B O 1
ATOM 6189 N N . ALA B 1 304 ? -16.219 25.5 3.107 1 92.62 304 ALA B N 1
ATOM 6190 C CA . ALA B 1 304 ? -15.039 25.969 2.377 1 92.62 304 ALA B CA 1
ATOM 6191 C C . ALA B 1 304 ? -13.867 25 2.566 1 92.62 304 ALA B C 1
ATOM 6193 O O . ALA B 1 304 ? -14.023 23.938 3.178 1 92.62 304 ALA B O 1
ATOM 6194 N N . GLY B 1 305 ? -12.773 25.281 1.944 1 93.06 305 GLY B N 1
ATOM 6195 C CA . GLY B 1 305 ? -11.586 24.5 2.268 1 93.06 305 GLY B CA 1
ATOM 6196 C C . GLY B 1 305 ? -11.297 24.453 3.754 1 93.06 305 GLY B C 1
ATOM 6197 O O . GLY B 1 305 ? -11.547 25.422 4.477 1 93.06 305 GLY B O 1
ATOM 6198 N N . GLU B 1 306 ? -10.758 23.391 4.168 1 91.88 306 GLU B N 1
ATOM 6199 C CA . GLU B 1 306 ? -10.609 23.109 5.594 1 91.88 306 GLU B CA 1
ATOM 6200 C C . GLU B 1 306 ? -9.867 24.25 6.293 1 91.88 306 GLU B C 1
ATOM 6202 O O . GLU B 1 306 ? -10.25 24.672 7.387 1 91.88 306 GLU B O 1
ATOM 6207 N N . ASP B 1 307 ? -8.789 24.734 5.691 1 92.25 307 ASP B N 1
ATOM 6208 C CA . ASP B 1 307 ? -8.008 25.812 6.312 1 92.25 307 ASP B CA 1
ATOM 6209 C C . ASP B 1 307 ? -8.773 27.125 6.293 1 92.25 307 ASP B C 1
ATOM 6211 O O . ASP B 1 307 ? -8.773 27.875 7.277 1 92.25 307 ASP B O 1
ATOM 6215 N N . VAL B 1 308 ? -9.508 27.391 5.234 1 94.62 308 VAL B N 1
ATOM 6216 C CA . VAL B 1 308 ? -10.352 28.578 5.121 1 94.62 308 VAL B CA 1
ATOM 6217 C C . VAL B 1 308 ? -11.516 28.469 6.105 1 94.62 308 VAL B C 1
ATOM 6219 O O . VAL B 1 308 ? -11.891 29.469 6.734 1 94.62 308 VAL B O 1
ATOM 6222 N N . THR B 1 309 ? -12.047 27.328 6.227 1 95.38 309 THR B N 1
ATOM 6223 C CA . THR B 1 309 ? -13.164 27.078 7.145 1 95.38 309 THR B CA 1
ATOM 6224 C C . THR B 1 309 ? -12.781 27.469 8.57 1 95.38 309 THR B C 1
ATOM 6226 O O . THR B 1 309 ? -13.562 28.125 9.266 1 95.38 309 THR B O 1
ATOM 6229 N N . MET B 1 310 ? -11.625 27.094 8.992 1 96.38 310 MET B N 1
ATOM 6230 C CA . MET B 1 310 ? -11.188 27.469 10.336 1 96.38 310 MET B CA 1
ATOM 6231 C C . MET B 1 310 ? -11.156 28.984 10.5 1 96.38 310 MET B C 1
ATOM 6233 O O . MET B 1 310 ? -11.68 29.5 11.484 1 96.38 310 MET B O 1
ATOM 6237 N N . ALA B 1 311 ? -10.57 29.672 9.562 1 97.12 311 ALA B N 1
ATOM 6238 C CA . ALA B 1 311 ? -10.469 31.125 9.625 1 97.12 311 ALA B CA 1
ATOM 6239 C C . ALA B 1 311 ? -11.852 31.781 9.672 1 97.12 311 ALA B C 1
ATOM 6241 O O . ALA B 1 311 ? -12.102 32.656 10.492 1 97.12 311 ALA B O 1
ATOM 6242 N N . TRP B 1 312 ? -12.711 31.266 8.82 1 97.06 312 TRP B N 1
ATOM 6243 C CA . TRP B 1 312 ? -14.039 31.859 8.719 1 97.06 312 TRP B CA 1
ATOM 6244 C C . TRP B 1 312 ? -14.852 31.594 9.984 1 97.06 312 TRP B C 1
ATOM 6246 O O . TRP B 1 312 ? -15.602 32.469 10.445 1 97.06 312 TRP B O 1
ATOM 6256 N N . LEU B 1 313 ? -14.766 30.422 10.516 1 97.12 313 LEU B N 1
ATOM 6257 C CA . LEU B 1 313 ? -15.477 30.109 11.758 1 97.12 313 LEU B CA 1
ATOM 6258 C C . LEU B 1 313 ? -14.992 31 12.898 1 97.12 313 LEU B C 1
ATOM 6260 O O . LEU B 1 313 ? -15.805 31.531 13.664 1 97.12 313 LEU B O 1
ATOM 6264 N N . LEU B 1 314 ? -13.719 31.203 12.992 1 97.69 314 LEU B N 1
ATOM 6265 C CA . LEU B 1 314 ? -13.164 32.031 14.055 1 97.69 314 LEU B CA 1
ATOM 6266 C C . LEU B 1 314 ? -13.562 33.5 13.859 1 97.69 314 LEU B C 1
ATOM 6268 O O . LEU B 1 314 ? -13.844 34.188 14.828 1 97.69 314 LEU B O 1
ATOM 6272 N N . MET B 1 315 ? -13.594 33.906 12.625 1 96.31 315 MET B N 1
ATOM 6273 C CA . MET B 1 315 ? -14.031 35.281 12.312 1 96.31 315 MET B CA 1
ATOM 6274 C C . MET B 1 315 ? -15.477 35.5 12.742 1 96.31 315 MET B C 1
ATOM 6276 O O . MET B 1 315 ? -15.789 36.469 13.414 1 96.31 315 MET B O 1
ATOM 6280 N N . LYS B 1 316 ? -16.297 34.562 12.406 1 96.12 316 LYS B N 1
ATOM 6281 C CA . LYS B 1 316 ? -17.703 34.688 12.734 1 96.12 316 LYS B CA 1
ATOM 6282 C C . LYS B 1 316 ? -17.938 34.594 14.242 1 96.12 316 LYS B C 1
ATOM 6284 O O . LYS B 1 316 ? -18.828 35.219 14.781 1 96.12 316 LYS B O 1
ATOM 6289 N N . GLY B 1 317 ? -17.156 33.812 14.828 1 96.25 317 GLY B N 1
ATOM 6290 C CA . GLY B 1 317 ? -17.234 33.688 16.266 1 96.25 317 GLY B CA 1
ATOM 6291 C C . GLY B 1 317 ? -16.562 34.812 17.016 1 96.25 317 GLY B C 1
ATOM 6292 O O . GLY B 1 317 ? -16.594 34.875 18.25 1 96.25 317 GLY B O 1
ATOM 6293 N N . LYS B 1 318 ? -15.922 35.719 16.328 1 94.56 318 LYS B N 1
ATOM 6294 C CA . LYS B 1 318 ? -15.203 36.844 16.891 1 94.56 318 LYS B CA 1
ATOM 6295 C C . LYS B 1 318 ? -14.148 36.375 17.906 1 94.56 318 LYS B C 1
ATOM 6297 O O . LYS B 1 318 ? -14.047 36.938 19 1 94.56 318 LYS B O 1
ATOM 6302 N N . GLN B 1 319 ? -13.547 35.312 17.5 1 95.69 319 GLN B N 1
ATOM 6303 C CA . GLN B 1 319 ? -12.508 34.75 18.344 1 95.69 319 GLN B CA 1
ATOM 6304 C C . GLN B 1 319 ? -11.117 35.094 17.812 1 95.69 319 GLN B C 1
ATOM 6306 O O . GLN B 1 319 ? -10.805 34.844 16.656 1 95.69 319 GLN B O 1
ATOM 6311 N N . LYS B 1 320 ? -10.297 35.688 18.672 1 96 320 LYS B N 1
ATOM 6312 C CA . LYS B 1 320 ? -8.891 35.906 18.344 1 96 320 LYS B CA 1
ATOM 6313 C C . LYS B 1 320 ? -8.031 34.719 18.812 1 96 320 LYS B C 1
ATOM 6315 O O . LYS B 1 320 ? -8.273 34.156 19.875 1 96 320 LYS B O 1
ATOM 6320 N N . VAL B 1 321 ? -7.086 34.406 17.984 1 97.62 321 VAL B N 1
ATOM 6321 C CA . VAL B 1 321 ? -6.191 33.281 18.234 1 97.62 321 VAL B CA 1
ATOM 6322 C C . VAL B 1 321 ? -4.742 33.719 18.062 1 97.62 321 VAL B C 1
ATOM 6324 O O . VAL B 1 321 ? -4.422 34.469 17.156 1 97.62 321 VAL B O 1
ATOM 6327 N N . THR B 1 322 ? -3.918 33.281 19.016 1 97.75 322 THR B N 1
ATOM 6328 C CA . THR B 1 322 ? -2.49 33.562 18.875 1 97.75 322 THR B CA 1
ATOM 6329 C C . THR B 1 322 ? -1.875 32.688 17.781 1 97.75 322 THR B C 1
ATOM 6331 O O . THR B 1 322 ? -2.082 31.469 17.766 1 97.75 322 THR B O 1
ATOM 6334 N N . MET B 1 323 ? -1.173 33.312 16.906 1 96.88 323 MET B N 1
ATOM 6335 C CA . MET B 1 323 ? -0.484 32.625 15.812 1 96.88 323 MET B CA 1
ATOM 6336 C C . MET B 1 323 ? 1.008 32.5 16.109 1 96.88 323 MET B C 1
ATOM 6338 O O . MET B 1 323 ? 1.727 33.5 16.094 1 96.88 323 MET B O 1
ATOM 6342 N N . ALA B 1 324 ? 1.44 31.297 16.438 1 97.19 324 ALA B N 1
ATOM 6343 C CA . ALA B 1 324 ? 2.867 30.984 16.484 1 97.19 324 ALA B CA 1
ATOM 6344 C C . ALA B 1 324 ? 3.385 30.547 15.117 1 97.19 324 ALA B C 1
ATOM 6346 O O . ALA B 1 324 ? 3.117 29.422 14.68 1 97.19 324 ALA B O 1
ATOM 6347 N N . VAL B 1 325 ? 4.227 31.344 14.531 1 96.06 325 VAL B N 1
ATOM 6348 C CA . VAL B 1 325 ? 4.508 31.203 13.102 1 96.06 325 VAL B CA 1
ATOM 6349 C C . VAL B 1 325 ? 5.723 30.312 12.906 1 96.06 325 VAL B C 1
ATOM 6351 O O . VAL B 1 325 ? 6.73 30.453 13.602 1 96.06 325 VAL B O 1
ATOM 6354 N N . LEU B 1 326 ? 5.562 29.375 11.945 1 96.38 326 LEU B N 1
ATOM 6355 C CA . LEU B 1 326 ? 6.703 28.641 11.406 1 96.38 326 LEU B CA 1
ATOM 6356 C C . LEU B 1 326 ? 7.293 29.359 10.195 1 96.38 326 LEU B C 1
ATOM 6358 O O . LEU B 1 326 ? 6.57 29.703 9.258 1 96.38 326 LEU B O 1
ATOM 6362 N N . ASN B 1 327 ? 8.555 29.594 10.219 1 93.5 327 ASN B N 1
ATOM 6363 C CA . ASN B 1 327 ? 9.164 30.266 9.078 1 93.5 327 ASN B CA 1
ATOM 6364 C C . ASN B 1 327 ? 9.422 29.297 7.93 1 93.5 327 ASN B C 1
ATOM 6366 O O . ASN B 1 327 ? 9.125 28.109 8.039 1 93.5 327 ASN B O 1
ATOM 6370 N N . GLU B 1 328 ? 10.016 29.797 6.859 1 93.75 328 GLU B N 1
ATOM 6371 C CA . GLU B 1 328 ? 10.156 29.047 5.617 1 93.75 328 GLU B CA 1
ATOM 6372 C C . GLU B 1 328 ? 11.273 28.016 5.723 1 93.75 328 GLU B C 1
ATOM 6374 O O . GLU B 1 328 ? 11.367 27.125 4.883 1 93.75 328 GLU B O 1
ATOM 6379 N N . GLN B 1 329 ? 12.078 28.078 6.723 1 94.25 329 GLN B N 1
ATOM 6380 C CA . GLN B 1 329 ? 13.094 27.047 6.938 1 94.25 329 GLN B CA 1
ATOM 6381 C C . GLN B 1 329 ? 12.539 25.891 7.758 1 94.25 329 GLN B C 1
ATOM 6383 O O . GLN B 1 329 ? 12.977 24.75 7.605 1 94.25 329 GLN B O 1
ATOM 6388 N N . GLU B 1 330 ? 11.602 26.25 8.641 1 96.69 330 GLU B N 1
ATOM 6389 C CA . GLU B 1 330 ? 10.984 25.25 9.5 1 96.69 330 GLU B CA 1
ATOM 6390 C C . GLU B 1 330 ? 9.938 24.438 8.742 1 96.69 330 GLU B C 1
ATOM 6392 O O . GLU B 1 330 ? 9.828 23.219 8.93 1 96.69 330 GLU B O 1
ATOM 6397 N N . LYS B 1 331 ? 9.172 25.062 7.973 1 97.69 331 LYS B N 1
ATOM 6398 C CA . LYS B 1 331 ? 8.133 24.453 7.145 1 97.69 331 LYS B CA 1
ATOM 6399 C C . LYS B 1 331 ? 8.219 24.953 5.707 1 97.69 331 LYS B C 1
ATOM 6401 O O . LYS B 1 331 ? 8.156 26.156 5.453 1 97.69 331 LYS B O 1
ATOM 6406 N N . PHE B 1 332 ? 8.383 24.047 4.688 1 97 332 PHE B N 1
ATOM 6407 C CA . PHE B 1 332 ? 8.508 24.453 3.293 1 97 332 PHE B CA 1
ATOM 6408 C C . PHE B 1 332 ? 7.977 23.359 2.365 1 97 332 PHE B C 1
ATOM 6410 O O . PHE B 1 332 ? 7.652 22.266 2.812 1 97 332 PHE B O 1
ATOM 6417 N N . GLU B 1 333 ? 7.738 23.734 1.138 1 97.25 333 GLU B N 1
ATOM 6418 C CA . GLU B 1 333 ? 7.398 22.828 0.046 1 97.25 333 GLU B CA 1
ATOM 6419 C C . GLU B 1 333 ? 8.648 22.297 -0.641 1 97.25 333 GLU B C 1
ATOM 6421 O O . GLU B 1 333 ? 9.445 23.062 -1.184 1 97.25 333 GLU B O 1
ATOM 6426 N N . PHE B 1 334 ? 8.82 21.047 -0.624 1 97.69 334 PHE B N 1
ATOM 6427 C CA . PHE B 1 334 ? 10.023 20.438 -1.188 1 97.69 334 PHE B CA 1
ATOM 6428 C C . PHE B 1 334 ? 10.062 20.641 -2.699 1 97.69 334 PHE B C 1
ATOM 6430 O O . PHE B 1 334 ? 9.109 20.297 -3.402 1 97.69 334 PHE B O 1
ATOM 6437 N N . ASP B 1 335 ? 11.148 21.125 -3.16 1 95 335 ASP B N 1
ATOM 6438 C CA . ASP B 1 335 ? 11.383 21.312 -4.59 1 95 335 ASP B CA 1
ATOM 6439 C C . ASP B 1 335 ? 12.578 20.469 -5.051 1 95 335 ASP B C 1
ATOM 6441 O O . ASP B 1 335 ? 13.734 20.875 -4.855 1 95 335 ASP B O 1
ATOM 6445 N N . LYS B 1 336 ? 12.281 19.422 -5.672 1 93 336 LYS B N 1
ATOM 6446 C CA . LYS B 1 336 ? 13.312 18.5 -6.133 1 93 336 LYS B CA 1
ATOM 6447 C C . LYS B 1 336 ? 14.289 19.203 -7.078 1 93 336 LYS B C 1
ATOM 6449 O O . LYS B 1 336 ? 15.477 18.875 -7.109 1 93 336 LYS B O 1
ATOM 6454 N N . LYS B 1 337 ? 13.859 20.188 -7.844 1 91.25 337 LYS B N 1
ATOM 6455 C CA . LYS B 1 337 ? 14.695 20.891 -8.805 1 91.25 337 LYS B CA 1
ATOM 6456 C C . LYS B 1 337 ? 15.758 21.734 -8.102 1 91.25 337 LYS B C 1
ATOM 6458 O O . LYS B 1 337 ? 16.703 22.203 -8.742 1 91.25 337 LYS B O 1
ATOM 6463 N N . ASP B 1 338 ? 15.57 21.953 -6.797 1 92.56 338 ASP B N 1
ATOM 6464 C CA . ASP B 1 338 ? 16.5 22.781 -6.031 1 92.56 338 ASP B CA 1
ATOM 6465 C C . ASP B 1 338 ? 17.547 21.922 -5.34 1 92.56 338 ASP B C 1
ATOM 6467 O O . ASP B 1 338 ? 18.312 22.422 -4.5 1 92.56 338 ASP B O 1
ATOM 6471 N N . THR B 1 339 ? 17.562 20.625 -5.613 1 92.56 339 THR B N 1
ATOM 6472 C CA . THR B 1 339 ? 18.531 19.734 -4.98 1 92.56 339 THR B CA 1
ATOM 6473 C C . THR B 1 339 ? 19.875 19.812 -5.68 1 92.56 339 THR B C 1
ATOM 6475 O O . THR B 1 339 ? 19.969 20.328 -6.797 1 92.56 339 THR B O 1
ATOM 6478 N N . ARG B 1 340 ? 20.875 19.266 -5 1 87.88 340 ARG B N 1
ATOM 6479 C CA . ARG B 1 340 ? 22.203 19.203 -5.574 1 87.88 340 ARG B CA 1
ATOM 6480 C C . ARG B 1 340 ? 22.219 18.312 -6.816 1 87.88 340 ARG B C 1
ATOM 6482 O O . ARG B 1 340 ? 21.781 17.156 -6.77 1 87.88 340 ARG B O 1
ATOM 6489 N N . ARG B 1 341 ? 22.703 18.766 -7.773 1 82.19 341 ARG B N 1
ATOM 6490 C CA . ARG B 1 341 ? 22.734 18.031 -9.031 1 82.19 341 ARG B CA 1
ATOM 6491 C C . ARG B 1 341 ? 23.688 16.844 -8.953 1 82.19 341 ARG B C 1
ATOM 6493 O O . ARG B 1 341 ? 24.766 16.953 -8.383 1 82.19 341 ARG B O 1
ATOM 6500 N N . GLY B 1 342 ? 23.297 15.781 -9.578 1 78.31 342 GLY B N 1
ATOM 6501 C CA . GLY B 1 342 ? 24.141 14.602 -9.648 1 78.31 342 GLY B CA 1
ATOM 6502 C C . GLY B 1 342 ? 24.109 13.766 -8.383 1 78.31 342 GLY B C 1
ATOM 6503 O O . GLY B 1 342 ? 24.641 12.656 -8.352 1 78.31 342 GLY B O 1
ATOM 6504 N N . GLU B 1 343 ? 23.578 14.438 -7.352 1 82.5 343 GLU B N 1
ATOM 6505 C CA . GLU B 1 343 ? 23.453 13.688 -6.105 1 82.5 343 GLU B CA 1
ATOM 6506 C C . GLU B 1 343 ? 22.016 13.18 -5.922 1 82.5 343 GLU B C 1
ATOM 6508 O O . GLU B 1 343 ? 21.062 13.875 -6.254 1 82.5 343 GLU B O 1
ATOM 6513 N N . ASP B 1 344 ? 21.922 12.016 -5.547 1 86.44 344 ASP B N 1
ATOM 6514 C CA . ASP B 1 344 ? 20.609 11.477 -5.211 1 86.44 344 ASP B CA 1
ATOM 6515 C C . ASP B 1 344 ? 20.281 11.711 -3.738 1 86.44 344 ASP B C 1
ATOM 6517 O O . ASP B 1 344 ? 20.203 10.766 -2.951 1 86.44 344 ASP B O 1
ATOM 6521 N N . SER B 1 345 ? 20.109 12.969 -3.422 1 91.5 345 SER B N 1
ATOM 6522 C CA . SER B 1 345 ? 19.844 13.391 -2.051 1 91.5 345 SER B CA 1
ATOM 6523 C C . SER B 1 345 ? 18.891 14.586 -2.014 1 91.5 345 SER B C 1
ATOM 6525 O O . SER B 1 345 ? 18.688 15.258 -3.027 1 91.5 345 SER B O 1
ATOM 6527 N N . PRO B 1 346 ? 18.297 14.812 -0.895 1 95.81 346 PRO B N 1
ATOM 6528 C CA . PRO B 1 346 ? 17.344 15.914 -0.797 1 95.81 346 PRO B CA 1
ATOM 6529 C C . PRO B 1 346 ? 18 17.25 -0.452 1 95.81 346 PRO B C 1
ATOM 6531 O O . PRO B 1 346 ? 17.328 18.25 -0.275 1 95.81 346 PRO B O 1
ATOM 6534 N N . TRP B 1 347 ? 19.266 17.281 -0.35 1 94.44 347 TRP B N 1
ATOM 6535 C CA . TRP B 1 347 ? 20 18.484 0.079 1 94.44 347 TRP B CA 1
ATOM 6536 C C . TRP B 1 347 ? 19.922 19.578 -0.982 1 94.44 347 TRP B C 1
ATOM 6538 O O . TRP B 1 347 ? 20.047 19.297 -2.178 1 94.44 347 TRP B O 1
ATOM 6548 N N . ALA B 1 348 ? 19.797 20.766 -0.481 1 92.62 348 ALA B N 1
ATOM 6549 C CA . ALA B 1 348 ? 19.672 21.922 -1.36 1 92.62 348 ALA B CA 1
ATOM 6550 C C . ALA B 1 348 ? 21 22.266 -2.01 1 92.62 348 ALA B C 1
ATOM 6552 O O . ALA B 1 348 ? 22.062 22.062 -1.409 1 92.62 348 ALA B O 1
ATOM 6553 N N . ARG B 1 349 ? 20.859 22.797 -3.143 1 88.12 349 ARG B N 1
ATOM 6554 C CA . ARG B 1 349 ? 22.031 23.281 -3.85 1 88.12 349 ARG B CA 1
ATOM 6555 C C . ARG B 1 349 ? 22.594 24.531 -3.178 1 88.12 349 ARG B C 1
ATOM 6557 O O . ARG B 1 349 ? 21.938 25.141 -2.332 1 88.12 349 ARG B O 1
ATOM 6564 N N . ASN B 1 350 ? 23.75 24.891 -3.646 1 83.69 350 ASN B N 1
ATOM 6565 C CA . ASN B 1 350 ? 24.328 26.156 -3.18 1 83.69 350 ASN B CA 1
ATOM 6566 C C . ASN B 1 350 ? 23.531 27.359 -3.682 1 83.69 350 ASN B C 1
ATOM 6568 O O . ASN B 1 350 ? 23.109 27.391 -4.836 1 83.69 350 ASN B O 1
ATOM 6572 N N . GLY B 1 351 ? 23.359 28.297 -2.83 1 83.44 351 GLY B N 1
ATOM 6573 C CA . GLY B 1 351 ? 22.656 29.516 -3.24 1 83.44 351 GLY B CA 1
ATOM 6574 C C . GLY B 1 351 ? 21.156 29.438 -3.027 1 83.44 351 GLY B C 1
ATOM 6575 O O . GLY B 1 351 ? 20.422 30.359 -3.387 1 83.44 351 GLY B O 1
ATOM 6576 N N . THR B 1 352 ? 20.688 28.344 -2.502 1 89.94 352 THR B N 1
ATOM 6577 C CA . THR B 1 352 ? 19.266 28.203 -2.203 1 89.94 352 THR B CA 1
ATOM 6578 C C . THR B 1 352 ? 18.797 29.328 -1.292 1 89.94 352 THR B C 1
ATOM 6580 O O . THR B 1 352 ? 19.484 29.703 -0.341 1 89.94 352 THR B O 1
ATOM 6583 N N . ASP B 1 353 ? 17.641 29.875 -1.683 1 92 353 ASP B N 1
ATOM 6584 C CA . ASP B 1 353 ? 17.016 30.875 -0.837 1 92 353 ASP B CA 1
ATOM 6585 C C . ASP B 1 353 ? 16.062 30.234 0.169 1 92 353 ASP B C 1
ATOM 6587 O O . ASP B 1 353 ? 14.914 29.922 -0.166 1 92 353 ASP B O 1
ATOM 6591 N N . VAL B 1 354 ? 16.422 30.156 1.389 1 92 354 VAL B N 1
ATOM 6592 C CA . VAL B 1 354 ? 15.656 29.453 2.414 1 92 354 VAL B CA 1
ATOM 6593 C C . VAL B 1 354 ? 14.531 30.344 2.932 1 92 354 VAL B C 1
ATOM 6595 O O . VAL B 1 354 ? 13.727 29.906 3.768 1 92 354 VAL B O 1
ATOM 6598 N N . THR B 1 355 ? 14.461 31.562 2.469 1 91.38 355 THR B N 1
ATOM 6599 C CA . THR B 1 355 ? 13.344 32.406 2.838 1 91.38 355 THR B CA 1
ATOM 6600 C C . THR B 1 355 ? 12.141 32.156 1.939 1 91.38 355 THR B C 1
ATOM 6602 O O . THR B 1 355 ? 11.031 32.594 2.23 1 91.38 355 THR B O 1
ATOM 6605 N N . SER B 1 356 ? 12.445 31.406 0.89 1 93.31 356 SER B N 1
ATOM 6606 C CA . SER B 1 356 ? 11.359 30.969 0.018 1 93.31 356 SER B CA 1
ATOM 6607 C C . SER B 1 356 ? 10.633 29.766 0.599 1 93.31 356 SER B C 1
ATOM 6609 O O . SER B 1 356 ? 11.25 28.891 1.22 1 93.31 356 SER B O 1
ATOM 6611 N N . PRO B 1 357 ? 9.305 29.719 0.365 1 94.62 357 PRO B N 1
ATOM 6612 C CA . PRO B 1 357 ? 8.57 28.531 0.831 1 94.62 357 PRO B CA 1
ATOM 6613 C C . PRO B 1 357 ? 8.828 27.312 -0.034 1 94.62 357 PRO B C 1
ATOM 6615 O O . PRO B 1 357 ? 8.375 26.203 0.294 1 94.62 357 PRO B O 1
ATOM 6618 N N . TRP B 1 358 ? 9.539 27.469 -1.166 1 95.5 358 TRP B N 1
ATOM 6619 C CA . TRP B 1 358 ? 9.836 26.375 -2.084 1 95.5 358 TRP B CA 1
ATOM 6620 C C . TRP B 1 358 ? 11.336 26.156 -2.213 1 95.5 358 TRP B C 1
ATOM 6622 O O . TRP B 1 358 ? 12.031 26.953 -2.852 1 95.5 358 TRP B O 1
ATOM 6632 N N . HIS B 1 359 ? 11.805 25.188 -1.643 1 95.06 359 HIS B N 1
ATOM 6633 C CA . HIS B 1 359 ? 13.227 24.875 -1.749 1 95.06 359 HIS B CA 1
ATOM 6634 C C . HIS B 1 359 ? 13.508 23.453 -1.271 1 95.06 359 HIS B C 1
ATOM 6636 O O . HIS B 1 359 ? 12.609 22.766 -0.783 1 95.06 359 HIS B O 1
ATOM 6642 N N . ALA B 1 360 ? 14.711 22.969 -1.515 1 95.44 360 ALA B N 1
ATOM 6643 C CA . ALA B 1 360 ? 15.156 21.672 -1.004 1 95.44 360 ALA B CA 1
ATOM 6644 C C . ALA B 1 360 ? 15.695 21.812 0.419 1 95.44 360 ALA B C 1
ATOM 6646 O O . ALA B 1 360 ? 15.531 22.844 1.059 1 95.44 360 ALA B O 1
ATOM 6647 N N . LEU B 1 361 ? 16.172 20.75 0.951 1 95.62 361 LEU B N 1
ATOM 6648 C CA . LEU B 1 361 ? 16.562 20.703 2.354 1 95.62 361 LEU B CA 1
ATOM 6649 C C . LEU B 1 361 ? 17.906 21.406 2.562 1 95.62 361 LEU B C 1
ATOM 6651 O O . LEU B 1 361 ? 18.938 20.938 2.09 1 95.62 361 LEU B O 1
ATOM 6655 N N . ALA B 1 362 ? 18.047 22.609 3.164 1 88.44 362 ALA B N 1
ATOM 6656 C CA . ALA B 1 362 ? 19.266 23.422 3.273 1 88.44 362 ALA B CA 1
ATOM 6657 C C . ALA B 1 362 ? 19.703 23.547 4.73 1 88.44 362 ALA B C 1
ATOM 6659 O O . ALA B 1 362 ? 20.844 23.906 5.008 1 88.44 362 ALA B O 1
ATOM 6660 N N . GLY B 1 363 ? 18.859 23.266 5.738 1 75.5 363 GLY B N 1
ATOM 6661 C CA . GLY B 1 363 ? 19.266 23.594 7.094 1 75.5 363 GLY B CA 1
ATOM 6662 C C . GLY B 1 363 ? 18.781 22.609 8.125 1 75.5 363 GLY B C 1
ATOM 6663 O O . GLY B 1 363 ? 18.109 21.625 7.785 1 75.5 363 GLY B O 1
ATOM 6664 N N . LYS B 1 364 ? 19.297 22.922 9.305 1 82.88 364 LYS B N 1
ATOM 6665 C CA . LYS B 1 364 ? 19 22.062 10.43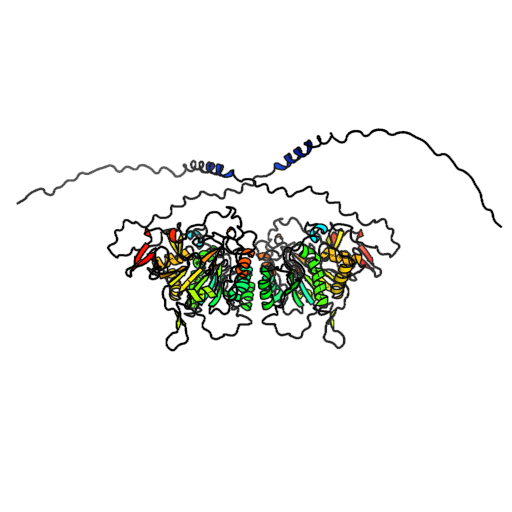8 1 82.88 364 LYS B CA 1
ATOM 6666 C C . LYS B 1 364 ? 17.641 22.438 11.055 1 82.88 364 LYS B C 1
ATOM 6668 O O . LYS B 1 364 ? 17.156 21.734 11.953 1 82.88 364 LYS B O 1
ATOM 6673 N N . GLU B 1 365 ? 16.984 23.391 10.445 1 92.31 365 GLU B N 1
ATOM 6674 C CA . GLU B 1 365 ? 15.797 23.938 11.102 1 92.31 365 GLU B CA 1
ATOM 6675 C C . GLU B 1 365 ? 14.539 23.203 10.625 1 92.31 365 GLU B C 1
ATOM 6677 O O . GLU B 1 365 ? 13.445 23.453 11.148 1 92.31 365 GLU B O 1
ATOM 6682 N N . ALA B 1 366 ? 14.672 22.312 9.711 1 97 366 ALA B N 1
ATOM 6683 C CA . ALA B 1 366 ? 13.516 21.703 9.055 1 97 366 ALA B CA 1
ATOM 6684 C C . ALA B 1 366 ? 12.656 20.938 10.055 1 97 366 ALA B C 1
ATOM 6686 O O . ALA B 1 366 ? 13.156 20.062 10.758 1 97 366 ALA B O 1
ATOM 6687 N N . LEU B 1 367 ? 11.367 21.312 10.133 1 98.19 367 LEU B N 1
ATOM 6688 C CA . LEU B 1 367 ? 10.414 20.641 11.008 1 98.19 367 LEU B CA 1
ATOM 6689 C C . LEU B 1 367 ? 9.344 19.922 10.195 1 98.19 367 LEU B C 1
ATOM 6691 O O . LEU B 1 367 ? 8.867 18.859 10.602 1 98.19 367 LEU B O 1
ATOM 6695 N N . ALA B 1 368 ? 8.922 20.516 9.109 1 98.5 368 ALA B N 1
ATOM 6696 C CA . ALA B 1 368 ? 7.844 19.984 8.273 1 98.5 368 ALA B CA 1
ATOM 6697 C C . ALA B 1 368 ? 8.148 20.188 6.789 1 98.5 368 ALA B C 1
ATOM 6699 O O . ALA B 1 368 ? 8.352 21.312 6.344 1 98.5 368 ALA B O 1
ATOM 6700 N N . ILE B 1 369 ? 8.211 19.125 6.074 1 98.56 369 ILE B N 1
ATOM 6701 C CA . ILE B 1 369 ? 8.516 19.156 4.648 1 98.56 369 ILE B CA 1
ATOM 6702 C C . ILE B 1 369 ? 7.32 18.641 3.855 1 98.56 369 ILE B C 1
ATOM 6704 O O . ILE B 1 369 ? 6.934 17.469 4 1 98.56 369 ILE B O 1
ATOM 6708 N N . HIS B 1 370 ? 6.773 19.484 3.021 1 98.5 370 HIS B N 1
ATOM 6709 C CA . HIS B 1 370 ? 5.527 19.188 2.33 1 98.5 370 HIS B CA 1
ATOM 6710 C C . HIS B 1 370 ? 5.762 18.938 0.844 1 98.5 370 HIS B C 1
ATOM 6712 O O . HIS B 1 370 ? 6.863 19.172 0.34 1 98.5 370 HIS B O 1
ATOM 6718 N N . GLN B 1 371 ? 4.801 18.375 0.097 1 98.12 371 GLN B N 1
ATOM 6719 C CA . GLN B 1 371 ? 4.758 18.109 -1.337 1 98.12 371 GLN B CA 1
ATOM 6720 C C . GLN B 1 371 ? 5.562 16.859 -1.685 1 98.12 371 GLN B C 1
ATOM 6722 O O . GLN B 1 371 ? 6.207 16.797 -2.734 1 98.12 371 GLN B O 1
ATOM 6727 N N . LEU B 1 372 ? 5.609 15.969 -0.715 1 98.44 372 LEU B N 1
ATOM 6728 C CA . LEU B 1 372 ? 6.266 14.688 -0.967 1 98.44 372 LEU B CA 1
ATOM 6729 C C . LEU B 1 372 ? 5.254 13.641 -1.435 1 98.44 372 LEU B C 1
ATOM 6731 O O . LEU B 1 372 ? 5.031 12.641 -0.753 1 98.44 372 LEU B O 1
ATOM 6735 N N . LYS B 1 373 ? 4.809 13.805 -2.594 1 97.12 373 LYS B N 1
ATOM 6736 C CA . LYS B 1 373 ? 3.746 12.977 -3.145 1 97.12 373 LYS B CA 1
ATOM 6737 C C . LYS B 1 373 ? 4.309 11.68 -3.732 1 97.12 373 LYS B C 1
ATOM 6739 O O . LYS B 1 373 ? 3.676 10.625 -3.645 1 97.12 373 LYS B O 1
ATOM 6744 N N . LYS B 1 374 ? 5.496 11.789 -4.266 1 96.81 374 LYS B N 1
ATOM 6745 C CA . LYS B 1 374 ? 6.129 10.625 -4.883 1 96.81 374 LYS B CA 1
ATOM 6746 C C . LYS B 1 374 ? 6.906 9.805 -3.857 1 96.81 374 LYS B C 1
ATOM 6748 O O . LYS B 1 374 ? 7.582 10.367 -2.992 1 96.81 374 LYS B O 1
ATOM 6753 N N . ASP B 1 375 ? 6.883 8.484 -4.035 1 96.5 375 ASP B N 1
ATOM 6754 C CA . ASP B 1 375 ? 7.566 7.594 -3.102 1 96.5 375 ASP B CA 1
ATOM 6755 C C . ASP B 1 375 ? 9.07 7.875 -3.072 1 96.5 375 ASP B C 1
ATOM 6757 O O . ASP B 1 375 ? 9.688 7.883 -2.004 1 96.5 375 ASP B O 1
ATOM 6761 N N . ASP B 1 376 ? 9.594 8.094 -4.262 1 94 376 ASP B N 1
ATOM 6762 C CA . ASP B 1 376 ? 11.039 8.305 -4.355 1 94 376 ASP B CA 1
ATOM 6763 C C . ASP B 1 376 ? 11.469 9.539 -3.576 1 94 376 ASP B C 1
ATOM 6765 O O . ASP B 1 376 ? 12.477 9.523 -2.871 1 94 376 ASP B O 1
ATOM 6769 N N . GLU B 1 377 ? 10.727 10.609 -3.705 1 97 377 GLU B N 1
ATOM 6770 C CA . GLU B 1 377 ? 11.039 11.836 -2.984 1 97 377 GLU B CA 1
ATOM 6771 C C . GLU B 1 377 ? 10.828 11.664 -1.482 1 97 377 GLU B C 1
ATOM 6773 O O . GLU B 1 377 ? 11.625 12.156 -0.679 1 97 377 GLU B O 1
ATOM 6778 N N . TRP B 1 378 ? 9.758 10.977 -1.12 1 98.25 378 TRP B N 1
ATOM 6779 C CA . TRP B 1 378 ? 9.484 10.688 0.284 1 98.25 378 TRP B CA 1
ATOM 6780 C C . TRP B 1 378 ? 10.656 9.953 0.928 1 98.25 378 TRP B C 1
ATOM 6782 O O . TRP B 1 378 ? 11.141 10.359 1.985 1 98.25 378 TRP B O 1
ATOM 6792 N N . LEU B 1 379 ? 11.133 8.953 0.273 1 97.31 379 LEU B N 1
ATOM 6793 C CA . LEU B 1 379 ? 12.164 8.094 0.845 1 97.31 379 LEU B CA 1
ATOM 6794 C C . LEU B 1 379 ? 13.531 8.781 0.808 1 97.31 379 LEU B C 1
ATOM 6796 O O . LEU B 1 379 ? 14.367 8.547 1.68 1 97.31 379 LEU B O 1
ATOM 6800 N N . MET B 1 380 ? 13.664 9.625 -0.234 1 95.88 380 MET B N 1
ATOM 6801 C CA . MET B 1 380 ? 14.867 10.445 -0.287 1 95.88 380 MET B CA 1
ATOM 6802 C C . MET B 1 380 ? 14.977 11.344 0.945 1 95.88 380 MET B C 1
ATOM 6804 O O . MET B 1 380 ? 16.047 11.453 1.548 1 95.88 380 MET B O 1
ATOM 6808 N N . VAL B 1 381 ? 13.898 11.953 1.338 1 97.56 381 VAL B N 1
ATOM 6809 C CA . VAL B 1 381 ? 13.859 12.828 2.51 1 97.56 381 VAL B CA 1
ATOM 6810 C C . VAL B 1 381 ? 13.984 11.984 3.779 1 97.56 381 VAL B C 1
ATOM 6812 O O . VAL B 1 381 ? 14.727 12.344 4.695 1 97.56 381 VAL B O 1
ATOM 6815 N N . ALA B 1 382 ? 13.328 10.867 3.842 1 97.44 382 ALA B N 1
ATOM 6816 C CA . ALA B 1 382 ? 13.375 9.992 5.008 1 97.44 382 ALA B CA 1
ATOM 6817 C C . ALA B 1 382 ? 14.805 9.562 5.316 1 97.44 382 ALA B C 1
ATOM 6819 O O . ALA B 1 382 ? 15.18 9.414 6.484 1 97.44 382 ALA B O 1
ATOM 6820 N N . ALA B 1 383 ? 15.617 9.438 4.324 1 95.44 383 ALA B N 1
ATOM 6821 C CA . ALA B 1 383 ? 16.953 8.859 4.438 1 95.44 383 ALA B CA 1
ATOM 6822 C C . ALA B 1 383 ? 17.891 9.781 5.211 1 95.44 383 ALA B C 1
ATOM 6824 O O . ALA B 1 383 ? 18.969 9.367 5.641 1 95.44 383 ALA B O 1
ATOM 6825 N N . VAL B 1 384 ? 17.484 10.992 5.379 1 96.19 384 VAL B N 1
ATOM 6826 C CA . VAL B 1 384 ? 18.422 11.93 6 1 96.19 384 VAL B CA 1
ATOM 6827 C C . VAL B 1 384 ? 17.938 12.312 7.391 1 96.19 384 VAL B C 1
ATOM 6829 O O . VAL B 1 384 ? 18.328 13.344 7.938 1 96.19 384 VAL B O 1
ATOM 6832 N N . PHE B 1 385 ? 17.062 11.562 7.977 1 96.88 385 PHE B N 1
ATOM 6833 C CA . PHE B 1 385 ? 16.609 11.734 9.352 1 96.88 385 PHE B CA 1
ATOM 6834 C C . PHE B 1 385 ? 16.891 10.484 10.172 1 96.88 385 PHE B C 1
ATOM 6836 O O . PHE B 1 385 ? 16.797 9.367 9.672 1 96.88 385 PHE B O 1
ATOM 6843 N N . ASP B 1 386 ? 17.219 10.648 11.406 1 95.81 386 ASP B N 1
ATOM 6844 C CA . ASP B 1 386 ? 17.312 9.562 12.383 1 95.81 386 ASP B CA 1
ATOM 6845 C C . ASP B 1 386 ? 16.5 9.875 13.633 1 95.81 386 ASP B C 1
ATOM 6847 O O . ASP B 1 386 ? 15.656 10.773 13.625 1 95.81 386 ASP B O 1
ATOM 6851 N N . LYS B 1 387 ? 16.641 9.148 14.695 1 95.69 387 LYS B N 1
ATOM 6852 C CA . LYS B 1 387 ? 15.805 9.273 15.891 1 95.69 387 LYS B CA 1
ATOM 6853 C C . LYS B 1 387 ? 15.992 10.641 16.547 1 95.69 387 LYS B C 1
ATOM 6855 O O . LYS B 1 387 ? 15.133 11.094 17.312 1 95.69 387 LYS B O 1
ATOM 6860 N N . ASN B 1 388 ? 17.125 11.273 16.188 1 95.38 388 ASN B N 1
ATOM 6861 C CA . ASN B 1 388 ? 17.422 12.562 16.797 1 95.38 388 ASN B CA 1
ATOM 6862 C C . ASN B 1 388 ? 17.031 13.719 15.875 1 95.38 388 ASN B C 1
ATOM 6864 O O . ASN B 1 388 ? 17.219 14.883 16.219 1 95.38 388 ASN B O 1
ATOM 6868 N N . GLY B 1 389 ? 16.469 13.398 14.758 1 95.56 389 GLY B N 1
ATOM 6869 C CA . GLY B 1 389 ? 16.062 14.414 13.797 1 95.56 389 GLY B CA 1
ATOM 6870 C C . GLY B 1 389 ? 16.938 14.438 12.555 1 95.56 389 GLY B C 1
ATOM 6871 O O . GLY B 1 389 ? 17.359 13.391 12.062 1 95.56 389 GLY B O 1
ATOM 6872 N N . LEU B 1 390 ? 17.062 15.578 11.969 1 95.75 390 LEU B N 1
ATOM 6873 C CA . LEU B 1 390 ? 17.812 15.773 10.734 1 95.75 390 LEU B CA 1
ATOM 6874 C C . LEU B 1 390 ? 19.297 15.539 10.961 1 95.75 390 LEU B C 1
ATOM 6876 O O . LEU B 1 390 ? 19.875 16.062 11.922 1 95.75 390 LEU B O 1
ATOM 6880 N N . ILE B 1 391 ? 19.875 14.727 10.156 1 94.12 391 ILE B N 1
ATOM 6881 C CA . ILE B 1 391 ? 21.297 14.477 10.266 1 94.12 391 ILE B CA 1
ATOM 6882 C C . ILE B 1 391 ? 22.078 15.625 9.625 1 94.12 391 ILE B C 1
ATOM 6884 O O . ILE B 1 391 ? 21.5 16.438 8.898 1 94.12 391 ILE B O 1
ATOM 6888 N N . ASP B 1 392 ? 23.344 15.664 9.867 1 89.94 392 ASP B N 1
ATOM 6889 C CA . ASP B 1 392 ? 24.188 16.703 9.281 1 89.94 392 ASP B CA 1
ATOM 6890 C C . ASP B 1 392 ? 24.375 16.484 7.785 1 89.94 392 ASP B C 1
ATOM 6892 O O . ASP B 1 392 ? 24.562 15.352 7.34 1 89.94 392 ASP B O 1
ATOM 6896 N N . ALA B 1 393 ? 24.234 17.547 7.105 1 83.75 393 ALA B N 1
ATOM 6897 C CA . ALA B 1 393 ? 24.5 17.453 5.668 1 83.75 393 ALA B CA 1
ATOM 6898 C C . ALA B 1 393 ? 25.953 17.141 5.395 1 83.75 393 ALA B C 1
ATOM 6900 O O . ALA B 1 393 ? 26.844 17.609 6.105 1 83.75 393 ALA B O 1
ATOM 6901 N N . PRO B 1 394 ? 26.141 16.266 4.391 1 79.75 394 PRO B N 1
ATOM 6902 C CA . PRO B 1 394 ? 27.547 16.047 4.016 1 79.75 394 PRO B CA 1
ATOM 6903 C C . PRO B 1 394 ? 28.234 17.328 3.551 1 79.75 394 PRO B C 1
ATOM 6905 O O . PRO B 1 394 ? 27.594 18.219 2.986 1 79.75 394 PRO B O 1
ATOM 6908 N N . LEU B 1 395 ? 29.516 17.453 4.008 1 70.81 395 LEU B N 1
ATOM 6909 C CA . LEU B 1 395 ? 30.312 18.625 3.621 1 70.81 395 LEU B CA 1
ATOM 6910 C C . LEU B 1 395 ? 30.344 18.781 2.105 1 70.81 395 LEU B C 1
ATOM 6912 O O . LEU B 1 395 ? 30.375 17.781 1.374 1 70.81 395 LEU B O 1
ATOM 6916 N N . ILE B 1 396 ? 29.766 19.844 1.649 1 62.09 396 ILE B N 1
ATOM 6917 C CA . ILE B 1 396 ? 29.766 20.125 0.219 1 62.09 396 ILE B CA 1
ATOM 6918 C C . ILE B 1 396 ? 31.219 20.234 -0.278 1 62.09 396 ILE B C 1
ATOM 6920 O O . ILE B 1 396 ? 32.031 20.969 0.29 1 62.09 396 ILE B O 1
ATOM 6924 N N . ASP B 1 397 ? 31.688 19.203 -0.895 1 54.97 397 ASP B N 1
ATOM 6925 C CA . ASP B 1 397 ? 32.906 19.531 -1.604 1 54.97 397 ASP B CA 1
ATOM 6926 C C . ASP B 1 397 ? 32.688 20.734 -2.539 1 54.97 397 ASP B C 1
ATOM 6928 O O . ASP B 1 397 ? 31.609 20.922 -3.068 1 54.97 397 ASP B O 1
ATOM 6932 N N . ASN B 1 398 ? 33.375 21.859 -2.332 1 50.28 398 ASN B N 1
ATOM 6933 C CA . ASN B 1 398 ? 33.438 23.047 -3.174 1 50.28 398 ASN B CA 1
ATOM 6934 C C . ASN B 1 398 ? 33.219 22.703 -4.645 1 50.28 398 ASN B C 1
ATOM 6936 O O . ASN B 1 398 ? 34 23.094 -5.5 1 50.28 398 ASN B O 1
ATOM 6940 N N . HIS B 1 399 ? 32.781 21.516 -4.941 1 49.53 399 HIS B N 1
ATOM 6941 C CA . HIS B 1 399 ? 32.656 21.359 -6.387 1 49.53 399 HIS B CA 1
ATOM 6942 C C . HIS B 1 399 ? 31.547 22.266 -6.934 1 49.53 399 HIS B C 1
ATOM 6944 O O . HIS B 1 399 ? 30.484 22.391 -6.324 1 49.53 399 HIS B O 1
ATOM 6950 N N . ASP B 1 400 ? 31.922 23.281 -7.688 1 47.97 400 ASP B N 1
ATOM 6951 C CA . ASP B 1 400 ? 31.078 24.188 -8.477 1 47.97 400 ASP B CA 1
ATOM 6952 C C . ASP B 1 400 ? 29.953 23.422 -9.148 1 47.97 400 ASP B C 1
ATOM 6954 O O . ASP B 1 400 ? 30.141 22.844 -10.227 1 47.97 400 ASP B O 1
ATOM 6958 N N . PHE B 1 401 ? 29.188 22.75 -8.359 1 49.84 401 PHE B N 1
ATOM 6959 C CA . PHE B 1 401 ? 28.078 22.25 -9.148 1 49.84 401 PHE B CA 1
ATOM 6960 C C . PHE B 1 401 ? 27.438 23.359 -9.969 1 49.84 401 PHE B C 1
ATOM 6962 O O . PHE B 1 401 ? 27.062 24.391 -9.422 1 49.84 401 PHE B O 1
ATOM 6969 N N . ARG B 1 402 ? 27.953 23.484 -11.25 1 43.53 402 ARG B N 1
ATOM 6970 C CA . ARG B 1 402 ? 27.391 24.469 -12.164 1 43.53 402 ARG B CA 1
ATOM 6971 C C . ARG B 1 402 ? 25.891 24.594 -11.992 1 43.53 402 ARG B C 1
ATOM 6973 O O . ARG B 1 402 ? 25.172 23.594 -12.086 1 43.53 402 ARG B O 1
ATOM 6980 N N . ASP B 1 403 ? 25.406 25.422 -11.148 1 49.25 403 ASP B N 1
ATOM 6981 C CA . ASP B 1 403 ? 24.016 25.875 -11.094 1 49.25 403 ASP B CA 1
ATOM 6982 C C . ASP B 1 403 ? 23.453 26.109 -12.5 1 49.25 403 ASP B C 1
ATOM 6984 O O . ASP B 1 403 ? 23.781 27.109 -13.141 1 49.25 403 ASP B O 1
ATOM 6988 N N . ASP B 1 404 ? 23.359 25.078 -13.227 1 48.44 404 ASP B N 1
ATOM 6989 C CA . ASP B 1 404 ? 22.641 25.516 -14.414 1 48.44 404 ASP B CA 1
ATOM 6990 C C . ASP B 1 404 ? 21.312 26.172 -14.047 1 48.44 404 ASP B C 1
ATOM 6992 O O . ASP B 1 404 ? 20.688 25.797 -13.039 1 48.44 404 ASP B O 1
ATOM 6996 N N . ASN B 1 405 ? 21.094 27.375 -14.297 1 50.53 405 ASN B N 1
ATOM 6997 C CA . ASN B 1 405 ? 20 28.328 -14.25 1 50.53 405 ASN B CA 1
ATOM 6998 C C . ASN B 1 405 ? 18.641 27.625 -14.32 1 50.53 405 ASN B C 1
ATOM 7000 O O . ASN B 1 405 ? 17.688 28.156 -14.898 1 50.53 405 ASN B O 1
ATOM 7004 N N . ASP B 1 406 ? 18.609 26.406 -13.867 1 57.66 406 ASP B N 1
ATOM 7005 C CA . ASP B 1 406 ? 17.375 25.75 -14.281 1 57.66 406 ASP B CA 1
ATOM 7006 C C . ASP B 1 406 ? 16.25 26.016 -13.281 1 57.66 406 ASP B C 1
ATOM 7008 O O . ASP B 1 406 ? 15.125 25.547 -13.469 1 57.66 406 ASP B O 1
ATOM 7012 N N . LYS B 1 407 ? 16.656 26.562 -12.102 1 63.56 407 LYS B N 1
ATOM 7013 C CA . LYS B 1 407 ? 15.469 26.891 -11.32 1 63.56 407 LYS B CA 1
ATOM 7014 C C . LYS B 1 407 ? 15.078 28.359 -11.5 1 63.56 407 LYS B C 1
ATOM 7016 O O . LYS B 1 407 ? 15.898 29.25 -11.273 1 63.56 407 LYS B O 1
ATOM 7021 N N . PRO B 1 408 ? 13.961 28.641 -12.328 1 60.88 408 PRO B N 1
ATOM 7022 C CA . PRO B 1 408 ? 13.57 29.984 -12.758 1 60.88 408 PRO B CA 1
ATOM 7023 C C . PRO B 1 408 ? 13.547 31 -11.609 1 60.88 408 PRO B C 1
ATOM 7025 O O . PRO B 1 408 ? 13.609 32.188 -11.836 1 60.88 408 PRO B O 1
ATOM 7028 N N . GLY B 1 409 ? 13.383 30.625 -10.219 1 79.75 409 GLY B N 1
ATOM 7029 C CA . GLY B 1 409 ? 13.289 31.625 -9.164 1 79.75 409 GLY B CA 1
ATOM 7030 C C . GLY B 1 409 ? 12.641 31.094 -7.898 1 79.75 409 GLY B C 1
ATOM 7031 O O . GLY B 1 409 ? 12.094 30 -7.891 1 79.75 409 GLY B O 1
ATOM 7032 N N . TYR B 1 410 ? 12.898 31.906 -6.809 1 88.75 410 TYR B N 1
ATOM 7033 C CA . TYR B 1 410 ? 12.352 31.594 -5.496 1 88.75 410 TYR B CA 1
ATOM 7034 C C . TYR B 1 410 ? 11.203 32.531 -5.148 1 88.75 410 TYR B C 1
ATOM 7036 O O . TYR B 1 410 ? 11.391 33.75 -5.062 1 88.75 410 TYR B O 1
ATOM 7044 N N . PRO B 1 411 ? 10.008 31.953 -5.023 1 90 411 PRO B N 1
ATOM 7045 C CA . PRO B 1 411 ? 8.906 32.812 -4.574 1 90 411 PRO B CA 1
ATOM 7046 C C . PRO B 1 411 ? 9.172 33.438 -3.207 1 90 411 PRO B C 1
ATOM 7048 O O . PRO B 1 411 ? 9.875 32.844 -2.381 1 90 411 PRO B O 1
ATOM 7051 N N . ARG B 1 412 ? 8.586 34.625 -3.016 1 90.62 412 ARG B N 1
ATOM 7052 C CA . ARG B 1 412 ? 8.664 35.25 -1.715 1 90.62 412 ARG B CA 1
ATOM 7053 C C . ARG B 1 412 ? 7.844 34.5 -0.672 1 90.62 412 ARG B C 1
ATOM 7055 O O . ARG B 1 412 ? 6.965 33.719 -1.019 1 90.62 412 ARG B O 1
ATOM 7062 N N . PRO B 1 413 ? 8.148 34.844 0.6 1 91.06 413 PRO B N 1
ATOM 7063 C CA . PRO B 1 413 ? 7.367 34.188 1.653 1 91.06 413 PRO B CA 1
ATOM 7064 C C . PRO B 1 413 ? 5.867 34.438 1.515 1 91.06 413 PRO B C 1
ATOM 7066 O O . PRO B 1 413 ? 5.453 35.531 1.105 1 91.06 413 PRO B O 1
ATOM 7069 N N . HIS B 1 414 ? 5.086 33.5 1.967 1 88.31 414 HIS B N 1
ATOM 7070 C CA . HIS B 1 414 ? 3.635 33.562 1.818 1 88.31 414 HIS B CA 1
ATOM 7071 C C . HIS B 1 414 ? 3.059 34.781 2.516 1 88.31 414 HIS B C 1
ATOM 7073 O O . HIS B 1 414 ? 2.152 35.438 1.989 1 88.31 414 HIS B O 1
ATOM 7079 N N . TYR B 1 415 ? 3.596 35.125 3.682 1 88.06 415 TYR B N 1
ATOM 7080 C CA . TYR B 1 415 ? 3.02 36.188 4.5 1 88.06 415 TYR B CA 1
ATOM 7081 C C . TYR B 1 415 ? 3.18 37.531 3.822 1 88.06 415 TYR B C 1
ATOM 7083 O O . TYR B 1 415 ? 2.467 38.5 4.148 1 88.06 415 TYR B O 1
ATOM 7091 N N . THR B 1 416 ? 4.094 37.656 2.854 1 91.69 416 THR B N 1
ATOM 7092 C CA . THR B 1 416 ? 4.336 38.938 2.18 1 91.69 416 THR B CA 1
ATOM 7093 C C . THR B 1 416 ? 3.191 39.25 1.226 1 91.69 416 THR B C 1
ATOM 7095 O O . THR B 1 416 ? 3.055 40.406 0.785 1 91.69 416 THR B O 1
ATOM 7098 N N . THR B 1 417 ? 2.438 38.281 0.947 1 91.88 417 THR B N 1
ATOM 7099 C CA . THR B 1 417 ? 1.347 38.5 0.001 1 91.88 417 THR B CA 1
ATOM 7100 C C . THR B 1 417 ? 0.102 39 0.717 1 91.88 417 THR B C 1
ATOM 7102 O O . THR B 1 417 ? -0.874 39.406 0.073 1 91.88 417 THR B O 1
ATOM 7105 N N . ILE B 1 418 ? 0.114 39.031 2.039 1 93.81 418 ILE B N 1
ATOM 7106 C CA . ILE B 1 418 ? -1.021 39.531 2.803 1 93.81 418 ILE B CA 1
ATOM 7107 C C . ILE B 1 418 ? -1.114 41.062 2.639 1 93.81 418 ILE B C 1
ATOM 7109 O O . ILE B 1 418 ? -0.171 41.781 2.965 1 93.81 418 ILE B O 1
ATOM 7113 N N . PRO B 1 419 ? -2.242 41.562 2.236 1 93.69 419 PRO B N 1
ATOM 7114 C CA . PRO B 1 419 ? -2.373 43 2.031 1 93.69 419 PRO B CA 1
ATOM 7115 C C . PRO B 1 419 ? -2.246 43.781 3.328 1 93.69 419 PRO B C 1
ATOM 7117 O O . PRO B 1 419 ? -2.678 43.344 4.387 1 93.69 419 PRO B O 1
ATOM 7120 N N . ASP B 1 420 ? -1.819 45.031 3.199 1 92.75 420 ASP B N 1
ATOM 7121 C CA . ASP B 1 420 ? -1.6 45.906 4.352 1 92.75 420 ASP B CA 1
ATOM 7122 C C . ASP B 1 420 ? -2.898 46.125 5.121 1 92.75 420 ASP B C 1
ATOM 7124 O O . ASP B 1 420 ? -2.893 46.219 6.352 1 92.75 420 ASP B O 1
ATOM 7128 N N . ILE B 1 421 ? -3.918 46.156 4.418 1 90.31 421 ILE B N 1
ATOM 7129 C CA . ILE B 1 421 ? -5.207 46.5 5.004 1 90.31 421 ILE B CA 1
ATOM 7130 C C . ILE B 1 421 ? -5.668 45.406 5.941 1 90.31 421 ILE B C 1
ATOM 7132 O O . ILE B 1 421 ? -6.578 45.594 6.75 1 90.31 421 ILE B O 1
ATOM 7136 N N . PHE B 1 422 ? -5.027 44.219 5.91 1 94.12 422 PHE B N 1
ATOM 7137 C CA . PHE B 1 422 ? -5.418 43.062 6.746 1 94.12 422 PHE B CA 1
ATOM 7138 C C . PHE B 1 422 ? -4.82 43.219 8.141 1 94.12 422 PHE B C 1
ATOM 7140 O O . PHE B 1 422 ? -5.207 42.469 9.055 1 94.12 422 PHE B O 1
ATOM 7147 N N . TRP B 1 423 ? -3.947 44.094 8.289 1 94 423 TRP B N 1
ATOM 7148 C CA . TRP B 1 423 ? -3.188 44.188 9.531 1 94 423 TRP B CA 1
ATOM 7149 C C . TRP B 1 423 ? -3.676 45.344 10.391 1 94 423 TRP B C 1
ATOM 7151 O O . TRP B 1 423 ? -3.938 46.438 9.875 1 94 423 TRP B O 1
ATOM 7161 N N . GLU B 1 424 ? -3.783 45.031 11.695 1 93.38 424 GLU B N 1
ATOM 7162 C CA . GLU B 1 424 ? -4.105 46.031 12.727 1 93.38 424 GLU B CA 1
ATOM 7163 C C . GLU B 1 424 ? -3.301 45.781 14 1 93.38 424 GLU B C 1
ATOM 7165 O O . GLU B 1 424 ? -2.646 44.719 14.133 1 93.38 424 GLU B O 1
ATOM 7170 N N . THR B 1 425 ? -3.303 46.75 14.828 1 92.56 425 THR B N 1
ATOM 7171 C CA . THR B 1 425 ? -2.682 46.594 16.141 1 92.56 425 THR B CA 1
ATOM 7172 C C . THR B 1 425 ? -3.74 46.406 17.219 1 92.56 425 THR B C 1
ATOM 7174 O O . THR B 1 425 ? -4.617 47.25 17.391 1 92.56 425 THR B O 1
ATOM 7177 N N . ASP B 1 426 ? -3.637 45.344 17.891 1 91.56 426 ASP B N 1
ATOM 7178 C CA . ASP B 1 426 ? -4.582 45.062 18.953 1 91.56 426 ASP B CA 1
ATOM 7179 C C . ASP B 1 426 ? -4.332 45.938 20.172 1 91.56 426 ASP B C 1
ATOM 7181 O O . ASP B 1 426 ? -3.359 46.688 20.203 1 91.56 426 ASP B O 1
ATOM 7185 N N . LYS B 1 427 ? -5.191 45.875 21.141 1 87.31 427 LYS B N 1
ATOM 7186 C CA . LYS B 1 427 ? -5.16 46.719 22.312 1 87.31 427 LYS B CA 1
ATOM 7187 C C . LYS B 1 427 ? -3.879 46.5 23.125 1 87.31 427 LYS B C 1
ATOM 7189 O O . LYS B 1 427 ? -3.396 47.406 23.781 1 87.31 427 LYS B O 1
ATOM 7194 N N . ASP B 1 428 ? -3.361 45.375 23.047 1 90.56 428 ASP B N 1
ATOM 7195 C CA . ASP B 1 428 ? -2.158 45.062 23.828 1 90.56 428 ASP B CA 1
ATOM 7196 C C . ASP B 1 428 ? -0.899 45.344 23 1 90.56 428 ASP B C 1
ATOM 7198 O O . ASP B 1 428 ? 0.205 44.969 23.406 1 90.56 428 ASP B O 1
ATOM 7202 N N . GLY B 1 429 ? -1.084 45.844 21.828 1 90.44 429 GLY B N 1
ATOM 7203 C CA . GLY B 1 429 ? 0.055 46.281 21.031 1 90.44 429 GLY B CA 1
ATOM 7204 C C . GLY B 1 429 ? 0.53 45.219 20.062 1 90.44 429 GLY B C 1
ATOM 7205 O O . GLY B 1 429 ? 1.439 45.438 19.266 1 90.44 429 GLY B O 1
ATOM 7206 N N . ARG B 1 430 ? -0.073 44.094 20.047 1 94.19 430 ARG B N 1
ATOM 7207 C CA . ARG B 1 430 ? 0.32 43 19.156 1 94.19 430 ARG B CA 1
ATOM 7208 C C . ARG B 1 430 ? -0.354 43.156 17.781 1 94.19 430 ARG B C 1
ATOM 7210 O O . ARG B 1 430 ? -1.437 43.75 17.688 1 94.19 430 ARG B O 1
ATOM 7217 N N . LEU B 1 431 ? 0.331 42.625 16.844 1 95.12 431 LEU B N 1
ATOM 7218 C CA . LEU B 1 431 ? -0.228 42.688 15.492 1 95.12 431 LEU B CA 1
ATOM 7219 C C . LEU B 1 431 ? -1.358 41.656 15.344 1 95.12 431 LEU B C 1
ATOM 7221 O O . LEU B 1 431 ? -1.258 40.531 15.844 1 95.12 431 LEU B O 1
ATOM 7225 N N . LEU B 1 432 ? -2.416 42.156 14.758 1 95.94 432 LEU B N 1
ATOM 7226 C CA . LEU B 1 432 ? -3.611 41.344 14.5 1 95.94 432 LEU B CA 1
ATOM 7227 C C . LEU B 1 432 ? -3.928 41.312 13.008 1 95.94 432 LEU B C 1
ATOM 7229 O O . LEU B 1 432 ? -4.031 42.375 12.367 1 95.94 432 LEU B O 1
ATOM 7233 N N . CYS B 1 433 ? -4.043 40.156 12.469 1 95.81 433 CYS B N 1
ATOM 7234 C CA . CYS B 1 433 ? -4.297 40 11.039 1 95.81 433 CYS B CA 1
ATOM 7235 C C . CYS B 1 433 ? -5.699 39.469 10.789 1 95.81 433 CYS B C 1
ATOM 7237 O O . CYS B 1 433 ? -6.098 38.469 11.375 1 95.81 433 CYS B O 1
ATOM 7239 N N . ASN B 1 434 ? -6.398 40.094 9.867 1 94 434 ASN B N 1
ATOM 7240 C CA . ASN B 1 434 ? -7.688 39.625 9.383 1 94 434 ASN B CA 1
ATOM 7241 C C . ASN B 1 434 ? -8.68 39.406 10.523 1 94 434 ASN B C 1
ATOM 7243 O O . ASN B 1 434 ? -9.555 38.562 10.453 1 94 434 ASN B O 1
ATOM 7247 N N . GLY B 1 435 ? -8.422 40.062 11.664 1 94 435 GLY B N 1
ATOM 7248 C CA . GLY B 1 435 ? -9.312 40.094 12.812 1 94 435 GLY B CA 1
ATOM 7249 C C . GLY B 1 435 ? -9.258 38.844 13.641 1 94 435 GLY B C 1
ATOM 7250 O O . GLY B 1 435 ? -9.984 38.688 14.625 1 94 435 GLY B O 1
ATOM 7251 N N . VAL B 1 436 ? -8.43 37.875 13.344 1 96.81 436 VAL B N 1
ATOM 7252 C CA . VAL B 1 436 ? -8.422 36.594 14.008 1 96.81 436 VAL B CA 1
ATOM 7253 C C . VAL B 1 436 ? -7.027 36.281 14.547 1 96.81 436 VAL B C 1
ATOM 7255 O O . VAL B 1 436 ? -6.871 35.969 15.727 1 96.81 436 VAL B O 1
ATOM 7258 N N . TRP B 1 437 ? -6.035 36.531 13.781 1 97.44 437 TRP B N 1
ATOM 7259 C CA . TRP B 1 437 ? -4.703 35.969 14.039 1 97.44 437 TRP B CA 1
ATOM 7260 C C . TRP B 1 437 ? -3.82 37.031 14.727 1 97.44 437 TRP B C 1
ATOM 7262 O O . TRP B 1 437 ? -3.285 37.906 14.07 1 97.44 437 TRP B O 1
ATOM 7272 N N . LYS B 1 438 ? -3.619 36.844 15.953 1 96.81 438 LYS B N 1
ATOM 7273 C CA . LYS B 1 438 ? -2.738 37.719 16.734 1 96.81 438 LYS B CA 1
ATOM 7274 C C . LYS B 1 438 ? -1.323 37.156 16.797 1 96.81 438 LYS B C 1
ATOM 7276 O O . LYS B 1 438 ? -1.123 36.031 17.266 1 96.81 438 LYS B O 1
ATOM 7281 N N . LEU B 1 439 ? -0.365 37.875 16.312 1 96.62 439 LEU B N 1
ATOM 7282 C CA . LEU B 1 439 ? 1.011 37.406 16.359 1 96.62 439 LEU B CA 1
ATOM 7283 C C . LEU B 1 439 ? 1.521 37.344 17.797 1 96.62 439 LEU B C 1
ATOM 7285 O O . LEU B 1 439 ? 0.981 38.031 18.672 1 96.62 439 LEU B O 1
ATOM 7289 N N . GLU B 1 440 ? 2.492 36.469 18.047 1 94.69 440 GLU B N 1
ATOM 7290 C CA . GLU B 1 440 ? 3.1 36.406 19.375 1 94.69 440 GLU B CA 1
ATOM 7291 C C . GLU B 1 440 ? 3.764 37.719 19.75 1 94.69 440 GLU B C 1
ATOM 7293 O O . GLU B 1 440 ? 4.105 38.531 18.891 1 94.69 440 GLU B O 1
ATOM 7298 N N . ALA B 1 441 ? 3.934 37.844 21.047 1 91.31 441 ALA B N 1
ATOM 7299 C CA . ALA B 1 441 ? 4.539 39.094 21.531 1 91.31 441 ALA B CA 1
ATOM 7300 C C . ALA B 1 441 ? 5.93 39.281 20.938 1 91.31 441 ALA B C 1
ATOM 7302 O O . ALA B 1 441 ? 6.742 38.375 20.922 1 91.31 441 ALA B O 1
ATOM 7303 N N . GLY B 1 442 ? 6.137 40.469 20.375 1 89.69 442 GLY B N 1
ATOM 7304 C CA . GLY B 1 442 ? 7.453 40.812 19.875 1 89.69 442 GLY B CA 1
ATOM 7305 C C . GLY B 1 442 ? 7.652 40.438 18.422 1 89.69 442 GLY B C 1
ATOM 7306 O O . GLY B 1 442 ? 8.695 40.719 17.828 1 89.69 442 GLY B O 1
ATOM 7307 N N . VAL B 1 443 ? 6.672 39.781 17.875 1 91.94 443 VAL B N 1
ATOM 7308 C CA . VAL B 1 443 ? 6.789 39.344 16.469 1 91.94 443 VAL B CA 1
ATOM 7309 C C . VAL B 1 443 ? 6.215 40.438 15.57 1 91.94 443 VAL B C 1
ATOM 7311 O O . VAL B 1 443 ? 5.102 40.938 15.789 1 91.94 443 VAL B O 1
ATOM 7314 N N . GLY B 1 444 ? 7.027 40.812 14.555 1 89.44 444 GLY B N 1
ATOM 7315 C CA . GLY B 1 444 ? 6.613 41.875 13.625 1 89.44 444 GLY B CA 1
ATOM 7316 C C . GLY B 1 444 ? 6.027 41.312 12.336 1 89.44 444 GLY B C 1
ATOM 7317 O O . GLY B 1 444 ? 5.758 40.125 12.227 1 89.44 444 GLY B O 1
ATOM 7318 N N . ARG B 1 445 ? 5.867 42.188 11.383 1 88.56 445 ARG B N 1
ATOM 7319 C CA . ARG B 1 445 ? 5.25 41.875 10.102 1 88.56 445 ARG B CA 1
ATOM 7320 C C . ARG B 1 445 ? 6.141 40.938 9.289 1 88.56 445 ARG B C 1
ATOM 7322 O O . ARG B 1 445 ? 5.668 40.25 8.375 1 88.56 445 ARG B O 1
ATOM 7329 N N . ASP B 1 446 ? 7.355 40.938 9.609 1 86.56 446 ASP B N 1
ATOM 7330 C CA . ASP B 1 446 ? 8.289 40.062 8.914 1 86.56 446 ASP B CA 1
ATOM 7331 C C . ASP B 1 446 ? 8.344 38.688 9.57 1 86.56 446 ASP B C 1
ATOM 7333 O O . ASP B 1 446 ? 9.164 37.844 9.203 1 86.56 446 ASP B O 1
ATOM 7337 N N . MET B 1 447 ? 7.484 38.469 10.578 1 87.62 447 MET B N 1
ATOM 7338 C CA . MET B 1 447 ? 7.312 37.219 11.281 1 87.62 447 MET B CA 1
ATOM 7339 C C . MET B 1 447 ? 8.539 36.875 12.125 1 87.62 447 MET B C 1
ATOM 7341 O O . MET B 1 447 ? 8.789 35.719 12.445 1 87.62 447 MET B O 1
ATOM 7345 N N . LYS B 1 448 ? 9.328 37.844 12.391 1 85.5 448 LYS B N 1
ATOM 7346 C CA . LYS B 1 448 ? 10.516 37.656 13.227 1 85.5 448 LYS B CA 1
ATOM 7347 C C . LYS B 1 448 ? 10.344 38.344 14.578 1 85.5 448 LYS B C 1
ATOM 7349 O O . LYS B 1 448 ? 9.625 39.344 14.68 1 85.5 448 LYS B O 1
ATOM 7354 N N . LYS B 1 449 ? 10.906 37.719 15.625 1 79.5 449 LYS B N 1
ATOM 7355 C CA . LYS B 1 449 ? 10.867 38.312 16.953 1 79.5 449 LYS B CA 1
ATOM 7356 C C . LYS B 1 449 ? 11.836 39.5 17.047 1 79.5 449 LYS B C 1
ATOM 7358 O O . LYS B 1 449 ? 12.945 39.438 16.5 1 79.5 449 LYS B O 1
ATOM 7363 N N . ALA B 1 450 ? 11.203 40.625 17.609 1 63.41 450 ALA B N 1
ATOM 7364 C CA . ALA B 1 450 ? 12.055 41.781 17.844 1 63.41 450 ALA B CA 1
ATOM 7365 C C . ALA B 1 450 ? 13.211 41.438 18.781 1 63.41 450 ALA B C 1
ATOM 7367 O O . ALA B 1 450 ? 13.008 40.781 19.797 1 63.41 450 ALA B O 1
ATOM 7368 N N . GLY B 1 451 ? 14.562 41.719 18.438 1 52.59 451 GLY B N 1
ATOM 7369 C CA . GLY B 1 451 ? 15.773 41.531 19.219 1 52.59 451 GLY B CA 1
ATOM 7370 C C . GLY B 1 451 ? 16.516 40.25 18.859 1 52.59 451 GLY B C 1
ATOM 7371 O O . GLY B 1 451 ? 17.531 39.938 19.484 1 52.59 451 GLY B O 1
ATOM 7372 N N . GLY B 1 452 ? 16.047 39.312 18.188 1 41.94 452 GLY B N 1
ATOM 7373 C CA . GLY B 1 452 ? 16.844 38.156 17.766 1 41.94 452 GLY B CA 1
ATOM 7374 C C . GLY B 1 452 ? 17.891 38.531 16.703 1 41.94 452 GLY B C 1
ATOM 7375 O O . GLY B 1 452 ? 17.547 38.75 15.547 1 41.94 452 GLY B O 1
ATOM 7376 N N . GLU B 1 453 ? 18.672 39.375 16.859 1 35.53 453 GLU B N 1
ATOM 7377 C CA . GLU B 1 453 ? 19.906 39.438 16.078 1 35.53 453 GLU B CA 1
ATOM 7378 C C . GLU B 1 453 ? 20.625 38.094 16.109 1 35.53 453 GLU B C 1
ATOM 7380 O O . GLU B 1 453 ? 20.672 37.406 17.141 1 35.53 453 GLU B O 1
#

Solvent-accessible surface area (backbone atoms only — not comparable to full-atom values): 53175 Å² total; per-residue (Å²): 144,87,82,85,82,73,90,78,96,81,78,98,78,80,90,84,75,91,72,83,82,81,82,86,88,73,68,82,74,65,67,87,67,62,75,78,60,56,77,70,56,68,79,60,60,79,62,73,74,76,68,66,73,74,77,70,57,80,73,63,76,73,72,71,66,72,76,74,78,74,76,77,67,82,67,59,92,88,55,75,74,85,52,69,67,70,87,68,76,31,63,41,95,86,39,41,33,73,65,61,68,69,59,72,73,91,59,76,71,56,80,72,72,94,43,70,40,76,74,68,74,82,81,84,80,69,79,40,42,28,36,41,35,29,52,43,63,60,82,46,55,43,58,55,49,51,45,48,49,36,54,51,54,52,39,60,82,44,59,47,46,70,35,38,36,24,35,22,58,40,80,71,40,42,60,44,52,40,48,50,21,18,70,66,54,37,66,45,70,43,24,91,36,68,68,48,73,64,40,66,43,26,54,46,61,48,53,45,31,42,49,40,55,72,75,48,67,82,64,42,41,33,41,30,46,30,34,78,33,44,50,54,33,57,50,48,38,38,64,70,64,46,51,78,38,44,41,67,37,88,101,40,92,52,68,39,59,75,68,69,43,34,36,38,23,34,56,31,55,42,78,75,68,69,44,63,34,50,36,68,59,38,35,31,32,22,43,64,44,43,58,44,49,39,55,40,39,73,73,66,64,74,62,30,29,43,41,56,32,52,40,40,42,30,28,72,65,69,40,68,30,37,36,44,74,42,51,32,52,28,38,30,34,51,28,78,76,38,24,34,79,97,49,96,50,45,42,32,31,88,85,65,57,57,63,12,39,54,33,31,52,77,64,89,57,53,27,34,41,28,74,36,76,48,69,67,57,39,36,41,51,53,70,49,46,53,70,86,20,74,55,82,75,76,81,74,68,85,64,76,66,77,73,67,84,71,57,76,81,69,57,69,41,49,59,73,68,50,58,73,86,40,54,44,68,44,95,86,68,32,40,25,37,65,60,24,40,24,39,45,86,55,33,48,95,84,72,43,56,71,83,73,122,127,96,81,80,90,84,85,88,83,90,76,93,76,86,84,90,79,84,81,91,85,80,86,87,89,76,70,90,76,67,70,90,72,61,75,83,61,60,79,70,56,68,80,62,62,78,64,73,72,75,69,65,74,74,78,70,57,80,73,64,76,73,69,71,64,72,76,74,77,75,77,76,66,81,66,59,91,89,55,75,74,87,52,68,68,69,88,68,75,31,62,40,94,84,39,43,33,73,64,60,69,71,58,71,75,92,59,75,72,57,78,72,72,93,42,69,39,77,73,68,76,82,81,83,80,69,77,40,44,28,36,41,35,30,52,44,63,60,81,48,52,43,59,54,49,52,46,48,48,37,56,53,52,52,39,61,83,43,58,48,46,68,36,39,36,25,34,22,60,41,79,71,40,43,60,44,52,39,46,51,20,18,70,68,53,36,66,45,69,43,23,90,37,67,68,48,72,64,39,66,42,26,54,44,63,49,52,45,30,45,47,40,55,71,74,47,68,81,62,41,39,31,42,29,46,29,36,76,32,45,49,56,32,57,49,48,37,37,64,69,64,45,51,77,39,45,41,66,38,88,102,41,90,50,69,38,57,77,68,69,42,35,35,39,23,32,58,31,54,40,80,76,68,69,44,63,34,49,36,68,58,38,35,31,30,23,43,63,43,44,59,43,52,40,56,40,39,74,73,64,66,74,62,32,29,42,44,55,32,53,42,40,42,31,27,71,65,69,38,68,30,37,36,46,73,41,50,32,52,28,39,29,33,52,29,78,82,39,23,34,80,98,49,96,49,45,42,34,30,89,85,65,57,56,63,12,37,55,34,32,52,77,64,90,56,54,28,34,42,28,73,36,76,47,68,69,56,39,35,40,51,52,71,49,46,54,71,86,20,74,56,81,75,75,80,73,67,87,64,78,68,75,73,65,78,73,64,92,74,69,57,71,41,49,60,74,70,49,58,73,85,40,55,45,69,42,94,86,66,33,42,24,36,65,59,23,41,25,39,45,86,56,35,48,94,83,73,42,57,70,85,71,120

Secondary structure (DSSP, 8-state):
-------------------------SGGGGGGGSGGGGGGTGGG----------------------PPP-TT--PPTTPPPPP---SS--EETTEEHHHHHTPPPSS--PPPPP---SSPPP-------EEEEEE--TT-HHHHHHHIIIIIHHTTTSSEEEEEEEEE--TTTHHHHHHHHHHH--EEEEEEEE-SHHHHTTTHHHHHHHHHHHHSTT--SEEEEE-TT-EE-HHHHIIIIIGGGEEEPTTS--EEES-SSEEEEEEEEETTTTEEEEEEEEEEEEHHHHHHHHHHHHHH---S-HHHHHHHHHHHTT--EEEEE--TTTEEEE-GGGBPTT--S-BBPTT--TTSSEE-B-STT--EEE---SHHHHHHHHTTEETTEEPPPPP---------TTS---PPPGGGGS-GGGEEE-TTS-EEETTTEEEPTTB-TTS-BTT--/------------------------S-STTSGGGSGGGGGGSGGGS---------------------PPP-TT--PPTTPPPPP---SS--EETTEEHHHHHTPPPSS--PPPPP---SSPPPP------EEEEEE--TT-HHHHHHHIIIIIHHTTTSSEEEEEEEEE--TTTHHHHHHHHHHH--EEEEEEEE-SHHHHTTTHHHHHHHHHHHHSTT--SEEEEE-TT-EE-HHHHIIIIIGGGEEEPTTS--EEES-SSEEEEEEEEETTTTEEEEEEEEEEEEHHHHHHHHHHHHHH---S-HHHHHHHHHHHTT--EEEEE--TTTEEEE-GGGBPTT--S-BBPTT--TTSSEE-B-STT--EEE---SHHHHHHHHTTEETTEEPPPP----------S-S---PPPGGGGS-GGGEEE-TTS-EEETTTEEEPTTB-TTS-BTT--

Organism: NCBI:txid1051616

pLDDT: mean 80.43, std 26.31, range [14.46, 98.81]

Sequence (906 aa):
MAARRSWIYESMRGASVARSRMMTTRYWIMLSSFVAVTLILLGMHLHSSTRLPPLYSKTGKVKPPPPYPDTSVVLAEGELREWVPPDMDALVHGVHASDGIRRDPKYKLEKFPYSPMDNPPHDDGHQRPWLGAVICSAWDLKRRMLIRYTWMKLYKDVPMDQRFVISNPGPRWMDVIRQENRTYGDLIVLDHLQEDDFTANTVKTIEFYRWLVEKSPRKYEFVSKMDTDLWVNARGYYDRQILPRLEAQAGNTTLASTVDYTVIGQFYYDSHHKTSFPHGAIYTVTWDIVELLPVLQDEFHVIAGEDVTMAWLLMKGKQKVTMAVLNEQEKFEFDKKDTRRGEDSPWARNGTDVTSPWHALAGKEALAIHQLKKDDEWLMVAAVFDKNGLIDAPLIDNHDFRDDNDKPGYPRPHYTTIPDIFWETDKDGRLLCNGVWKLEAGVGRDMKKAGGEMAARRSWIYESMRGASVARSRMMTTRYWIMLSSFVAVTLILLGMHLHSSTRLPPLYSKTGKVKPPPPYPDTSVVLAEGELREWVPPDMDALVHGVHASDGIRRDPKYKLEKFPYSPMDNPPHDDGHQRPWLGAVICSAWDLKRRMLIRYTWMKLYKDVPMDQRFVISNPGPRWMDVIRQENRTYGDLIVLDHLQEDDFTANTVKTIEFYRWLVEKSPRKYEFVSKMDTDLWVNARGYYDRQILPRLEAQAGNTTLASTVDYTVIGQFYYDSHHKTSFPHGAIYTVTWDIVELLPVLQDEFHVIAGEDVTMAWLLMKGKQKVTMAVLNEQEKFEFDKKDTRRGEDSPWARNGTDVTSPWHALAGKEALAIHQLKKDDEWLMVAAVFDKNGLIDAPLIDNHDFRDDNDKPGYPRPHYTTIPDIFWETDKDGRLLCNGVWKLEAGVGRDMKKAGGE

Nearest PDB structures (foldseek):
  8tjc-assembly1_D  TM=7.483E-01  e=2.795E-10  Homo sapiens
  8sz3-assembly1_A  TM=7.421E-01  e=5.181E-10  Homo sapiens
  8sz3-assembly1_B-2  TM=6.679E-01  e=3.577E-10  Homo sapiens
  8yrl-assembly1_B  TM=6.100E-01  e=3.178E-07  Aspergillus fumigatus CEA10
  4ueg-assembly1_B-2  TM=5.204E-01  e=8.214E-05  Homo sapiens

Radius of gyration: 37.7 Å; Cα contacts (8 Å, |Δi|>4): 1439; chains: 2; bounding box: 112×140×112 Å

InterPro domains:
  IPR002659 Glycosyl transferase, family 31 [PF01762] (142-314)
  IPR002659 Glycosyl transferase, family 31 [PTHR11214] (129-320)